Protein 7MN2 (pdb70)

Secondary structure (DSSP, 8-state):
--EEEEEEE-TT--GGGHHHHTHHHHHHHHHHT--STTTTTS--EEEE-TT-S-TTSEEEEEEE-S-HHHHHHHHHHHHHSTTEEEEEEEE--

Sequence (93 aa):
GIYTVKIVLNPKTNKGELTTEAVDAATALKNFGAKAQDVGVDGAWTYSDPTKTFPVGYRLIFKVEMPEDRVNDLARQLRQRDNVSRVEVTRYKGIYTVKIVLNPKTNKGELTTEAVDAATALKNFGAKAQDVGVDGAWTYSDPTKTFPVGYRLIFKVEMPEDRVNDLARQLRQRDNVSRVEVTRYKGIYTVKIVLNPKTNKGELTTEAVDAATALKNFGAKAQDVGVDGAWTYSDPTKTFPVGYRLIFKVEMPEDRVNDLARQLRQRDNVSRVEVTRYKGIYTVKIVLNPKTNKGELTTEAVDAATALKNFGAKAQDVGVDGAWTYSDPTKTFPVGYRLIFKVEMPEDRVNDLARQLRQRDNVSRVEVTRYKGIYTVKIVLNPKTNKGELTTEAVDAATALKNFGAKAQDVGVDGAWTYSDPTKTFPVGYRLIFKVEMPEDRVNDLARQLRQRDNVSRVEVTRYKGIYTVKIVLNPKTNKGELTTEAVDAATALKNFGAKAQDVGVDGAWTYSDPTKTFPVGYRLIFKVEMPEDRVNDLARQLRQRDNVSRVEVTRYKGIYTVKIVLNPKTNKGELTTEAVDAATALKNFGAKAQDVGVDGAWTYSDPTKTFPVGYRLIFKVEMPEDRVNDLARQLRQRDNVSRVEVTRYKGIYTVKIVLNPKTNKGELTTEAVDAATALKNFGAKAQDVGVDGAWTYSDPTKTFPVGYRLIFKVEMPEDRVNDLARQLRQRDNVSRVEVTRYKGIYTVKIVLNPKTNKGELTTEAVDAATALKNFGAKAQDVGVDGAWTYSDPTKTFPVGYRLIFKVEMPEDRVNDLARQLRQRDNVSRVEVTRYKGIYTVKIVLNPKTNKGELTTEAVDAATALKNFGAKAQDVGVDGAWTYSDPTKTFPVGYRLIFKVEMPEDRVNDLARQLRQRDNVSRVEVTRYK

Radius of gyration: 12.47 Å; Cα contacts (8 Å, |Δi|>4): 159; chains: 1; bounding box: 36×29×23 Å

Structure (mmCIF, N/CA/C/O backbone):
data_7MN2
#
_entry.id   7MN2
#
loop_
_atom_site.group_PDB
_atom_site.id
_atom_site.type_symbol
_atom_site.label_atom_id
_atom_site.label_alt_id
_atom_site.label_comp_id
_atom_site.label_asym_id
_atom_site.label_entity_id
_atom_site.label_seq_id
_atom_site.pdbx_PDB_ins_code
_atom_site.Cartn_x
_atom_site.Cartn_y
_atom_site.Cartn_z
_atom_site.occupancy
_atom_site.B_iso_or_equiv
_atom_site.auth_seq_id
_atom_site.auth_comp_id
_atom_site.auth_asym_id
_atom_site.auth_atom_id
_atom_site.pdbx_PDB_model_num
ATOM 1 N N . GLY A 1 1 ? 0.000 0.000 0.000 1.00 0.00 1 GLY A N 1
ATOM 2 C CA . GLY A 1 1 ? 1.458 0.000 0.000 1.00 0.00 1 GLY A CA 1
ATOM 3 C C . GLY A 1 1 ? 2.009 1.420 0.000 1.00 0.00 1 GLY A C 1
ATOM 4 O O . GLY A 1 1 ? 1.269 2.383 -0.200 1.00 0.00 1 GLY A O 1
ATOM 10 N N . ILE A 1 2 ? 3.312 1.544 0.225 1.00 0.00 2 ILE A N 1
ATOM 11 C CA . ILE A 1 2 ? 3.967 2.846 0.239 1.00 0.00 2 ILE A CA 1
ATOM 12 C C . ILE A 1 2 ? 5.101 2.904 -0.777 1.00 0.00 2 ILE A C 1
ATOM 13 O O . ILE A 1 2 ? 5.998 2.061 -0.768 1.00 0.00 2 ILE A O 1
ATOM 29 N N . TYR A 1 3 ? 5.054 3.902 -1.652 1.00 0.00 3 TYR A N 1
ATOM 30 C CA . TYR A 1 3 ? 6.096 4.092 -2.654 1.00 0.00 3 TYR A CA 1
ATOM 31 C C . TYR A 1 3 ? 6.776 5.445 -2.492 1.00 0.00 3 TYR A C 1
ATOM 32 O O . TYR A 1 3 ? 6.136 6.434 -2.134 1.00 0.00 3 TYR A O 1
ATOM 50 N N . THR A 1 4 ? 8.077 5.483 -2.758 1.00 0.00 4 THR A N 1
ATOM 51 C CA . THR A 1 4 ? 8.849 6.714 -2.632 1.00 0.00 4 THR A CA 1
ATOM 52 C C . THR A 1 4 ? 9.385 7.169 -3.983 1.00 0.00 4 THR A C 1
ATOM 53 O O . THR A 1 4 ? 9.859 6.359 -4.779 1.00 0.00 4 THR A O 1
ATOM 64 N N . VAL A 1 5 ? 9.306 8.471 -4.237 1.00 0.00 5 VAL A N 1
ATOM 65 C CA . VAL A 1 5 ? 9.762 9.034 -5.502 1.00 0.00 5 VAL A CA 1
ATOM 66 C C . VAL A 1 5 ? 10.922 9.999 -5.289 1.00 0.00 5 VAL A C 1
ATOM 67 O O . VAL A 1 5 ? 10.786 11.004 -4.592 1.00 0.00 5 VAL A O 1
ATOM 80 N N . LYS A 1 6 ? 12.063 9.686 -5.893 1.00 0.00 6 LYS A N 1
ATOM 81 C CA . LYS A 1 6 ? 13.264 10.497 -5.731 1.00 0.00 6 LYS A CA 1
ATOM 82 C C . LYS A 1 6 ? 13.547 11.318 -6.982 1.00 0.00 6 LYS A C 1
ATOM 83 O O . LYS A 1 6 ? 13.851 10.769 -8.041 1.00 0.00 6 LYS A O 1
ATOM 102 N N . ILE A 1 7 ? 13.445 12.637 -6.853 1.00 0.00 7 ILE A N 1
ATOM 103 C CA . ILE A 1 7 ? 13.699 13.537 -7.971 1.00 0.00 7 ILE A CA 1
ATOM 104 C C . ILE A 1 7 ? 15.128 14.063 -7.942 1.00 0.00 7 ILE A C 1
ATOM 105 O O . ILE A 1 7 ? 15.619 14.496 -6.900 1.00 0.00 7 ILE A O 1
ATOM 121 N N . VAL A 1 8 ? 15.792 14.022 -9.093 1.00 0.00 8 VAL A N 1
ATOM 122 C CA . VAL A 1 8 ? 17.056 14.726 -9.273 1.00 0.00 8 VAL A CA 1
ATOM 123 C C . VAL A 1 8 ? 16.905 15.888 -10.247 1.00 0.00 8 VAL A C 1
ATOM 124 O O . VAL A 1 8 ? 16.561 15.693 -11.413 1.00 0.00 8 VAL A O 1
ATOM 137 N N . LEU A 1 9 ? 17.166 17.097 -9.762 1.00 0.00 9 LEU A N 1
ATOM 138 C CA . LEU A 1 9 ? 16.926 18.304 -10.544 1.00 0.00 9 LEU A CA 1
ATOM 139 C C . LEU A 1 9 ? 18.225 18.853 -11.121 1.00 0.00 9 LEU A C 1
ATOM 140 O O . LEU A 1 9 ? 19.300 18.652 -10.556 1.00 0.00 9 LEU A O 1
ATOM 156 N N . ASN A 1 10 ? 18.118 19.547 -12.249 1.00 0.00 10 ASN A N 1
ATOM 157 C CA . ASN A 1 10 ? 19.241 20.302 -12.793 1.00 0.00 10 ASN A CA 1
ATOM 158 C C . ASN A 1 10 ? 19.746 21.334 -11.794 1.00 0.00 10 ASN A C 1
ATOM 159 O O . ASN A 1 10 ? 18.980 21.853 -10.982 1.00 0.00 10 ASN A O 1
ATOM 170 N N . PRO A 1 11 ? 21.040 21.630 -11.860 1.00 0.00 11 PRO A N 1
ATOM 171 C CA . PRO A 1 11 ? 21.651 22.597 -10.957 1.00 0.00 11 PRO A CA 1
ATOM 172 C C . PRO A 1 11 ? 21.184 24.013 -11.268 1.00 0.00 11 PRO A C 1
ATOM 173 O O . PRO A 1 11 ? 21.431 24.942 -10.499 1.00 0.00 11 PRO A O 1
ATOM 184 N N . LYS A 1 12 ? 20.507 24.172 -12.400 1.00 0.00 12 LYS A N 1
ATOM 185 C CA . LYS A 1 12 ? 20.015 25.478 -12.822 1.00 0.00 12 LYS A CA 1
ATOM 186 C C . LYS A 1 12 ? 18.699 25.819 -12.136 1.00 0.00 12 LYS A C 1
ATOM 187 O O . LYS A 1 12 ? 18.183 26.928 -12.276 1.00 0.00 12 LYS A O 1
ATOM 206 N N . THR A 1 13 ? 18.158 24.858 -11.393 1.00 0.00 13 THR A N 1
ATOM 207 C CA . THR A 1 13 ? 16.904 25.057 -10.677 1.00 0.00 13 THR A CA 1
ATOM 208 C C . THR A 1 13 ? 17.136 25.762 -9.346 1.00 0.00 13 THR A C 1
ATOM 209 O O . THR A 1 13 ? 18.277 25.999 -8.949 1.00 0.00 13 THR A O 1
ATOM 220 N N . ASN A 1 14 ? 16.047 26.095 -8.661 1.00 0.00 14 ASN A N 1
ATOM 221 C CA . ASN A 1 14 ? 16.130 26.774 -7.374 1.00 0.00 14 ASN A CA 1
ATOM 222 C C . ASN A 1 14 ? 15.283 26.068 -6.323 1.00 0.00 14 ASN A C 1
ATOM 223 O O . ASN A 1 14 ? 14.384 25.295 -6.653 1.00 0.00 14 ASN A O 1
ATOM 234 N N . LYS A 1 15 ? 15.576 26.339 -5.055 1.00 0.00 15 LYS A N 1
ATOM 235 C CA . LYS A 1 15 ? 14.840 25.732 -3.953 1.00 0.00 15 LYS A CA 1
ATOM 236 C C . LYS A 1 15 ? 13.395 26.212 -3.924 1.00 0.00 15 LYS A C 1
ATOM 237 O O . LYS A 1 15 ? 12.516 25.537 -3.387 1.00 0.00 15 LYS A O 1
ATOM 256 N N . GLY A 1 16 ? 13.154 27.383 -4.505 1.00 0.00 16 GLY A N 1
ATOM 257 C CA . GLY A 1 16 ? 11.804 27.925 -4.606 1.00 0.00 16 GLY A CA 1
ATOM 258 C C . GLY A 1 16 ? 11.039 27.284 -5.757 1.00 0.00 16 GLY A C 1
ATOM 259 O O . GLY A 1 16 ? 9.825 27.452 -5.877 1.00 0.00 16 GLY A O 1
ATOM 263 N N . GLU A 1 17 ? 11.755 26.550 -6.601 1.00 0.00 17 GLU A N 1
ATOM 264 C CA . GLU A 1 17 ? 11.143 25.878 -7.742 1.00 0.00 17 GLU A CA 1
ATOM 265 C C . GLU A 1 17 ? 10.845 24.418 -7.427 1.00 0.00 17 GLU A C 1
ATOM 266 O O . GLU A 1 17 ? 10.268 23.702 -8.245 1.00 0.00 17 GLU A O 1
ATOM 278 N N . LEU A 1 18 ? 11.243 23.982 -6.236 1.00 0.00 18 LEU A N 1
ATOM 279 C CA . LEU A 1 18 ? 10.960 22.625 -5.784 1.00 0.00 18 LEU A CA 1
ATOM 280 C C . LEU A 1 18 ? 9.461 22.362 -5.733 1.00 0.00 18 LEU A C 1
ATOM 281 O O . LEU A 1 18 ? 9.018 21.216 -5.816 1.00 0.00 18 LEU A O 1
ATOM 297 N N . THR A 1 19 ? 8.683 23.430 -5.595 1.00 0.00 19 THR A N 1
ATOM 298 C CA . THR A 1 19 ? 7.229 23.319 -5.556 1.00 0.00 19 THR A CA 1
ATOM 299 C C . THR A 1 19 ? 6.631 23.431 -6.953 1.00 0.00 19 THR A C 1
ATOM 300 O O . THR A 1 19 ? 5.494 23.023 -7.186 1.00 0.00 19 THR A O 1
ATOM 311 N N . THR A 1 20 ? 7.405 23.986 -7.880 1.00 0.00 20 THR A N 1
ATOM 312 C CA . THR A 1 20 ? 6.972 24.107 -9.267 1.00 0.00 20 THR A CA 1
ATOM 313 C C . THR A 1 20 ? 7.464 22.932 -10.102 1.00 0.00 20 THR A C 1
ATOM 314 O O . THR A 1 20 ? 7.019 22.732 -11.232 1.00 0.00 20 THR A O 1
ATOM 325 N N . GLU A 1 21 ? 8.386 22.158 -9.539 1.00 0.00 21 GLU A N 1
ATOM 326 C CA . GLU A 1 21 ? 8.871 20.947 -10.191 1.00 0.00 21 GLU A CA 1
ATOM 327 C C . GLU A 1 21 ? 8.061 19.730 -9.767 1.00 0.00 21 GLU A C 1
ATOM 328 O O . GLU A 1 21 ? 7.759 18.858 -10.582 1.00 0.00 21 GLU A O 1
ATOM 340 N N . ALA A 1 22 ? 7.710 19.676 -8.486 1.00 0.00 22 ALA A N 1
ATOM 341 C CA . ALA A 1 22 ? 6.944 18.558 -7.948 1.00 0.00 22 ALA A CA 1
ATOM 342 C C . ALA A 1 22 ? 5.480 18.645 -8.362 1.00 0.00 22 ALA A C 1
ATOM 343 O O . ALA A 1 22 ? 4.715 17.698 -8.174 1.00 0.00 22 ALA A O 1
ATOM 350 N N . VAL A 1 23 ? 5.096 19.785 -8.925 1.00 0.00 23 VAL A N 1
ATOM 351 C CA . VAL A 1 23 ? 3.704 20.034 -9.278 1.00 0.00 23 VAL A CA 1
ATOM 352 C C . VAL A 1 23 ? 3.260 19.144 -10.432 1.00 0.00 23 VAL A C 1
ATOM 353 O O . VAL A 1 23 ? 2.066 18.929 -10.639 1.00 0.00 23 VAL A O 1
ATOM 366 N N . ASP A 1 24 ? 4.229 18.627 -11.180 1.00 0.00 24 ASP A N 1
ATOM 367 C CA . ASP A 1 24 ? 3.959 17.609 -12.188 1.00 0.00 24 ASP A CA 1
ATOM 368 C C . ASP A 1 24 ? 3.481 16.313 -11.546 1.00 0.00 24 ASP A C 1
ATOM 369 O O . ASP A 1 24 ? 2.659 15.593 -12.115 1.00 0.00 24 ASP A O 1
ATOM 378 N N . ALA A 1 25 ? 3.999 16.020 -10.358 1.00 0.00 25 ALA A N 1
ATOM 379 C CA . ALA A 1 25 ? 3.506 14.903 -9.561 1.00 0.00 25 ALA A CA 1
ATOM 380 C C . ALA A 1 25 ? 2.176 15.243 -8.900 1.00 0.00 25 ALA A C 1
ATOM 381 O O . ALA A 1 25 ? 1.309 14.383 -8.748 1.00 0.00 25 ALA A O 1
ATOM 388 N N . ALA A 1 26 ? 2.021 16.503 -8.508 1.00 0.00 26 ALA A N 1
ATOM 389 C CA . ALA A 1 26 ? 0.749 16.994 -7.993 1.00 0.00 26 ALA A CA 1
ATOM 390 C C . ALA A 1 26 ? -0.349 16.888 -9.043 1.00 0.00 26 ALA A C 1
ATOM 391 O O . ALA A 1 26 ? -1.493 16.561 -8.728 1.00 0.00 26 ALA A O 1
ATOM 398 N N . THR A 1 27 ? 0.006 17.166 -10.293 1.00 0.00 27 THR A N 1
ATOM 399 C CA . THR A 1 27 ? -0.931 17.035 -11.403 1.00 0.00 27 THR A CA 1
ATOM 400 C C . THR A 1 27 ? -1.105 15.576 -11.806 1.00 0.00 27 THR A C 1
ATOM 401 O O . THR A 1 27 ? -2.212 15.137 -12.118 1.00 0.00 27 THR A O 1
ATOM 412 N N . ALA A 1 28 ? -0.006 14.830 -11.799 1.00 0.00 28 ALA A N 1
ATOM 413 C CA . ALA A 1 28 ? -0.058 13.387 -12.000 1.00 0.00 28 ALA A CA 1
ATOM 414 C C . ALA A 1 28 ? -0.984 12.723 -10.990 1.00 0.00 28 ALA A C 1
ATOM 415 O O . ALA A 1 28 ? -1.871 11.953 -11.359 1.00 0.00 28 ALA A O 1
ATOM 422 N N . LEU A 1 29 ? -0.774 13.026 -9.713 1.00 0.00 29 LEU A N 1
ATOM 423 C CA . LEU A 1 29 ? -1.652 12.539 -8.656 1.00 0.00 29 LEU A CA 1
ATOM 424 C C . LEU A 1 29 ? -3.077 13.039 -8.849 1.00 0.00 29 LEU A C 1
ATOM 425 O O . LEU A 1 29 ? -4.038 12.290 -8.669 1.00 0.00 29 LEU A O 1
ATOM 441 N N . LYS A 1 30 ? -3.209 14.309 -9.216 1.00 0.00 30 LYS A N 1
ATOM 442 C CA . LYS A 1 30 ? -4.513 14.889 -9.515 1.00 0.00 30 LYS A CA 1
ATOM 443 C C . LYS A 1 30 ? -5.225 14.108 -10.611 1.00 0.00 30 LYS A C 1
ATOM 444 O O . LYS A 1 30 ? -6.436 13.896 -10.549 1.00 0.00 30 LYS A O 1
ATOM 463 N N . ASN A 1 31 ? -4.467 13.682 -11.616 1.00 0.00 31 ASN A N 1
ATOM 464 C CA . ASN A 1 31 ? -5.016 12.887 -12.707 1.00 0.00 31 ASN A CA 1
ATOM 465 C C . ASN A 1 31 ? -5.278 11.453 -12.267 1.00 0.00 31 ASN A C 1
ATOM 466 O O . ASN A 1 31 ? -6.185 10.793 -12.773 1.00 0.00 31 ASN A O 1
ATOM 477 N N . PHE A 1 32 ? -4.477 10.974 -11.320 1.00 0.00 32 PHE A N 1
ATOM 478 C CA . PHE A 1 32 ? -4.628 9.620 -10.802 1.00 0.00 32 PHE A CA 1
ATOM 479 C C . PHE A 1 32 ? -5.828 9.518 -9.869 1.00 0.00 32 PHE A C 1
ATOM 480 O O . PHE A 1 32 ? -6.435 8.455 -9.737 1.00 0.00 32 PHE A O 1
ATOM 497 N N . GLY A 1 33 ? -6.165 10.629 -9.223 1.00 0.00 33 GLY A N 1
ATOM 498 C CA . GLY A 1 33 ? -7.377 10.707 -8.415 1.00 0.00 33 GLY A CA 1
ATOM 499 C C . GLY A 1 33 ? -7.048 10.998 -6.957 1.00 0.00 33 GLY A C 1
ATOM 500 O O . GLY A 1 33 ? -7.911 10.902 -6.085 1.00 0.00 33 GLY A O 1
ATOM 504 N N . ALA A 1 34 ? -5.794 11.355 -6.698 1.00 0.00 34 ALA A N 1
ATOM 505 C CA . ALA A 1 34 ? -5.350 11.666 -5.344 1.00 0.00 34 ALA A CA 1
ATOM 506 C C . ALA A 1 34 ? -5.429 13.162 -5.069 1.00 0.00 34 ALA A C 1
ATOM 507 O O . ALA A 1 34 ? -4.780 13.962 -5.743 1.00 0.00 34 ALA A O 1
ATOM 514 N N . LYS A 1 35 ? -6.229 13.535 -4.076 1.00 0.00 35 LYS A N 1
ATOM 515 C CA . LYS A 1 35 ? -6.416 14.938 -3.727 1.00 0.00 35 LYS A CA 1
ATOM 516 C C . LYS A 1 35 ? -6.150 15.178 -2.247 1.00 0.00 35 LYS A C 1
ATOM 517 O O . LYS A 1 35 ? -5.973 14.234 -1.477 1.00 0.00 35 LYS A O 1
ATOM 536 N N . ALA A 1 36 ? -6.123 16.447 -1.854 1.00 0.00 36 ALA A N 1
ATOM 537 C CA . ALA A 1 36 ? -5.987 16.811 -0.449 1.00 0.00 36 ALA A CA 1
ATOM 538 C C . ALA A 1 36 ? -7.200 16.363 0.356 1.00 0.00 36 ALA A C 1
ATOM 539 O O . ALA A 1 36 ? -7.105 16.128 1.561 1.00 0.00 36 ALA A O 1
ATOM 546 N N . GLN A 1 37 ? -8.340 16.247 -0.316 1.00 0.00 37 GLN A N 1
ATOM 547 C CA . GLN A 1 37 ? -9.580 15.850 0.340 1.00 0.00 37 GLN A CA 1
ATOM 548 C C . GLN A 1 37 ? -9.501 14.416 0.847 1.00 0.00 37 GLN A C 1
ATOM 549 O O . GLN A 1 37 ? -10.003 14.100 1.925 1.00 0.00 37 GLN A O 1
ATOM 563 N N . ASP A 1 38 ? -8.867 13.551 0.062 1.00 0.00 38 ASP A N 1
ATOM 564 C CA . ASP A 1 38 ? -8.689 12.156 0.447 1.00 0.00 38 ASP A CA 1
ATOM 565 C C . ASP A 1 38 ? -7.220 11.834 0.687 1.00 0.00 38 ASP A C 1
ATOM 566 O O . ASP A 1 38 ? -6.763 10.726 0.403 1.00 0.00 38 ASP A O 1
ATOM 575 N N . VAL A 1 39 ? -6.484 12.808 1.211 1.00 0.00 39 VAL A N 1
ATOM 576 C CA . VAL A 1 39 ? -5.078 12.611 1.545 1.00 0.00 39 VAL A CA 1
ATOM 577 C C . VAL A 1 39 ? -4.916 11.595 2.668 1.00 0.00 39 VAL A C 1
ATOM 578 O O . VAL A 1 39 ? -3.841 11.022 2.849 1.00 0.00 39 VAL A O 1
ATOM 591 N N . GLY A 1 40 ? -5.989 11.375 3.420 1.00 0.00 40 GLY A N 1
ATOM 592 C CA . GLY A 1 40 ? -6.007 10.338 4.445 1.00 0.00 40 GLY A CA 1
ATOM 593 C C . GLY A 1 40 ? -5.816 8.956 3.834 1.00 0.00 40 GLY A C 1
ATOM 594 O O . GLY A 1 40 ? -5.348 8.032 4.499 1.00 0.00 40 GLY A O 1
ATOM 598 N N . VAL A 1 41 ? -6.183 8.821 2.564 1.00 0.00 41 VAL A N 1
ATOM 599 C CA . VAL A 1 41 ? -5.983 7.572 1.838 1.00 0.00 41 VAL A CA 1
ATOM 600 C C . VAL A 1 41 ? -4.584 7.501 1.241 1.00 0.00 41 VAL A C 1
ATOM 601 O O . VAL A 1 41 ? -3.852 6.535 1.462 1.00 0.00 41 VAL A O 1
ATOM 614 N N . ASP A 1 42 ? -4.216 8.528 0.482 1.00 0.00 42 ASP A N 1
ATOM 615 C CA . ASP A 1 42 ? -2.892 8.597 -0.125 1.00 0.00 42 ASP A CA 1
ATOM 616 C C . ASP A 1 42 ? -1.906 9.316 0.786 1.00 0.00 42 ASP A C 1
ATOM 617 O O . ASP A 1 42 ? -1.940 10.540 0.911 1.00 0.00 42 ASP A O 1
ATOM 626 N N . GLY A 1 43 ? -1.026 8.548 1.420 1.00 0.00 43 GLY A N 1
ATOM 627 C CA . GLY A 1 43 ? -0.089 9.098 2.392 1.00 0.00 43 GLY A CA 1
ATOM 628 C C . GLY A 1 43 ? 1.036 9.859 1.703 1.00 0.00 43 GLY A C 1
ATOM 629 O O . GLY A 1 43 ? 2.159 9.365 1.597 1.00 0.00 43 GLY A O 1
ATOM 633 N N . ALA A 1 44 ? 0.729 11.064 1.235 1.00 0.00 44 ALA A N 1
ATOM 634 C CA . ALA A 1 44 ? 1.709 11.886 0.534 1.00 0.00 44 ALA A CA 1
ATOM 635 C C . ALA A 1 44 ? 2.587 12.652 1.515 1.00 0.00 44 ALA A C 1
ATOM 636 O O . ALA A 1 44 ? 2.109 13.150 2.534 1.00 0.00 44 ALA A O 1
ATOM 643 N N . TRP A 1 45 ? 3.875 12.744 1.201 1.00 0.00 45 TRP A N 1
ATOM 644 C CA . TRP A 1 45 ? 4.800 13.551 1.988 1.00 0.00 45 TRP A CA 1
ATOM 645 C C . TRP A 1 45 ? 5.963 14.044 1.136 1.00 0.00 45 TRP A C 1
ATOM 646 O O . TRP A 1 45 ? 6.657 13.252 0.498 1.00 0.00 45 TRP A O 1
ATOM 667 N N . THR A 1 46 ? 6.171 15.356 1.130 1.00 0.00 46 THR A N 1
ATOM 668 C CA . THR A 1 46 ? 7.195 15.965 0.290 1.00 0.00 46 THR A CA 1
ATOM 669 C C . THR A 1 46 ? 8.299 16.590 1.134 1.00 0.00 46 THR A C 1
ATOM 670 O O . THR A 1 46 ? 8.027 17.316 2.090 1.00 0.00 46 THR A O 1
ATOM 681 N N . TYR A 1 47 ? 9.546 16.302 0.775 1.00 0.00 47 TYR A N 1
ATOM 682 C CA . TYR A 1 47 ? 10.693 16.893 1.454 1.00 0.00 47 TYR A CA 1
ATOM 683 C C . TYR A 1 47 ? 11.916 16.919 0.546 1.00 0.00 47 TYR A C 1
ATOM 684 O O . TYR A 1 47 ? 12.001 16.159 -0.419 1.00 0.00 47 TYR A O 1
ATOM 702 N N . SER A 1 48 ? 12.862 17.797 0.861 1.00 0.00 48 SER A N 1
ATOM 703 C CA . SER A 1 48 ? 14.084 17.921 0.076 1.00 0.00 48 SER A CA 1
ATOM 704 C C . SER A 1 48 ? 15.086 16.834 0.443 1.00 0.00 48 SER A C 1
ATOM 705 O O . SER A 1 48 ? 14.999 16.231 1.513 1.00 0.00 48 SER A O 1
ATOM 713 N N . ASP A 1 49 ? 16.038 16.587 -0.451 1.00 0.00 49 ASP A N 1
ATOM 714 C CA . ASP A 1 49 ? 17.041 15.552 -0.237 1.00 0.00 49 ASP A CA 1
ATOM 715 C C . ASP A 1 49 ? 18.277 16.116 0.451 1.00 0.00 49 ASP A C 1
ATOM 716 O O . ASP A 1 49 ? 19.007 16.923 -0.126 1.00 0.00 49 ASP A O 1
ATOM 725 N N . PRO A 1 50 ? 18.508 15.688 1.688 1.00 0.00 50 PRO A N 1
ATOM 726 C CA . PRO A 1 50 ? 19.607 16.214 2.489 1.00 0.00 50 PRO A CA 1
ATOM 727 C C . PRO A 1 50 ? 20.927 15.551 2.116 1.00 0.00 50 PRO A C 1
ATOM 728 O O . PRO A 1 50 ? 21.997 16.012 2.513 1.00 0.00 50 PRO A O 1
ATOM 739 N N . THR A 1 51 ? 20.844 14.467 1.353 1.00 0.00 51 THR A N 1
ATOM 740 C CA . THR A 1 51 ? 22.010 13.640 1.067 1.00 0.00 51 THR A CA 1
ATOM 741 C C . THR A 1 51 ? 22.397 13.724 -0.404 1.00 0.00 51 THR A C 1
ATOM 742 O O . THR A 1 51 ? 22.794 12.728 -1.009 1.00 0.00 51 THR A O 1
ATOM 753 N N . LYS A 1 52 ? 22.280 14.918 -0.974 1.00 0.00 52 LYS A N 1
ATOM 754 C CA . LYS A 1 52 ? 22.738 15.164 -2.337 1.00 0.00 52 LYS A CA 1
ATOM 755 C C . LYS A 1 52 ? 24.229 14.887 -2.475 1.00 0.00 52 LYS A C 1
ATOM 756 O O . LYS A 1 52 ? 24.989 15.030 -1.517 1.00 0.00 52 LYS A O 1
ATOM 775 N N . THR A 1 53 ? 24.643 14.488 -3.673 1.00 0.00 53 THR A N 1
ATOM 776 C CA . THR A 1 53 ? 26.051 14.233 -3.952 1.00 0.00 53 THR A CA 1
ATOM 777 C C . THR A 1 53 ? 26.647 15.329 -4.825 1.00 0.00 53 THR A C 1
ATOM 778 O O . THR A 1 53 ? 27.866 15.433 -4.961 1.00 0.00 53 THR A O 1
ATOM 789 N N . PHE A 1 54 ? 25.781 16.145 -5.416 1.00 0.00 54 PHE A N 1
ATOM 790 C CA . PHE A 1 54 ? 26.217 17.339 -6.129 1.00 0.00 54 PHE A CA 1
ATOM 791 C C . PHE A 1 54 ? 25.762 18.605 -5.414 1.00 0.00 54 PHE A C 1
ATOM 792 O O . PHE A 1 54 ? 24.587 18.969 -5.465 1.00 0.00 54 PHE A O 1
ATOM 809 N N . PRO A 1 55 ? 26.698 19.272 -4.748 1.00 0.00 55 PRO A N 1
ATOM 810 C CA . PRO A 1 55 ? 26.386 20.474 -3.984 1.00 0.00 55 PRO A CA 1
ATOM 811 C C . PRO A 1 55 ? 25.678 21.508 -4.850 1.00 0.00 55 PRO A C 1
ATOM 812 O O . PRO A 1 55 ? 24.772 22.203 -4.388 1.00 0.00 55 PRO A O 1
ATOM 823 N N . VAL A 1 56 ? 26.096 21.607 -6.107 1.00 0.00 56 VAL A N 1
ATOM 824 C CA . VAL A 1 56 ? 25.537 22.591 -7.026 1.00 0.00 56 VAL A CA 1
ATOM 825 C C . VAL A 1 56 ? 24.182 22.142 -7.557 1.00 0.00 56 VAL A C 1
ATOM 826 O O . VAL A 1 56 ? 23.377 22.959 -8.003 1.00 0.00 56 VAL A O 1
ATOM 839 N N . GLY A 1 57 ? 23.935 20.837 -7.506 1.00 0.00 57 GLY A N 1
ATOM 840 C CA . GLY A 1 57 ? 22.684 20.274 -7.999 1.00 0.00 57 GLY A CA 1
ATOM 841 C C . GLY A 1 57 ? 21.601 20.319 -6.928 1.00 0.00 57 GLY A C 1
ATOM 842 O O . GLY A 1 57 ? 21.853 20.722 -5.793 1.00 0.00 57 GLY A O 1
ATOM 846 N N . TYR A 1 58 ? 20.394 19.904 -7.297 1.00 0.00 58 TYR A N 1
ATOM 847 C CA . TYR A 1 58 ? 19.281 19.850 -6.356 1.00 0.00 58 TYR A CA 1
ATOM 848 C C . TYR A 1 58 ? 18.572 18.503 -6.419 1.00 0.00 58 TYR A C 1
ATOM 849 O O . TYR A 1 58 ? 18.507 17.873 -7.475 1.00 0.00 58 TYR A O 1
ATOM 867 N N . ARG A 1 59 ? 18.040 18.067 -5.283 1.00 0.00 59 ARG A N 1
ATOM 868 C CA . ARG A 1 59 ? 17.322 16.800 -5.210 1.00 0.00 59 ARG A CA 1
ATOM 869 C C . ARG A 1 59 ? 16.087 16.917 -4.325 1.00 0.00 59 ARG A C 1
ATOM 870 O O . ARG A 1 59 ? 16.130 17.538 -3.263 1.00 0.00 59 ARG A O 1
ATOM 891 N N . LEU A 1 60 ? 14.989 16.316 -4.768 1.00 0.00 60 LEU A N 1
ATOM 892 C CA . LEU A 1 60 ? 13.712 16.446 -4.076 1.00 0.00 60 LEU A CA 1
ATOM 893 C C . LEU A 1 60 ? 13.001 15.103 -3.974 1.00 0.00 60 LEU A C 1
ATOM 894 O O . LEU A 1 60 ? 12.757 14.441 -4.983 1.00 0.00 60 LEU A O 1
ATOM 910 N N . ILE A 1 61 ? 12.671 14.705 -2.750 1.00 0.00 61 ILE A N 1
ATOM 911 C CA . ILE A 1 61 ? 12.128 13.376 -2.497 1.00 0.00 61 ILE A CA 1
ATOM 912 C C . ILE A 1 61 ? 10.777 13.456 -1.798 1.00 0.00 61 ILE A C 1
ATOM 913 O O . ILE A 1 61 ? 10.603 14.219 -0.848 1.00 0.00 61 ILE A O 1
ATOM 929 N N . PHE A 1 62 ? 9.823 12.664 -2.275 1.00 0.00 62 PHE A N 1
ATOM 930 C CA . PHE A 1 62 ? 8.487 12.638 -1.691 1.00 0.00 62 PHE A CA 1
ATOM 931 C C . PHE A 1 62 ? 7.873 11.247 -1.781 1.00 0.00 62 PHE A C 1
ATOM 932 O O . PHE A 1 62 ? 8.169 10.486 -2.702 1.00 0.00 62 PHE A O 1
ATOM 949 N N . LYS A 1 63 ? 7.018 10.920 -0.819 1.00 0.00 63 LYS A N 1
ATOM 950 C CA . LYS A 1 63 ? 6.395 9.603 -0.762 1.00 0.00 63 LYS A CA 1
ATOM 951 C C . LYS A 1 63 ? 4.921 9.673 -1.137 1.00 0.00 63 LYS A C 1
ATOM 952 O O . LYS A 1 63 ? 4.242 10.658 -0.844 1.00 0.00 63 LYS A O 1
ATOM 971 N N . VAL A 1 64 ? 4.430 8.623 -1.786 1.00 0.00 64 VAL A N 1
ATOM 972 C CA . VAL A 1 64 ? 2.999 8.468 -2.021 1.00 0.00 64 VAL A CA 1
ATOM 973 C C . VAL A 1 64 ? 2.537 7.054 -1.691 1.00 0.00 64 VAL A C 1
ATOM 974 O O . VAL A 1 64 ? 3.352 6.167 -1.438 1.00 0.00 64 VAL A O 1
ATOM 987 N N . GLU A 1 65 ? 1.224 6.851 -1.694 1.00 0.00 65 GLU A N 1
ATOM 988 C CA . GLU A 1 65 ? 0.655 5.514 -1.564 1.00 0.00 65 GLU A CA 1
ATOM 989 C C . GLU A 1 65 ? -0.265 5.191 -2.734 1.00 0.00 65 GLU A C 1
ATOM 990 O O . GLU A 1 65 ? -1.479 5.075 -2.568 1.00 0.00 65 GLU A O 1
ATOM 1002 N N . MET A 1 66 ? 0.320 5.046 -3.918 1.00 0.00 66 MET A N 1
ATOM 1003 C CA . MET A 1 66 ? -0.446 4.737 -5.119 1.00 0.00 66 MET A CA 1
ATOM 1004 C C . MET A 1 66 ? 0.099 3.498 -5.817 1.00 0.00 66 MET A C 1
ATOM 1005 O O . MET A 1 66 ? 1.247 3.107 -5.603 1.00 0.00 66 MET A O 1
ATOM 1019 N N . PRO A 1 67 ? -0.730 2.883 -6.654 1.00 0.00 67 PRO A N 1
ATOM 1020 C CA . PRO A 1 67 ? -0.326 1.698 -7.401 1.00 0.00 67 PRO A CA 1
ATOM 1021 C C . PRO A 1 67 ? 0.956 1.951 -8.183 1.00 0.00 67 PRO A C 1
ATOM 1022 O O . PRO A 1 67 ? 1.101 2.984 -8.838 1.00 0.00 67 PRO A O 1
ATOM 1033 N N . GLU A 1 68 ? 1.884 1.003 -8.113 1.00 0.00 68 GLU A N 1
ATOM 1034 C CA . GLU A 1 68 ? 3.169 1.136 -8.789 1.00 0.00 68 GLU A CA 1
ATOM 1035 C C . GLU A 1 68 ? 2.983 1.494 -10.258 1.00 0.00 68 GLU A C 1
ATOM 1036 O O . GLU A 1 68 ? 3.782 2.233 -10.832 1.00 0.00 68 GLU A O 1
ATOM 1048 N N . ASP A 1 69 ? 1.925 0.964 -10.862 1.00 0.00 69 ASP A N 1
ATOM 1049 C CA . ASP A 1 69 ? 1.690 1.139 -12.290 1.00 0.00 69 ASP A CA 1
ATOM 1050 C C . ASP A 1 69 ? 1.631 2.615 -12.662 1.00 0.00 69 ASP A C 1
ATOM 1051 O O . ASP A 1 69 ? 1.980 2.998 -13.779 1.00 0.00 69 ASP A O 1
ATOM 1060 N N . ARG A 1 70 ? 1.188 3.440 -11.720 1.00 0.00 70 ARG A N 1
ATOM 1061 C CA . ARG A 1 70 ? 0.979 4.859 -11.980 1.00 0.00 70 ARG A CA 1
ATOM 1062 C C . ARG A 1 70 ? 1.937 5.716 -11.163 1.00 0.00 70 ARG A C 1
ATOM 1063 O O . ARG A 1 70 ? 2.011 6.931 -11.348 1.00 0.00 70 ARG A O 1
ATOM 1084 N N . VAL A 1 71 ? 2.669 5.076 -10.257 1.00 0.00 71 VAL A N 1
ATOM 1085 C CA . VAL A 1 71 ? 3.787 5.723 -9.581 1.00 0.00 71 VAL A CA 1
ATOM 1086 C C . VAL A 1 71 ? 5.006 5.808 -10.491 1.00 0.00 71 VAL A C 1
ATOM 1087 O O . VAL A 1 71 ? 5.821 6.723 -10.368 1.00 0.00 71 VAL A O 1
ATOM 1100 N N . ASN A 1 72 ? 5.125 4.851 -11.404 1.00 0.00 72 ASN A N 1
ATOM 1101 C CA . ASN A 1 72 ? 6.110 4.933 -12.476 1.00 0.00 72 ASN A CA 1
ATOM 1102 C C . ASN A 1 72 ? 5.805 6.092 -13.417 1.00 0.00 72 ASN A C 1
ATOM 1103 O O . ASN A 1 72 ? 6.715 6.726 -13.951 1.00 0.00 72 ASN A O 1
ATOM 1114 N N . ASP A 1 73 ? 4.520 6.364 -13.615 1.00 0.00 73 ASP A N 1
ATOM 1115 C CA . ASP A 1 73 ? 4.093 7.511 -14.407 1.00 0.00 73 ASP A CA 1
ATOM 1116 C C . ASP A 1 73 ? 4.154 8.796 -13.592 1.00 0.00 73 ASP A C 1
ATOM 1117 O O . ASP A 1 73 ? 4.455 9.866 -14.123 1.00 0.00 73 ASP A O 1
ATOM 1126 N N . LEU A 1 74 ? 3.868 8.685 -12.299 1.00 0.00 74 LEU A N 1
ATOM 1127 C CA . LEU A 1 74 ? 4.154 9.760 -11.356 1.00 0.00 74 LEU A CA 1
ATOM 1128 C C . LEU A 1 74 ? 5.570 10.290 -11.538 1.00 0.00 74 LEU A C 1
ATOM 1129 O O . LEU A 1 74 ? 5.781 11.495 -11.669 1.00 0.00 74 LEU A O 1
ATOM 1145 N N . ALA A 1 75 ? 6.540 9.381 -11.545 1.00 0.00 75 ALA A N 1
ATOM 1146 C CA . ALA A 1 75 ? 7.935 9.751 -11.755 1.00 0.00 75 ALA A CA 1
ATOM 1147 C C . ALA A 1 75 ? 8.182 10.168 -13.198 1.00 0.00 75 ALA A C 1
ATOM 1148 O O . ALA A 1 75 ? 8.957 11.088 -13.464 1.00 0.00 75 ALA A O 1
ATOM 1155 N N . ARG A 1 76 ? 7.520 9.488 -14.128 1.00 0.00 76 ARG A N 1
ATOM 1156 C CA . ARG A 1 76 ? 7.696 9.762 -15.549 1.00 0.00 76 ARG A CA 1
ATOM 1157 C C . ARG A 1 76 ? 7.328 11.202 -15.882 1.00 0.00 76 ARG A C 1
ATOM 1158 O O . ARG A 1 76 ? 8.046 11.883 -16.614 1.00 0.00 76 ARG A O 1
ATOM 1179 N N . GLN A 1 77 ? 6.204 11.660 -15.341 1.00 0.00 77 GLN A N 1
ATOM 1180 C CA . GLN A 1 77 ? 5.740 13.022 -15.577 1.00 0.00 77 GLN A CA 1
ATOM 1181 C C . GLN A 1 77 ? 6.709 14.043 -14.995 1.00 0.00 77 GLN A C 1
ATOM 1182 O O . GLN A 1 77 ? 6.905 15.119 -15.560 1.00 0.00 77 GLN A O 1
ATOM 1196 N N . LEU A 1 78 ? 7.312 13.700 -13.862 1.00 0.00 78 LEU A N 1
ATOM 1197 C CA . LEU A 1 78 ? 8.334 14.543 -13.252 1.00 0.00 78 LEU A CA 1
ATOM 1198 C C . LEU A 1 78 ? 9.572 14.634 -14.135 1.00 0.00 78 LEU A C 1
ATOM 1199 O O . LEU A 1 78 ? 9.956 15.719 -14.572 1.00 0.00 78 LEU A O 1
ATOM 1215 N N . ARG A 1 79 ? 10.193 13.488 -14.394 1.00 0.00 79 ARG A N 1
ATOM 1216 C CA . ARG A 1 79 ? 11.438 13.446 -15.152 1.00 0.00 79 ARG A CA 1
ATOM 1217 C C . ARG A 1 79 ? 11.233 13.953 -16.574 1.00 0.00 79 ARG A C 1
ATOM 1218 O O . ARG A 1 79 ? 12.187 14.340 -17.249 1.00 0.00 79 ARG A O 1
ATOM 1239 N N . GLN A 1 80 ? 9.983 13.948 -17.025 1.00 0.00 80 GLN A N 1
ATOM 1240 C CA . GLN A 1 80 ? 9.649 14.419 -18.364 1.00 0.00 80 GLN A CA 1
ATOM 1241 C C . GLN A 1 80 ? 10.049 15.877 -18.550 1.00 0.00 80 GLN A C 1
ATOM 1242 O O . GLN A 1 80 ? 10.401 16.299 -19.651 1.00 0.00 80 GLN A O 1
ATOM 1256 N N . ARG A 1 81 ? 9.992 16.644 -17.466 1.00 0.00 81 ARG A N 1
ATOM 1257 C CA . ARG A 1 81 ? 10.303 18.067 -17.517 1.00 0.00 81 ARG A CA 1
ATOM 1258 C C . ARG A 1 81 ? 11.798 18.299 -17.694 1.00 0.00 81 ARG A C 1
ATOM 1259 O O . ARG A 1 81 ? 12.618 17.639 -17.055 1.00 0.00 81 ARG A O 1
ATOM 1280 N N . ASP A 1 82 ? 12.148 19.239 -18.565 1.00 0.00 82 ASP A N 1
ATOM 1281 C CA . ASP A 1 82 ? 13.542 19.474 -18.921 1.00 0.00 82 ASP A CA 1
ATOM 1282 C C . ASP A 1 82 ? 14.348 19.939 -17.715 1.00 0.00 82 ASP A C 1
ATOM 1283 O O . ASP A 1 82 ? 15.544 19.667 -17.613 1.00 0.00 82 ASP A O 1
ATOM 1292 N N . ASN A 1 83 ? 13.685 20.641 -16.802 1.00 0.00 83 ASN A N 1
ATOM 1293 C CA . ASN A 1 83 ? 14.332 21.121 -15.586 1.00 0.00 83 ASN A CA 1
ATOM 1294 C C . ASN A 1 83 ? 14.836 19.961 -14.736 1.00 0.00 83 ASN A C 1
ATOM 1295 O O . ASN A 1 83 ? 15.782 20.111 -13.964 1.00 0.00 83 ASN A O 1
ATOM 1306 N N . VAL A 1 84 ? 14.197 18.805 -14.883 1.00 0.00 84 VAL A N 1
ATOM 1307 C CA . VAL A 1 84 ? 14.529 17.638 -14.075 1.00 0.00 84 VAL A CA 1
ATOM 1308 C C . VAL A 1 84 ? 15.594 16.785 -14.750 1.00 0.00 84 VAL A C 1
ATOM 1309 O O . VAL A 1 84 ? 15.500 16.483 -15.940 1.00 0.00 84 VAL A O 1
ATOM 1322 N N . SER A 1 85 ? 16.609 16.399 -13.984 1.00 0.00 85 SER A N 1
ATOM 1323 C CA . SER A 1 85 ? 17.653 15.513 -14.485 1.00 0.00 85 SER A CA 1
ATOM 1324 C C . SER A 1 85 ? 17.137 14.089 -14.647 1.00 0.00 85 SER A C 1
ATOM 1325 O O . SER A 1 85 ? 17.254 13.494 -15.719 1.00 0.00 85 SER A O 1
ATOM 1333 N N . ARG A 1 86 ? 16.565 13.547 -13.577 1.00 0.00 86 ARG A N 1
ATOM 1334 C CA . ARG A 1 86 ? 15.986 12.209 -13.613 1.00 0.00 86 ARG A CA 1
ATOM 1335 C C . ARG A 1 86 ? 15.187 11.921 -12.349 1.00 0.00 86 ARG A C 1
ATOM 1336 O O . ARG A 1 86 ? 15.495 12.440 -11.276 1.00 0.00 86 ARG A O 1
ATOM 1357 N N . VAL A 1 87 ? 14.158 11.091 -12.482 1.00 0.00 87 VAL A N 1
ATOM 1358 C CA . VAL A 1 87 ? 13.336 10.701 -11.342 1.00 0.00 87 VAL A CA 1
ATOM 1359 C C . VAL A 1 87 ? 13.187 9.187 -11.264 1.00 0.00 87 VAL A C 1
ATOM 1360 O O . VAL A 1 87 ? 12.819 8.538 -12.244 1.00 0.00 87 VAL A O 1
ATOM 1373 N N . GLU A 1 88 ? 13.476 8.629 -10.093 1.00 0.00 88 GLU A N 1
ATOM 1374 C CA . GLU A 1 88 ? 13.446 7.183 -9.906 1.00 0.00 88 GLU A CA 1
ATOM 1375 C C . GLU A 1 88 ? 12.566 6.799 -8.724 1.00 0.00 88 GLU A C 1
ATOM 1376 O O . GLU A 1 88 ? 12.542 7.489 -7.705 1.00 0.00 88 GLU A O 1
ATOM 1388 N N . VAL A 1 89 ? 11.842 5.693 -8.866 1.00 0.00 89 VAL A N 1
ATOM 1389 C CA . VAL A 1 89 ? 10.923 5.241 -7.829 1.00 0.00 89 VAL A CA 1
ATOM 1390 C C . VAL A 1 89 ? 11.531 4.109 -7.010 1.00 0.00 89 VAL A C 1
ATOM 1391 O O . VAL A 1 89 ? 12.155 3.200 -7.557 1.00 0.00 89 VAL A O 1
ATOM 1404 N N . THR A 1 90 ? 11.344 4.170 -5.696 1.00 0.00 90 THR A N 1
ATOM 1405 C CA . THR A 1 90 ? 11.717 3.068 -4.817 1.00 0.00 90 THR A CA 1
ATOM 1406 C C . THR A 1 90 ? 10.572 2.696 -3.884 1.00 0.00 90 THR A C 1
ATOM 1407 O O . THR A 1 90 ? 10.027 3.550 -3.184 1.00 0.00 90 THR A O 1
ATOM 1418 N N . ARG A 1 91 ? 10.212 1.417 -3.878 1.00 0.00 91 ARG A N 1
ATOM 1419 C CA . ARG A 1 91 ? 9.131 0.930 -3.029 1.00 0.00 91 ARG A CA 1
ATOM 1420 C C . ARG A 1 91 ? 9.559 0.876 -1.568 1.00 0.00 91 ARG A C 1
ATOM 1421 O O . ARG A 1 91 ? 10.666 0.440 -1.251 1.00 0.00 91 ARG A O 1
ATOM 1442 N N . TYR A 1 92 ? 8.675 1.321 -0.681 1.00 0.00 92 TYR A N 1
ATOM 1443 C CA . TYR A 1 92 ? 8.981 1.376 0.743 1.00 0.00 92 TYR A CA 1
ATOM 1444 C C . TYR A 1 92 ? 8.268 0.265 1.503 1.00 0.00 92 TYR A C 1
ATOM 1445 O O . TYR A 1 92 ? 8.879 -0.447 2.300 1.00 0.00 92 TYR A O 1
ATOM 1463 N N . LYS A 1 93 ? 6.971 0.122 1.252 1.00 0.00 93 LYS A N 1
ATOM 1464 C CA . LYS A 1 93 ? 6.163 -0.878 1.940 1.00 0.00 93 LYS A CA 1
ATOM 1465 C C . LYS A 1 93 ? 5.300 -1.660 0.959 1.00 0.00 93 LYS A C 1
ATOM 1466 O O . LYS A 1 93 ? 5.779 -2.557 0.321 1.00 0.00 93 LYS A O 1
ATOM 1486 N N . GLY A 1 1 ? -0.585 1.179 -1.863 1.00 0.00 1 GLY A N 2
ATOM 1487 C CA . GLY A 1 1 ? 0.803 1.068 -1.432 1.00 0.00 1 GLY A CA 2
ATOM 1488 C C . GLY A 1 1 ? 1.483 2.430 -1.405 1.00 0.00 1 GLY A C 2
ATOM 1489 O O . GLY A 1 1 ? 1.015 3.380 -2.032 1.00 0.00 1 GLY A O 2
ATOM 1495 N N . ILE A 1 2 ? 2.588 2.521 -0.673 1.00 0.00 2 ILE A N 2
ATOM 1496 C CA . ILE A 1 2 ? 3.328 3.770 -0.554 1.00 0.00 2 ILE A CA 2
ATOM 1497 C C . ILE A 1 2 ? 4.663 3.693 -1.282 1.00 0.00 2 ILE A C 2
ATOM 1498 O O . ILE A 1 2 ? 5.451 2.773 -1.060 1.00 0.00 2 ILE A O 2
ATOM 1514 N N . TYR A 1 3 ? 4.914 4.665 -2.154 1.00 0.00 3 TYR A N 2
ATOM 1515 C CA . TYR A 1 3 ? 6.156 4.709 -2.915 1.00 0.00 3 TYR A CA 2
ATOM 1516 C C . TYR A 1 3 ? 6.932 5.988 -2.630 1.00 0.00 3 TYR A C 2
ATOM 1517 O O . TYR A 1 3 ? 6.344 7.048 -2.420 1.00 0.00 3 TYR A O 2
ATOM 1535 N N . THR A 1 4 ? 8.257 5.881 -2.623 1.00 0.00 4 THR A N 2
ATOM 1536 C CA . THR A 1 4 ? 9.116 7.024 -2.342 1.00 0.00 4 THR A CA 2
ATOM 1537 C C . THR A 1 4 ? 9.815 7.512 -3.605 1.00 0.00 4 THR A C 2
ATOM 1538 O O . THR A 1 4 ? 10.531 6.756 -4.261 1.00 0.00 4 THR A O 2
ATOM 1549 N N . VAL A 1 5 ? 9.603 8.781 -3.940 1.00 0.00 5 VAL A N 2
ATOM 1550 C CA . VAL A 1 5 ? 10.062 9.324 -5.213 1.00 0.00 5 VAL A CA 2
ATOM 1551 C C . VAL A 1 5 ? 11.370 10.087 -5.047 1.00 0.00 5 VAL A C 2
ATOM 1552 O O . VAL A 1 5 ? 11.416 11.120 -4.380 1.00 0.00 5 VAL A O 2
ATOM 1565 N N . LYS A 1 6 ? 12.432 9.571 -5.658 1.00 0.00 6 LYS A N 2
ATOM 1566 C CA . LYS A 1 6 ? 13.731 10.229 -5.618 1.00 0.00 6 LYS A CA 2
ATOM 1567 C C . LYS A 1 6 ? 13.976 11.041 -6.883 1.00 0.00 6 LYS A C 2
ATOM 1568 O O . LYS A 1 6 ? 14.275 10.486 -7.941 1.00 0.00 6 LYS A O 2
ATOM 1587 N N . ILE A 1 7 ? 13.849 12.359 -6.768 1.00 0.00 7 ILE A N 2
ATOM 1588 C CA . ILE A 1 7 ? 13.972 13.243 -7.920 1.00 0.00 7 ILE A CA 2
ATOM 1589 C C . ILE A 1 7 ? 15.354 13.883 -7.979 1.00 0.00 7 ILE A C 2
ATOM 1590 O O . ILE A 1 7 ? 15.730 14.652 -7.095 1.00 0.00 7 ILE A O 2
ATOM 1606 N N . VAL A 1 8 ? 16.106 13.559 -9.025 1.00 0.00 8 VAL A N 2
ATOM 1607 C CA . VAL A 1 8 ? 17.396 14.194 -9.267 1.00 0.00 8 VAL A CA 2
ATOM 1608 C C . VAL A 1 8 ? 17.284 15.280 -10.329 1.00 0.00 8 VAL A C 2
ATOM 1609 O O . VAL A 1 8 ? 16.988 14.998 -11.490 1.00 0.00 8 VAL A O 2
ATOM 1622 N N . LEU A 1 9 ? 17.523 16.523 -9.924 1.00 0.00 9 LEU A N 2
ATOM 1623 C CA . LEU A 1 9 ? 17.275 17.672 -10.787 1.00 0.00 9 LEU A CA 2
ATOM 1624 C C . LEU A 1 9 ? 18.425 18.668 -10.724 1.00 0.00 9 LEU A C 2
ATOM 1625 O O . LEU A 1 9 ? 19.310 18.555 -9.875 1.00 0.00 9 LEU A O 2
ATOM 1641 N N . ASN A 1 10 ? 18.408 19.641 -11.627 1.00 0.00 10 ASN A N 2
ATOM 1642 C CA . ASN A 1 10 ? 19.426 20.685 -11.648 1.00 0.00 10 ASN A CA 2
ATOM 1643 C C . ASN A 1 10 ? 19.409 21.498 -10.360 1.00 0.00 10 ASN A C 2
ATOM 1644 O O . ASN A 1 10 ? 18.379 22.056 -9.980 1.00 0.00 10 ASN A O 2
ATOM 1655 N N . PRO A 1 11 ? 20.556 21.560 -9.691 1.00 0.00 11 PRO A N 2
ATOM 1656 C CA . PRO A 1 11 ? 20.653 22.232 -8.400 1.00 0.00 11 PRO A CA 2
ATOM 1657 C C . PRO A 1 11 ? 20.425 23.731 -8.542 1.00 0.00 11 PRO A C 2
ATOM 1658 O O . PRO A 1 11 ? 20.099 24.414 -7.570 1.00 0.00 11 PRO A O 2
ATOM 1669 N N . LYS A 1 12 ? 20.598 24.240 -9.757 1.00 0.00 12 LYS A N 2
ATOM 1670 C CA . LYS A 1 12 ? 20.424 25.662 -10.024 1.00 0.00 12 LYS A CA 2
ATOM 1671 C C . LYS A 1 12 ? 18.949 26.034 -10.093 1.00 0.00 12 LYS A C 2
ATOM 1672 O O . LYS A 1 12 ? 18.594 27.213 -10.090 1.00 0.00 12 LYS A O 2
ATOM 1691 N N . THR A 1 13 ? 18.091 25.021 -10.155 1.00 0.00 13 THR A N 2
ATOM 1692 C CA . THR A 1 13 ? 16.649 25.238 -10.171 1.00 0.00 13 THR A CA 2
ATOM 1693 C C . THR A 1 13 ? 16.199 26.044 -8.960 1.00 0.00 13 THR A C 2
ATOM 1694 O O . THR A 1 13 ? 16.594 25.756 -7.830 1.00 0.00 13 THR A O 2
ATOM 1705 N N . ASN A 1 14 ? 15.373 27.055 -9.202 1.00 0.00 14 ASN A N 2
ATOM 1706 C CA . ASN A 1 14 ? 14.852 27.893 -8.129 1.00 0.00 14 ASN A CA 2
ATOM 1707 C C . ASN A 1 14 ? 14.178 27.053 -7.052 1.00 0.00 14 ASN A C 2
ATOM 1708 O O . ASN A 1 14 ? 13.367 26.177 -7.352 1.00 0.00 14 ASN A O 2
ATOM 1719 N N . LYS A 1 15 ? 14.520 27.325 -5.797 1.00 0.00 15 LYS A N 2
ATOM 1720 C CA . LYS A 1 15 ? 13.997 26.552 -4.677 1.00 0.00 15 LYS A CA 2
ATOM 1721 C C . LYS A 1 15 ? 12.491 26.733 -4.537 1.00 0.00 15 LYS A C 2
ATOM 1722 O O . LYS A 1 15 ? 11.811 25.912 -3.922 1.00 0.00 15 LYS A O 2
ATOM 1741 N N . GLY A 1 16 ? 11.974 27.813 -5.113 1.00 0.00 16 GLY A N 2
ATOM 1742 C CA . GLY A 1 16 ? 10.536 28.043 -5.158 1.00 0.00 16 GLY A CA 2
ATOM 1743 C C . GLY A 1 16 ? 9.885 27.244 -6.279 1.00 0.00 16 GLY A C 2
ATOM 1744 O O . GLY A 1 16 ? 8.666 27.071 -6.305 1.00 0.00 16 GLY A O 2
ATOM 1748 N N . GLU A 1 17 ? 10.703 26.758 -7.205 1.00 0.00 17 GLU A N 2
ATOM 1749 C CA . GLU A 1 17 ? 10.214 25.941 -8.309 1.00 0.00 17 GLU A CA 2
ATOM 1750 C C . GLU A 1 17 ? 10.538 24.469 -8.091 1.00 0.00 17 GLU A C 2
ATOM 1751 O O . GLU A 1 17 ? 10.157 23.614 -8.891 1.00 0.00 17 GLU A O 2
ATOM 1763 N N . LEU A 1 18 ? 11.243 24.178 -7.003 1.00 0.00 18 LEU A N 2
ATOM 1764 C CA . LEU A 1 18 ? 11.456 22.801 -6.575 1.00 0.00 18 LEU A CA 2
ATOM 1765 C C . LEU A 1 18 ? 10.162 22.171 -6.077 1.00 0.00 18 LEU A C 2
ATOM 1766 O O . LEU A 1 18 ? 10.051 20.948 -5.982 1.00 0.00 18 LEU A O 2
ATOM 1782 N N . THR A 1 19 ? 9.183 23.013 -5.761 1.00 0.00 19 THR A N 2
ATOM 1783 C CA . THR A 1 19 ? 7.866 22.539 -5.356 1.00 0.00 19 THR A CA 2
ATOM 1784 C C . THR A 1 19 ? 6.818 22.851 -6.417 1.00 0.00 19 THR A C 2
ATOM 1785 O O . THR A 1 19 ? 5.725 22.286 -6.408 1.00 0.00 19 THR A O 2
ATOM 1796 N N . THR A 1 20 ? 7.159 23.754 -7.329 1.00 0.00 20 THR A N 2
ATOM 1797 C CA . THR A 1 20 ? 6.294 24.062 -8.462 1.00 0.00 20 THR A CA 2
ATOM 1798 C C . THR A 1 20 ? 6.243 22.902 -9.449 1.00 0.00 20 THR A C 2
ATOM 1799 O O . THR A 1 20 ? 5.188 22.590 -9.999 1.00 0.00 20 THR A O 2
ATOM 1810 N N . GLU A 1 21 ? 7.390 22.268 -9.668 1.00 0.00 21 GLU A N 2
ATOM 1811 C CA . GLU A 1 21 ? 7.480 21.146 -10.594 1.00 0.00 21 GLU A CA 2
ATOM 1812 C C . GLU A 1 21 ? 7.124 19.835 -9.907 1.00 0.00 21 GLU A C 2
ATOM 1813 O O . GLU A 1 21 ? 6.965 18.804 -10.560 1.00 0.00 21 GLU A O 2
ATOM 1825 N N . ALA A 1 22 ? 6.998 19.881 -8.585 1.00 0.00 22 ALA A N 2
ATOM 1826 C CA . ALA A 1 22 ? 6.695 18.688 -7.802 1.00 0.00 22 ALA A CA 2
ATOM 1827 C C . ALA A 1 22 ? 5.231 18.293 -7.945 1.00 0.00 22 ALA A C 2
ATOM 1828 O O . ALA A 1 22 ? 4.823 17.217 -7.508 1.00 0.00 22 ALA A O 2
ATOM 1835 N N . VAL A 1 23 ? 4.444 19.169 -8.559 1.00 0.00 23 VAL A N 2
ATOM 1836 C CA . VAL A 1 23 ? 3.007 18.954 -8.682 1.00 0.00 23 VAL A CA 2
ATOM 1837 C C . VAL A 1 23 ? 2.690 17.984 -9.812 1.00 0.00 23 VAL A C 2
ATOM 1838 O O . VAL A 1 23 ? 1.536 17.605 -10.013 1.00 0.00 23 VAL A O 2
ATOM 1851 N N . ASP A 1 24 ? 3.721 17.585 -10.549 1.00 0.00 24 ASP A N 2
ATOM 1852 C CA . ASP A 1 24 ? 3.607 16.476 -11.489 1.00 0.00 24 ASP A CA 2
ATOM 1853 C C . ASP A 1 24 ? 3.365 15.160 -10.762 1.00 0.00 24 ASP A C 2
ATOM 1854 O O . ASP A 1 24 ? 2.743 14.246 -11.302 1.00 0.00 24 ASP A O 2
ATOM 1863 N N . ALA A 1 25 ? 3.861 15.069 -9.532 1.00 0.00 25 ALA A N 2
ATOM 1864 C CA . ALA A 1 25 ? 3.544 13.946 -8.659 1.00 0.00 25 ALA A CA 2
ATOM 1865 C C . ALA A 1 25 ? 2.181 14.123 -8.004 1.00 0.00 25 ALA A C 2
ATOM 1866 O O . ALA A 1 25 ? 1.488 13.148 -7.716 1.00 0.00 25 ALA A O 2
ATOM 1873 N N . ALA A 1 26 ? 1.801 15.375 -7.771 1.00 0.00 26 ALA A N 2
ATOM 1874 C CA . ALA A 1 26 ? 0.428 15.704 -7.403 1.00 0.00 26 ALA A CA 2
ATOM 1875 C C . ALA A 1 26 ? -0.537 15.391 -8.539 1.00 0.00 26 ALA A C 2
ATOM 1876 O O . ALA A 1 26 ? -1.693 15.040 -8.305 1.00 0.00 26 ALA A O 2
ATOM 1883 N N . THR A 1 27 ? -0.055 15.521 -9.771 1.00 0.00 27 THR A N 2
ATOM 1884 C CA . THR A 1 27 ? -0.826 15.121 -10.941 1.00 0.00 27 THR A CA 2
ATOM 1885 C C . THR A 1 27 ? -0.814 13.608 -11.118 1.00 0.00 27 THR A C 2
ATOM 1886 O O . THR A 1 27 ? -1.786 13.020 -11.592 1.00 0.00 27 THR A O 2
ATOM 1897 N N . ALA A 1 28 ? 0.293 12.981 -10.733 1.00 0.00 28 ALA A N 2
ATOM 1898 C CA . ALA A 1 28 ? 0.343 11.531 -10.591 1.00 0.00 28 ALA A CA 2
ATOM 1899 C C . ALA A 1 28 ? -0.661 11.046 -9.553 1.00 0.00 28 ALA A C 2
ATOM 1900 O O . ALA A 1 28 ? -1.330 10.031 -9.749 1.00 0.00 28 ALA A O 2
ATOM 1907 N N . LEU A 1 29 ? -0.761 11.776 -8.447 1.00 0.00 29 LEU A N 2
ATOM 1908 C CA . LEU A 1 29 ? -1.779 11.504 -7.439 1.00 0.00 29 LEU A CA 2
ATOM 1909 C C . LEU A 1 29 ? -3.168 11.865 -7.947 1.00 0.00 29 LEU A C 2
ATOM 1910 O O . LEU A 1 29 ? -4.162 11.254 -7.553 1.00 0.00 29 LEU A O 2
ATOM 1926 N N . LYS A 1 30 ? -3.232 12.862 -8.823 1.00 0.00 30 LYS A N 2
ATOM 1927 C CA . LYS A 1 30 ? -4.465 13.182 -9.532 1.00 0.00 30 LYS A CA 2
ATOM 1928 C C . LYS A 1 30 ? -4.877 12.046 -10.460 1.00 0.00 30 LYS A C 2
ATOM 1929 O O . LYS A 1 30 ? -6.066 11.789 -10.652 1.00 0.00 30 LYS A O 2
ATOM 1948 N N . ASN A 1 31 ? -3.888 11.368 -11.032 1.00 0.00 31 ASN A N 2
ATOM 1949 C CA . ASN A 1 31 ? -4.134 10.144 -11.785 1.00 0.00 31 ASN A CA 2
ATOM 1950 C C . ASN A 1 31 ? -4.564 9.008 -10.866 1.00 0.00 31 ASN A C 2
ATOM 1951 O O . ASN A 1 31 ? -5.359 8.151 -11.251 1.00 0.00 31 ASN A O 2
ATOM 1962 N N . PHE A 1 32 ? -4.032 9.007 -9.648 1.00 0.00 32 PHE A N 2
ATOM 1963 C CA . PHE A 1 32 ? -4.502 8.099 -8.607 1.00 0.00 32 PHE A CA 2
ATOM 1964 C C . PHE A 1 32 ? -5.950 8.390 -8.237 1.00 0.00 32 PHE A C 2
ATOM 1965 O O . PHE A 1 32 ? -6.746 7.472 -8.038 1.00 0.00 32 PHE A O 2
ATOM 1982 N N . GLY A 1 33 ? -6.287 9.672 -8.146 1.00 0.00 33 GLY A N 2
ATOM 1983 C CA . GLY A 1 33 ? -7.663 10.087 -7.898 1.00 0.00 33 GLY A CA 2
ATOM 1984 C C . GLY A 1 33 ? -7.719 11.259 -6.927 1.00 0.00 33 GLY A C 2
ATOM 1985 O O . GLY A 1 33 ? -8.787 11.812 -6.666 1.00 0.00 33 GLY A O 2
ATOM 1989 N N . ALA A 1 34 ? -6.560 11.635 -6.395 1.00 0.00 34 ALA A N 2
ATOM 1990 C CA . ALA A 1 34 ? -6.459 12.802 -5.527 1.00 0.00 34 ALA A CA 2
ATOM 1991 C C . ALA A 1 34 ? -6.172 14.064 -6.331 1.00 0.00 34 ALA A C 2
ATOM 1992 O O . ALA A 1 34 ? -5.031 14.324 -6.708 1.00 0.00 34 ALA A O 2
ATOM 1999 N N . LYS A 1 35 ? -7.216 14.844 -6.589 1.00 0.00 35 LYS A N 2
ATOM 2000 C CA . LYS A 1 35 ? -7.089 16.049 -7.401 1.00 0.00 35 LYS A CA 2
ATOM 2001 C C . LYS A 1 35 ? -5.870 16.864 -6.989 1.00 0.00 35 LYS A C 2
ATOM 2002 O O . LYS A 1 35 ? -5.730 17.245 -5.827 1.00 0.00 35 LYS A O 2
ATOM 2021 N N . ALA A 1 36 ? -4.991 17.130 -7.949 1.00 0.00 36 ALA A N 2
ATOM 2022 C CA . ALA A 1 36 ? -3.714 17.772 -7.661 1.00 0.00 36 ALA A CA 2
ATOM 2023 C C . ALA A 1 36 ? -3.912 19.087 -6.918 1.00 0.00 36 ALA A C 2
ATOM 2024 O O . ALA A 1 36 ? -3.104 19.459 -6.069 1.00 0.00 36 ALA A O 2
ATOM 2031 N N . GLN A 1 37 ? -4.995 19.786 -7.243 1.00 0.00 37 GLN A N 2
ATOM 2032 C CA . GLN A 1 37 ? -5.293 21.070 -6.619 1.00 0.00 37 GLN A CA 2
ATOM 2033 C C . GLN A 1 37 ? -5.569 20.908 -5.130 1.00 0.00 37 GLN A C 2
ATOM 2034 O O . GLN A 1 37 ? -5.411 21.850 -4.354 1.00 0.00 37 GLN A O 2
ATOM 2048 N N . ASP A 1 38 ? -5.983 19.708 -4.737 1.00 0.00 38 ASP A N 2
ATOM 2049 C CA . ASP A 1 38 ? -6.256 19.412 -3.336 1.00 0.00 38 ASP A CA 2
ATOM 2050 C C . ASP A 1 38 ? -5.155 18.550 -2.729 1.00 0.00 38 ASP A C 2
ATOM 2051 O O . ASP A 1 38 ? -5.384 17.827 -1.761 1.00 0.00 38 ASP A O 2
ATOM 2060 N N . VAL A 1 39 ? -3.961 18.632 -3.307 1.00 0.00 39 VAL A N 2
ATOM 2061 C CA . VAL A 1 39 ? -2.799 17.937 -2.765 1.00 0.00 39 VAL A CA 2
ATOM 2062 C C . VAL A 1 39 ? -1.721 18.922 -2.333 1.00 0.00 39 VAL A C 2
ATOM 2063 O O . VAL A 1 39 ? -0.807 19.231 -3.098 1.00 0.00 39 VAL A O 2
ATOM 2076 N N . GLY A 1 40 ? -1.832 19.412 -1.103 1.00 0.00 40 GLY A N 2
ATOM 2077 C CA . GLY A 1 40 ? -0.753 20.171 -0.480 1.00 0.00 40 GLY A CA 2
ATOM 2078 C C . GLY A 1 40 ? -0.715 19.940 1.025 1.00 0.00 40 GLY A C 2
ATOM 2079 O O . GLY A 1 40 ? -1.119 20.802 1.805 1.00 0.00 40 GLY A O 2
ATOM 2083 N N . VAL A 1 41 ? -0.227 18.772 1.427 1.00 0.00 41 VAL A N 2
ATOM 2084 C CA . VAL A 1 41 ? 0.138 17.726 0.478 1.00 0.00 41 VAL A CA 2
ATOM 2085 C C . VAL A 1 41 ? -0.592 16.425 0.783 1.00 0.00 41 VAL A C 2
ATOM 2086 O O . VAL A 1 41 ? -0.050 15.538 1.443 1.00 0.00 41 VAL A O 2
ATOM 2099 N N . ASP A 1 42 ? -1.825 16.316 0.300 1.00 0.00 42 ASP A N 2
ATOM 2100 C CA . ASP A 1 42 ? -2.677 15.177 0.620 1.00 0.00 42 ASP A CA 2
ATOM 2101 C C . ASP A 1 42 ? -2.406 14.007 -0.315 1.00 0.00 42 ASP A C 2
ATOM 2102 O O . ASP A 1 42 ? -2.801 14.027 -1.480 1.00 0.00 42 ASP A O 2
ATOM 2111 N N . GLY A 1 43 ? -1.727 12.987 0.201 1.00 0.00 43 GLY A N 2
ATOM 2112 C CA . GLY A 1 43 ? -1.440 11.786 -0.575 1.00 0.00 43 GLY A CA 2
ATOM 2113 C C . GLY A 1 43 ? 0.060 11.579 -0.735 1.00 0.00 43 GLY A C 2
ATOM 2114 O O . GLY A 1 43 ? 0.498 10.672 -1.443 1.00 0.00 43 GLY A O 2
ATOM 2118 N N . ALA A 1 44 ? 0.843 12.425 -0.075 1.00 0.00 44 ALA A N 2
ATOM 2119 C CA . ALA A 1 44 ? 2.297 12.335 -0.141 1.00 0.00 44 ALA A CA 2
ATOM 2120 C C . ALA A 1 44 ? 2.949 13.093 1.007 1.00 0.00 44 ALA A C 2
ATOM 2121 O O . ALA A 1 44 ? 2.308 13.910 1.668 1.00 0.00 44 ALA A O 2
ATOM 2128 N N . TRP A 1 45 ? 4.227 12.817 1.241 1.00 0.00 45 TRP A N 2
ATOM 2129 C CA . TRP A 1 45 ? 5.013 13.581 2.203 1.00 0.00 45 TRP A CA 2
ATOM 2130 C C . TRP A 1 45 ? 6.234 14.209 1.542 1.00 0.00 45 TRP A C 2
ATOM 2131 O O . TRP A 1 45 ? 6.959 13.547 0.800 1.00 0.00 45 TRP A O 2
ATOM 2152 N N . THR A 1 46 ? 6.455 15.490 1.817 1.00 0.00 46 THR A N 2
ATOM 2153 C CA . THR A 1 46 ? 7.504 16.247 1.143 1.00 0.00 46 THR A CA 2
ATOM 2154 C C . THR A 1 46 ? 8.820 16.163 1.907 1.00 0.00 46 THR A C 2
ATOM 2155 O O . THR A 1 46 ? 8.896 16.544 3.075 1.00 0.00 46 THR A O 2
ATOM 2166 N N . TYR A 1 47 ? 9.854 15.664 1.240 1.00 0.00 47 TYR A N 2
ATOM 2167 C CA . TYR A 1 47 ? 11.201 15.666 1.801 1.00 0.00 47 TYR A CA 2
ATOM 2168 C C . TYR A 1 47 ? 12.229 16.100 0.764 1.00 0.00 47 TYR A C 2
ATOM 2169 O O . TYR A 1 47 ? 11.898 16.307 -0.403 1.00 0.00 47 TYR A O 2
ATOM 2187 N N . SER A 1 48 ? 13.477 16.238 1.198 1.00 0.00 48 SER A N 2
ATOM 2188 C CA . SER A 1 48 ? 14.572 16.561 0.291 1.00 0.00 48 SER A CA 2
ATOM 2189 C C . SER A 1 48 ? 15.886 15.969 0.781 1.00 0.00 48 SER A C 2
ATOM 2190 O O . SER A 1 48 ? 15.994 15.536 1.929 1.00 0.00 48 SER A O 2
ATOM 2198 N N . ASP A 1 49 ? 16.886 15.952 -0.095 1.00 0.00 49 ASP A N 2
ATOM 2199 C CA . ASP A 1 49 ? 18.208 15.450 0.261 1.00 0.00 49 ASP A CA 2
ATOM 2200 C C . ASP A 1 49 ? 19.172 16.595 0.548 1.00 0.00 49 ASP A C 2
ATOM 2201 O O . ASP A 1 49 ? 19.590 17.310 -0.362 1.00 0.00 49 ASP A O 2
ATOM 2210 N N . PRO A 1 50 ? 19.522 16.762 1.818 1.00 0.00 50 PRO A N 2
ATOM 2211 C CA . PRO A 1 50 ? 20.320 17.903 2.249 1.00 0.00 50 PRO A CA 2
ATOM 2212 C C . PRO A 1 50 ? 21.795 17.694 1.933 1.00 0.00 50 PRO A C 2
ATOM 2213 O O . PRO A 1 50 ? 22.586 18.637 1.964 1.00 0.00 50 PRO A O 2
ATOM 2224 N N . THR A 1 51 ? 22.161 16.453 1.628 1.00 0.00 51 THR A N 2
ATOM 2225 C CA . THR A 1 51 ? 23.562 16.084 1.471 1.00 0.00 51 THR A CA 2
ATOM 2226 C C . THR A 1 51 ? 24.090 16.495 0.103 1.00 0.00 51 THR A C 2
ATOM 2227 O O . THR A 1 51 ? 25.295 16.662 -0.084 1.00 0.00 51 THR A O 2
ATOM 2238 N N . LYS A 1 52 ? 23.181 16.657 -0.853 1.00 0.00 52 LYS A N 2
ATOM 2239 C CA . LYS A 1 52 ? 23.539 17.158 -2.175 1.00 0.00 52 LYS A CA 2
ATOM 2240 C C . LYS A 1 52 ? 23.923 18.630 -2.120 1.00 0.00 52 LYS A C 2
ATOM 2241 O O . LYS A 1 52 ? 23.075 19.496 -1.902 1.00 0.00 52 LYS A O 2
ATOM 2260 N N . THR A 1 53 ? 25.206 18.909 -2.319 1.00 0.00 53 THR A N 2
ATOM 2261 C CA . THR A 1 53 ? 25.704 20.280 -2.302 1.00 0.00 53 THR A CA 2
ATOM 2262 C C . THR A 1 53 ? 26.545 20.575 -3.538 1.00 0.00 53 THR A C 2
ATOM 2263 O O . THR A 1 53 ? 27.226 21.599 -3.606 1.00 0.00 53 THR A O 2
ATOM 2274 N N . PHE A 1 54 ? 26.494 19.674 -4.512 1.00 0.00 54 PHE A N 2
ATOM 2275 C CA . PHE A 1 54 ? 27.338 19.777 -5.696 1.00 0.00 54 PHE A CA 2
ATOM 2276 C C . PHE A 1 54 ? 26.528 20.204 -6.914 1.00 0.00 54 PHE A C 2
ATOM 2277 O O . PHE A 1 54 ? 25.317 19.995 -6.971 1.00 0.00 54 PHE A O 2
ATOM 2294 N N . PRO A 1 55 ? 27.205 20.805 -7.887 1.00 0.00 55 PRO A N 2
ATOM 2295 C CA . PRO A 1 55 ? 26.560 21.218 -9.127 1.00 0.00 55 PRO A CA 2
ATOM 2296 C C . PRO A 1 55 ? 26.174 20.013 -9.976 1.00 0.00 55 PRO A C 2
ATOM 2297 O O . PRO A 1 55 ? 25.451 20.144 -10.965 1.00 0.00 55 PRO A O 2
ATOM 2308 N N . VAL A 1 56 ? 26.660 18.841 -9.586 1.00 0.00 56 VAL A N 2
ATOM 2309 C CA . VAL A 1 56 ? 26.359 17.608 -10.303 1.00 0.00 56 VAL A CA 2
ATOM 2310 C C . VAL A 1 56 ? 24.858 17.351 -10.350 1.00 0.00 56 VAL A C 2
ATOM 2311 O O . VAL A 1 56 ? 24.317 16.958 -11.383 1.00 0.00 56 VAL A O 2
ATOM 2324 N N . GLY A 1 57 ? 24.188 17.577 -9.224 1.00 0.00 57 GLY A N 2
ATOM 2325 C CA . GLY A 1 57 ? 22.752 17.349 -9.128 1.00 0.00 57 GLY A CA 2
ATOM 2326 C C . GLY A 1 57 ? 22.240 17.647 -7.724 1.00 0.00 57 GLY A C 2
ATOM 2327 O O . GLY A 1 57 ? 23.015 17.705 -6.769 1.00 0.00 57 GLY A O 2
ATOM 2331 N N . TYR A 1 58 ? 20.930 17.836 -7.605 1.00 0.00 58 TYR A N 2
ATOM 2332 C CA . TYR A 1 58 ? 20.293 17.987 -6.303 1.00 0.00 58 TYR A CA 2
ATOM 2333 C C . TYR A 1 58 ? 19.026 17.146 -6.209 1.00 0.00 58 TYR A C 2
ATOM 2334 O O . TYR A 1 58 ? 18.231 17.097 -7.147 1.00 0.00 58 TYR A O 2
ATOM 2352 N N . ARG A 1 59 ? 18.844 16.486 -5.070 1.00 0.00 59 ARG A N 2
ATOM 2353 C CA . ARG A 1 59 ? 17.834 15.443 -4.944 1.00 0.00 59 ARG A CA 2
ATOM 2354 C C . ARG A 1 59 ? 16.683 15.895 -4.056 1.00 0.00 59 ARG A C 2
ATOM 2355 O O . ARG A 1 59 ? 16.896 16.373 -2.942 1.00 0.00 59 ARG A O 2
ATOM 2376 N N . LEU A 1 60 ? 15.460 15.741 -4.555 1.00 0.00 60 LEU A N 2
ATOM 2377 C CA . LEU A 1 60 ? 14.272 15.843 -3.717 1.00 0.00 60 LEU A CA 2
ATOM 2378 C C . LEU A 1 60 ? 13.676 14.469 -3.438 1.00 0.00 60 LEU A C 2
ATOM 2379 O O . LEU A 1 60 ? 13.876 13.528 -4.205 1.00 0.00 60 LEU A O 2
ATOM 2395 N N . ILE A 1 61 ? 12.942 14.362 -2.335 1.00 0.00 61 ILE A N 2
ATOM 2396 C CA . ILE A 1 61 ? 12.329 13.099 -1.943 1.00 0.00 61 ILE A CA 2
ATOM 2397 C C . ILE A 1 61 ? 10.855 13.283 -1.605 1.00 0.00 61 ILE A C 2
ATOM 2398 O O . ILE A 1 61 ? 10.511 13.924 -0.613 1.00 0.00 61 ILE A O 2
ATOM 2414 N N . PHE A 1 62 ? 9.987 12.716 -2.437 1.00 0.00 62 PHE A N 2
ATOM 2415 C CA . PHE A 1 62 ? 8.549 12.813 -2.226 1.00 0.00 62 PHE A CA 2
ATOM 2416 C C . PHE A 1 62 ? 7.929 11.439 -2.009 1.00 0.00 62 PHE A C 2
ATOM 2417 O O . PHE A 1 62 ? 7.896 10.611 -2.920 1.00 0.00 62 PHE A O 2
ATOM 2434 N N . LYS A 1 63 ? 7.438 11.201 -0.798 1.00 0.00 63 LYS A N 2
ATOM 2435 C CA . LYS A 1 63 ? 6.867 9.908 -0.443 1.00 0.00 63 LYS A CA 2
ATOM 2436 C C . LYS A 1 63 ? 5.373 9.865 -0.740 1.00 0.00 63 LYS A C 2
ATOM 2437 O O . LYS A 1 63 ? 4.559 10.339 0.053 1.00 0.00 63 LYS A O 2
ATOM 2456 N N . VAL A 1 64 ? 5.019 9.296 -1.888 1.00 0.00 64 VAL A N 2
ATOM 2457 C CA . VAL A 1 64 ? 3.637 9.299 -2.350 1.00 0.00 64 VAL A CA 2
ATOM 2458 C C . VAL A 1 64 ? 2.935 7.994 -2.000 1.00 0.00 64 VAL A C 2
ATOM 2459 O O . VAL A 1 64 ? 3.580 6.961 -1.818 1.00 0.00 64 VAL A O 2
ATOM 2472 N N . GLU A 1 65 ? 1.610 8.046 -1.908 1.00 0.00 65 GLU A N 2
ATOM 2473 C CA . GLU A 1 65 ? 0.807 6.841 -1.739 1.00 0.00 65 GLU A CA 2
ATOM 2474 C C . GLU A 1 65 ? -0.129 6.633 -2.923 1.00 0.00 65 GLU A C 2
ATOM 2475 O O . GLU A 1 65 ? -1.075 7.394 -3.120 1.00 0.00 65 GLU A O 2
ATOM 2487 N N . MET A 1 66 ? 0.141 5.595 -3.709 1.00 0.00 66 MET A N 2
ATOM 2488 C CA . MET A 1 66 ? -0.527 5.412 -4.991 1.00 0.00 66 MET A CA 2
ATOM 2489 C C . MET A 1 66 ? -0.077 4.123 -5.667 1.00 0.00 66 MET A C 2
ATOM 2490 O O . MET A 1 66 ? 0.963 3.560 -5.323 1.00 0.00 66 MET A O 2
ATOM 2504 N N . PRO A 1 67 ? -0.867 3.658 -6.630 1.00 0.00 67 PRO A N 2
ATOM 2505 C CA . PRO A 1 67 ? -0.567 2.417 -7.334 1.00 0.00 67 PRO A CA 2
ATOM 2506 C C . PRO A 1 67 ? 0.615 2.592 -8.278 1.00 0.00 67 PRO A C 2
ATOM 2507 O O . PRO A 1 67 ? 0.851 3.681 -8.800 1.00 0.00 67 PRO A O 2
ATOM 2518 N N . GLU A 1 68 ? 1.357 1.511 -8.494 1.00 0.00 68 GLU A N 2
ATOM 2519 C CA . GLU A 1 68 ? 2.578 1.566 -9.289 1.00 0.00 68 GLU A CA 2
ATOM 2520 C C . GLU A 1 68 ? 2.279 1.948 -10.733 1.00 0.00 68 GLU A C 2
ATOM 2521 O O . GLU A 1 68 ? 3.103 2.568 -11.404 1.00 0.00 68 GLU A O 2
ATOM 2533 N N . ASP A 1 69 ? 1.095 1.573 -11.206 1.00 0.00 69 ASP A N 2
ATOM 2534 C CA . ASP A 1 69 ? 0.716 1.806 -12.594 1.00 0.00 69 ASP A CA 2
ATOM 2535 C C . ASP A 1 69 ? 0.929 3.262 -12.986 1.00 0.00 69 ASP A C 2
ATOM 2536 O O . ASP A 1 69 ? 1.298 3.562 -14.122 1.00 0.00 69 ASP A O 2
ATOM 2545 N N . ARG A 1 70 ? 0.694 4.165 -12.040 1.00 0.00 70 ARG A N 2
ATOM 2546 C CA . ARG A 1 70 ? 0.789 5.596 -12.306 1.00 0.00 70 ARG A CA 2
ATOM 2547 C C . ARG A 1 70 ? 2.027 6.196 -11.654 1.00 0.00 70 ARG A C 2
ATOM 2548 O O . ARG A 1 70 ? 2.279 7.397 -11.764 1.00 0.00 70 ARG A O 2
ATOM 2569 N N . VAL A 1 71 ? 2.800 5.354 -10.976 1.00 0.00 71 VAL A N 2
ATOM 2570 C CA . VAL A 1 71 ? 4.106 5.755 -10.465 1.00 0.00 71 VAL A CA 2
ATOM 2571 C C . VAL A 1 71 ? 5.135 5.836 -11.586 1.00 0.00 71 VAL A C 2
ATOM 2572 O O . VAL A 1 71 ? 6.054 6.654 -11.539 1.00 0.00 71 VAL A O 2
ATOM 2585 N N . ASN A 1 72 ? 4.975 4.983 -12.591 1.00 0.00 72 ASN A N 2
ATOM 2586 C CA . ASN A 1 72 ? 5.745 5.099 -13.824 1.00 0.00 72 ASN A CA 2
ATOM 2587 C C . ASN A 1 72 ? 5.403 6.384 -14.569 1.00 0.00 72 ASN A C 2
ATOM 2588 O O . ASN A 1 72 ? 6.269 7.005 -15.184 1.00 0.00 72 ASN A O 2
ATOM 2599 N N . ASP A 1 73 ? 4.135 6.776 -14.508 1.00 0.00 73 ASP A N 2
ATOM 2600 C CA . ASP A 1 73 ? 3.703 8.057 -15.056 1.00 0.00 73 ASP A CA 2
ATOM 2601 C C . ASP A 1 73 ? 4.129 9.212 -14.161 1.00 0.00 73 ASP A C 2
ATOM 2602 O O . ASP A 1 73 ? 4.458 10.296 -14.642 1.00 0.00 73 ASP A O 2
ATOM 2611 N N . LEU A 1 74 ? 4.121 8.974 -12.853 1.00 0.00 74 LEU A N 2
ATOM 2612 C CA . LEU A 1 74 ? 4.684 9.923 -11.899 1.00 0.00 74 LEU A CA 2
ATOM 2613 C C . LEU A 1 74 ? 6.113 10.296 -12.270 1.00 0.00 74 LEU A C 2
ATOM 2614 O O . LEU A 1 74 ? 6.436 11.473 -12.429 1.00 0.00 74 LEU A O 2
ATOM 2630 N N . ALA A 1 75 ? 6.966 9.287 -12.406 1.00 0.00 75 ALA A N 2
ATOM 2631 C CA . ALA A 1 75 ? 8.356 9.504 -12.789 1.00 0.00 75 ALA A CA 2
ATOM 2632 C C . ALA A 1 75 ? 8.458 10.046 -14.209 1.00 0.00 75 ALA A C 2
ATOM 2633 O O . ALA A 1 75 ? 9.336 10.854 -14.514 1.00 0.00 75 ALA A O 2
ATOM 2640 N N . ARG A 1 76 ? 7.555 9.598 -15.074 1.00 0.00 76 ARG A N 2
ATOM 2641 C CA . ARG A 1 76 ? 7.487 10.099 -16.441 1.00 0.00 76 ARG A CA 2
ATOM 2642 C C . ARG A 1 76 ? 7.281 11.608 -16.465 1.00 0.00 76 ARG A C 2
ATOM 2643 O O . ARG A 1 76 ? 7.999 12.332 -17.154 1.00 0.00 76 ARG A O 2
ATOM 2664 N N . GLN A 1 77 ? 6.293 12.076 -15.709 1.00 0.00 77 GLN A N 2
ATOM 2665 C CA . GLN A 1 77 ? 5.902 13.480 -15.744 1.00 0.00 77 GLN A CA 2
ATOM 2666 C C . GLN A 1 77 ? 6.955 14.362 -15.086 1.00 0.00 77 GLN A C 2
ATOM 2667 O O . GLN A 1 77 ? 7.238 15.464 -15.558 1.00 0.00 77 GLN A O 2
ATOM 2681 N N . LEU A 1 78 ? 7.534 13.872 -13.996 1.00 0.00 78 LEU A N 2
ATOM 2682 C CA . LEU A 1 78 ? 8.595 14.593 -13.302 1.00 0.00 78 LEU A CA 2
ATOM 2683 C C . LEU A 1 78 ? 9.869 14.636 -14.136 1.00 0.00 78 LEU A C 2
ATOM 2684 O O . LEU A 1 78 ? 10.459 15.698 -14.330 1.00 0.00 78 LEU A O 2
ATOM 2700 N N . ARG A 1 79 ? 10.287 13.474 -14.627 1.00 0.00 79 ARG A N 2
ATOM 2701 C CA . ARG A 1 79 ? 11.490 13.377 -15.445 1.00 0.00 79 ARG A CA 2
ATOM 2702 C C . ARG A 1 79 ? 11.330 14.141 -16.754 1.00 0.00 79 ARG A C 2
ATOM 2703 O O . ARG A 1 79 ? 12.309 14.605 -17.337 1.00 0.00 79 ARG A O 2
ATOM 2724 N N . GLN A 1 80 ? 10.089 14.267 -17.210 1.00 0.00 80 GLN A N 2
ATOM 2725 C CA . GLN A 1 80 ? 9.798 14.971 -18.453 1.00 0.00 80 GLN A CA 2
ATOM 2726 C C . GLN A 1 80 ? 10.279 16.416 -18.393 1.00 0.00 80 GLN A C 2
ATOM 2727 O O . GLN A 1 80 ? 10.681 16.988 -19.406 1.00 0.00 80 GLN A O 2
ATOM 2741 N N . ARG A 1 81 ? 10.236 17.000 -17.200 1.00 0.00 81 ARG A N 2
ATOM 2742 C CA . ARG A 1 81 ? 10.700 18.367 -17.000 1.00 0.00 81 ARG A CA 2
ATOM 2743 C C . ARG A 1 81 ? 12.175 18.506 -17.359 1.00 0.00 81 ARG A C 2
ATOM 2744 O O . ARG A 1 81 ? 13.006 17.705 -16.932 1.00 0.00 81 ARG A O 2
ATOM 2765 N N . ASP A 1 82 ? 12.492 19.527 -18.146 1.00 0.00 82 ASP A N 2
ATOM 2766 C CA . ASP A 1 82 ? 13.856 19.735 -18.619 1.00 0.00 82 ASP A CA 2
ATOM 2767 C C . ASP A 1 82 ? 14.801 20.032 -17.461 1.00 0.00 82 ASP A C 2
ATOM 2768 O O . ASP A 1 82 ? 15.987 19.707 -17.518 1.00 0.00 82 ASP A O 2
ATOM 2777 N N . ASN A 1 83 ? 14.268 20.649 -16.412 1.00 0.00 83 ASN A N 2
ATOM 2778 C CA . ASN A 1 83 ? 15.059 20.978 -15.234 1.00 0.00 83 ASN A CA 2
ATOM 2779 C C . ASN A 1 83 ? 15.444 19.724 -14.459 1.00 0.00 83 ASN A C 2
ATOM 2780 O O . ASN A 1 83 ? 16.487 19.680 -13.807 1.00 0.00 83 ASN A O 2
ATOM 2791 N N . VAL A 1 84 ? 14.596 18.705 -14.535 1.00 0.00 84 VAL A N 2
ATOM 2792 C CA . VAL A 1 84 ? 14.844 17.447 -13.840 1.00 0.00 84 VAL A CA 2
ATOM 2793 C C . VAL A 1 84 ? 15.715 16.518 -14.675 1.00 0.00 84 VAL A C 2
ATOM 2794 O O . VAL A 1 84 ? 15.493 16.354 -15.874 1.00 0.00 84 VAL A O 2
ATOM 2807 N N . SER A 1 85 ? 16.708 15.912 -14.034 1.00 0.00 85 SER A N 2
ATOM 2808 C CA . SER A 1 85 ? 17.669 15.066 -14.733 1.00 0.00 85 SER A CA 2
ATOM 2809 C C . SER A 1 85 ? 17.182 13.625 -14.806 1.00 0.00 85 SER A C 2
ATOM 2810 O O . SER A 1 85 ? 17.174 13.015 -15.876 1.00 0.00 85 SER A O 2
ATOM 2818 N N . ARG A 1 86 ? 16.776 13.084 -13.662 1.00 0.00 86 ARG A N 2
ATOM 2819 C CA . ARG A 1 86 ? 16.376 11.684 -13.576 1.00 0.00 86 ARG A CA 2
ATOM 2820 C C . ARG A 1 86 ? 15.514 11.432 -12.346 1.00 0.00 86 ARG A C 2
ATOM 2821 O O . ARG A 1 86 ? 15.873 11.821 -11.235 1.00 0.00 86 ARG A O 2
ATOM 2842 N N . VAL A 1 87 ? 14.374 10.780 -12.551 1.00 0.00 87 VAL A N 2
ATOM 2843 C CA . VAL A 1 87 ? 13.488 10.421 -11.451 1.00 0.00 87 VAL A CA 2
ATOM 2844 C C . VAL A 1 87 ? 13.435 8.911 -11.255 1.00 0.00 87 VAL A C 2
ATOM 2845 O O . VAL A 1 87 ? 13.130 8.166 -12.187 1.00 0.00 87 VAL A O 2
ATOM 2858 N N . GLU A 1 88 ? 13.735 8.466 -10.040 1.00 0.00 88 GLU A N 2
ATOM 2859 C CA . GLU A 1 88 ? 13.623 7.055 -9.692 1.00 0.00 88 GLU A CA 2
ATOM 2860 C C . GLU A 1 88 ? 12.776 6.862 -8.440 1.00 0.00 88 GLU A C 2
ATOM 2861 O O . GLU A 1 88 ? 12.978 7.538 -7.432 1.00 0.00 88 GLU A O 2
ATOM 2873 N N . VAL A 1 89 ? 11.827 5.934 -8.512 1.00 0.00 89 VAL A N 2
ATOM 2874 C CA . VAL A 1 89 ? 10.904 5.696 -7.408 1.00 0.00 89 VAL A CA 2
ATOM 2875 C C . VAL A 1 89 ? 11.132 4.326 -6.786 1.00 0.00 89 VAL A C 2
ATOM 2876 O O . VAL A 1 89 ? 11.286 3.330 -7.493 1.00 0.00 89 VAL A O 2
ATOM 2889 N N . THR A 1 90 ? 11.153 4.281 -5.457 1.00 0.00 90 THR A N 2
ATOM 2890 C CA . THR A 1 90 ? 11.376 3.033 -4.736 1.00 0.00 90 THR A CA 2
ATOM 2891 C C . THR A 1 90 ? 10.241 2.750 -3.762 1.00 0.00 90 THR A C 2
ATOM 2892 O O . THR A 1 90 ? 9.840 3.621 -2.989 1.00 0.00 90 THR A O 2
ATOM 2903 N N . ARG A 1 91 ? 9.725 1.526 -3.801 1.00 0.00 91 ARG A N 2
ATOM 2904 C CA . ARG A 1 91 ? 8.592 1.144 -2.967 1.00 0.00 91 ARG A CA 2
ATOM 2905 C C . ARG A 1 91 ? 8.929 1.275 -1.486 1.00 0.00 91 ARG A C 2
ATOM 2906 O O . ARG A 1 91 ? 9.996 0.848 -1.044 1.00 0.00 91 ARG A O 2
ATOM 2927 N N . TYR A 1 92 ? 8.015 1.868 -0.726 1.00 0.00 92 TYR A N 2
ATOM 2928 C CA . TYR A 1 92 ? 8.216 2.057 0.705 1.00 0.00 92 TYR A CA 2
ATOM 2929 C C . TYR A 1 92 ? 7.390 1.065 1.514 1.00 0.00 92 TYR A C 2
ATOM 2930 O O . TYR A 1 92 ? 7.899 0.419 2.429 1.00 0.00 92 TYR A O 2
ATOM 2948 N N . LYS A 1 93 ? 6.111 0.949 1.170 1.00 0.00 93 LYS A N 2
ATOM 2949 C CA . LYS A 1 93 ? 5.202 0.063 1.887 1.00 0.00 93 LYS A CA 2
ATOM 2950 C C . LYS A 1 93 ? 4.275 -0.669 0.926 1.00 0.00 93 LYS A C 2
ATOM 2951 O O . LYS A 1 93 ? 4.668 -1.635 0.331 1.00 0.00 93 LYS A O 2
ATOM 2971 N N . GLY A 1 1 ? -0.505 0.425 -2.022 1.00 0.00 1 GLY A N 3
ATOM 2972 C CA . GLY A 1 1 ? 0.886 0.541 -1.600 1.00 0.00 1 GLY A CA 3
ATOM 2973 C C . GLY A 1 1 ? 1.356 1.989 -1.642 1.00 0.00 1 GLY A C 3
ATOM 2974 O O . GLY A 1 1 ? 0.744 2.831 -2.301 1.00 0.00 1 GLY A O 3
ATOM 2980 N N . ILE A 1 2 ? 2.443 2.274 -0.936 1.00 0.00 2 ILE A N 3
ATOM 2981 C CA . ILE A 1 2 ? 2.994 3.623 -0.886 1.00 0.00 2 ILE A CA 3
ATOM 2982 C C . ILE A 1 2 ? 4.373 3.681 -1.530 1.00 0.00 2 ILE A C 3
ATOM 2983 O O . ILE A 1 2 ? 5.221 2.824 -1.280 1.00 0.00 2 ILE A O 3
ATOM 2999 N N . TYR A 1 3 ? 4.591 4.695 -2.359 1.00 0.00 3 TYR A N 3
ATOM 3000 C CA . TYR A 1 3 ? 5.864 4.858 -3.052 1.00 0.00 3 TYR A CA 3
ATOM 3001 C C . TYR A 1 3 ? 6.491 6.212 -2.745 1.00 0.00 3 TYR A C 3
ATOM 3002 O O . TYR A 1 3 ? 5.786 7.190 -2.496 1.00 0.00 3 TYR A O 3
ATOM 3020 N N . THR A 1 4 ? 7.818 6.261 -2.762 1.00 0.00 4 THR A N 3
ATOM 3021 C CA . THR A 1 4 ? 8.542 7.495 -2.479 1.00 0.00 4 THR A CA 3
ATOM 3022 C C . THR A 1 4 ? 9.558 7.801 -3.573 1.00 0.00 4 THR A C 3
ATOM 3023 O O . THR A 1 4 ? 10.355 6.942 -3.951 1.00 0.00 4 THR A O 3
ATOM 3034 N N . VAL A 1 5 ? 9.524 9.030 -4.077 1.00 0.00 5 VAL A N 3
ATOM 3035 C CA . VAL A 1 5 ? 10.325 9.403 -5.237 1.00 0.00 5 VAL A CA 3
ATOM 3036 C C . VAL A 1 5 ? 11.543 10.220 -4.825 1.00 0.00 5 VAL A C 3
ATOM 3037 O O . VAL A 1 5 ? 11.428 11.193 -4.081 1.00 0.00 5 VAL A O 3
ATOM 3050 N N . LYS A 1 6 ? 12.711 9.818 -5.315 1.00 0.00 6 LYS A N 3
ATOM 3051 C CA . LYS A 1 6 ? 13.910 10.641 -5.210 1.00 0.00 6 LYS A CA 3
ATOM 3052 C C . LYS A 1 6 ? 14.137 11.448 -6.482 1.00 0.00 6 LYS A C 3
ATOM 3053 O O . LYS A 1 6 ? 14.639 10.927 -7.478 1.00 0.00 6 LYS A O 3
ATOM 3072 N N . ILE A 1 7 ? 13.764 12.722 -6.443 1.00 0.00 7 ILE A N 3
ATOM 3073 C CA . ILE A 1 7 ? 13.803 13.569 -7.629 1.00 0.00 7 ILE A CA 3
ATOM 3074 C C . ILE A 1 7 ? 15.082 14.394 -7.674 1.00 0.00 7 ILE A C 3
ATOM 3075 O O . ILE A 1 7 ? 15.361 15.175 -6.764 1.00 0.00 7 ILE A O 3
ATOM 3091 N N . VAL A 1 8 ? 15.858 14.216 -8.739 1.00 0.00 8 VAL A N 3
ATOM 3092 C CA . VAL A 1 8 ? 17.078 14.989 -8.934 1.00 0.00 8 VAL A CA 3
ATOM 3093 C C . VAL A 1 8 ? 16.851 16.142 -9.904 1.00 0.00 8 VAL A C 3
ATOM 3094 O O . VAL A 1 8 ? 16.533 15.927 -11.074 1.00 0.00 8 VAL A O 3
ATOM 3107 N N . LEU A 1 9 ? 17.016 17.365 -9.412 1.00 0.00 9 LEU A N 3
ATOM 3108 C CA . LEU A 1 9 ? 16.639 18.552 -10.169 1.00 0.00 9 LEU A CA 3
ATOM 3109 C C . LEU A 1 9 ? 17.868 19.315 -10.646 1.00 0.00 9 LEU A C 3
ATOM 3110 O O . LEU A 1 9 ? 18.840 19.470 -9.906 1.00 0.00 9 LEU A O 3
ATOM 3126 N N . ASN A 1 10 ? 17.819 19.791 -11.885 1.00 0.00 10 ASN A N 3
ATOM 3127 C CA . ASN A 1 10 ? 18.941 20.512 -12.474 1.00 0.00 10 ASN A CA 3
ATOM 3128 C C . ASN A 1 10 ? 19.431 21.617 -11.549 1.00 0.00 10 ASN A C 3
ATOM 3129 O O . ASN A 1 10 ? 18.644 22.239 -10.836 1.00 0.00 10 ASN A O 3
ATOM 3140 N N . PRO A 1 11 ? 20.739 21.858 -11.564 1.00 0.00 11 PRO A N 3
ATOM 3141 C CA . PRO A 1 11 ? 21.340 22.875 -10.710 1.00 0.00 11 PRO A CA 3
ATOM 3142 C C . PRO A 1 11 ? 20.933 24.275 -11.150 1.00 0.00 11 PRO A C 3
ATOM 3143 O O . PRO A 1 11 ? 21.058 25.236 -10.390 1.00 0.00 11 PRO A O 3
ATOM 3154 N N . LYS A 1 12 ? 20.443 24.384 -12.380 1.00 0.00 12 LYS A N 3
ATOM 3155 C CA . LYS A 1 12 ? 20.108 25.680 -12.959 1.00 0.00 12 LYS A CA 3
ATOM 3156 C C . LYS A 1 12 ? 18.775 26.192 -12.429 1.00 0.00 12 LYS A C 3
ATOM 3157 O O . LYS A 1 12 ? 18.385 27.329 -12.694 1.00 0.00 12 LYS A O 3
ATOM 3176 N N . THR A 1 13 ? 18.079 25.346 -11.676 1.00 0.00 13 THR A N 3
ATOM 3177 C CA . THR A 1 13 ? 16.793 25.715 -11.098 1.00 0.00 13 THR A CA 3
ATOM 3178 C C . THR A 1 13 ? 16.974 26.456 -9.779 1.00 0.00 13 THR A C 3
ATOM 3179 O O . THR A 1 13 ? 18.092 26.598 -9.284 1.00 0.00 13 THR A O 3
ATOM 3190 N N . ASN A 1 14 ? 15.867 26.926 -9.214 1.00 0.00 14 ASN A N 3
ATOM 3191 C CA . ASN A 1 14 ? 15.901 27.650 -7.948 1.00 0.00 14 ASN A CA 3
ATOM 3192 C C . ASN A 1 14 ? 15.543 26.737 -6.783 1.00 0.00 14 ASN A C 3
ATOM 3193 O O . ASN A 1 14 ? 14.793 25.775 -6.942 1.00 0.00 14 ASN A O 3
ATOM 3204 N N . LYS A 1 15 ? 16.085 27.046 -5.609 1.00 0.00 15 LYS A N 3
ATOM 3205 C CA . LYS A 1 15 ? 15.822 26.254 -4.413 1.00 0.00 15 LYS A CA 3
ATOM 3206 C C . LYS A 1 15 ? 14.358 26.347 -4.002 1.00 0.00 15 LYS A C 3
ATOM 3207 O O . LYS A 1 15 ? 13.780 25.381 -3.503 1.00 0.00 15 LYS A O 3
ATOM 3226 N N . GLY A 1 16 ? 13.762 27.515 -4.214 1.00 0.00 16 GLY A N 3
ATOM 3227 C CA . GLY A 1 16 ? 12.349 27.720 -3.915 1.00 0.00 16 GLY A CA 3
ATOM 3228 C C . GLY A 1 16 ? 11.463 27.054 -4.960 1.00 0.00 16 GLY A C 3
ATOM 3229 O O . GLY A 1 16 ? 10.302 26.744 -4.697 1.00 0.00 16 GLY A O 3
ATOM 3233 N N . GLU A 1 17 ? 12.019 26.836 -6.147 1.00 0.00 17 GLU A N 3
ATOM 3234 C CA . GLU A 1 17 ? 11.295 26.165 -7.221 1.00 0.00 17 GLU A CA 3
ATOM 3235 C C . GLU A 1 17 ? 11.548 24.663 -7.201 1.00 0.00 17 GLU A C 3
ATOM 3236 O O . GLU A 1 17 ? 10.942 23.911 -7.964 1.00 0.00 17 GLU A O 3
ATOM 3248 N N . LEU A 1 18 ? 12.446 24.231 -6.322 1.00 0.00 18 LEU A N 3
ATOM 3249 C CA . LEU A 1 18 ? 12.662 22.809 -6.083 1.00 0.00 18 LEU A CA 3
ATOM 3250 C C . LEU A 1 18 ? 11.363 22.111 -5.701 1.00 0.00 18 LEU A C 3
ATOM 3251 O O . LEU A 1 18 ? 11.103 20.985 -6.126 1.00 0.00 18 LEU A O 3
ATOM 3267 N N . THR A 1 19 ? 10.550 22.785 -4.896 1.00 0.00 19 THR A N 3
ATOM 3268 C CA . THR A 1 19 ? 9.325 22.192 -4.371 1.00 0.00 19 THR A CA 3
ATOM 3269 C C . THR A 1 19 ? 8.160 22.394 -5.331 1.00 0.00 19 THR A C 3
ATOM 3270 O O . THR A 1 19 ? 7.119 21.751 -5.201 1.00 0.00 19 THR A O 3
ATOM 3281 N N . THR A 1 20 ? 8.341 23.292 -6.294 1.00 0.00 20 THR A N 3
ATOM 3282 C CA . THR A 1 20 ? 7.317 23.557 -7.297 1.00 0.00 20 THR A CA 3
ATOM 3283 C C . THR A 1 20 ? 7.393 22.553 -8.439 1.00 0.00 20 THR A C 3
ATOM 3284 O O . THR A 1 20 ? 6.579 22.586 -9.362 1.00 0.00 20 THR A O 3
ATOM 3295 N N . GLU A 1 21 ? 8.374 21.660 -8.371 1.00 0.00 21 GLU A N 3
ATOM 3296 C CA . GLU A 1 21 ? 8.491 20.575 -9.338 1.00 0.00 21 GLU A CA 3
ATOM 3297 C C . GLU A 1 21 ? 7.942 19.271 -8.774 1.00 0.00 21 GLU A C 3
ATOM 3298 O O . GLU A 1 21 ? 7.867 18.262 -9.475 1.00 0.00 21 GLU A O 3
ATOM 3310 N N . ALA A 1 22 ? 7.558 19.298 -7.502 1.00 0.00 22 ALA A N 3
ATOM 3311 C CA . ALA A 1 22 ? 6.968 18.132 -6.854 1.00 0.00 22 ALA A CA 3
ATOM 3312 C C . ALA A 1 22 ? 5.470 18.057 -7.112 1.00 0.00 22 ALA A C 3
ATOM 3313 O O . ALA A 1 22 ? 4.784 17.177 -6.592 1.00 0.00 22 ALA A O 3
ATOM 3320 N N . VAL A 1 23 ? 4.966 18.984 -7.920 1.00 0.00 23 VAL A N 3
ATOM 3321 C CA . VAL A 1 23 ? 3.540 19.046 -8.220 1.00 0.00 23 VAL A CA 3
ATOM 3322 C C . VAL A 1 23 ? 3.222 18.330 -9.526 1.00 0.00 23 VAL A C 3
ATOM 3323 O O . VAL A 1 23 ? 2.056 18.141 -9.874 1.00 0.00 23 VAL A O 3
ATOM 3336 N N . ASP A 1 24 ? 4.264 17.931 -10.246 1.00 0.00 24 ASP A N 3
ATOM 3337 C CA . ASP A 1 24 ? 4.124 16.965 -11.330 1.00 0.00 24 ASP A CA 3
ATOM 3338 C C . ASP A 1 24 ? 3.914 15.557 -10.787 1.00 0.00 24 ASP A C 3
ATOM 3339 O O . ASP A 1 24 ? 3.397 14.685 -11.484 1.00 0.00 24 ASP A O 3
ATOM 3348 N N . ALA A 1 25 ? 4.320 15.342 -9.541 1.00 0.00 25 ALA A N 3
ATOM 3349 C CA . ALA A 1 25 ? 3.973 14.121 -8.823 1.00 0.00 25 ALA A CA 3
ATOM 3350 C C . ALA A 1 25 ? 2.605 14.240 -8.163 1.00 0.00 25 ALA A C 3
ATOM 3351 O O . ALA A 1 25 ? 1.923 13.238 -7.942 1.00 0.00 25 ALA A O 3
ATOM 3358 N N . ALA A 1 26 ? 2.209 15.468 -7.851 1.00 0.00 26 ALA A N 3
ATOM 3359 C CA . ALA A 1 26 ? 0.814 15.771 -7.553 1.00 0.00 26 ALA A CA 3
ATOM 3360 C C . ALA A 1 26 ? -0.062 15.604 -8.788 1.00 0.00 26 ALA A C 3
ATOM 3361 O O . ALA A 1 26 ? -1.242 15.269 -8.684 1.00 0.00 26 ALA A O 3
ATOM 3368 N N . THR A 1 27 ? 0.522 15.840 -9.958 1.00 0.00 27 THR A N 3
ATOM 3369 C CA . THR A 1 27 ? -0.138 15.532 -11.221 1.00 0.00 27 THR A CA 3
ATOM 3370 C C . THR A 1 27 ? -0.075 14.041 -11.525 1.00 0.00 27 THR A C 3
ATOM 3371 O O . THR A 1 27 ? -0.942 13.500 -12.212 1.00 0.00 27 THR A O 3
ATOM 3382 N N . ALA A 1 28 ? 0.958 13.381 -11.010 1.00 0.00 28 ALA A N 3
ATOM 3383 C CA . ALA A 1 28 ? 1.003 11.923 -10.992 1.00 0.00 28 ALA A CA 3
ATOM 3384 C C . ALA A 1 28 ? -0.090 11.350 -10.099 1.00 0.00 28 ALA A C 3
ATOM 3385 O O . ALA A 1 28 ? -0.683 10.318 -10.412 1.00 0.00 28 ALA A O 3
ATOM 3392 N N . LEU A 1 29 ? -0.353 12.026 -8.986 1.00 0.00 29 LEU A N 3
ATOM 3393 C CA . LEU A 1 29 ? -1.499 11.702 -8.145 1.00 0.00 29 LEU A CA 3
ATOM 3394 C C . LEU A 1 29 ? -2.810 12.034 -8.849 1.00 0.00 29 LEU A C 3
ATOM 3395 O O . LEU A 1 29 ? -3.816 11.351 -8.661 1.00 0.00 29 LEU A O 3
ATOM 3411 N N . LYS A 1 30 ? -2.790 13.088 -9.657 1.00 0.00 30 LYS A N 3
ATOM 3412 C CA . LYS A 1 30 ? -3.892 13.375 -10.568 1.00 0.00 30 LYS A CA 3
ATOM 3413 C C . LYS A 1 30 ? -4.015 12.301 -11.642 1.00 0.00 30 LYS A C 3
ATOM 3414 O O . LYS A 1 30 ? -5.115 11.988 -12.098 1.00 0.00 30 LYS A O 3
ATOM 3433 N N . ASN A 1 31 ? -2.879 11.740 -12.041 1.00 0.00 31 ASN A N 3
ATOM 3434 C CA . ASN A 1 31 ? -2.867 10.592 -12.939 1.00 0.00 31 ASN A CA 3
ATOM 3435 C C . ASN A 1 31 ? -3.341 9.330 -12.229 1.00 0.00 31 ASN A C 3
ATOM 3436 O O . ASN A 1 31 ? -3.920 8.438 -12.847 1.00 0.00 31 ASN A O 3
ATOM 3447 N N . PHE A 1 32 ? -3.092 9.263 -10.925 1.00 0.00 32 PHE A N 3
ATOM 3448 C CA . PHE A 1 32 ? -3.715 8.254 -10.077 1.00 0.00 32 PHE A CA 3
ATOM 3449 C C . PHE A 1 32 ? -5.225 8.447 -10.010 1.00 0.00 32 PHE A C 3
ATOM 3450 O O . PHE A 1 32 ? -5.990 7.496 -10.167 1.00 0.00 32 PHE A O 3
ATOM 3467 N N . GLY A 1 33 ? -5.649 9.685 -9.777 1.00 0.00 33 GLY A N 3
ATOM 3468 C CA . GLY A 1 33 ? -7.067 10.002 -9.677 1.00 0.00 33 GLY A CA 3
ATOM 3469 C C . GLY A 1 33 ? -7.349 10.898 -8.477 1.00 0.00 33 GLY A C 3
ATOM 3470 O O . GLY A 1 33 ? -8.478 11.341 -8.273 1.00 0.00 33 GLY A O 3
ATOM 3474 N N . ALA A 1 34 ? -6.314 11.159 -7.686 1.00 0.00 34 ALA A N 3
ATOM 3475 C CA . ALA A 1 34 ? -6.439 12.033 -6.524 1.00 0.00 34 ALA A CA 3
ATOM 3476 C C . ALA A 1 34 ? -6.396 13.500 -6.932 1.00 0.00 34 ALA A C 3
ATOM 3477 O O . ALA A 1 34 ? -5.585 13.898 -7.769 1.00 0.00 34 ALA A O 3
ATOM 3484 N N . LYS A 1 35 ? -7.273 14.300 -6.335 1.00 0.00 35 LYS A N 3
ATOM 3485 C CA . LYS A 1 35 ? -7.286 15.738 -6.579 1.00 0.00 35 LYS A CA 3
ATOM 3486 C C . LYS A 1 35 ? -6.289 16.459 -5.681 1.00 0.00 35 LYS A C 3
ATOM 3487 O O . LYS A 1 35 ? -5.636 15.841 -4.840 1.00 0.00 35 LYS A O 3
ATOM 3506 N N . ALA A 1 36 ? -6.175 17.770 -5.864 1.00 0.00 36 ALA A N 3
ATOM 3507 C CA . ALA A 1 36 ? -5.258 18.578 -5.070 1.00 0.00 36 ALA A CA 3
ATOM 3508 C C . ALA A 1 36 ? -5.552 18.443 -3.582 1.00 0.00 36 ALA A C 3
ATOM 3509 O O . ALA A 1 36 ? -4.642 18.464 -2.754 1.00 0.00 36 ALA A O 3
ATOM 3516 N N . GLN A 1 37 ? -6.830 18.303 -3.246 1.00 0.00 37 GLN A N 3
ATOM 3517 C CA . GLN A 1 37 ? -7.249 18.168 -1.857 1.00 0.00 37 GLN A CA 3
ATOM 3518 C C . GLN A 1 37 ? -7.021 16.750 -1.348 1.00 0.00 37 GLN A C 3
ATOM 3519 O O . GLN A 1 37 ? -6.998 16.509 -0.142 1.00 0.00 37 GLN A O 3
ATOM 3533 N N . ASP A 1 38 ? -6.855 15.814 -2.276 1.00 0.00 38 ASP A N 3
ATOM 3534 C CA . ASP A 1 38 ? -6.676 14.411 -1.925 1.00 0.00 38 ASP A CA 3
ATOM 3535 C C . ASP A 1 38 ? -5.201 14.067 -1.769 1.00 0.00 38 ASP A C 3
ATOM 3536 O O . ASP A 1 38 ? -4.852 12.951 -1.381 1.00 0.00 38 ASP A O 3
ATOM 3545 N N . VAL A 1 39 ? -4.337 15.030 -2.070 1.00 0.00 39 VAL A N 3
ATOM 3546 C CA . VAL A 1 39 ? -2.901 14.854 -1.898 1.00 0.00 39 VAL A CA 3
ATOM 3547 C C . VAL A 1 39 ? -2.536 14.703 -0.427 1.00 0.00 39 VAL A C 3
ATOM 3548 O O . VAL A 1 39 ? -1.684 13.889 -0.069 1.00 0.00 39 VAL A O 3
ATOM 3561 N N . GLY A 1 40 ? -3.187 15.491 0.423 1.00 0.00 40 GLY A N 3
ATOM 3562 C CA . GLY A 1 40 ? -2.989 15.391 1.863 1.00 0.00 40 GLY A CA 3
ATOM 3563 C C . GLY A 1 40 ? -3.682 14.159 2.431 1.00 0.00 40 GLY A C 3
ATOM 3564 O O . GLY A 1 40 ? -3.280 13.632 3.468 1.00 0.00 40 GLY A O 3
ATOM 3568 N N . VAL A 1 41 ? -4.725 13.705 1.746 1.00 0.00 41 VAL A N 3
ATOM 3569 C CA . VAL A 1 41 ? -5.440 12.500 2.149 1.00 0.00 41 VAL A CA 3
ATOM 3570 C C . VAL A 1 41 ? -4.599 11.253 1.904 1.00 0.00 41 VAL A C 3
ATOM 3571 O O . VAL A 1 41 ? -4.520 10.369 2.757 1.00 0.00 41 VAL A O 3
ATOM 3584 N N . ASP A 1 42 ? -3.973 11.189 0.734 1.00 0.00 42 ASP A N 3
ATOM 3585 C CA . ASP A 1 42 ? -3.073 10.088 0.406 1.00 0.00 42 ASP A CA 3
ATOM 3586 C C . ASP A 1 42 ? -1.790 10.166 1.222 1.00 0.00 42 ASP A C 3
ATOM 3587 O O . ASP A 1 42 ? -1.441 11.222 1.751 1.00 0.00 42 ASP A O 3
ATOM 3596 N N . GLY A 1 43 ? -1.088 9.041 1.319 1.00 0.00 43 GLY A N 3
ATOM 3597 C CA . GLY A 1 43 ? 0.181 8.990 2.036 1.00 0.00 43 GLY A CA 3
ATOM 3598 C C . GLY A 1 43 ? 1.280 9.709 1.264 1.00 0.00 43 GLY A C 3
ATOM 3599 O O . GLY A 1 43 ? 2.109 9.076 0.612 1.00 0.00 43 GLY A O 3
ATOM 3603 N N . ALA A 1 44 ? 1.279 11.035 1.340 1.00 0.00 44 ALA A N 3
ATOM 3604 C CA . ALA A 1 44 ? 2.276 11.844 0.649 1.00 0.00 44 ALA A CA 3
ATOM 3605 C C . ALA A 1 44 ? 3.098 12.665 1.633 1.00 0.00 44 ALA A C 3
ATOM 3606 O O . ALA A 1 44 ? 2.655 12.942 2.747 1.00 0.00 44 ALA A O 3
ATOM 3613 N N . TRP A 1 45 ? 4.298 13.053 1.215 1.00 0.00 45 TRP A N 3
ATOM 3614 C CA . TRP A 1 45 ? 5.204 13.802 2.077 1.00 0.00 45 TRP A CA 3
ATOM 3615 C C . TRP A 1 45 ? 6.328 14.442 1.271 1.00 0.00 45 TRP A C 3
ATOM 3616 O O . TRP A 1 45 ? 6.918 13.807 0.398 1.00 0.00 45 TRP A O 3
ATOM 3637 N N . THR A 1 46 ? 6.619 15.704 1.570 1.00 0.00 46 THR A N 3
ATOM 3638 C CA . THR A 1 46 ? 7.683 16.428 0.883 1.00 0.00 46 THR A CA 3
ATOM 3639 C C . THR A 1 46 ? 8.872 16.664 1.805 1.00 0.00 46 THR A C 3
ATOM 3640 O O . THR A 1 46 ? 8.713 17.147 2.927 1.00 0.00 46 THR A O 3
ATOM 3651 N N . TYR A 1 47 ? 10.063 16.321 1.327 1.00 0.00 47 TYR A N 3
ATOM 3652 C CA . TYR A 1 47 ? 11.296 16.658 2.027 1.00 0.00 47 TYR A CA 3
ATOM 3653 C C . TYR A 1 47 ? 12.509 16.489 1.121 1.00 0.00 47 TYR A C 3
ATOM 3654 O O . TYR A 1 47 ? 12.523 15.627 0.242 1.00 0.00 47 TYR A O 3
ATOM 3672 N N . SER A 1 48 ? 13.524 17.317 1.339 1.00 0.00 48 SER A N 3
ATOM 3673 C CA . SER A 1 48 ? 14.684 17.358 0.455 1.00 0.00 48 SER A CA 3
ATOM 3674 C C . SER A 1 48 ? 15.733 16.337 0.878 1.00 0.00 48 SER A C 3
ATOM 3675 O O . SER A 1 48 ? 15.626 15.725 1.941 1.00 0.00 48 SER A O 3
ATOM 3683 N N . ASP A 1 49 ? 16.748 16.157 0.038 1.00 0.00 49 ASP A N 3
ATOM 3684 C CA . ASP A 1 49 ? 17.818 15.210 0.322 1.00 0.00 49 ASP A CA 3
ATOM 3685 C C . ASP A 1 49 ? 19.159 15.920 0.467 1.00 0.00 49 ASP A C 3
ATOM 3686 O O . ASP A 1 49 ? 19.750 16.358 -0.519 1.00 0.00 49 ASP A O 3
ATOM 3695 N N . PRO A 1 50 ? 19.633 16.031 1.704 1.00 0.00 50 PRO A N 3
ATOM 3696 C CA . PRO A 1 50 ? 20.890 16.714 1.983 1.00 0.00 50 PRO A CA 3
ATOM 3697 C C . PRO A 1 50 ? 22.065 15.992 1.336 1.00 0.00 50 PRO A C 3
ATOM 3698 O O . PRO A 1 50 ? 23.141 16.566 1.166 1.00 0.00 50 PRO A O 3
ATOM 3709 N N . THR A 1 51 ? 21.853 14.731 0.976 1.00 0.00 51 THR A N 3
ATOM 3710 C CA . THR A 1 51 ? 22.917 13.903 0.421 1.00 0.00 51 THR A CA 3
ATOM 3711 C C . THR A 1 51 ? 23.481 14.513 -0.855 1.00 0.00 51 THR A C 3
ATOM 3712 O O . THR A 1 51 ? 24.627 14.256 -1.224 1.00 0.00 51 THR A O 3
ATOM 3723 N N . LYS A 1 52 ? 22.670 15.324 -1.526 1.00 0.00 52 LYS A N 3
ATOM 3724 C CA . LYS A 1 52 ? 23.045 15.885 -2.820 1.00 0.00 52 LYS A CA 3
ATOM 3725 C C . LYS A 1 52 ? 24.349 16.666 -2.724 1.00 0.00 52 LYS A C 3
ATOM 3726 O O . LYS A 1 52 ? 24.781 17.041 -1.634 1.00 0.00 52 LYS A O 3
ATOM 3745 N N . THR A 1 53 ? 24.971 16.912 -3.872 1.00 0.00 53 THR A N 3
ATOM 3746 C CA . THR A 1 53 ? 26.195 17.701 -3.926 1.00 0.00 53 THR A CA 3
ATOM 3747 C C . THR A 1 53 ? 26.064 18.854 -4.914 1.00 0.00 53 THR A C 3
ATOM 3748 O O . THR A 1 53 ? 24.999 19.070 -5.492 1.00 0.00 53 THR A O 3
ATOM 3759 N N . PHE A 1 54 ? 27.154 19.591 -5.103 1.00 0.00 54 PHE A N 3
ATOM 3760 C CA . PHE A 1 54 ? 27.146 20.758 -5.976 1.00 0.00 54 PHE A CA 3
ATOM 3761 C C . PHE A 1 54 ? 26.769 20.378 -7.401 1.00 0.00 54 PHE A C 3
ATOM 3762 O O . PHE A 1 54 ? 25.842 20.943 -7.981 1.00 0.00 54 PHE A O 3
ATOM 3779 N N . PRO A 1 55 ? 27.493 19.416 -7.963 1.00 0.00 55 PRO A N 3
ATOM 3780 C CA . PRO A 1 55 ? 27.285 19.009 -9.348 1.00 0.00 55 PRO A CA 3
ATOM 3781 C C . PRO A 1 55 ? 25.913 18.375 -9.535 1.00 0.00 55 PRO A C 3
ATOM 3782 O O . PRO A 1 55 ? 25.362 18.379 -10.635 1.00 0.00 55 PRO A O 3
ATOM 3793 N N . VAL A 1 56 ? 25.367 17.829 -8.454 1.00 0.00 56 VAL A N 3
ATOM 3794 C CA . VAL A 1 56 ? 24.016 17.282 -8.471 1.00 0.00 56 VAL A CA 3
ATOM 3795 C C . VAL A 1 56 ? 22.974 18.386 -8.596 1.00 0.00 56 VAL A C 3
ATOM 3796 O O . VAL A 1 56 ? 21.906 18.182 -9.173 1.00 0.00 56 VAL A O 3
ATOM 3809 N N . GLY A 1 57 ? 23.292 19.555 -8.053 1.00 0.00 57 GLY A N 3
ATOM 3810 C CA . GLY A 1 57 ? 22.373 20.688 -8.080 1.00 0.00 57 GLY A CA 3
ATOM 3811 C C . GLY A 1 57 ? 21.388 20.625 -6.919 1.00 0.00 57 GLY A C 3
ATOM 3812 O O . GLY A 1 57 ? 21.745 20.905 -5.775 1.00 0.00 57 GLY A O 3
ATOM 3816 N N . TYR A 1 58 ? 20.148 20.257 -7.221 1.00 0.00 58 TYR A N 3
ATOM 3817 C CA . TYR A 1 58 ? 19.118 20.123 -6.199 1.00 0.00 58 TYR A CA 3
ATOM 3818 C C . TYR A 1 58 ? 18.520 18.722 -6.199 1.00 0.00 58 TYR A C 3
ATOM 3819 O O . TYR A 1 58 ? 18.507 18.042 -7.225 1.00 0.00 58 TYR A O 3
ATOM 3837 N N . ARG A 1 59 ? 18.024 18.296 -5.041 1.00 0.00 59 ARG A N 3
ATOM 3838 C CA . ARG A 1 59 ? 17.463 16.958 -4.896 1.00 0.00 59 ARG A CA 3
ATOM 3839 C C . ARG A 1 59 ? 16.317 16.950 -3.892 1.00 0.00 59 ARG A C 3
ATOM 3840 O O . ARG A 1 59 ? 16.511 17.234 -2.710 1.00 0.00 59 ARG A O 3
ATOM 3861 N N . LEU A 1 60 ? 15.121 16.622 -4.370 1.00 0.00 60 LEU A N 3
ATOM 3862 C CA . LEU A 1 60 ? 13.928 16.640 -3.531 1.00 0.00 60 LEU A CA 3
ATOM 3863 C C . LEU A 1 60 ? 13.244 15.280 -3.515 1.00 0.00 60 LEU A C 3
ATOM 3864 O O . LEU A 1 60 ? 13.046 14.661 -4.561 1.00 0.00 60 LEU A O 3
ATOM 3880 N N . ILE A 1 61 ? 12.886 14.818 -2.322 1.00 0.00 61 ILE A N 3
ATOM 3881 C CA . ILE A 1 61 ? 12.206 13.536 -2.169 1.00 0.00 61 ILE A CA 3
ATOM 3882 C C . ILE A 1 61 ? 10.721 13.732 -1.890 1.00 0.00 61 ILE A C 3
ATOM 3883 O O . ILE A 1 61 ? 10.342 14.476 -0.986 1.00 0.00 61 ILE A O 3
ATOM 3899 N N . PHE A 1 62 ? 9.885 13.058 -2.671 1.00 0.00 62 PHE A N 3
ATOM 3900 C CA . PHE A 1 62 ? 8.442 13.263 -2.607 1.00 0.00 62 PHE A CA 3
ATOM 3901 C C . PHE A 1 62 ? 7.701 11.936 -2.502 1.00 0.00 62 PHE A C 3
ATOM 3902 O O . PHE A 1 62 ? 7.709 11.135 -3.436 1.00 0.00 62 PHE A O 3
ATOM 3919 N N . LYS A 1 63 ? 7.060 11.711 -1.360 1.00 0.00 63 LYS A N 3
ATOM 3920 C CA . LYS A 1 63 ? 6.289 10.493 -1.141 1.00 0.00 63 LYS A CA 3
ATOM 3921 C C . LYS A 1 63 ? 4.885 10.620 -1.719 1.00 0.00 63 LYS A C 3
ATOM 3922 O O . LYS A 1 63 ? 4.218 11.638 -1.537 1.00 0.00 63 LYS A O 3
ATOM 3941 N N . VAL A 1 64 ? 4.443 9.581 -2.418 1.00 0.00 64 VAL A N 3
ATOM 3942 C CA . VAL A 1 64 ? 3.055 9.486 -2.855 1.00 0.00 64 VAL A CA 3
ATOM 3943 C C . VAL A 1 64 ? 2.492 8.093 -2.606 1.00 0.00 64 VAL A C 3
ATOM 3944 O O . VAL A 1 64 ? 3.224 7.103 -2.629 1.00 0.00 64 VAL A O 3
ATOM 3957 N N . GLU A 1 65 ? 1.187 8.021 -2.365 1.00 0.00 65 GLU A N 3
ATOM 3958 C CA . GLU A 1 65 ? 0.492 6.743 -2.285 1.00 0.00 65 GLU A CA 3
ATOM 3959 C C . GLU A 1 65 ? -0.371 6.506 -3.519 1.00 0.00 65 GLU A C 3
ATOM 3960 O O . GLU A 1 65 ? -1.397 7.159 -3.705 1.00 0.00 65 GLU A O 3
ATOM 3972 N N . MET A 1 66 ? 0.054 5.568 -4.360 1.00 0.00 66 MET A N 3
ATOM 3973 C CA . MET A 1 66 ? -0.610 5.327 -5.635 1.00 0.00 66 MET A CA 3
ATOM 3974 C C . MET A 1 66 ? -0.244 3.959 -6.197 1.00 0.00 66 MET A C 3
ATOM 3975 O O . MET A 1 66 ? 0.751 3.357 -5.791 1.00 0.00 66 MET A O 3
ATOM 3989 N N . 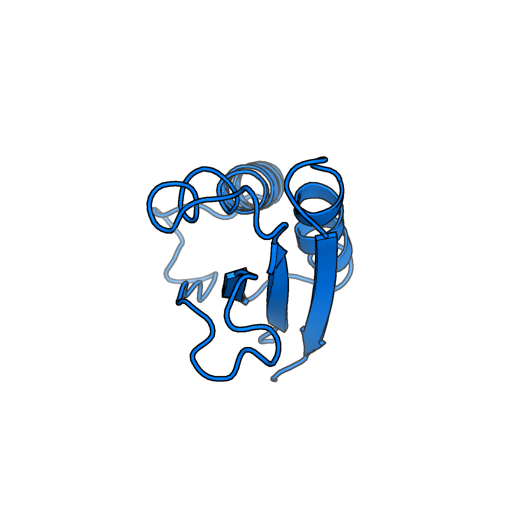PRO A 1 67 ? -1.052 3.474 -7.133 1.00 0.00 67 PRO A N 3
ATOM 3990 C CA . PRO A 1 67 ? -0.888 2.125 -7.662 1.00 0.00 67 PRO A CA 3
ATOM 3991 C C . PRO A 1 67 ? 0.400 2.001 -8.465 1.00 0.00 67 PRO A C 3
ATOM 3992 O O . PRO A 1 67 ? 0.834 2.953 -9.114 1.00 0.00 67 PRO A O 3
ATOM 4003 N N . GLU A 1 68 ? 1.011 0.821 -8.417 1.00 0.00 68 GLU A N 3
ATOM 4004 C CA . GLU A 1 68 ? 2.191 0.536 -9.225 1.00 0.00 68 GLU A CA 3
ATOM 4005 C C . GLU A 1 68 ? 1.919 0.781 -10.703 1.00 0.00 68 GLU A C 3
ATOM 4006 O O . GLU A 1 68 ? 2.800 1.224 -11.440 1.00 0.00 68 GLU A O 3
ATOM 4018 N N . ASP A 1 69 ? 0.696 0.490 -11.131 1.00 0.00 69 ASP A N 3
ATOM 4019 C CA . ASP A 1 69 ? 0.305 0.682 -12.522 1.00 0.00 69 ASP A CA 3
ATOM 4020 C C . ASP A 1 69 ? 0.343 2.156 -12.906 1.00 0.00 69 ASP A C 3
ATOM 4021 O O . ASP A 1 69 ? 0.358 2.499 -14.088 1.00 0.00 69 ASP A O 3
ATOM 4030 N N . ARG A 1 70 ? 0.359 3.024 -11.900 1.00 0.00 70 ARG A N 3
ATOM 4031 C CA . ARG A 1 70 ? 0.409 4.463 -12.131 1.00 0.00 70 ARG A CA 3
ATOM 4032 C C . ARG A 1 70 ? 1.774 5.032 -11.768 1.00 0.00 70 ARG A C 3
ATOM 4033 O O . ARG A 1 70 ? 2.124 6.139 -12.179 1.00 0.00 70 ARG A O 3
ATOM 4054 N N . VAL A 1 71 ? 2.541 4.270 -10.997 1.00 0.00 71 VAL A N 3
ATOM 4055 C CA . VAL A 1 71 ? 3.897 4.665 -10.634 1.00 0.00 71 VAL A CA 3
ATOM 4056 C C . VAL A 1 71 ? 4.774 4.825 -11.871 1.00 0.00 71 VAL A C 3
ATOM 4057 O O . VAL A 1 71 ? 5.720 5.611 -11.876 1.00 0.00 71 VAL A O 3
ATOM 4070 N N . ASN A 1 72 ? 4.452 4.072 -12.918 1.00 0.00 72 ASN A N 3
ATOM 4071 C CA . ASN A 1 72 ? 5.086 4.257 -14.218 1.00 0.00 72 ASN A CA 3
ATOM 4072 C C . ASN A 1 72 ? 4.804 5.645 -14.777 1.00 0.00 72 ASN A C 3
ATOM 4073 O O . ASN A 1 72 ? 5.628 6.217 -15.489 1.00 0.00 72 ASN A O 3
ATOM 4084 N N . ASP A 1 73 ? 3.633 6.181 -14.450 1.00 0.00 73 ASP A N 3
ATOM 4085 C CA . ASP A 1 73 ? 3.279 7.542 -14.837 1.00 0.00 73 ASP A CA 3
ATOM 4086 C C . ASP A 1 73 ? 3.781 8.554 -13.815 1.00 0.00 73 ASP A C 3
ATOM 4087 O O . ASP A 1 73 ? 4.040 9.710 -14.148 1.00 0.00 73 ASP A O 3
ATOM 4096 N N . LEU A 1 74 ? 3.914 8.112 -12.569 1.00 0.00 74 LEU A N 3
ATOM 4097 C CA . LEU A 1 74 ? 4.607 8.891 -11.550 1.00 0.00 74 LEU A CA 3
ATOM 4098 C C . LEU A 1 74 ? 6.003 9.284 -12.011 1.00 0.00 74 LEU A C 3
ATOM 4099 O O . LEU A 1 74 ? 6.362 10.461 -12.009 1.00 0.00 74 LEU A O 3
ATOM 4115 N N . ALA A 1 75 ? 6.792 8.290 -12.407 1.00 0.00 75 ALA A N 3
ATOM 4116 C CA . ALA A 1 75 ? 8.130 8.534 -12.930 1.00 0.00 75 ALA A CA 3
ATOM 4117 C C . ALA A 1 75 ? 8.074 9.256 -14.271 1.00 0.00 75 ALA A C 3
ATOM 4118 O O . ALA A 1 75 ? 8.883 10.142 -14.544 1.00 0.00 75 ALA A O 3
ATOM 4125 N N . ARG A 1 76 ? 7.114 8.870 -15.104 1.00 0.00 76 ARG A N 3
ATOM 4126 C CA . ARG A 1 76 ? 6.973 9.454 -16.433 1.00 0.00 76 ARG A CA 3
ATOM 4127 C C . ARG A 1 76 ? 6.647 10.940 -16.349 1.00 0.00 76 ARG A C 3
ATOM 4128 O O . ARG A 1 76 ? 7.259 11.759 -17.035 1.00 0.00 76 ARG A O 3
ATOM 4149 N N . GLN A 1 77 ? 5.680 11.282 -15.505 1.00 0.00 77 GLN A N 3
ATOM 4150 C CA . GLN A 1 77 ? 5.226 12.661 -15.378 1.00 0.00 77 GLN A CA 3
ATOM 4151 C C . GLN A 1 77 ? 6.330 13.556 -14.830 1.00 0.00 77 GLN A C 3
ATOM 4152 O O . GLN A 1 77 ? 6.492 14.696 -15.266 1.00 0.00 77 GLN A O 3
ATOM 4166 N N . LEU A 1 78 ? 7.087 13.034 -13.872 1.00 0.00 78 LEU A N 3
ATOM 4167 C CA . LEU A 1 78 ? 8.209 13.767 -13.297 1.00 0.00 78 LEU A CA 3
ATOM 4168 C C . LEU A 1 78 ? 9.375 13.843 -14.273 1.00 0.00 78 LEU A C 3
ATOM 4169 O O . LEU A 1 78 ? 9.955 14.909 -14.480 1.00 0.00 78 LEU A O 3
ATOM 4185 N N . ARG A 1 79 ? 9.716 12.707 -14.871 1.00 0.00 79 ARG A N 3
ATOM 4186 C CA . ARG A 1 79 ? 10.779 12.653 -15.867 1.00 0.00 79 ARG A CA 3
ATOM 4187 C C . ARG A 1 79 ? 10.452 13.531 -17.069 1.00 0.00 79 ARG A C 3
ATOM 4188 O O . ARG A 1 79 ? 11.350 14.053 -17.730 1.00 0.00 79 ARG A O 3
ATOM 4209 N N . GLN A 1 80 ? 9.163 13.689 -17.346 1.00 0.00 80 GLN A N 3
ATOM 4210 C CA . GLN A 1 80 ? 8.714 14.540 -18.442 1.00 0.00 80 GLN A CA 3
ATOM 4211 C C . GLN A 1 80 ? 9.165 15.981 -18.241 1.00 0.00 80 GLN A C 3
ATOM 4212 O O . GLN A 1 80 ? 9.384 16.713 -19.205 1.00 0.00 80 GLN A O 3
ATOM 4226 N N . ARG A 1 81 ? 9.303 16.382 -16.981 1.00 0.00 81 ARG A N 3
ATOM 4227 C CA . ARG A 1 81 ? 9.729 17.736 -16.651 1.00 0.00 81 ARG A CA 3
ATOM 4228 C C . ARG A 1 81 ? 11.194 17.956 -17.010 1.00 0.00 81 ARG A C 3
ATOM 4229 O O . ARG A 1 81 ? 12.086 17.351 -16.415 1.00 0.00 81 ARG A O 3
ATOM 4250 N N . ASP A 1 82 ? 11.434 18.824 -17.986 1.00 0.00 82 ASP A N 3
ATOM 4251 C CA . ASP A 1 82 ? 12.784 19.057 -18.488 1.00 0.00 82 ASP A CA 3
ATOM 4252 C C . ASP A 1 82 ? 13.700 19.575 -17.387 1.00 0.00 82 ASP A C 3
ATOM 4253 O O . ASP A 1 82 ? 14.905 19.326 -17.401 1.00 0.00 82 ASP A O 3
ATOM 4262 N N . ASN A 1 83 ? 13.121 20.297 -16.433 1.00 0.00 83 ASN A N 3
ATOM 4263 C CA . ASN A 1 83 ? 13.882 20.840 -15.314 1.00 0.00 83 ASN A CA 3
ATOM 4264 C C . ASN A 1 83 ? 14.474 19.728 -14.460 1.00 0.00 83 ASN A C 3
ATOM 4265 O O . ASN A 1 83 ? 15.578 19.859 -13.930 1.00 0.00 83 ASN A O 3
ATOM 4276 N N . VAL A 1 84 ? 13.734 18.631 -14.329 1.00 0.00 84 VAL A N 3
ATOM 4277 C CA . VAL A 1 84 ? 14.178 17.499 -13.524 1.00 0.00 84 VAL A CA 3
ATOM 4278 C C . VAL A 1 84 ? 15.255 16.700 -14.245 1.00 0.00 84 VAL A C 3
ATOM 4279 O O . VAL A 1 84 ? 15.062 16.259 -15.377 1.00 0.00 84 VAL A O 3
ATOM 4292 N N . SER A 1 85 ? 16.392 16.515 -13.581 1.00 0.00 85 SER A N 3
ATOM 4293 C CA . SER A 1 85 ? 17.514 15.795 -14.170 1.00 0.00 85 SER A CA 3
ATOM 4294 C C . SER A 1 85 ? 17.218 14.304 -14.275 1.00 0.00 85 SER A C 3
ATOM 4295 O O . SER A 1 85 ? 17.373 13.704 -15.339 1.00 0.00 85 SER A O 3
ATOM 4303 N N . ARG A 1 86 ? 16.791 13.711 -13.165 1.00 0.00 86 ARG A N 3
ATOM 4304 C CA . ARG A 1 86 ? 16.581 12.270 -13.098 1.00 0.00 86 ARG A CA 3
ATOM 4305 C C . ARG A 1 86 ? 15.613 11.905 -11.980 1.00 0.00 86 ARG A C 3
ATOM 4306 O O . ARG A 1 86 ? 15.754 12.368 -10.849 1.00 0.00 86 ARG A O 3
ATOM 4327 N N . VAL A 1 87 ? 14.629 11.073 -12.306 1.00 0.00 87 VAL A N 3
ATOM 4328 C CA . VAL A 1 87 ? 13.658 10.614 -11.320 1.00 0.00 87 VAL A CA 3
ATOM 4329 C C . VAL A 1 87 ? 13.893 9.154 -10.954 1.00 0.00 87 VAL A C 3
ATOM 4330 O O . VAL A 1 87 ? 13.841 8.272 -11.812 1.00 0.00 87 VAL A O 3
ATOM 4343 N N . GLU A 1 88 ? 14.152 8.904 -9.675 1.00 0.00 88 GLU A N 3
ATOM 4344 C CA . GLU A 1 88 ? 14.313 7.543 -9.177 1.00 0.00 88 GLU A CA 3
ATOM 4345 C C . GLU A 1 88 ? 13.255 7.209 -8.133 1.00 0.00 88 GLU A C 3
ATOM 4346 O O . GLU A 1 88 ? 13.309 7.697 -7.004 1.00 0.00 88 GLU A O 3
ATOM 4358 N N . VAL A 1 89 ? 12.295 6.377 -8.517 1.00 0.00 89 VAL A N 3
ATOM 4359 C CA . VAL A 1 89 ? 11.190 6.023 -7.634 1.00 0.00 89 VAL A CA 3
ATOM 4360 C C . VAL A 1 89 ? 11.495 4.753 -6.850 1.00 0.00 89 VAL A C 3
ATOM 4361 O O . VAL A 1 89 ? 11.983 3.770 -7.407 1.00 0.00 89 VAL A O 3
ATOM 4374 N N . THR A 1 90 ? 11.206 4.780 -5.553 1.00 0.00 90 THR A N 3
ATOM 4375 C CA . THR A 1 90 ? 11.452 3.631 -4.689 1.00 0.00 90 THR A CA 3
ATOM 4376 C C . THR A 1 90 ? 10.239 3.326 -3.820 1.00 0.00 90 THR A C 3
ATOM 4377 O O . THR A 1 90 ? 9.674 4.220 -3.189 1.00 0.00 90 THR A O 3
ATOM 4388 N N . ARG A 1 91 ? 9.843 2.058 -3.790 1.00 0.00 91 ARG A N 3
ATOM 4389 C CA . ARG A 1 91 ? 8.690 1.633 -3.005 1.00 0.00 91 ARG A CA 3
ATOM 4390 C C . ARG A 1 91 ? 8.917 1.874 -1.518 1.00 0.00 91 ARG A C 3
ATOM 4391 O O . ARG A 1 91 ? 9.996 1.597 -0.992 1.00 0.00 91 ARG A O 3
ATOM 4412 N N . TYR A 1 92 ? 7.896 2.389 -0.844 1.00 0.00 92 TYR A N 3
ATOM 4413 C CA . TYR A 1 92 ? 7.995 2.705 0.576 1.00 0.00 92 TYR A CA 3
ATOM 4414 C C . TYR A 1 92 ? 7.298 1.648 1.425 1.00 0.00 92 TYR A C 3
ATOM 4415 O O . TYR A 1 92 ? 7.862 1.149 2.397 1.00 0.00 92 TYR A O 3
ATOM 4433 N N . LYS A 1 93 ? 6.067 1.314 1.050 1.00 0.00 93 LYS A N 3
ATOM 4434 C CA . LYS A 1 93 ? 5.272 0.352 1.805 1.00 0.00 93 LYS A CA 3
ATOM 4435 C C . LYS A 1 93 ? 4.494 -0.570 0.874 1.00 0.00 93 LYS A C 3
ATOM 4436 O O . LYS A 1 93 ? 5.045 -1.504 0.359 1.00 0.00 93 LYS A O 3
ATOM 4456 N N . GLY A 1 1 ? -0.947 0.780 -0.602 1.00 0.00 1 GLY A N 4
ATOM 4457 C CA . GLY A 1 1 ? 0.496 0.733 -0.400 1.00 0.00 1 GLY A CA 4
ATOM 4458 C C . GLY A 1 1 ? 1.101 2.130 -0.422 1.00 0.00 1 GLY A C 4
ATOM 4459 O O . GLY A 1 1 ? 0.453 3.091 -0.838 1.00 0.00 1 GLY A O 4
ATOM 4465 N N . ILE A 1 2 ? 2.347 2.237 0.027 1.00 0.00 2 ILE A N 4
ATOM 4466 C CA . ILE A 1 2 ? 3.042 3.518 0.058 1.00 0.00 2 ILE A CA 4
ATOM 4467 C C . ILE A 1 2 ? 4.293 3.488 -0.813 1.00 0.00 2 ILE A C 4
ATOM 4468 O O . ILE A 1 2 ? 5.130 2.595 -0.682 1.00 0.00 2 ILE A O 4
ATOM 4484 N N . TYR A 1 3 ? 4.412 4.467 -1.702 1.00 0.00 3 TYR A N 4
ATOM 4485 C CA . TYR A 1 3 ? 5.545 4.538 -2.616 1.00 0.00 3 TYR A CA 4
ATOM 4486 C C . TYR A 1 3 ? 6.347 5.815 -2.401 1.00 0.00 3 TYR A C 4
ATOM 4487 O O . TYR A 1 3 ? 5.805 6.837 -1.982 1.00 0.00 3 TYR A O 4
ATOM 4505 N N . THR A 1 4 ? 7.642 5.750 -2.692 1.00 0.00 4 THR A N 4
ATOM 4506 C CA . THR A 1 4 ? 8.532 6.887 -2.486 1.00 0.00 4 THR A CA 4
ATOM 4507 C C . THR A 1 4 ? 9.182 7.320 -3.794 1.00 0.00 4 THR A C 4
ATOM 4508 O O . THR A 1 4 ? 9.787 6.510 -4.496 1.00 0.00 4 THR A O 4
ATOM 4519 N N . VAL A 1 5 ? 9.056 8.604 -4.116 1.00 0.00 5 VAL A N 4
ATOM 4520 C CA . VAL A 1 5 ? 9.568 9.131 -5.374 1.00 0.00 5 VAL A CA 4
ATOM 4521 C C . VAL A 1 5 ? 10.873 9.890 -5.163 1.00 0.00 5 VAL A C 4
ATOM 4522 O O . VAL A 1 5 ? 10.878 11.002 -4.636 1.00 0.00 5 VAL A O 4
ATOM 4535 N N . LYS A 1 6 ? 11.979 9.280 -5.578 1.00 0.00 6 LYS A N 4
ATOM 4536 C CA . LYS A 1 6 ? 13.297 9.873 -5.390 1.00 0.00 6 LYS A CA 4
ATOM 4537 C C . LYS A 1 6 ? 13.873 10.367 -6.711 1.00 0.00 6 LYS A C 4
ATOM 4538 O O . LYS A 1 6 ? 14.202 9.572 -7.591 1.00 0.00 6 LYS A O 4
ATOM 4557 N N . ILE A 1 7 ? 13.992 11.684 -6.843 1.00 0.00 7 ILE A N 4
ATOM 4558 C CA . ILE A 1 7 ? 14.380 12.295 -8.108 1.00 0.00 7 ILE A CA 4
ATOM 4559 C C . ILE A 1 7 ? 15.563 13.237 -7.926 1.00 0.00 7 ILE A C 4
ATOM 4560 O O . ILE A 1 7 ? 15.823 13.716 -6.822 1.00 0.00 7 ILE A O 4
ATOM 4576 N N . VAL A 1 8 ? 16.279 13.498 -9.015 1.00 0.00 8 VAL A N 4
ATOM 4577 C CA . VAL A 1 8 ? 17.342 14.496 -9.012 1.00 0.00 8 VAL A CA 4
ATOM 4578 C C . VAL A 1 8 ? 17.125 15.536 -10.102 1.00 0.00 8 VAL A C 4
ATOM 4579 O O . VAL A 1 8 ? 16.806 15.197 -11.242 1.00 0.00 8 VAL A O 4
ATOM 4592 N N . LEU A 1 9 ? 17.298 16.804 -9.747 1.00 0.00 9 LEU A N 4
ATOM 4593 C CA . LEU A 1 9 ? 17.093 17.899 -10.688 1.00 0.00 9 LEU A CA 4
ATOM 4594 C C . LEU A 1 9 ? 18.388 18.659 -10.939 1.00 0.00 9 LEU A C 4
ATOM 4595 O O . LEU A 1 9 ? 19.361 18.509 -10.201 1.00 0.00 9 LEU A O 4
ATOM 4611 N N . ASN A 1 10 ? 18.394 19.476 -11.988 1.00 0.00 10 ASN A N 4
ATOM 4612 C CA . ASN A 1 10 ? 19.528 20.347 -12.273 1.00 0.00 10 ASN A CA 4
ATOM 4613 C C . ASN A 1 10 ? 19.378 21.693 -11.576 1.00 0.00 10 ASN A C 4
ATOM 4614 O O . ASN A 1 10 ? 18.482 22.473 -11.898 1.00 0.00 10 ASN A O 4
ATOM 4625 N N . PRO A 1 11 ? 20.259 21.959 -10.618 1.00 0.00 11 PRO A N 4
ATOM 4626 C CA . PRO A 1 11 ? 20.142 23.144 -9.776 1.00 0.00 11 PRO A CA 4
ATOM 4627 C C . PRO A 1 11 ? 20.640 24.387 -10.503 1.00 0.00 11 PRO A C 4
ATOM 4628 O O . PRO A 1 11 ? 20.456 25.509 -10.031 1.00 0.00 11 PRO A O 4
ATOM 4639 N N . LYS A 1 12 ? 21.270 24.180 -11.654 1.00 0.00 12 LYS A N 4
ATOM 4640 C CA . LYS A 1 12 ? 21.845 25.280 -12.420 1.00 0.00 12 LYS A CA 4
ATOM 4641 C C . LYS A 1 12 ? 20.759 26.152 -13.036 1.00 0.00 12 LYS A C 4
ATOM 4642 O O . LYS A 1 12 ? 20.975 27.333 -13.303 1.00 0.00 12 LYS A O 4
ATOM 4661 N N . THR A 1 13 ? 19.590 25.562 -13.259 1.00 0.00 13 THR A N 4
ATOM 4662 C CA . THR A 1 13 ? 18.469 26.281 -13.850 1.00 0.00 13 THR A CA 4
ATOM 4663 C C . THR A 1 13 ? 17.670 27.027 -12.787 1.00 0.00 13 THR A C 4
ATOM 4664 O O . THR A 1 13 ? 17.695 26.664 -11.611 1.00 0.00 13 THR A O 4
ATOM 4675 N N . ASN A 1 14 ? 16.963 28.069 -13.209 1.00 0.00 14 ASN A N 4
ATOM 4676 C CA . ASN A 1 14 ? 16.196 28.898 -12.287 1.00 0.00 14 ASN A CA 4
ATOM 4677 C C . ASN A 1 14 ? 14.860 28.252 -11.944 1.00 0.00 14 ASN A C 4
ATOM 4678 O O . ASN A 1 14 ? 14.237 28.588 -10.938 1.00 0.00 14 ASN A O 4
ATOM 4689 N N . LYS A 1 15 ? 14.426 27.322 -12.788 1.00 0.00 15 LYS A N 4
ATOM 4690 C CA . LYS A 1 15 ? 13.165 26.622 -12.574 1.00 0.00 15 LYS A CA 4
ATOM 4691 C C . LYS A 1 15 ? 13.385 25.300 -11.848 1.00 0.00 15 LYS A C 4
ATOM 4692 O O . LYS A 1 15 ? 12.475 24.478 -11.747 1.00 0.00 15 LYS A O 4
ATOM 4711 N N . GLY A 1 16 ? 14.599 25.102 -11.348 1.00 0.00 16 GLY A N 4
ATOM 4712 C CA . GLY A 1 16 ? 14.883 23.992 -10.445 1.00 0.00 16 GLY A CA 4
ATOM 4713 C C . GLY A 1 16 ? 14.282 24.235 -9.067 1.00 0.00 16 GLY A C 4
ATOM 4714 O O . GLY A 1 16 ? 14.112 23.303 -8.281 1.00 0.00 16 GLY A O 4
ATOM 4718 N N . GLU A 1 17 ? 13.962 25.492 -8.780 1.00 0.00 17 GLU A N 4
ATOM 4719 C CA . GLU A 1 17 ? 13.243 25.840 -7.559 1.00 0.00 17 GLU A CA 4
ATOM 4720 C C . GLU A 1 17 ? 11.747 25.602 -7.714 1.00 0.00 17 GLU A C 4
ATOM 4721 O O . GLU A 1 17 ? 11.045 25.349 -6.734 1.00 0.00 17 GLU A O 4
ATOM 4733 N N . LEU A 1 18 ? 11.264 25.682 -8.948 1.00 0.00 18 LEU A N 4
ATOM 4734 C CA . LEU A 1 18 ? 9.900 25.278 -9.266 1.00 0.00 18 LEU A CA 4
ATOM 4735 C C . LEU A 1 18 ? 9.754 23.762 -9.236 1.00 0.00 18 LEU A C 4
ATOM 4736 O O . LEU A 1 18 ? 8.645 23.238 -9.118 1.00 0.00 18 LEU A O 4
ATOM 4752 N N . THR A 1 19 ? 10.878 23.062 -9.343 1.00 0.00 19 THR A N 4
ATOM 4753 C CA . THR A 1 19 ? 10.890 21.609 -9.226 1.00 0.00 19 THR A CA 4
ATOM 4754 C C . THR A 1 19 ? 11.136 21.175 -7.786 1.00 0.00 19 THR A C 4
ATOM 4755 O O . THR A 1 19 ? 10.653 20.130 -7.352 1.00 0.00 19 THR A O 4
ATOM 4766 N N . THR A 1 20 ? 11.890 21.985 -7.050 1.00 0.00 20 THR A N 4
ATOM 4767 C CA . THR A 1 20 ? 12.096 21.754 -5.625 1.00 0.00 20 THR A CA 4
ATOM 4768 C C . THR A 1 20 ? 10.777 21.477 -4.915 1.00 0.00 20 THR A C 4
ATOM 4769 O O . THR A 1 20 ? 10.700 20.612 -4.043 1.00 0.00 20 THR A O 4
ATOM 4780 N N . GLU A 1 21 ? 9.740 22.216 -5.295 1.00 0.00 21 GLU A N 4
ATOM 4781 C CA . GLU A 1 21 ? 8.399 21.979 -4.774 1.00 0.00 21 GLU A CA 4
ATOM 4782 C C . GLU A 1 21 ? 7.484 21.407 -5.850 1.00 0.00 21 GLU A C 4
ATOM 4783 O O . GLU A 1 21 ? 6.325 21.803 -5.966 1.00 0.00 21 GLU A O 4
ATOM 4795 N N . ALA A 1 22 ? 8.012 20.473 -6.633 1.00 0.00 22 ALA A N 4
ATOM 4796 C CA . ALA A 1 22 ? 7.287 19.932 -7.776 1.00 0.00 22 ALA A CA 4
ATOM 4797 C C . ALA A 1 22 ? 5.922 19.397 -7.359 1.00 0.00 22 ALA A C 4
ATOM 4798 O O . ALA A 1 22 ? 5.794 18.721 -6.338 1.00 0.00 22 ALA A O 4
ATOM 4805 N N . VAL A 1 23 ? 4.904 19.703 -8.157 1.00 0.00 23 VAL A N 4
ATOM 4806 C CA . VAL A 1 23 ? 3.555 19.219 -7.895 1.00 0.00 23 VAL A CA 4
ATOM 4807 C C . VAL A 1 23 ? 2.997 18.466 -9.097 1.00 0.00 23 VAL A C 4
ATOM 4808 O O . VAL A 1 23 ? 1.796 18.210 -9.179 1.00 0.00 23 VAL A O 4
ATOM 4821 N N . ASP A 1 24 ? 3.877 18.113 -10.028 1.00 0.00 24 ASP A N 4
ATOM 4822 C CA . ASP A 1 24 ? 3.516 17.225 -11.126 1.00 0.00 24 ASP A CA 4
ATOM 4823 C C . ASP A 1 24 ? 3.308 15.798 -10.637 1.00 0.00 24 ASP A C 4
ATOM 4824 O O . ASP A 1 24 ? 2.515 15.046 -11.204 1.00 0.00 24 ASP A O 4
ATOM 4833 N N . ALA A 1 25 ? 4.025 15.431 -9.579 1.00 0.00 25 ALA A N 4
ATOM 4834 C CA . ALA A 1 25 ? 3.762 14.183 -8.874 1.00 0.00 25 ALA A CA 4
ATOM 4835 C C . ALA A 1 25 ? 2.505 14.287 -8.020 1.00 0.00 25 ALA A C 4
ATOM 4836 O O . ALA A 1 25 ? 1.755 13.320 -7.882 1.00 0.00 25 ALA A O 4
ATOM 4843 N N . ALA A 1 26 ? 2.280 15.465 -7.448 1.00 0.00 26 ALA A N 4
ATOM 4844 C CA . ALA A 1 26 ? 1.012 15.770 -6.795 1.00 0.00 26 ALA A CA 4
ATOM 4845 C C . ALA A 1 26 ? -0.135 15.784 -7.796 1.00 0.00 26 ALA A C 4
ATOM 4846 O O . ALA A 1 26 ? -1.265 15.426 -7.467 1.00 0.00 26 ALA A O 4
ATOM 4853 N N . THR A 1 27 ? 0.163 16.200 -9.023 1.00 0.00 27 THR A N 4
ATOM 4854 C CA . THR A 1 27 ? -0.810 16.149 -10.108 1.00 0.00 27 THR A CA 4
ATOM 4855 C C . THR A 1 27 ? -0.982 14.727 -10.626 1.00 0.00 27 THR A 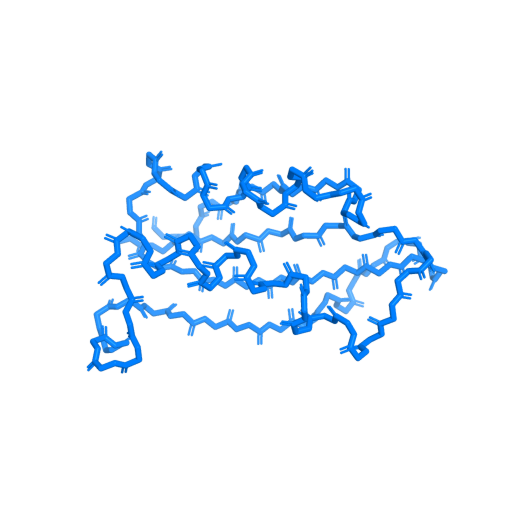C 4
ATOM 4856 O O . THR A 1 27 ? -2.067 14.341 -11.060 1.00 0.00 27 THR A O 4
ATOM 4867 N N . ALA A 1 28 ? 0.095 13.951 -10.578 1.00 0.00 28 ALA A N 4
ATOM 4868 C CA . ALA A 1 28 ? 0.023 12.522 -10.859 1.00 0.00 28 ALA A CA 4
ATOM 4869 C C . ALA A 1 28 ? -0.947 11.823 -9.915 1.00 0.00 28 ALA A C 4
ATOM 4870 O O . ALA A 1 28 ? -1.757 10.999 -10.341 1.00 0.00 28 ALA A O 4
ATOM 4877 N N . LEU A 1 29 ? -0.862 12.157 -8.633 1.00 0.00 29 LEU A N 4
ATOM 4878 C CA . LEU A 1 29 ? -1.790 11.631 -7.640 1.00 0.00 29 LEU A CA 4
ATOM 4879 C C . LEU A 1 29 ? -3.165 12.272 -7.776 1.00 0.00 29 LEU A C 4
ATOM 4880 O O . LEU A 1 29 ? -4.185 11.644 -7.491 1.00 0.00 29 LEU A O 4
ATOM 4896 N N . LYS A 1 30 ? -3.187 13.526 -8.214 1.00 0.00 30 LYS A N 4
ATOM 4897 C CA . LYS A 1 30 ? -4.438 14.222 -8.485 1.00 0.00 30 LYS A CA 4
ATOM 4898 C C . LYS A 1 30 ? -5.202 13.557 -9.624 1.00 0.00 30 LYS A C 4
ATOM 4899 O O . LYS A 1 30 ? -6.415 13.363 -9.542 1.00 0.00 30 LYS A O 4
ATOM 4918 N N . ASN A 1 31 ? -4.484 13.210 -10.687 1.00 0.00 31 ASN A N 4
ATOM 4919 C CA . ASN A 1 31 ? -5.077 12.498 -11.813 1.00 0.00 31 ASN A CA 4
ATOM 4920 C C . ASN A 1 31 ? -5.342 11.038 -11.464 1.00 0.00 31 ASN A C 4
ATOM 4921 O O . ASN A 1 31 ? -6.272 10.424 -11.987 1.00 0.00 31 ASN A O 4
ATOM 4932 N N . PHE A 1 32 ? -4.518 10.489 -10.577 1.00 0.00 32 PHE A N 4
ATOM 4933 C CA . PHE A 1 32 ? -4.733 9.140 -10.067 1.00 0.00 32 PHE A CA 4
ATOM 4934 C C . PHE A 1 32 ? -6.042 9.045 -9.293 1.00 0.00 32 PHE A C 4
ATOM 4935 O O . PHE A 1 32 ? -6.846 8.142 -9.524 1.00 0.00 32 PHE A O 4
ATOM 4952 N N . GLY A 1 33 ? -6.249 9.982 -8.374 1.00 0.00 33 GLY A N 4
ATOM 4953 C CA . GLY A 1 33 ? -7.454 9.996 -7.552 1.00 0.00 33 GLY A CA 4
ATOM 4954 C C . GLY A 1 33 ? -7.131 9.684 -6.096 1.00 0.00 33 GLY A C 4
ATOM 4955 O O . GLY A 1 33 ? -7.874 8.969 -5.425 1.00 0.00 33 GLY A O 4
ATOM 4959 N N . ALA A 1 34 ? -6.018 10.226 -5.613 1.00 0.00 34 ALA A N 4
ATOM 4960 C CA . ALA A 1 34 ? -5.618 10.043 -4.224 1.00 0.00 34 ALA A CA 4
ATOM 4961 C C . ALA A 1 34 ? -6.748 10.413 -3.271 1.00 0.00 34 ALA A C 4
ATOM 4962 O O . ALA A 1 34 ? -7.414 11.433 -3.449 1.00 0.00 34 ALA A O 4
ATOM 4969 N N . LYS A 1 35 ? -6.962 9.577 -2.261 1.00 0.00 35 LYS A N 4
ATOM 4970 C CA . LYS A 1 35 ? -8.074 9.760 -1.336 1.00 0.00 35 LYS A CA 4
ATOM 4971 C C . LYS A 1 35 ? -8.043 11.146 -0.706 1.00 0.00 35 LYS A C 4
ATOM 4972 O O . LYS A 1 35 ? -7.150 11.461 0.080 1.00 0.00 35 LYS A O 4
ATOM 4991 N N . ALA A 1 36 ? -9.023 11.972 -1.056 1.00 0.00 36 ALA A N 4
ATOM 4992 C CA . ALA A 1 36 ? -9.147 13.305 -0.477 1.00 0.00 36 ALA A CA 4
ATOM 4993 C C . ALA A 1 36 ? -9.707 13.241 0.939 1.00 0.00 36 ALA A C 4
ATOM 4994 O O . ALA A 1 36 ? -9.510 14.158 1.736 1.00 0.00 36 ALA A O 4
ATOM 5001 N N . GLN A 1 37 ? -10.405 12.153 1.243 1.00 0.00 37 GLN A N 4
ATOM 5002 C CA . GLN A 1 37 ? -11.010 11.974 2.559 1.00 0.00 37 GLN A CA 4
ATOM 5003 C C . GLN A 1 37 ? -9.948 11.735 3.625 1.00 0.00 37 GLN A C 4
ATOM 5004 O O . GLN A 1 37 ? -9.953 12.378 4.675 1.00 0.00 37 GLN A O 4
ATOM 5018 N N . ASP A 1 38 ? -9.038 10.807 3.349 1.00 0.00 38 ASP A N 4
ATOM 5019 C CA . ASP A 1 38 ? -7.915 10.544 4.242 1.00 0.00 38 ASP A CA 4
ATOM 5020 C C . ASP A 1 38 ? -6.892 11.671 4.185 1.00 0.00 38 ASP A C 4
ATOM 5021 O O . ASP A 1 38 ? -6.647 12.247 3.125 1.00 0.00 38 ASP A O 4
ATOM 5030 N N . VAL A 1 39 ? -6.297 11.981 5.331 1.00 0.00 39 VAL A N 4
ATOM 5031 C CA . VAL A 1 39 ? -5.366 13.099 5.434 1.00 0.00 39 VAL A CA 4
ATOM 5032 C C . VAL A 1 39 ? -3.921 12.621 5.371 1.00 0.00 39 VAL A C 4
ATOM 5033 O O . VAL A 1 39 ? -3.515 11.741 6.130 1.00 0.00 39 VAL A O 4
ATOM 5046 N N . GLY A 1 40 ? -3.149 13.206 4.462 1.00 0.00 40 GLY A N 4
ATOM 5047 C CA . GLY A 1 40 ? -1.729 12.897 4.350 1.00 0.00 40 GLY A CA 4
ATOM 5048 C C . GLY A 1 40 ? -1.449 12.017 3.139 1.00 0.00 40 GLY A C 4
ATOM 5049 O O . GLY A 1 40 ? -0.298 11.704 2.838 1.00 0.00 40 GLY A O 4
ATOM 5053 N N . VAL A 1 41 ? -2.512 11.618 2.447 1.00 0.00 41 VAL A N 4
ATOM 5054 C CA . VAL A 1 41 ? -2.383 10.772 1.266 1.00 0.00 41 VAL A CA 4
ATOM 5055 C C . VAL A 1 41 ? -2.795 11.520 0.005 1.00 0.00 41 VAL A C 4
ATOM 5056 O O . VAL A 1 41 ? -2.478 11.101 -1.108 1.00 0.00 41 VAL A O 4
ATOM 5069 N N . ASP A 1 42 ? -3.504 12.630 0.185 1.00 0.00 42 ASP A N 4
ATOM 5070 C CA . ASP A 1 42 ? -3.947 13.447 -0.938 1.00 0.00 42 ASP A CA 4
ATOM 5071 C C . ASP A 1 42 ? -2.827 14.348 -1.440 1.00 0.00 42 ASP A C 4
ATOM 5072 O O . ASP A 1 42 ? -2.546 15.391 -0.850 1.00 0.00 42 ASP A O 4
ATOM 5081 N N . GLY A 1 43 ? -2.191 13.940 -2.533 1.00 0.00 43 GLY A N 4
ATOM 5082 C CA . GLY A 1 43 ? -1.064 14.681 -3.085 1.00 0.00 43 GLY A CA 4
ATOM 5083 C C . GLY A 1 43 ? 0.261 14.135 -2.568 1.00 0.00 43 GLY A C 4
ATOM 5084 O O . GLY A 1 43 ? 0.289 13.306 -1.658 1.00 0.00 43 GLY A O 4
ATOM 5088 N N . ALA A 1 44 ? 1.358 14.60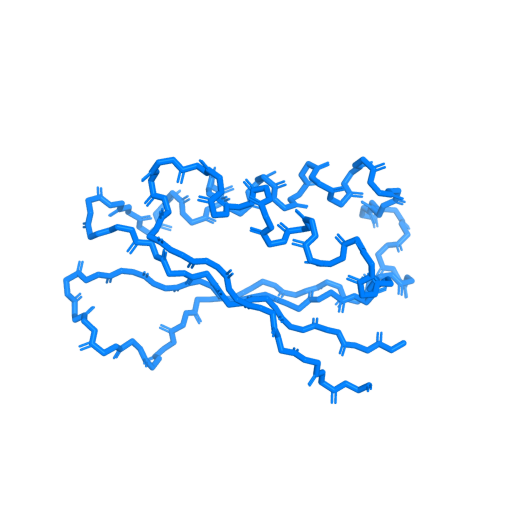2 -3.154 1.00 0.00 44 ALA A N 4
ATOM 5089 C CA . ALA A 1 44 ? 2.685 14.125 -2.788 1.00 0.00 44 ALA A CA 4
ATOM 5090 C C . ALA A 1 44 ? 3.294 14.983 -1.685 1.00 0.00 44 ALA A C 4
ATOM 5091 O O . ALA A 1 44 ? 3.086 16.195 -1.642 1.00 0.00 44 ALA A O 4
ATOM 5098 N N . TRP A 1 45 ? 4.046 14.346 -0.794 1.00 0.00 45 TRP A N 4
ATOM 5099 C CA . TRP A 1 45 ? 4.749 15.059 0.265 1.00 0.00 45 TRP A CA 4
ATOM 5100 C C . TRP A 1 45 ? 5.940 15.833 -0.287 1.00 0.00 45 TRP A C 4
ATOM 5101 O O . TRP A 1 45 ? 6.849 15.251 -0.879 1.00 0.00 45 TRP A O 4
ATOM 5122 N N . THR A 1 46 ? 5.928 17.146 -0.090 1.00 0.00 46 THR A N 4
ATOM 5123 C CA . THR A 1 46 ? 7.014 18.000 -0.555 1.00 0.00 46 THR A CA 4
ATOM 5124 C C . THR A 1 46 ? 8.226 17.900 0.363 1.00 0.00 46 THR A C 4
ATOM 5125 O O . THR A 1 46 ? 8.134 18.173 1.560 1.00 0.00 46 THR A O 4
ATOM 5136 N N . TYR A 1 47 ? 9.360 17.508 -0.205 1.00 0.00 47 TYR A N 4
ATOM 5137 C CA . TYR A 1 47 ? 10.586 17.341 0.569 1.00 0.00 47 TYR A CA 4
ATOM 5138 C C . TYR A 1 47 ? 11.799 17.211 -0.344 1.00 0.00 47 TYR A C 4
ATOM 5139 O O . TYR A 1 47 ? 11.719 16.616 -1.418 1.00 0.00 47 TYR A O 4
ATOM 5157 N N . SER A 1 48 ? 12.923 17.771 0.091 1.00 0.00 48 SER A N 4
ATOM 5158 C CA . SER A 1 48 ? 14.151 17.736 -0.696 1.00 0.00 48 SER A CA 4
ATOM 5159 C C . SER A 1 48 ? 15.343 17.336 0.164 1.00 0.00 48 SER A C 4
ATOM 5160 O O . SER A 1 48 ? 15.278 17.380 1.391 1.00 0.00 48 SER A O 4
ATOM 5168 N N . ASP A 1 49 ? 16.432 16.945 -0.491 1.00 0.00 49 ASP A N 4
ATOM 5169 C CA . ASP A 1 49 ? 17.606 16.441 0.210 1.00 0.00 49 ASP A CA 4
ATOM 5170 C C . ASP A 1 49 ? 18.558 17.573 0.575 1.00 0.00 49 ASP A C 4
ATOM 5171 O O . ASP A 1 49 ? 19.125 18.226 -0.300 1.00 0.00 49 ASP A O 4
ATOM 5180 N N . PRO A 1 50 ? 18.729 17.799 1.873 1.00 0.00 50 PRO A N 4
ATOM 5181 C CA . PRO A 1 50 ? 19.496 18.941 2.356 1.00 0.00 50 PRO A CA 4
ATOM 5182 C C . PRO A 1 50 ? 20.993 18.700 2.217 1.00 0.00 50 PRO A C 4
ATOM 5183 O O . PRO A 1 50 ? 21.792 19.631 2.306 1.00 0.00 50 PRO A O 4
ATOM 5194 N N . THR A 1 51 ? 21.366 17.444 1.998 1.00 0.00 51 THR A N 4
ATOM 5195 C CA . THR A 1 51 ? 22.770 17.052 1.987 1.00 0.00 51 THR A CA 4
ATOM 5196 C C . THR A 1 51 ? 23.426 17.386 0.653 1.00 0.00 51 THR A C 4
ATOM 5197 O O . THR A 1 51 ? 24.649 17.495 0.563 1.00 0.00 51 THR A O 4
ATOM 5208 N N . LYS A 1 52 ? 22.606 17.550 -0.379 1.00 0.00 52 LYS A N 4
ATOM 5209 C CA . LYS A 1 52 ? 23.102 17.911 -1.701 1.00 0.00 52 LYS A CA 4
ATOM 5210 C C . LYS A 1 52 ? 23.347 19.411 -1.807 1.00 0.00 52 LYS A C 4
ATOM 5211 O O . LYS A 1 52 ? 22.416 20.210 -1.708 1.00 0.00 52 LYS A O 4
ATOM 5230 N N . THR A 1 53 ? 24.605 19.787 -2.007 1.00 0.00 53 THR A N 4
ATOM 5231 C CA . THR A 1 53 ? 24.977 21.193 -2.120 1.00 0.00 53 THR A CA 4
ATOM 5232 C C . THR A 1 53 ? 25.831 21.440 -3.356 1.00 0.00 53 THR A C 4
ATOM 5233 O O . THR A 1 53 ? 26.606 22.394 -3.407 1.00 0.00 53 THR A O 4
ATOM 5244 N N . PHE A 1 54 ? 25.684 20.573 -4.354 1.00 0.00 54 PHE A N 4
ATOM 5245 C CA . PHE A 1 54 ? 26.538 20.611 -5.534 1.00 0.00 54 PHE A CA 4
ATOM 5246 C C . PHE A 1 54 ? 25.776 21.122 -6.750 1.00 0.00 54 PHE A C 4
ATOM 5247 O O . PHE A 1 54 ? 24.569 20.917 -6.869 1.00 0.00 54 PHE A O 4
ATOM 5264 N N . PRO A 1 55 ? 26.489 21.791 -7.650 1.00 0.00 55 PRO A N 4
ATOM 5265 C CA . PRO A 1 55 ? 25.878 22.343 -8.854 1.00 0.00 55 PRO A CA 4
ATOM 5266 C C . PRO A 1 55 ? 25.614 21.254 -9.885 1.00 0.00 55 PRO A C 4
ATOM 5267 O O . PRO A 1 55 ? 24.870 21.463 -10.844 1.00 0.00 55 PRO A O 4
ATOM 5278 N N . VAL A 1 56 ? 26.225 20.093 -9.683 1.00 0.00 56 VAL A N 4
ATOM 5279 C CA . VAL A 1 56 ? 26.169 19.015 -10.664 1.00 0.00 56 VAL A CA 4
ATOM 5280 C C . VAL A 1 56 ? 24.850 18.259 -10.575 1.00 0.00 56 VAL A C 4
ATOM 5281 O O . VAL A 1 56 ? 24.532 17.441 -11.438 1.00 0.00 56 VAL A O 4
ATOM 5294 N N . GLY A 1 57 ? 24.084 18.536 -9.525 1.00 0.00 57 GLY A N 4
ATOM 5295 C CA . GLY A 1 57 ? 22.780 17.910 -9.340 1.00 0.00 57 GLY A CA 4
ATOM 5296 C C . GLY A 1 57 ? 22.274 18.102 -7.916 1.00 0.00 57 GLY A C 4
ATOM 5297 O O . GLY A 1 57 ? 23.060 18.180 -6.973 1.00 0.00 57 GLY A O 4
ATOM 5301 N N . TYR A 1 58 ? 20.955 18.179 -7.768 1.00 0.00 58 TYR A N 4
ATOM 5302 C CA . TYR A 1 58 ? 20.339 18.320 -6.455 1.00 0.00 58 TYR A CA 4
ATOM 5303 C C . TYR A 1 58 ? 19.169 17.359 -6.289 1.00 0.00 58 TYR A C 4
ATOM 5304 O O . TYR A 1 58 ? 18.285 17.290 -7.143 1.00 0.00 58 TYR A O 4
ATOM 5322 N N . ARG A 1 59 ? 19.169 16.619 -5.185 1.00 0.00 59 ARG A N 4
ATOM 5323 C CA . ARG A 1 59 ? 18.221 15.529 -4.994 1.00 0.00 59 ARG A CA 4
ATOM 5324 C C . ARG A 1 59 ? 17.020 15.980 -4.172 1.00 0.00 59 ARG A C 4
ATOM 5325 O O . ARG A 1 59 ? 17.163 16.739 -3.213 1.00 0.00 59 ARG A O 4
ATOM 5346 N N . LEU A 1 60 ? 15.837 15.510 -4.552 1.00 0.00 60 LEU A N 4
ATOM 5347 C CA . LEU A 1 60 ? 14.632 15.738 -3.764 1.00 0.00 60 LEU A CA 4
ATOM 5348 C C . LEU A 1 60 ? 13.707 14.529 -3.808 1.00 0.00 60 LEU A C 4
ATOM 5349 O O . LEU A 1 60 ? 13.772 13.720 -4.732 1.00 0.00 60 LEU A O 4
ATOM 5365 N N . ILE A 1 61 ? 12.847 14.412 -2.802 1.00 0.00 61 ILE A N 4
ATOM 5366 C CA . ILE A 1 61 ? 12.118 13.174 -2.558 1.00 0.00 61 ILE A CA 4
ATOM 5367 C C . ILE A 1 61 ? 10.674 13.453 -2.161 1.00 0.00 61 ILE A C 4
ATOM 5368 O O . ILE A 1 61 ? 10.409 14.290 -1.299 1.00 0.00 61 ILE A O 4
ATOM 5384 N N . PHE A 1 62 ? 9.744 12.747 -2.795 1.00 0.00 62 PHE A N 4
ATOM 5385 C CA . PHE A 1 62 ? 8.326 12.904 -2.496 1.00 0.00 62 PHE A CA 4
ATOM 5386 C C . PHE A 1 62 ? 7.727 11.607 -1.968 1.00 0.00 62 PHE A C 4
ATOM 5387 O O . PHE A 1 62 ? 8.175 10.516 -2.324 1.00 0.00 62 PHE A O 4
ATOM 5404 N N . LYS A 1 63 ? 6.713 11.731 -1.119 1.00 0.00 63 LYS A N 4
ATOM 5405 C CA . LYS A 1 63 ? 5.980 10.570 -0.627 1.00 0.00 63 LYS A CA 4
ATOM 5406 C C . LYS A 1 63 ? 4.612 10.462 -1.288 1.00 0.00 63 LYS A C 4
ATOM 5407 O O . LYS A 1 63 ? 3.784 11.366 -1.177 1.00 0.00 63 LYS A O 4
ATOM 5426 N N . VAL A 1 64 ? 4.380 9.350 -1.978 1.00 0.00 64 VAL A N 4
ATOM 5427 C CA . VAL A 1 64 ? 3.161 9.173 -2.758 1.00 0.00 64 VAL A CA 4
ATOM 5428 C C . VAL A 1 64 ? 2.496 7.839 -2.441 1.00 0.00 64 VAL A C 4
ATOM 5429 O O . VAL A 1 64 ? 3.107 6.955 -1.843 1.00 0.00 64 VAL A O 4
ATOM 5442 N N . GLU A 1 65 ? 1.238 7.701 -2.849 1.00 0.00 65 GLU A N 4
ATOM 5443 C CA . GLU A 1 65 ? 0.566 6.407 -2.831 1.00 0.00 65 GLU A CA 4
ATOM 5444 C C . GLU A 1 65 ? -0.015 6.070 -4.199 1.00 0.00 65 GLU A C 4
ATOM 5445 O O . GLU A 1 65 ? -1.093 6.542 -4.560 1.00 0.00 65 GLU A O 4
ATOM 5457 N N . MET A 1 66 ? 0.706 5.251 -4.957 1.00 0.00 66 MET A N 4
ATOM 5458 C CA . MET A 1 66 ? 0.354 4.984 -6.346 1.00 0.00 66 MET A CA 4
ATOM 5459 C C . MET A 1 66 ? 0.995 3.694 -6.840 1.00 0.00 66 MET A C 4
ATOM 5460 O O . MET A 1 66 ? 2.154 3.409 -6.535 1.00 0.00 66 MET A O 4
ATOM 5474 N N . PRO A 1 67 ? 0.236 2.915 -7.602 1.00 0.00 67 PRO A N 4
ATOM 5475 C CA . PRO A 1 67 ? 0.688 1.601 -8.045 1.00 0.00 67 PRO A CA 4
ATOM 5476 C C . PRO A 1 67 ? 2.025 1.694 -8.769 1.00 0.00 67 PRO A C 4
ATOM 5477 O O . PRO A 1 67 ? 2.323 2.696 -9.418 1.00 0.00 67 PRO A O 4
ATOM 5488 N N . GLU A 1 68 ? 2.828 0.641 -8.654 1.00 0.00 68 GLU A N 4
ATOM 5489 C CA . GLU A 1 68 ? 4.129 0.595 -9.310 1.00 0.00 68 GLU A CA 4
ATOM 5490 C C . GLU A 1 68 ? 4.005 0.883 -10.800 1.00 0.00 68 GLU A C 4
ATOM 5491 O O . GLU A 1 68 ? 4.864 1.540 -11.390 1.00 0.00 68 GLU A O 4
ATOM 5503 N N . ASP A 1 69 ? 2.930 0.389 -11.407 1.00 0.00 69 ASP A N 4
ATOM 5504 C CA . ASP A 1 69 ? 2.693 0.593 -12.831 1.00 0.00 69 ASP A CA 4
ATOM 5505 C C . ASP A 1 69 ? 2.388 2.053 -13.136 1.00 0.00 69 ASP A C 4
ATOM 5506 O O . ASP A 1 69 ? 2.602 2.522 -14.254 1.00 0.00 69 ASP A O 4
ATOM 5515 N N . ARG A 1 70 ? 1.890 2.770 -12.134 1.00 0.00 70 ARG A N 4
ATOM 5516 C CA . ARG A 1 70 ? 1.341 4.104 -12.345 1.00 0.00 70 ARG A CA 4
ATOM 5517 C C . ARG A 1 70 ? 2.346 5.181 -11.955 1.00 0.00 70 ARG A C 4
ATOM 5518 O O . ARG A 1 70 ? 2.296 6.303 -12.462 1.00 0.00 70 ARG A O 4
ATOM 5539 N N . VAL A 1 71 ? 3.258 4.834 -11.053 1.00 0.00 71 VAL A N 4
ATOM 5540 C CA . VAL A 1 71 ? 4.339 5.735 -10.672 1.00 0.00 71 VAL A CA 4
ATOM 5541 C C . VAL A 1 71 ? 5.381 5.846 -11.778 1.00 0.00 71 VAL A C 4
ATOM 5542 O O . VAL A 1 71 ? 6.278 6.686 -11.717 1.00 0.00 71 VAL A O 4
ATOM 5555 N N . ASN A 1 72 ? 5.256 4.992 -12.789 1.00 0.00 72 ASN A N 4
ATOM 5556 C CA . ASN A 1 72 ? 5.963 5.188 -14.048 1.00 0.00 72 ASN A CA 4
ATOM 5557 C C . ASN A 1 72 ? 5.372 6.348 -14.838 1.00 0.00 72 ASN A C 4
ATOM 5558 O O . ASN A 1 72 ? 6.060 6.983 -15.637 1.00 0.00 72 ASN A O 4
ATOM 5569 N N . ASP A 1 73 ? 4.092 6.622 -14.608 1.00 0.00 73 ASP A N 4
ATOM 5570 C CA . ASP A 1 73 ? 3.427 7.758 -15.237 1.00 0.00 73 ASP A CA 4
ATOM 5571 C C . ASP A 1 73 ? 3.567 9.017 -14.391 1.00 0.00 73 ASP A C 4
ATOM 5572 O O . ASP A 1 73 ? 3.648 10.125 -14.920 1.00 0.00 73 ASP A O 4
ATOM 5581 N N . LEU A 1 74 ? 3.596 8.838 -13.074 1.00 0.00 74 LEU A N 4
ATOM 5582 C CA . LEU A 1 74 ? 4.104 9.866 -12.173 1.00 0.00 74 LEU A CA 4
ATOM 5583 C C . LEU A 1 74 ? 5.536 10.248 -12.526 1.00 0.00 74 LEU A C 4
ATOM 5584 O O . LEU A 1 74 ? 5.873 11.431 -12.598 1.00 0.00 74 LEU A O 4
ATOM 5600 N N . ALA A 1 75 ? 6.375 9.242 -12.746 1.00 0.00 75 ALA A N 4
ATOM 5601 C CA . ALA A 1 75 ? 7.730 9.466 -13.235 1.00 0.00 75 ALA A CA 4
ATOM 5602 C C . ALA A 1 75 ? 7.717 10.051 -14.642 1.00 0.00 75 ALA A C 4
ATOM 5603 O O . ALA A 1 75 ? 8.586 10.846 -15.001 1.00 0.00 75 ALA A O 4
ATOM 5610 N N . ARG A 1 76 ? 6.728 9.654 -15.434 1.00 0.00 76 ARG A N 4
ATOM 5611 C CA . ARG A 1 76 ? 6.519 10.240 -16.752 1.00 0.00 76 ARG A CA 4
ATOM 5612 C C . ARG A 1 76 ? 6.335 11.749 -16.660 1.00 0.00 76 ARG A C 4
ATOM 5613 O O . ARG A 1 76 ? 6.924 12.504 -17.434 1.00 0.00 76 ARG A O 4
ATOM 5634 N N . GLN A 1 77 ? 5.515 12.184 -15.709 1.00 0.00 77 GLN A N 4
ATOM 5635 C CA . GLN A 1 77 ? 5.235 13.603 -15.530 1.00 0.00 77 GLN A CA 4
ATOM 5636 C C . GLN A 1 77 ? 6.457 14.344 -15.001 1.00 0.00 77 GLN A C 4
ATOM 5637 O O . GLN A 1 77 ? 6.721 15.481 -15.391 1.00 0.00 77 GLN A O 4
ATOM 5651 N N . LEU A 1 78 ? 7.198 13.692 -14.112 1.00 0.00 78 LEU A N 4
ATOM 5652 C CA . LEU A 1 78 ? 8.406 14.280 -13.544 1.00 0.00 78 LEU A CA 4
ATOM 5653 C C . LEU A 1 78 ? 9.554 14.255 -14.544 1.00 0.00 78 LEU A C 4
ATOM 5654 O O . LEU A 1 78 ? 10.300 15.227 -14.672 1.00 0.00 78 LEU A O 4
ATOM 5670 N N . ARG A 1 79 ? 9.692 13.140 -15.252 1.00 0.00 79 ARG A N 4
ATOM 5671 C CA . ARG A 1 79 ? 10.668 13.031 -16.330 1.00 0.00 79 ARG A CA 4
ATOM 5672 C C . ARG A 1 79 ? 10.348 14.000 -17.463 1.00 0.00 79 ARG A C 4
ATOM 5673 O O . ARG A 1 79 ? 11.240 14.435 -18.191 1.00 0.00 79 ARG A O 4
ATOM 5694 N N . GLN A 1 80 ? 9.069 14.332 -17.606 1.00 0.00 80 GLN A N 4
ATOM 5695 C CA . GLN A 1 80 ? 8.637 15.297 -18.610 1.00 0.00 80 GLN A CA 4
ATOM 5696 C C . GLN A 1 80 ? 9.226 16.676 -18.338 1.00 0.00 80 GLN A C 4
ATOM 5697 O O . GLN A 1 80 ? 9.463 17.452 -19.262 1.00 0.00 80 GLN A O 4
ATOM 5711 N N . ARG A 1 81 ? 9.458 16.974 -17.064 1.00 0.00 81 ARG A N 4
ATOM 5712 C CA . ARG A 1 81 ? 10.053 18.245 -16.671 1.00 0.00 81 ARG A CA 4
ATOM 5713 C C . ARG A 1 81 ? 11.446 18.408 -17.264 1.00 0.00 81 ARG A C 4
ATOM 5714 O O . ARG A 1 81 ? 12.256 17.481 -17.233 1.00 0.00 81 ARG A O 4
ATOM 5735 N N . ASP A 1 82 ? 11.720 19.591 -17.803 1.00 0.00 82 ASP A N 4
ATOM 5736 C CA . ASP A 1 82 ? 12.993 19.857 -18.462 1.00 0.00 82 ASP A CA 4
ATOM 5737 C C . ASP A 1 82 ? 14.080 20.187 -17.446 1.00 0.00 82 ASP A C 4
ATOM 5738 O O . ASP A 1 82 ? 15.260 20.264 -17.789 1.00 0.00 82 ASP A O 4
ATOM 5747 N N . ASN A 1 83 ? 13.675 20.381 -16.196 1.00 0.00 83 ASN A N 4
ATOM 5748 C CA . ASN A 1 83 ? 14.606 20.760 -15.140 1.00 0.00 83 ASN A CA 4
ATOM 5749 C C . ASN A 1 83 ? 14.974 19.563 -14.274 1.00 0.00 83 ASN A C 4
ATOM 5750 O O . ASN A 1 83 ? 15.881 19.640 -13.445 1.00 0.00 83 ASN A O 4
ATOM 5761 N N . VAL A 1 84 ? 14.265 18.457 -14.470 1.00 0.00 84 VAL A N 4
ATOM 5762 C CA . VAL A 1 84 ? 14.566 17.217 -13.763 1.00 0.00 84 VAL A CA 4
ATOM 5763 C C . VAL A 1 84 ? 15.582 16.379 -14.529 1.00 0.00 84 VAL A C 4
ATOM 5764 O O . VAL A 1 84 ? 15.463 16.196 -15.740 1.00 0.00 84 VAL A O 4
ATOM 5777 N N . SER A 1 85 ? 16.582 15.872 -13.815 1.00 0.00 85 SER A N 4
ATOM 5778 C CA . SER A 1 85 ? 17.628 15.063 -14.429 1.00 0.00 85 SER A CA 4
ATOM 5779 C C . SER A 1 85 ? 17.213 13.602 -14.521 1.00 0.00 85 SER A C 4
ATOM 5780 O O . SER A 1 85 ? 17.268 12.997 -15.593 1.00 0.00 85 SER A O 4
ATOM 5788 N N . ARG A 1 86 ? 16.797 13.037 -13.393 1.00 0.00 86 ARG A N 4
ATOM 5789 C CA . ARG A 1 86 ? 16.490 11.613 -13.316 1.00 0.00 86 ARG A CA 4
ATOM 5790 C C . ARG A 1 86 ? 15.394 11.341 -12.293 1.00 0.00 86 ARG A C 4
ATOM 5791 O O . ARG A 1 86 ? 15.390 11.916 -11.205 1.00 0.00 86 ARG A O 4
ATOM 5812 N N . VAL A 1 87 ? 14.466 10.459 -12.649 1.00 0.00 87 VAL A N 4
ATOM 5813 C CA . VAL A 1 87 ? 13.422 10.032 -11.726 1.00 0.00 87 VAL A CA 4
ATOM 5814 C C . VAL A 1 87 ? 13.557 8.553 -11.387 1.00 0.00 87 VAL A C 4
ATOM 5815 O O . VAL A 1 87 ? 13.597 7.704 -12.277 1.00 0.00 87 VAL A O 4
ATOM 5828 N N . GLU A 1 88 ? 13.627 8.252 -10.095 1.00 0.00 88 GLU A N 4
ATOM 5829 C CA . GLU A 1 88 ? 13.575 6.872 -9.626 1.00 0.00 88 GLU A CA 4
ATOM 5830 C C . GLU A 1 88 ? 12.556 6.709 -8.507 1.00 0.00 88 GLU A C 4
ATOM 5831 O O . GLU A 1 88 ? 12.670 7.337 -7.454 1.00 0.00 88 GLU A O 4
ATOM 5843 N N . VAL A 1 89 ? 11.560 5.860 -8.739 1.00 0.00 89 VAL A N 4
ATOM 5844 C CA . VAL A 1 89 ? 10.548 5.573 -7.730 1.00 0.00 89 VAL A CA 4
ATOM 5845 C C . VAL A 1 89 ? 10.753 4.193 -7.119 1.00 0.00 89 VAL A C 4
ATOM 5846 O O . VAL A 1 89 ? 11.113 3.243 -7.815 1.00 0.00 89 VAL A O 4
ATOM 5859 N N . THR A 1 90 ? 10.522 4.088 -5.815 1.00 0.00 90 THR A N 4
ATOM 5860 C CA . THR A 1 90 ? 10.709 2.829 -5.103 1.00 0.00 90 THR A CA 4
ATOM 5861 C C . THR A 1 90 ? 9.654 2.648 -4.019 1.00 0.00 90 THR A C 4
ATOM 5862 O O . THR A 1 90 ? 9.190 3.620 -3.422 1.00 0.00 90 THR A O 4
ATOM 5873 N N . ARG A 1 91 ? 9.279 1.399 -3.769 1.00 0.00 91 ARG A N 4
ATOM 5874 C CA . ARG A 1 91 ? 8.173 1.097 -2.868 1.00 0.00 91 ARG A CA 4
ATOM 5875 C C . ARG A 1 91 ? 8.614 1.166 -1.411 1.00 0.00 91 ARG A C 4
ATOM 5876 O O . ARG A 1 91 ? 9.691 0.691 -1.056 1.00 0.00 91 ARG A O 4
ATOM 5897 N N . TYR A 1 92 ? 7.773 1.763 -0.573 1.00 0.00 92 TYR A N 4
ATOM 5898 C CA . TYR A 1 92 ? 8.074 1.893 0.848 1.00 0.00 92 TYR A CA 4
ATOM 5899 C C . TYR A 1 92 ? 7.353 0.828 1.664 1.00 0.00 92 TYR A C 4
ATOM 5900 O O . TYR A 1 92 ? 7.957 0.160 2.503 1.00 0.00 92 TYR A O 4
ATOM 5918 N N . LYS A 1 93 ? 6.058 0.673 1.412 1.00 0.00 93 LYS A N 4
ATOM 5919 C CA . LYS A 1 93 ? 5.242 -0.281 2.154 1.00 0.00 93 LYS A CA 4
ATOM 5920 C C . LYS A 1 93 ? 4.251 -0.988 1.238 1.00 0.00 93 LYS A C 4
ATOM 5921 O O . LYS A 1 93 ? 4.613 -1.904 0.556 1.00 0.00 93 LYS A O 4
ATOM 5941 N N . GLY A 1 1 ? 0.264 0.138 -0.768 1.00 0.00 1 GLY A N 5
ATOM 5942 C CA . GLY A 1 1 ? 1.702 0.125 -0.530 1.00 0.00 1 GLY A CA 5
ATOM 5943 C C . GLY A 1 1 ? 2.267 1.539 -0.491 1.00 0.00 1 GLY A C 5
ATOM 5944 O O . GLY A 1 1 ? 1.557 2.509 -0.757 1.00 0.00 1 GLY A O 5
ATOM 5950 N N . ILE A 1 2 ? 3.549 1.650 -0.158 1.00 0.00 2 ILE A N 5
ATOM 5951 C CA . ILE A 1 2 ? 4.211 2.947 -0.085 1.00 0.00 2 ILE A CA 5
ATOM 5952 C C . ILE A 1 2 ? 5.412 3.005 -1.019 1.00 0.00 2 ILE A C 5
ATOM 5953 O O . ILE A 1 2 ? 6.293 2.147 -0.969 1.00 0.00 2 ILE A O 5
ATOM 5969 N N . TYR A 1 3 ? 5.443 4.023 -1.874 1.00 0.00 3 TYR A N 5
ATOM 5970 C CA . TYR A 1 3 ? 6.548 4.208 -2.806 1.00 0.00 3 TYR A CA 5
ATOM 5971 C C . TYR A 1 3 ? 7.287 5.512 -2.533 1.00 0.00 3 TYR A C 5
ATOM 5972 O O . TYR A 1 3 ? 6.682 6.506 -2.128 1.00 0.00 3 TYR A O 5
ATOM 5990 N N . THR A 1 4 ? 8.596 5.502 -2.755 1.00 0.00 4 THR A N 5
ATOM 5991 C CA . THR A 1 4 ? 9.418 6.688 -2.541 1.00 0.00 4 THR A CA 5
ATOM 5992 C C . THR A 1 4 ? 10.090 7.133 -3.834 1.00 0.00 4 THR A C 5
ATOM 5993 O O . THR A 1 4 ? 10.771 6.348 -4.494 1.00 0.00 4 THR A O 5
ATOM 6004 N N . VAL A 1 5 ? 9.893 8.398 -4.191 1.00 0.00 5 VAL A N 5
ATOM 6005 C CA . VAL A 1 5 ? 10.403 8.926 -5.451 1.00 0.00 5 VAL A CA 5
ATOM 6006 C C . VAL A 1 5 ? 11.636 9.793 -5.226 1.00 0.00 5 VAL A C 5
ATOM 6007 O O . VAL A 1 5 ? 11.559 10.846 -4.596 1.00 0.00 5 VAL A O 5
ATOM 6020 N N . LYS A 1 6 ? 12.773 9.341 -5.746 1.00 0.00 6 LYS A N 5
ATOM 6021 C CA . LYS A 1 6 ? 14.017 10.093 -5.636 1.00 0.00 6 LYS A CA 5
ATOM 6022 C C . LYS A 1 6 ? 14.254 10.951 -6.872 1.00 0.00 6 LYS A C 5
ATOM 6023 O O . LYS A 1 6 ? 14.673 10.450 -7.916 1.00 0.00 6 LYS A O 5
ATOM 6042 N N . ILE A 1 7 ? 13.984 12.245 -6.748 1.00 0.00 7 ILE A N 5
ATOM 6043 C CA . ILE A 1 7 ? 14.065 13.157 -7.883 1.00 0.00 7 ILE A CA 5
ATOM 6044 C C . ILE A 1 7 ? 15.401 13.888 -7.909 1.00 0.00 7 ILE A C 5
ATOM 6045 O O . ILE A 1 7 ? 15.746 14.605 -6.970 1.00 0.00 7 ILE A O 5
ATOM 6061 N N . VAL A 1 8 ? 16.151 13.701 -8.991 1.00 0.00 8 VAL A N 5
ATOM 6062 C CA . VAL A 1 8 ? 17.363 14.477 -9.226 1.00 0.00 8 VAL A CA 5
ATOM 6063 C C . VAL A 1 8 ? 17.086 15.671 -10.131 1.00 0.00 8 VAL A C 5
ATOM 6064 O O . VAL A 1 8 ? 16.724 15.507 -11.296 1.00 0.00 8 VAL A O 5
ATOM 6077 N N . LEU A 1 9 ? 17.259 16.871 -9.588 1.00 0.00 9 LEU A N 5
ATOM 6078 C CA . LEU A 1 9 ? 16.935 18.093 -10.312 1.00 0.00 9 LEU A CA 5
ATOM 6079 C C . LEU A 1 9 ? 18.148 18.629 -11.060 1.00 0.00 9 LEU A C 5
ATOM 6080 O O . LEU A 1 9 ? 19.267 18.606 -10.545 1.00 0.00 9 LEU A O 5
ATOM 6096 N N . ASN A 1 10 ? 17.922 19.112 -12.277 1.00 0.00 10 ASN A N 5
ATOM 6097 C CA . ASN A 1 10 ? 19.011 19.542 -13.146 1.00 0.00 10 ASN A CA 5
ATOM 6098 C C . ASN A 1 10 ? 19.786 20.699 -12.528 1.00 0.00 10 ASN A C 5
ATOM 6099 O O . ASN A 1 10 ? 19.230 21.770 -12.284 1.00 0.00 10 ASN A O 5
ATOM 6110 N N . PRO A 1 11 ? 21.071 20.478 -12.277 1.00 0.00 11 PRO A N 5
ATOM 6111 C CA . PRO A 1 11 ? 21.914 21.486 -11.645 1.00 0.00 11 PRO A CA 5
ATOM 6112 C C . PRO A 1 11 ? 21.901 22.788 -12.436 1.00 0.00 11 PRO A C 5
ATOM 6113 O O . PRO A 1 11 ? 22.055 23.871 -11.869 1.00 0.00 11 PRO A O 5
ATOM 6124 N N . LYS A 1 12 ? 21.717 22.677 -13.747 1.00 0.00 12 LYS A N 5
ATOM 6125 C CA . LYS A 1 12 ? 21.901 23.811 -14.645 1.00 0.00 12 LYS A CA 5
ATOM 6126 C C . LYS A 1 12 ? 20.748 24.800 -14.527 1.00 0.00 12 LYS A C 5
ATOM 6127 O O . LYS A 1 12 ? 20.861 25.953 -14.942 1.00 0.00 12 LYS A O 5
ATOM 6146 N N . THR A 1 13 ? 19.638 24.341 -13.958 1.00 0.00 13 THR A N 5
ATOM 6147 C CA . THR A 1 13 ? 18.419 25.140 -13.903 1.00 0.00 13 THR A CA 5
ATOM 6148 C C . THR A 1 13 ? 18.429 26.079 -12.703 1.00 0.00 13 THR A C 5
ATOM 6149 O O . THR A 1 13 ? 19.236 25.922 -11.787 1.00 0.00 13 THR A O 5
ATOM 6160 N N . ASN A 1 14 ? 17.528 27.056 -12.715 1.00 0.00 14 ASN A N 5
ATOM 6161 C CA . ASN A 1 14 ? 17.516 28.100 -11.698 1.00 0.00 14 ASN A CA 5
ATOM 6162 C C . ASN A 1 14 ? 16.915 27.591 -10.394 1.00 0.00 14 ASN A C 5
ATOM 6163 O O . ASN A 1 14 ? 15.887 26.913 -10.397 1.00 0.00 14 ASN A O 5
ATOM 6174 N N . LYS A 1 15 ? 17.560 27.923 -9.281 1.00 0.00 15 LYS A N 5
ATOM 6175 C CA . LYS A 1 15 ? 17.072 27.526 -7.965 1.00 0.00 15 LYS A CA 5
ATOM 6176 C C . LYS A 1 15 ? 15.775 28.245 -7.619 1.00 0.00 15 LYS A C 5
ATOM 6177 O O . LYS A 1 15 ? 15.070 27.859 -6.687 1.00 0.00 15 LYS A O 5
ATOM 6196 N N . GLY A 1 16 ? 15.465 29.294 -8.375 1.00 0.00 16 GLY A N 5
ATOM 6197 C CA . GLY A 1 16 ? 14.195 29.994 -8.229 1.00 0.00 16 GLY A CA 5
ATOM 6198 C C . GLY A 1 16 ? 13.026 29.105 -8.634 1.00 0.00 16 GLY A C 5
ATOM 6199 O O . GLY A 1 16 ? 11.888 29.334 -8.225 1.00 0.00 16 GLY A O 5
ATOM 6203 N N . GLU A 1 17 ? 13.314 28.089 -9.441 1.00 0.00 17 GLU A N 5
ATOM 6204 C CA . GLU A 1 17 ? 12.310 27.101 -9.817 1.00 0.00 17 GLU A CA 5
ATOM 6205 C C . GLU A 1 17 ? 12.551 25.773 -9.109 1.00 0.00 17 GLU A C 5
ATOM 6206 O O . GLU A 1 17 ? 12.107 24.723 -9.572 1.00 0.00 17 GLU A O 5
ATOM 6218 N N . LEU A 1 18 ? 13.256 25.828 -7.984 1.00 0.00 18 LEU A N 5
ATOM 6219 C CA . LEU A 1 18 ? 13.407 24.665 -7.118 1.00 0.00 18 LEU A CA 5
ATOM 6220 C C . LEU A 1 18 ? 12.065 24.220 -6.553 1.00 0.00 18 LEU A C 5
ATOM 6221 O O . LEU A 1 18 ? 11.792 23.024 -6.443 1.00 0.00 18 LEU A O 5
ATOM 6237 N N . THR A 1 19 ? 11.228 25.188 -6.196 1.00 0.00 19 THR A N 5
ATOM 6238 C CA . THR A 1 19 ? 9.987 24.906 -5.486 1.00 0.00 19 THR A CA 5
ATOM 6239 C C . THR A 1 19 ? 8.837 24.669 -6.456 1.00 0.00 19 THR A C 5
ATOM 6240 O O . THR A 1 19 ? 7.756 24.237 -6.058 1.00 0.00 19 THR A O 5
ATOM 6251 N N . THR A 1 20 ? 9.078 24.957 -7.731 1.00 0.00 20 THR A N 5
ATOM 6252 C CA . THR A 1 20 ? 8.071 24.751 -8.765 1.00 0.00 20 THR A CA 5
ATOM 6253 C C . THR A 1 20 ? 7.935 23.275 -9.115 1.00 0.00 20 THR A C 5
ATOM 6254 O O . THR A 1 20 ? 7.013 22.878 -9.827 1.00 0.00 20 THR A O 5
ATOM 6265 N N . GLU A 1 21 ? 8.860 22.465 -8.612 1.00 0.00 21 GLU A N 5
ATOM 6266 C CA . GLU A 1 21 ? 8.853 21.032 -8.882 1.00 0.00 21 GLU A CA 5
ATOM 6267 C C . GLU A 1 21 ? 8.234 20.257 -7.726 1.00 0.00 21 GLU A C 5
ATOM 6268 O O . GLU A 1 21 ? 8.171 19.028 -7.753 1.00 0.00 21 GLU A O 5
ATOM 6280 N N . ALA A 1 22 ? 7.776 20.982 -6.711 1.00 0.00 22 ALA A N 5
ATOM 6281 C CA . ALA A 1 22 ? 7.040 20.377 -5.607 1.00 0.00 22 ALA A CA 5
ATOM 6282 C C . ALA A 1 22 ? 5.623 20.009 -6.027 1.00 0.00 22 ALA A C 5
ATOM 6283 O O . ALA A 1 22 ? 4.852 19.467 -5.234 1.00 0.00 22 ALA A O 5
ATOM 6290 N N . VAL A 1 23 ? 5.285 20.306 -7.277 1.00 0.00 23 VAL A N 5
ATOM 6291 C CA . VAL A 1 23 ? 4.008 19.890 -7.845 1.00 0.00 23 VAL A CA 5
ATOM 6292 C C . VAL A 1 23 ? 4.021 18.410 -8.206 1.00 0.00 23 VAL A C 5
ATOM 6293 O O . VAL A 1 23 ? 3.030 17.874 -8.702 1.00 0.00 23 VAL A O 5
ATOM 6306 N N . ASP A 1 24 ? 5.149 17.755 -7.954 1.00 0.00 24 ASP A N 5
ATOM 6307 C CA . ASP A 1 24 ? 5.214 16.299 -7.992 1.00 0.00 24 ASP A CA 5
ATOM 6308 C C . ASP A 1 24 ? 3.970 15.675 -7.373 1.00 0.00 24 ASP A C 5
ATOM 6309 O O . ASP A 1 24 ? 3.394 14.737 -7.924 1.00 0.00 24 ASP A O 5
ATOM 6318 N N . ALA A 1 25 ? 3.560 16.202 -6.224 1.00 0.00 25 ALA A N 5
ATOM 6319 C CA . ALA A 1 25 ? 2.373 15.710 -5.535 1.00 0.00 25 ALA A CA 5
ATOM 6320 C C . ALA A 1 25 ? 1.101 16.146 -6.250 1.00 0.00 25 ALA A C 5
ATOM 6321 O O . ALA A 1 25 ? 0.129 15.393 -6.324 1.00 0.00 25 ALA A O 5
ATOM 6328 N N . ALA A 1 26 ? 1.112 17.367 -6.774 1.00 0.00 26 ALA A N 5
ATOM 6329 C CA . ALA A 1 26 ? -0.031 17.894 -7.511 1.00 0.00 26 ALA A CA 5
ATOM 6330 C C . ALA A 1 26 ? -0.334 17.047 -8.739 1.00 0.00 26 ALA A C 5
ATOM 6331 O O . ALA A 1 26 ? -1.476 16.983 -9.194 1.00 0.00 26 ALA A O 5
ATOM 6338 N N . THR A 1 27 ? 0.695 16.396 -9.271 1.00 0.00 27 THR A N 5
ATOM 6339 C CA . THR A 1 27 ? 0.538 15.540 -10.441 1.00 0.00 27 THR A CA 5
ATOM 6340 C C . THR A 1 27 ? 0.537 14.067 -10.050 1.00 0.00 27 THR A C 5
ATOM 6341 O O . THR A 1 27 ? 0.004 13.224 -10.771 1.00 0.00 27 THR A O 5
ATOM 6352 N N . ALA A 1 28 ? 1.135 13.765 -8.903 1.00 0.00 28 ALA A N 5
ATOM 6353 C CA . ALA A 1 28 ? 1.119 12.411 -8.363 1.00 0.00 28 ALA A CA 5
ATOM 6354 C C . ALA A 1 28 ? -0.303 11.964 -8.043 1.00 0.00 28 ALA A C 5
ATOM 6355 O O . ALA A 1 28 ? -0.791 10.975 -8.592 1.00 0.00 28 ALA A O 5
ATOM 6362 N N . LEU A 1 29 ? -0.962 12.697 -7.153 1.00 0.00 29 LEU A N 5
ATOM 6363 C CA . LEU A 1 29 ? -2.321 12.365 -6.743 1.00 0.00 29 LEU A CA 5
ATOM 6364 C C . LEU A 1 29 ? -3.320 12.661 -7.853 1.00 0.00 29 LEU A C 5
ATOM 6365 O O . LEU A 1 29 ? -4.423 12.114 -7.872 1.00 0.00 29 LEU A O 5
ATOM 6381 N N . LYS A 1 30 ? -2.927 13.528 -8.780 1.00 0.00 30 LYS A N 5
ATOM 6382 C CA . LYS A 1 30 ? -3.700 13.755 -9.995 1.00 0.00 30 LYS A CA 5
ATOM 6383 C C . LYS A 1 30 ? -3.717 12.511 -10.875 1.00 0.00 30 LYS A C 5
ATOM 6384 O O . LYS A 1 30 ? -4.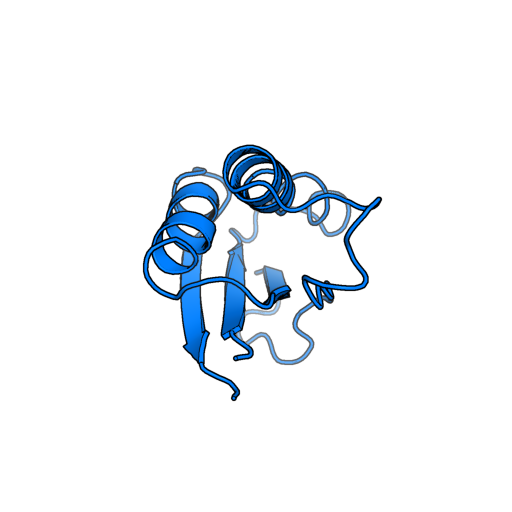770 12.103 -11.367 1.00 0.00 30 LYS A O 5
ATOM 6403 N N . ASN A 1 31 ? -2.547 11.914 -11.070 1.00 0.00 31 ASN A N 5
ATOM 6404 C CA . ASN A 1 31 ? -2.437 10.675 -11.832 1.00 0.00 31 ASN A CA 5
ATOM 6405 C C . ASN A 1 31 ? -3.051 9.505 -11.075 1.00 0.00 31 ASN A C 5
ATOM 6406 O O . ASN A 1 31 ? -3.641 8.607 -11.674 1.00 0.00 31 ASN A O 5
ATOM 6417 N N . PHE A 1 32 ? -2.908 9.521 -9.754 1.00 0.00 32 PHE A N 5
ATOM 6418 C CA . PHE A 1 32 ? -3.486 8.484 -8.908 1.00 0.00 32 PHE A CA 5
ATOM 6419 C C . PHE A 1 32 ? -5.006 8.546 -8.921 1.00 0.00 32 PHE A C 5
ATOM 6420 O O . PHE A 1 32 ? -5.676 7.555 -9.215 1.00 0.00 32 PHE A O 5
ATOM 6437 N N . GLY A 1 33 ? -5.549 9.716 -8.599 1.00 0.00 33 GLY A N 5
ATOM 6438 C CA . GLY A 1 33 ? -6.993 9.916 -8.596 1.00 0.00 33 GLY A CA 5
ATOM 6439 C C . GLY A 1 33 ? -7.484 10.364 -7.226 1.00 0.00 33 GLY A C 5
ATOM 6440 O O . GLY A 1 33 ? -8.601 10.041 -6.819 1.00 0.00 33 GLY A O 5
ATOM 6444 N N . ALA A 1 34 ? -6.644 11.111 -6.518 1.00 0.00 34 ALA A N 5
ATOM 6445 C CA . ALA A 1 34 ? -7.020 11.670 -5.223 1.00 0.00 34 ALA A CA 5
ATOM 6446 C C . ALA A 1 34 ? -6.992 13.192 -5.251 1.00 0.00 34 ALA A C 5
ATOM 6447 O O . ALA A 1 34 ? -6.181 13.795 -5.953 1.00 0.00 34 ALA A O 5
ATOM 6454 N N . LYS A 1 35 ? -7.884 13.809 -4.483 1.00 0.00 35 LYS A N 5
ATOM 6455 C CA . LYS A 1 35 ? -7.961 15.263 -4.415 1.00 0.00 35 LYS A CA 5
ATOM 6456 C C . LYS A 1 35 ? -7.133 15.804 -3.256 1.00 0.00 35 LYS A C 5
ATOM 6457 O O . LYS A 1 35 ? -6.653 15.044 -2.415 1.00 0.00 35 LYS A O 5
ATOM 6476 N N . ALA A 1 36 ? -6.971 17.122 -3.216 1.00 0.00 36 ALA A N 5
ATOM 6477 C CA . ALA A 1 36 ? -6.228 17.771 -2.142 1.00 0.00 36 ALA A CA 5
ATOM 6478 C C . ALA A 1 36 ? -6.908 17.557 -0.796 1.00 0.00 36 ALA A C 5
ATOM 6479 O O . ALA A 1 36 ? -6.247 17.508 0.243 1.00 0.00 36 ALA A O 5
ATOM 6486 N N . GLN A 1 37 ? -8.230 17.430 -0.819 1.00 0.00 37 GLN A N 5
ATOM 6487 C CA . GLN A 1 37 ? -8.995 17.167 0.393 1.00 0.00 37 GLN A CA 5
ATOM 6488 C C . GLN A 1 37 ? -9.351 15.689 0.510 1.00 0.00 37 GLN A C 5
ATOM 6489 O O . GLN A 1 37 ? -9.290 15.111 1.594 1.00 0.00 37 GLN A O 5
ATOM 6503 N N . ASP A 1 38 ? -9.721 15.085 -0.615 1.00 0.00 38 ASP A N 5
ATOM 6504 C CA . ASP A 1 38 ? -10.026 13.660 -0.653 1.00 0.00 38 ASP A CA 5
ATOM 6505 C C . ASP A 1 38 ? -8.780 12.839 -0.959 1.00 0.00 38 ASP A C 5
ATOM 6506 O O . ASP A 1 38 ? -8.603 12.354 -2.077 1.00 0.00 38 ASP A O 5
ATOM 6515 N N . VAL A 1 39 ? -7.918 12.686 0.041 1.00 0.00 39 VAL A N 5
ATOM 6516 C CA . VAL A 1 39 ? -6.684 11.925 -0.121 1.00 0.00 39 VAL A CA 5
ATOM 6517 C C . VAL A 1 39 ? -6.879 10.469 0.278 1.00 0.00 39 VAL A C 5
ATOM 6518 O O . VAL A 1 39 ? -6.365 9.561 -0.376 1.00 0.00 39 VAL A O 5
ATOM 6531 N N . GLY A 1 40 ? -7.625 10.250 1.356 1.00 0.00 40 GLY A N 5
ATOM 6532 C CA . GLY A 1 40 ? -7.885 8.902 1.847 1.00 0.00 40 GLY A CA 5
ATOM 6533 C C . GLY A 1 40 ? -6.708 8.375 2.658 1.00 0.00 40 GLY A C 5
ATOM 6534 O O . GLY A 1 40 ? -6.225 9.040 3.576 1.00 0.00 40 GLY A O 5
ATOM 6538 N N . VAL A 1 41 ? -6.249 7.177 2.315 1.00 0.00 41 VAL A N 5
ATOM 6539 C CA . VAL A 1 41 ? -5.140 6.548 3.024 1.00 0.00 41 VAL A CA 5
ATOM 6540 C C . VAL A 1 41 ? -3.874 6.551 2.178 1.00 0.00 41 VAL A C 5
ATOM 6541 O O . VAL A 1 41 ? -2.780 6.287 2.678 1.00 0.00 41 VAL A O 5
ATOM 6554 N N . ASP A 1 42 ? -4.027 6.852 0.892 1.00 0.00 42 ASP A N 5
ATOM 6555 C CA . ASP A 1 42 ? -2.888 6.953 -0.013 1.00 0.00 42 ASP A CA 5
ATOM 6556 C C . ASP A 1 42 ? -2.328 8.370 -0.036 1.00 0.00 42 ASP A C 5
ATOM 6557 O O . ASP A 1 42 ? -2.749 9.200 -0.841 1.00 0.00 42 ASP A O 5
ATOM 6566 N N . GLY A 1 43 ? -1.377 8.640 0.850 1.00 0.00 43 GLY A N 5
ATOM 6567 C CA . GLY A 1 43 ? -0.978 10.009 1.153 1.00 0.00 43 GLY A CA 5
ATOM 6568 C C . GLY A 1 43 ? 0.237 10.423 0.332 1.00 0.00 43 GLY A C 5
ATOM 6569 O O . GLY A 1 43 ? 0.648 9.715 -0.587 1.00 0.00 43 GLY A O 5
ATOM 6573 N N . ALA A 1 44 ? 0.808 11.574 0.670 1.00 0.00 44 ALA A N 5
ATOM 6574 C CA . ALA A 1 44 ? 1.918 12.132 -0.094 1.00 0.00 44 ALA A CA 5
ATOM 6575 C C . ALA A 1 44 ? 2.743 13.091 0.754 1.00 0.00 44 ALA A C 5
ATOM 6576 O O . ALA A 1 44 ? 2.198 13.930 1.469 1.00 0.00 44 ALA A O 5
ATOM 6583 N N . TRP A 1 45 ? 4.063 12.960 0.669 1.00 0.00 45 TRP A N 5
ATOM 6584 C CA . TRP A 1 45 ? 4.968 13.797 1.448 1.00 0.00 45 TRP A CA 5
ATOM 6585 C C . TRP A 1 45 ? 6.107 14.327 0.586 1.00 0.00 45 TRP A C 5
ATOM 6586 O O . TRP A 1 45 ? 6.987 13.574 0.171 1.00 0.00 45 TRP A O 5
ATOM 6607 N N . THR A 1 46 ? 6.084 15.628 0.320 1.00 0.00 46 THR A N 5
ATOM 6608 C CA . THR A 1 46 ? 7.114 16.263 -0.495 1.00 0.00 46 THR A CA 5
ATOM 6609 C C . THR A 1 46 ? 8.164 16.942 0.373 1.00 0.00 46 THR A C 5
ATOM 6610 O O . THR A 1 46 ? 7.843 17.806 1.190 1.00 0.00 46 THR A O 5
ATOM 6621 N N . TYR A 1 47 ? 9.420 16.548 0.193 1.00 0.00 47 TYR A N 5
ATOM 6622 C CA . TYR A 1 47 ? 10.523 17.140 0.940 1.00 0.00 47 TYR A CA 5
ATOM 6623 C C . TYR A 1 47 ? 11.839 16.994 0.186 1.00 0.00 47 TYR A C 5
ATOM 6624 O O . TYR A 1 47 ? 11.941 16.210 -0.758 1.00 0.00 47 TYR A O 5
ATOM 6642 N N . SER A 1 48 ? 12.845 17.753 0.609 1.00 0.00 48 SER A N 5
ATOM 6643 C CA . SER A 1 48 ? 14.166 17.684 -0.004 1.00 0.00 48 SER A CA 5
ATOM 6644 C C . SER A 1 48 ? 15.128 16.869 0.850 1.00 0.00 48 SER A C 5
ATOM 6645 O O . SER A 1 48 ? 14.867 16.615 2.026 1.00 0.00 48 SER A O 5
ATOM 6653 N N . ASP A 1 49 ? 16.242 16.461 0.251 1.00 0.00 49 ASP A N 5
ATOM 6654 C CA . ASP A 1 49 ? 17.266 15.711 0.969 1.00 0.00 49 ASP A CA 5
ATOM 6655 C C . ASP A 1 49 ? 18.523 16.548 1.169 1.00 0.00 49 ASP A C 5
ATOM 6656 O O . ASP A 1 49 ? 19.335 16.695 0.255 1.00 0.00 49 ASP A O 5
ATOM 6665 N N . PRO A 1 50 ? 18.678 17.095 2.370 1.00 0.00 50 PRO A N 5
ATOM 6666 C CA . PRO A 1 50 ? 19.820 17.947 2.681 1.00 0.00 50 PRO A CA 5
ATOM 6667 C C . PRO A 1 50 ? 21.084 17.122 2.886 1.00 0.00 50 PRO A C 5
ATOM 6668 O O . PRO A 1 50 ? 22.194 17.653 2.864 1.00 0.00 50 PRO A O 5
ATOM 6679 N N . THR A 1 51 ? 20.908 15.820 3.087 1.00 0.00 51 THR A N 5
ATOM 6680 C CA . THR A 1 51 ? 22.031 14.925 3.336 1.00 0.00 51 THR A CA 5
ATOM 6681 C C . THR A 1 51 ? 22.803 14.639 2.055 1.00 0.00 51 THR A C 5
ATOM 6682 O O . THR A 1 51 ? 24.032 14.580 2.059 1.00 0.00 51 THR A O 5
ATOM 6693 N N . LYS A 1 52 ? 22.074 14.461 0.958 1.00 0.00 52 LYS A N 5
ATOM 6694 C CA . LYS A 1 52 ? 22.682 14.094 -0.316 1.00 0.00 52 LYS A CA 5
ATOM 6695 C C . LYS A 1 52 ? 22.367 15.125 -1.393 1.00 0.00 52 LYS A C 5
ATOM 6696 O O . LYS A 1 52 ? 22.162 14.777 -2.557 1.00 0.00 52 LYS A O 5
ATOM 6715 N N . THR A 1 53 ? 22.331 16.394 -0.999 1.00 0.00 53 THR A N 5
ATOM 6716 C CA . THR A 1 53 ? 22.175 17.486 -1.951 1.00 0.00 53 THR A CA 5
ATOM 6717 C C . THR A 1 53 ? 23.384 17.593 -2.872 1.00 0.00 53 THR A C 5
ATOM 6718 O O . THR A 1 53 ? 24.527 17.509 -2.422 1.00 0.00 53 THR A O 5
ATOM 6729 N N . PHE A 1 54 ? 23.124 17.778 -4.162 1.00 0.00 54 PHE A N 5
ATOM 6730 C CA . PHE A 1 54 ? 24.190 17.844 -5.155 1.00 0.00 54 PHE A CA 5
ATOM 6731 C C . PHE A 1 54 ? 25.000 19.126 -5.011 1.00 0.00 54 PHE A C 5
ATOM 6732 O O . PHE A 1 54 ? 24.496 20.139 -4.527 1.00 0.00 54 PHE A O 5
ATOM 6749 N N . PRO A 1 55 ? 26.258 19.075 -5.435 1.00 0.00 55 PRO A N 5
ATOM 6750 C CA . PRO A 1 55 ? 27.152 20.221 -5.318 1.00 0.00 55 PRO A CA 5
ATOM 6751 C C . PRO A 1 55 ? 26.544 21.462 -5.960 1.00 0.00 55 PRO A C 5
ATOM 6752 O O . PRO A 1 55 ? 26.695 22.573 -5.452 1.00 0.00 55 PRO A O 5
ATOM 6763 N N . VAL A 1 56 ? 25.856 21.265 -7.080 1.00 0.00 56 VAL A N 5
ATOM 6764 C CA . VAL A 1 56 ? 25.245 22.372 -7.808 1.00 0.00 56 VAL A CA 5
ATOM 6765 C C . VAL A 1 56 ? 23.728 22.243 -7.833 1.00 0.00 56 VAL A C 5
ATOM 6766 O O . VAL A 1 56 ? 23.010 23.215 -7.596 1.00 0.00 56 VAL A O 5
ATOM 6779 N N . GLY A 1 57 ? 23.246 21.039 -8.122 1.00 0.00 57 GLY A N 5
ATOM 6780 C CA . GLY A 1 57 ? 21.813 20.802 -8.263 1.00 0.00 57 GLY A CA 5
ATOM 6781 C C . GLY A 1 57 ? 21.173 20.485 -6.919 1.00 0.00 57 GLY A C 5
ATOM 6782 O O . GLY A 1 57 ? 21.768 20.717 -5.866 1.00 0.00 57 GLY A O 5
ATOM 6786 N N . TYR A 1 58 ? 19.956 19.954 -6.959 1.00 0.00 58 TYR A N 5
ATOM 6787 C CA . TYR A 1 58 ? 19.208 19.657 -5.743 1.00 0.00 58 TYR A CA 5
ATOM 6788 C C . TYR A 1 58 ? 18.633 18.247 -5.780 1.00 0.00 58 TYR A C 5
ATOM 6789 O O . TYR A 1 58 ? 18.391 17.693 -6.853 1.00 0.00 58 TYR A O 5
ATOM 6807 N N . ARG A 1 59 ? 18.414 17.672 -4.603 1.00 0.00 59 ARG A N 5
ATOM 6808 C CA . ARG A 1 59 ? 17.806 16.351 -4.496 1.00 0.00 59 ARG A CA 5
ATOM 6809 C C . ARG A 1 59 ? 16.427 16.429 -3.853 1.00 0.00 59 ARG A C 5
ATOM 6810 O O . ARG A 1 59 ? 16.303 16.717 -2.663 1.00 0.00 59 ARG A O 5
ATOM 6831 N N . LEU A 1 60 ? 15.394 16.172 -4.647 1.00 0.00 60 LEU A N 5
ATOM 6832 C CA . LEU A 1 60 ? 14.018 16.290 -4.178 1.00 0.00 60 LEU A CA 5
ATOM 6833 C C . LEU A 1 60 ? 13.395 14.919 -3.951 1.00 0.00 60 LEU A C 5
ATOM 6834 O O . LEU A 1 60 ? 13.291 14.112 -4.875 1.00 0.00 60 LEU A O 5
ATOM 6850 N N . ILE A 1 61 ? 12.980 14.661 -2.715 1.00 0.00 61 ILE A N 5
ATOM 6851 C CA . ILE A 1 61 ? 12.470 13.348 -2.336 1.00 0.00 61 ILE A CA 5
ATOM 6852 C C . ILE A 1 61 ? 10.973 13.400 -2.053 1.00 0.00 61 ILE A C 5
ATOM 6853 O O . ILE A 1 61 ? 10.511 14.220 -1.260 1.00 0.00 61 ILE A O 5
ATOM 6869 N N . PHE A 1 62 ? 10.222 12.521 -2.706 1.00 0.00 62 PHE A N 5
ATOM 6870 C CA . PHE A 1 62 ? 8.766 12.546 -2.623 1.00 0.00 62 PHE A CA 5
ATOM 6871 C C . PHE A 1 62 ? 8.215 11.183 -2.226 1.00 0.00 62 PHE A C 5
ATOM 6872 O O . PHE A 1 62 ? 8.268 10.230 -3.003 1.00 0.00 62 PHE A O 5
ATOM 6889 N N . LYS A 1 63 ? 7.684 11.096 -1.011 1.00 0.00 63 LYS A N 5
ATOM 6890 C CA . LYS A 1 63 ? 7.151 9.841 -0.495 1.00 0.00 63 LYS A CA 5
ATOM 6891 C C . LYS A 1 63 ? 5.637 9.776 -0.658 1.00 0.00 63 LYS A C 5
ATOM 6892 O O . LYS A 1 63 ? 4.905 10.555 -0.049 1.00 0.00 63 LYS A O 5
ATOM 6911 N N . VAL A 1 64 ? 5.176 8.843 -1.483 1.00 0.00 64 VAL A N 5
ATOM 6912 C CA . VAL A 1 64 ? 3.782 8.818 -1.910 1.00 0.00 64 VAL A CA 5
ATOM 6913 C C . VAL A 1 64 ? 3.262 7.391 -2.014 1.00 0.00 64 VAL A C 5
ATOM 6914 O O . VAL A 1 64 ? 4.021 6.462 -2.292 1.00 0.00 64 VAL A O 5
ATOM 6927 N N . GLU A 1 65 ? 1.964 7.221 -1.789 1.00 0.00 65 GLU A N 5
ATOM 6928 C CA . GLU A 1 65 ? 1.346 5.901 -1.822 1.00 0.00 65 GLU A CA 5
ATOM 6929 C C . GLU A 1 65 ? 0.452 5.742 -3.046 1.00 0.00 65 GLU A C 5
ATOM 6930 O O . GLU A 1 65 ? -0.509 6.489 -3.226 1.00 0.00 65 GLU A O 5
ATOM 6942 N N . MET A 1 66 ? 0.775 4.764 -3.884 1.00 0.00 66 MET A N 5
ATOM 6943 C CA . MET A 1 66 ? -0.019 4.480 -5.074 1.00 0.00 66 MET A CA 5
ATOM 6944 C C . MET A 1 66 ? 0.495 3.243 -5.798 1.00 0.00 66 MET A C 5
ATOM 6945 O O . MET A 1 66 ? 1.617 2.793 -5.561 1.00 0.00 66 MET A O 5
ATOM 6959 N N . PRO A 1 67 ? -0.331 2.695 -6.684 1.00 0.00 67 PRO A N 5
ATOM 6960 C CA . PRO A 1 67 ? 0.064 1.546 -7.491 1.00 0.00 67 PRO A CA 5
ATOM 6961 C C . PRO A 1 67 ? 1.349 1.827 -8.257 1.00 0.00 67 PRO A C 5
ATOM 6962 O O . PRO A 1 67 ? 1.609 2.961 -8.659 1.00 0.00 67 PRO A O 5
ATOM 6973 N N . GLU A 1 68 ? 2.151 0.787 -8.457 1.00 0.00 68 GLU A N 5
ATOM 6974 C CA . GLU A 1 68 ? 3.415 0.920 -9.172 1.00 0.00 68 GLU A CA 5
ATOM 6975 C C . GLU A 1 68 ? 3.213 1.581 -10.530 1.00 0.00 68 GLU A C 5
ATOM 6976 O O . GLU A 1 68 ? 4.019 2.410 -10.954 1.00 0.00 68 GLU A O 5
ATOM 6988 N N . ASP A 1 69 ? 2.132 1.210 -11.207 1.00 0.00 69 ASP A N 5
ATOM 6989 C CA . ASP A 1 69 ? 1.810 1.784 -12.509 1.00 0.00 69 ASP A CA 5
ATOM 6990 C C . ASP A 1 69 ? 1.619 3.292 -12.415 1.00 0.00 69 ASP A C 5
ATOM 6991 O O . ASP A 1 69 ? 1.992 4.033 -13.324 1.00 0.00 69 ASP A O 5
ATOM 7000 N N . ARG A 1 70 ? 1.036 3.741 -11.308 1.00 0.00 70 ARG A N 5
ATOM 7001 C CA . ARG A 1 70 ? 0.691 5.148 -11.141 1.00 0.00 70 ARG A CA 5
ATOM 7002 C C . ARG A 1 70 ? 1.908 5.968 -10.735 1.00 0.00 70 ARG A C 5
ATOM 7003 O O . ARG A 1 70 ? 2.040 7.131 -11.115 1.00 0.00 70 ARG A O 5
ATOM 7024 N N . VAL A 1 71 ? 2.797 5.356 -9.960 1.00 0.00 71 VAL A N 5
ATOM 7025 C CA . VAL A 1 71 ? 4.036 6.006 -9.552 1.00 0.00 71 VAL A CA 5
ATOM 7026 C C . VAL A 1 71 ? 5.069 5.978 -10.672 1.00 0.00 71 VAL A C 5
ATOM 7027 O O . VAL A 1 71 ? 6.010 6.772 -10.683 1.00 0.00 71 VAL A O 5
ATOM 7040 N N . ASN A 1 72 ? 4.887 5.056 -11.612 1.00 0.00 72 ASN A N 5
ATOM 7041 C CA . ASN A 1 72 ? 5.628 5.088 -12.868 1.00 0.00 72 ASN A CA 5
ATOM 7042 C C . ASN A 1 72 ? 5.097 6.174 -13.794 1.00 0.00 72 ASN A C 5
ATOM 7043 O O . ASN A 1 72 ? 5.849 6.770 -14.564 1.00 0.00 72 ASN A O 5
ATOM 7054 N N . ASP A 1 73 ? 3.794 6.425 -13.715 1.00 0.00 73 ASP A N 5
ATOM 7055 C CA . ASP A 1 73 ? 3.190 7.559 -14.404 1.00 0.00 73 ASP A CA 5
ATOM 7056 C C . ASP A 1 73 ? 3.628 8.879 -13.783 1.00 0.00 73 ASP A C 5
ATOM 7057 O O . ASP A 1 73 ? 3.886 9.854 -14.489 1.00 0.00 73 ASP A O 5
ATOM 7066 N N . LEU A 1 74 ? 3.709 8.904 -12.457 1.00 0.00 74 LEU A N 5
ATOM 7067 C CA . LEU A 1 74 ? 4.317 10.024 -11.748 1.00 0.00 74 LEU A CA 5
ATOM 7068 C C . LEU A 1 74 ? 5.761 10.234 -12.185 1.00 0.00 74 LEU A C 5
ATOM 7069 O O . LEU A 1 74 ? 6.167 11.352 -12.503 1.00 0.00 74 LEU A O 5
ATOM 7085 N N . ALA A 1 75 ? 6.533 9.153 -12.199 1.00 0.00 75 ALA A N 5
ATOM 7086 C CA . ALA A 1 75 ? 7.916 9.206 -12.659 1.00 0.00 75 ALA A CA 5
ATOM 7087 C C . ALA A 1 75 ? 7.994 9.633 -14.120 1.00 0.00 75 ALA A C 5
ATOM 7088 O O . ALA A 1 75 ? 8.928 10.323 -14.525 1.00 0.00 75 ALA A O 5
ATOM 7095 N N . ARG A 1 76 ? 7.007 9.216 -14.906 1.00 0.00 76 ARG A N 5
ATOM 7096 C CA . ARG A 1 76 ? 6.906 9.639 -16.297 1.00 0.00 76 ARG A CA 5
ATOM 7097 C C . ARG A 1 76 ? 6.691 11.144 -16.402 1.00 0.00 76 ARG A C 5
ATOM 7098 O O . ARG A 1 76 ? 7.318 11.815 -17.221 1.00 0.00 76 ARG A O 5
ATOM 7119 N N . GLN A 1 77 ? 5.799 11.667 -15.568 1.00 0.00 77 GLN A N 5
ATOM 7120 C CA . GLN A 1 77 ? 5.512 13.097 -15.552 1.00 0.00 77 GLN A CA 5
ATOM 7121 C C . GLN A 1 77 ? 6.695 13.890 -15.010 1.00 0.00 77 GLN A C 5
ATOM 7122 O O . GLN A 1 77 ? 7.007 14.973 -15.506 1.00 0.00 77 GLN A O 5
ATOM 7136 N N . LEU A 1 78 ? 7.350 13.344 -13.992 1.00 0.00 78 LEU A N 5
ATOM 7137 C CA . LEU A 1 78 ? 8.492 14.005 -13.373 1.00 0.00 78 LEU A CA 5
ATOM 7138 C C . LEU A 1 78 ? 9.717 13.951 -14.279 1.00 0.00 78 LEU A C 5
ATOM 7139 O O . LEU A 1 78 ? 10.471 14.920 -14.377 1.00 0.00 78 LEU A O 5
ATOM 7155 N N . ARG A 1 79 ? 9.909 12.814 -14.938 1.00 0.00 79 ARG A N 5
ATOM 7156 C CA . ARG A 1 79 ? 10.940 12.687 -15.962 1.00 0.00 79 ARG A CA 5
ATOM 7157 C C . ARG A 1 79 ? 10.647 13.592 -17.153 1.00 0.00 79 ARG A C 5
ATOM 7158 O O . ARG A 1 79 ? 11.563 14.062 -17.827 1.00 0.00 79 ARG A O 5
ATOM 7179 N N . GLN A 1 80 ? 9.364 13.831 -17.406 1.00 0.00 80 GLN A N 5
ATOM 7180 C CA . GLN A 1 80 ? 8.950 14.722 -18.482 1.00 0.00 80 GLN A CA 5
ATOM 7181 C C . GLN A 1 80 ? 9.291 16.171 -18.161 1.00 0.00 80 GLN A C 5
ATOM 7182 O O . GLN A 1 80 ? 9.585 16.963 -19.056 1.00 0.00 80 GLN A O 5
ATOM 7196 N N . ARG A 1 81 ? 9.250 16.512 -16.877 1.00 0.00 81 ARG A N 5
ATOM 7197 C CA . ARG A 1 81 ? 9.628 17.846 -16.427 1.00 0.00 81 ARG A CA 5
ATOM 7198 C C . ARG A 1 81 ? 11.028 18.213 -16.902 1.00 0.00 81 ARG A C 5
ATOM 7199 O O . ARG A 1 81 ? 11.972 17.440 -16.736 1.00 0.00 81 ARG A O 5
ATOM 7220 N N . ASP A 1 82 ? 11.156 19.395 -17.495 1.00 0.00 82 ASP A N 5
ATOM 7221 C CA . ASP A 1 82 ? 12.433 19.850 -18.029 1.00 0.00 82 ASP A CA 5
ATOM 7222 C C . ASP A 1 82 ? 13.416 20.169 -16.909 1.00 0.00 82 ASP A C 5
ATOM 7223 O O . ASP A 1 82 ? 14.620 19.950 -17.046 1.00 0.00 82 ASP A O 5
ATOM 7232 N N . ASN A 1 83 ? 12.896 20.687 -15.802 1.00 0.00 83 ASN A N 5
ATOM 7233 C CA . ASN A 1 83 ? 13.731 21.069 -14.670 1.00 0.00 83 ASN A CA 5
ATOM 7234 C C . ASN A 1 83 ? 14.315 19.843 -13.978 1.00 0.00 83 ASN A C 5
ATOM 7235 O O . ASN A 1 83 ? 15.391 19.908 -13.385 1.00 0.00 83 ASN A O 5
ATOM 7246 N N . VAL A 1 84 ? 13.599 18.727 -14.058 1.00 0.00 84 VAL A N 5
ATOM 7247 C CA . VAL A 1 84 ? 14.071 17.471 -13.489 1.00 0.00 84 VAL A CA 5
ATOM 7248 C C . VAL A 1 84 ? 15.110 16.815 -14.388 1.00 0.00 84 VAL A C 5
ATOM 7249 O O . VAL A 1 84 ? 14.925 16.719 -15.601 1.00 0.00 84 VAL A O 5
ATOM 7262 N N . SER A 1 85 ? 16.205 16.362 -13.786 1.00 0.00 85 SER A N 5
ATOM 7263 C CA . SER A 1 85 ? 17.260 15.680 -14.525 1.00 0.00 85 SER A CA 5
ATOM 7264 C C . SER A 1 85 ? 16.958 14.193 -14.669 1.00 0.00 85 SER A C 5
ATOM 7265 O O . SER A 1 85 ? 16.969 13.652 -15.775 1.00 0.00 85 SER A O 5
ATOM 7273 N N . ARG A 1 86 ? 16.687 13.537 -13.546 1.00 0.00 86 ARG A N 5
ATOM 7274 C CA . ARG A 1 86 ? 16.505 12.092 -13.527 1.00 0.00 86 ARG A CA 5
ATOM 7275 C C . ARG A 1 86 ? 15.672 11.657 -12.328 1.00 0.00 86 ARG A C 5
ATOM 7276 O O . ARG A 1 86 ? 15.953 12.042 -11.193 1.00 0.00 86 ARG A O 5
ATOM 7297 N N . VAL A 1 87 ? 14.648 10.851 -12.586 1.00 0.00 87 VAL A N 5
ATOM 7298 C CA . VAL A 1 87 ? 13.797 10.329 -11.524 1.00 0.00 87 VAL A CA 5
ATOM 7299 C C . VAL A 1 87 ? 14.048 8.845 -11.296 1.00 0.00 87 VAL A C 5
ATOM 7300 O O . VAL A 1 87 ? 14.051 8.054 -12.239 1.00 0.00 87 VAL A O 5
ATOM 7313 N N . GLU A 1 88 ? 14.259 8.471 -10.039 1.00 0.00 88 GLU A N 5
ATOM 7314 C CA . GLU A 1 88 ? 14.367 7.067 -9.664 1.00 0.00 88 GLU A CA 5
ATOM 7315 C C . GLU A 1 88 ? 13.405 6.722 -8.534 1.00 0.00 88 GLU A C 5
ATOM 7316 O O . GLU A 1 88 ? 13.518 7.248 -7.428 1.00 0.00 88 GLU A O 5
ATOM 7328 N N . VAL A 1 89 ? 12.460 5.834 -8.821 1.00 0.00 89 VAL A N 5
ATOM 7329 C CA . VAL A 1 89 ? 11.458 5.437 -7.838 1.00 0.00 89 VAL A CA 5
ATOM 7330 C C . VAL A 1 89 ? 11.808 4.098 -7.203 1.00 0.00 89 VAL A C 5
ATOM 7331 O O . VAL A 1 89 ? 12.284 3.186 -7.879 1.00 0.00 89 VAL A O 5
ATOM 7344 N N . THR A 1 90 ? 11.569 3.985 -5.902 1.00 0.00 90 THR A N 5
ATOM 7345 C CA . THR A 1 90 ? 11.842 2.751 -5.176 1.00 0.00 90 THR A CA 5
ATOM 7346 C C . THR A 1 90 ? 10.772 2.480 -4.127 1.00 0.00 90 THR A C 5
ATOM 7347 O O . THR A 1 90 ? 10.263 3.404 -3.494 1.00 0.00 90 THR A O 5
ATOM 7358 N N . ARG A 1 91 ? 10.434 1.207 -3.948 1.00 0.00 91 ARG A N 5
ATOM 7359 C CA . ARG A 1 91 ? 9.329 0.822 -3.079 1.00 0.00 91 ARG A CA 5
ATOM 7360 C C . ARG A 1 91 ? 9.751 0.830 -1.615 1.00 0.00 91 ARG A C 5
ATOM 7361 O O . ARG A 1 91 ? 10.812 0.315 -1.262 1.00 0.00 91 ARG A O 5
ATOM 7382 N N . TYR A 1 92 ? 8.914 1.417 -0.767 1.00 0.00 92 TYR A N 5
ATOM 7383 C CA . TYR A 1 92 ? 9.191 1.480 0.663 1.00 0.00 92 TYR A CA 5
ATOM 7384 C C . TYR A 1 92 ? 8.452 0.382 1.417 1.00 0.00 92 TYR A C 5
ATOM 7385 O O . TYR A 1 92 ? 9.024 -0.287 2.277 1.00 0.00 92 TYR A O 5
ATOM 7403 N N . LYS A 1 93 ? 7.177 0.202 1.088 1.00 0.00 93 LYS A N 5
ATOM 7404 C CA . LYS A 1 93 ? 6.348 -0.795 1.755 1.00 0.00 93 LYS A CA 5
ATOM 7405 C C . LYS A 1 93 ? 5.501 -1.567 0.752 1.00 0.00 93 LYS A C 5
ATOM 7406 O O . LYS A 1 93 ? 5.987 -2.466 0.121 1.00 0.00 93 LYS A O 5
ATOM 7426 N N . GLY A 1 1 ? 1.420 0.182 -3.912 1.00 0.00 1 GLY A N 6
ATOM 7427 C CA . GLY A 1 1 ? 2.110 0.234 -2.629 1.00 0.00 1 GLY A CA 6
ATOM 7428 C C . GLY A 1 1 ? 2.532 1.657 -2.287 1.00 0.00 1 GLY A C 6
ATOM 7429 O O . GLY A 1 1 ? 2.278 2.590 -3.050 1.00 0.00 1 GLY A O 6
ATOM 7435 N N . ILE A 1 2 ? 3.176 1.818 -1.137 1.00 0.00 2 ILE A N 6
ATOM 7436 C CA . ILE A 1 2 ? 3.587 3.135 -0.666 1.00 0.00 2 ILE A CA 6
ATOM 7437 C C . ILE A 1 2 ? 4.903 3.562 -1.305 1.00 0.00 2 ILE A C 6
ATOM 7438 O O . ILE A 1 2 ? 5.977 3.128 -0.887 1.00 0.00 2 ILE A O 6
ATOM 7454 N N . TYR A 1 3 ? 4.813 4.415 -2.320 1.00 0.00 3 TYR A N 6
ATOM 7455 C CA . TYR A 1 3 ? 5.967 4.741 -3.150 1.00 0.00 3 TYR A CA 6
ATOM 7456 C C . TYR A 1 3 ? 6.658 6.007 -2.661 1.00 0.00 3 TYR A C 6
ATOM 7457 O O . TYR A 1 3 ? 6.028 7.054 -2.519 1.00 0.00 3 TYR A O 6
ATOM 7475 N N . THR A 1 4 ? 7.958 5.903 -2.404 1.00 0.00 4 THR A N 6
ATOM 7476 C CA . THR A 1 4 ? 8.764 7.066 -2.055 1.00 0.00 4 THR A CA 6
ATOM 7477 C C . THR A 1 4 ? 9.628 7.509 -3.230 1.00 0.00 4 THR A C 6
ATOM 7478 O O . THR A 1 4 ? 10.469 6.754 -3.715 1.00 0.00 4 THR A O 6
ATOM 7489 N N . VAL A 1 5 ? 9.414 8.740 -3.682 1.00 0.00 5 VAL A N 6
ATOM 7490 C CA . VAL A 1 5 ? 10.034 9.223 -4.910 1.00 0.00 5 VAL A CA 6
ATOM 7491 C C . VAL A 1 5 ? 11.306 10.007 -4.614 1.00 0.00 5 VAL A C 6
ATOM 7492 O O . VAL A 1 5 ? 11.268 11.044 -3.953 1.00 0.00 5 VAL A O 6
ATOM 7505 N N . LYS A 1 6 ? 12.433 9.505 -5.107 1.00 0.00 6 LYS A N 6
ATOM 7506 C CA . LYS A 1 6 ? 13.694 10.233 -5.033 1.00 0.00 6 LYS A CA 6
ATOM 7507 C C . LYS A 1 6 ? 13.968 10.994 -6.323 1.00 0.00 6 LYS A C 6
ATOM 7508 O O . LYS A 1 6 ? 14.427 10.418 -7.309 1.00 0.00 6 LYS A O 6
ATOM 7527 N N . ILE A 1 7 ? 13.683 12.292 -6.311 1.00 0.00 7 ILE A N 6
ATOM 7528 C CA . ILE A 1 7 ? 13.819 13.118 -7.504 1.00 0.00 7 ILE A CA 6
ATOM 7529 C C . ILE A 1 7 ? 15.210 13.732 -7.593 1.00 0.00 7 ILE A C 6
ATOM 7530 O O . ILE A 1 7 ? 15.703 14.317 -6.629 1.00 0.00 7 ILE A O 6
ATOM 7546 N N . VAL A 1 8 ? 15.838 13.598 -8.756 1.00 0.00 8 VAL A N 6
ATOM 7547 C CA . VAL A 1 8 ? 17.098 14.277 -9.029 1.00 0.00 8 VAL A CA 6
ATOM 7548 C C . VAL A 1 8 ? 16.889 15.482 -9.937 1.00 0.00 8 VAL A C 6
ATOM 7549 O O . VAL A 1 8 ? 16.462 15.342 -11.083 1.00 0.00 8 VAL A O 6
ATOM 7562 N N . LEU A 1 9 ? 17.191 16.668 -9.418 1.00 0.00 9 LEU A N 6
ATOM 7563 C CA . LEU A 1 9 ? 16.860 17.911 -10.104 1.00 0.00 9 LEU A CA 6
ATOM 7564 C C . LEU A 1 9 ? 18.058 18.452 -10.872 1.00 0.00 9 LEU A C 6
ATOM 7565 O O . LEU A 1 9 ? 19.206 18.142 -10.552 1.00 0.00 9 LEU A O 6
ATOM 7581 N N . ASN A 1 10 ? 17.786 19.262 -11.889 1.00 0.00 10 ASN A N 6
ATOM 7582 C CA . ASN A 1 10 ? 18.841 19.928 -12.644 1.00 0.00 10 ASN A CA 6
ATOM 7583 C C . ASN A 1 10 ? 19.585 20.936 -11.777 1.00 0.00 10 ASN A C 6
ATOM 7584 O O . ASN A 1 10 ? 19.025 21.488 -10.830 1.00 0.00 10 ASN A O 6
ATOM 7595 N N . PRO A 1 11 ? 20.849 21.173 -12.109 1.00 0.00 11 PRO A N 6
ATOM 7596 C CA . PRO A 1 11 ? 21.679 22.103 -11.349 1.00 0.00 11 PRO A CA 6
ATOM 7597 C C . PRO A 1 11 ? 21.330 23.549 -11.680 1.00 0.00 11 PRO A C 6
ATOM 7598 O O . PRO A 1 11 ? 21.784 24.475 -11.010 1.00 0.00 11 PRO A O 6
ATOM 7609 N N . LYS A 1 12 ? 20.521 23.734 -12.719 1.00 0.00 12 LYS A N 6
ATOM 7610 C CA . LYS A 1 12 ? 20.180 25.069 -13.195 1.00 0.00 12 LYS A CA 6
ATOM 7611 C C . LYS A 1 12 ? 18.697 25.359 -13.004 1.00 0.00 12 LYS A C 6
ATOM 7612 O O . LYS A 1 12 ? 18.065 25.992 -13.850 1.00 0.00 12 LYS A O 6
ATOM 7631 N N . THR A 1 13 ? 18.146 24.892 -11.889 1.00 0.00 13 THR A N 6
ATOM 7632 C CA . THR A 1 13 ? 16.743 25.129 -11.570 1.00 0.00 13 THR A CA 6
ATOM 7633 C C . THR A 1 13 ? 16.561 26.447 -10.830 1.00 0.00 13 THR A C 6
ATOM 7634 O O . THR A 1 13 ? 17.524 27.030 -10.333 1.00 0.00 13 THR A O 6
ATOM 7645 N N . ASN A 1 14 ? 15.318 26.914 -10.761 1.00 0.00 14 ASN A N 6
ATOM 7646 C CA . ASN A 1 14 ? 15.004 28.156 -10.064 1.00 0.00 14 ASN A CA 6
ATOM 7647 C C . ASN A 1 14 ? 14.940 27.940 -8.557 1.00 0.00 14 ASN A C 6
ATOM 7648 O O . ASN A 1 14 ? 14.159 27.122 -8.070 1.00 0.00 14 ASN A O 6
ATOM 7659 N N . LYS A 1 15 ? 15.764 28.679 -7.823 1.00 0.00 15 LYS A N 6
ATOM 7660 C CA . LYS A 1 15 ? 15.852 28.521 -6.377 1.00 0.00 15 LYS A CA 6
ATOM 7661 C C . LYS A 1 15 ? 14.545 28.913 -5.699 1.00 0.00 15 LYS A C 6
ATOM 7662 O O . LYS A 1 15 ? 14.281 28.520 -4.563 1.00 0.00 15 LYS A O 6
ATOM 7681 N N . GLY A 1 16 ? 13.730 29.690 -6.405 1.00 0.00 16 GLY A N 6
ATOM 7682 C CA . GLY A 1 16 ? 12.397 30.037 -5.924 1.00 0.00 16 GLY A CA 6
ATOM 7683 C C . GLY A 1 16 ? 11.453 28.846 -6.011 1.00 0.00 16 GLY A C 6
ATOM 7684 O O . GLY A 1 16 ? 10.470 28.765 -5.273 1.00 0.00 16 GLY A O 6
ATOM 7688 N N . GLU A 1 17 ? 11.755 27.922 -6.916 1.00 0.00 17 GLU A N 6
ATOM 7689 C CA . GLU A 1 17 ? 10.957 26.712 -7.072 1.00 0.00 17 GLU A CA 6
ATOM 7690 C C . GLU A 1 17 ? 11.583 25.539 -6.329 1.00 0.00 17 GLU A C 6
ATOM 7691 O O . GLU A 1 17 ? 10.981 24.471 -6.215 1.00 0.00 17 GLU A O 6
ATOM 7703 N N . LEU A 1 18 ? 12.795 25.743 -5.824 1.00 0.00 18 LEU A N 6
ATOM 7704 C CA . LEU A 1 18 ? 13.418 24.790 -4.914 1.00 0.00 18 LEU A CA 6
ATOM 7705 C C . LEU A 1 18 ? 12.862 24.932 -3.503 1.00 0.00 18 LEU A C 6
ATOM 7706 O O . LEU A 1 18 ? 13.203 24.156 -2.611 1.00 0.00 18 LEU A O 6
ATOM 7722 N N . THR A 1 19 ? 12.006 25.929 -3.307 1.00 0.00 19 THR A N 6
ATOM 7723 C CA . THR A 1 19 ? 11.296 26.092 -2.044 1.00 0.00 19 THR A CA 6
ATOM 7724 C C . THR A 1 19 ? 9.859 25.598 -2.152 1.00 0.00 19 THR A C 6
ATOM 7725 O O . THR A 1 19 ? 9.194 25.368 -1.143 1.00 0.00 19 THR A O 6
ATOM 7736 N N . THR A 1 20 ? 9.385 25.437 -3.384 1.00 0.00 20 THR A N 6
ATOM 7737 C CA . THR A 1 20 ? 8.054 24.897 -3.627 1.00 0.00 20 THR A CA 6
ATOM 7738 C C . THR A 1 20 ? 8.069 23.374 -3.637 1.00 0.00 20 THR A C 6
ATOM 7739 O O . THR A 1 20 ? 9.131 22.755 -3.716 1.00 0.00 20 THR A O 6
ATOM 7750 N N . GLU A 1 21 ? 6.887 22.775 -3.555 1.00 0.00 21 GLU A N 6
ATOM 7751 C CA . GLU A 1 21 ? 6.762 21.322 -3.558 1.00 0.00 21 GLU A CA 6
ATOM 7752 C C . GLU A 1 21 ? 6.612 20.786 -4.976 1.00 0.00 21 GLU A C 6
ATOM 7753 O O . GLU A 1 21 ? 6.241 21.520 -5.893 1.00 0.00 21 GLU A O 6
ATOM 7765 N N . ALA A 1 22 ? 6.904 19.502 -5.152 1.00 0.00 22 ALA A N 6
ATOM 7766 C CA . ALA A 1 22 ? 6.743 18.849 -6.445 1.00 0.00 22 ALA A CA 6
ATOM 7767 C C . ALA A 1 22 ? 5.345 19.073 -7.007 1.00 0.00 22 ALA A C 6
ATOM 7768 O O . ALA A 1 22 ? 4.348 18.730 -6.369 1.00 0.00 22 ALA A O 6
ATOM 7775 N N . VAL A 1 23 ? 5.277 19.649 -8.201 1.00 0.00 23 VAL A N 6
ATOM 7776 C CA . VAL A 1 23 ? 4.001 20.019 -8.802 1.00 0.00 23 VAL A CA 6
ATOM 7777 C C . VAL A 1 23 ? 3.561 18.989 -9.836 1.00 0.00 23 VAL A C 6
ATOM 7778 O O . VAL A 1 23 ? 2.379 18.661 -9.935 1.00 0.00 23 VAL A O 6
ATOM 7791 N N . ASP A 1 24 ? 4.520 18.484 -10.605 1.00 0.00 24 ASP A N 6
ATOM 7792 C CA . ASP A 1 24 ? 4.255 17.401 -11.547 1.00 0.00 24 ASP A CA 6
ATOM 7793 C C . ASP A 1 24 ? 3.861 16.122 -10.819 1.00 0.00 24 ASP A C 6
ATOM 7794 O O . ASP A 1 24 ? 3.143 15.284 -11.364 1.00 0.00 24 ASP A O 6
ATOM 7803 N N . ALA A 1 25 ? 4.333 15.980 -9.586 1.00 0.00 25 ALA A N 6
ATOM 7804 C CA . ALA A 1 25 ? 3.848 14.931 -8.696 1.00 0.00 25 ALA A CA 6
ATOM 7805 C C . ALA A 1 25 ? 2.459 15.259 -8.163 1.00 0.00 25 ALA A C 6
ATOM 7806 O O . ALA A 1 25 ? 1.624 14.372 -7.992 1.00 0.00 25 ALA A O 6
ATOM 7813 N N . ALA A 1 26 ? 2.219 16.539 -7.902 1.00 0.00 26 ALA A N 6
ATOM 7814 C CA . ALA A 1 26 ? 0.894 17.005 -7.509 1.00 0.00 26 ALA A CA 6
ATOM 7815 C C . ALA A 1 26 ? -0.125 16.768 -8.616 1.00 0.00 26 ALA A C 6
ATOM 7816 O O . ALA A 1 26 ? -1.295 16.496 -8.349 1.00 0.00 26 ALA A O 6
ATOM 7823 N N . THR A 1 27 ? 0.327 16.873 -9.861 1.00 0.00 27 THR A N 6
ATOM 7824 C CA . THR A 1 27 ? -0.528 16.606 -11.012 1.00 0.00 27 THR A CA 6
ATOM 7825 C C . THR A 1 27 ? -0.459 15.140 -11.421 1.00 0.00 27 THR A C 6
ATOM 7826 O O . THR A 1 27 ? -1.331 14.643 -12.134 1.00 0.00 27 THR A O 6
ATOM 7837 N N . ALA A 1 28 ? 0.583 14.453 -10.967 1.00 0.00 28 ALA A N 6
ATOM 7838 C CA . ALA A 1 28 ? 0.611 12.996 -10.996 1.00 0.00 28 ALA A CA 6
ATOM 7839 C C . ALA A 1 28 ? -0.460 12.406 -10.088 1.00 0.00 28 ALA A C 6
ATOM 7840 O O . ALA A 1 28 ? -1.140 11.448 -10.455 1.00 0.00 28 ALA A O 6
ATOM 7847 N N . LEU A 1 29 ? -0.606 12.985 -8.901 1.00 0.00 29 LEU A N 6
ATOM 7848 C CA . LEU A 1 29 ? -1.634 12.556 -7.960 1.00 0.00 29 LEU A CA 6
ATOM 7849 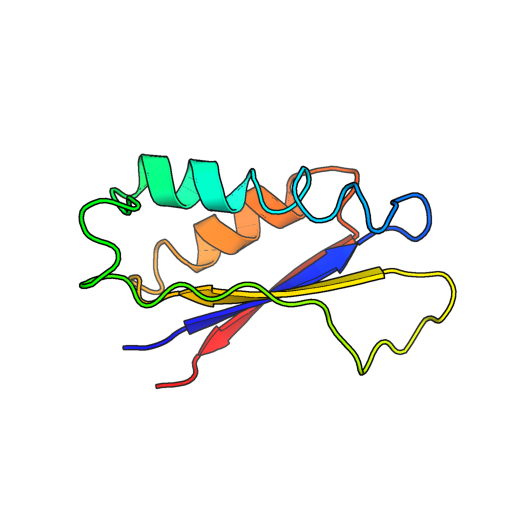C C . LEU A 1 29 ? -3.002 13.099 -8.354 1.00 0.00 29 LEU A C 6
ATOM 7850 O O . LEU A 1 29 ? -4.033 12.541 -7.979 1.00 0.00 29 LEU A O 6
ATOM 7866 N N . LYS A 1 30 ? -3.004 14.189 -9.113 1.00 0.00 30 LYS A N 6
ATOM 7867 C CA . LYS A 1 30 ? -4.231 14.706 -9.709 1.00 0.00 30 LYS A CA 6
ATOM 7868 C C . LYS A 1 30 ? -4.706 13.814 -10.849 1.00 0.00 30 LYS A C 6
ATOM 7869 O O . LYS A 1 30 ? -5.897 13.531 -10.974 1.00 0.00 30 LYS A O 6
ATOM 7888 N N . ASN A 1 31 ? -3.766 13.374 -11.681 1.00 0.00 31 ASN A N 6
ATOM 7889 C CA . ASN A 1 31 ? -4.073 12.440 -12.757 1.00 0.00 31 ASN A CA 6
ATOM 7890 C C . ASN A 1 31 ? -4.417 11.061 -12.209 1.00 0.00 31 ASN A C 6
ATOM 7891 O O . ASN A 1 31 ? -5.268 10.359 -12.754 1.00 0.00 31 ASN A O 6
ATOM 7902 N N . PHE A 1 32 ? -3.748 10.677 -11.126 1.00 0.00 32 PHE A N 6
ATOM 7903 C CA . PHE A 1 32 ? -4.069 9.438 -10.427 1.00 0.00 32 PHE A CA 6
ATOM 7904 C C . PHE A 1 32 ? -5.419 9.533 -9.728 1.00 0.00 32 PHE A C 6
ATOM 7905 O O . PHE A 1 32 ? -6.318 8.732 -9.982 1.00 0.00 32 PHE A O 6
ATOM 7922 N N . GLY A 1 33 ? -5.555 10.519 -8.847 1.00 0.00 33 GLY A N 6
ATOM 7923 C CA . GLY A 1 33 ? -6.810 10.745 -8.139 1.00 0.00 33 GLY A CA 6
ATOM 7924 C C . GLY A 1 33 ? -6.679 10.398 -6.662 1.00 0.00 33 GLY A C 6
ATOM 7925 O O . GLY A 1 33 ? -7.595 9.836 -6.063 1.00 0.00 33 GLY A O 6
ATOM 7929 N N . ALA A 1 34 ? -5.534 10.737 -6.079 1.00 0.00 34 ALA A N 6
ATOM 7930 C CA . ALA A 1 34 ? -5.265 10.425 -4.680 1.00 0.00 34 ALA A CA 6
ATOM 7931 C C . ALA A 1 34 ? -6.215 11.175 -3.756 1.00 0.00 34 ALA A C 6
ATOM 7932 O O . ALA A 1 34 ? -6.210 12.405 -3.710 1.00 0.00 34 ALA A O 6
ATOM 7939 N N . LYS A 1 35 ? -7.030 10.426 -3.021 1.00 0.00 35 LYS A N 6
ATOM 7940 C CA . LYS A 1 35 ? -7.931 11.014 -2.036 1.00 0.00 35 LYS A CA 6
ATOM 7941 C C . LYS A 1 35 ? -7.817 10.305 -0.693 1.00 0.00 35 LYS A C 6
ATOM 7942 O O . LYS A 1 35 ? -7.281 9.201 -0.606 1.00 0.00 35 LYS A O 6
ATOM 7961 N N . ALA A 1 36 ? -8.327 10.945 0.353 1.00 0.00 36 ALA A N 6
ATOM 7962 C CA . ALA A 1 36 ? -8.320 10.360 1.689 1.00 0.00 36 ALA A CA 6
ATOM 7963 C C . ALA A 1 36 ? -9.234 9.145 1.762 1.00 0.00 36 ALA A C 6
ATOM 7964 O O . ALA A 1 36 ? -9.072 8.286 2.630 1.00 0.00 36 ALA A O 6
ATOM 7971 N N . GLN A 1 37 ? -10.195 9.077 0.849 1.00 0.00 37 GLN A N 6
ATOM 7972 C CA . GLN A 1 37 ? -11.144 7.971 0.814 1.00 0.00 37 GLN A CA 6
ATOM 7973 C C . GLN A 1 37 ? -10.736 6.927 -0.218 1.00 0.00 37 GLN A C 6
ATOM 7974 O O . GLN A 1 37 ? -11.018 5.740 -0.060 1.00 0.00 37 GLN A O 6
ATOM 7988 N N . ASP A 1 38 ? -10.069 7.378 -1.276 1.00 0.00 38 ASP A N 6
ATOM 7989 C CA . ASP A 1 38 ? -9.610 6.482 -2.330 1.00 0.00 38 ASP A CA 6
ATOM 7990 C C . ASP A 1 38 ? -8.304 5.800 -1.944 1.00 0.00 38 ASP A C 6
ATOM 7991 O O . ASP A 1 38 ? -7.983 4.721 -2.443 1.00 0.00 38 ASP A O 6
ATOM 8000 N N . VAL A 1 39 ? -7.552 6.437 -1.052 1.00 0.00 39 VAL A N 6
ATOM 8001 C CA . VAL A 1 39 ? -6.284 5.887 -0.587 1.00 0.00 39 VAL A CA 6
ATOM 8002 C C . VAL A 1 39 ? -6.255 5.775 0.932 1.00 0.00 39 VAL A C 6
ATOM 8003 O O . VAL A 1 39 ? -6.327 6.781 1.639 1.00 0.00 39 VAL A O 6
ATOM 8016 N N . GLY A 1 40 ? -6.150 4.548 1.429 1.00 0.00 40 GLY A N 6
ATOM 8017 C CA . GLY A 1 40 ? -6.154 4.300 2.865 1.00 0.00 40 GLY A CA 6
ATOM 8018 C C . GLY A 1 40 ? -4.889 4.838 3.521 1.00 0.00 40 GLY A C 6
ATOM 8019 O O . GLY A 1 40 ? -4.899 5.221 4.691 1.00 0.00 40 GLY A O 6
ATOM 8023 N N . VAL A 1 41 ? -3.799 4.865 2.761 1.00 0.00 41 VAL A N 6
ATOM 8024 C CA . VAL A 1 41 ? -2.534 5.395 3.253 1.00 0.00 41 VAL A CA 6
ATOM 8025 C C . VAL A 1 41 ? -2.539 6.919 3.253 1.00 0.00 41 VAL A C 6
ATOM 8026 O O . VAL A 1 41 ? -3.115 7.547 2.365 1.00 0.00 41 VAL A O 6
ATOM 8039 N N . ASP A 1 42 ? -1.894 7.507 4.255 1.00 0.00 42 ASP A N 6
ATOM 8040 C CA . ASP A 1 42 ? -1.817 8.959 4.368 1.00 0.00 42 ASP A CA 6
ATOM 8041 C C . ASP A 1 42 ? -1.368 9.591 3.058 1.00 0.00 42 ASP A C 6
ATOM 8042 O O . ASP A 1 42 ? -0.778 8.926 2.207 1.00 0.00 42 ASP A O 6
ATOM 8051 N N . GLY A 1 43 ? -1.649 10.880 2.902 1.00 0.00 43 GLY A N 6
ATOM 8052 C CA . GLY A 1 43 ? -1.416 11.568 1.637 1.00 0.00 43 GLY A CA 6
ATOM 8053 C C . GLY A 1 43 ? 0.073 11.767 1.385 1.00 0.00 43 GLY A C 6
ATOM 8054 O O . GLY A 1 43 ? 0.908 11.078 1.969 1.00 0.00 43 GLY A O 6
ATOM 8058 N N . ALA A 1 44 ? 0.398 12.713 0.512 1.00 0.00 44 ALA A N 6
ATOM 8059 C CA . ALA A 1 44 ? 1.770 12.893 0.053 1.00 0.00 44 ALA A CA 6
ATOM 8060 C C . ALA A 1 44 ? 2.594 13.671 1.071 1.00 0.00 44 ALA A C 6
ATOM 8061 O O . ALA A 1 44 ? 2.047 14.376 1.919 1.00 0.00 44 ALA A O 6
ATOM 8068 N N . TRP A 1 45 ? 3.914 13.538 0.983 1.00 0.00 45 TRP A N 6
ATOM 8069 C CA . TRP A 1 45 ? 4.820 14.294 1.839 1.00 0.00 45 TRP A CA 6
ATOM 8070 C C . TRP A 1 45 ? 6.067 14.725 1.079 1.00 0.00 45 TRP A C 6
ATOM 8071 O O . TRP A 1 45 ? 6.767 13.895 0.496 1.00 0.00 45 TRP A O 6
ATOM 8092 N N . THR A 1 46 ? 6.341 16.025 1.089 1.00 0.00 46 THR A N 6
ATOM 8093 C CA . THR A 1 46 ? 7.425 16.584 0.291 1.00 0.00 46 THR A CA 6
ATOM 8094 C C . THR A 1 46 ? 8.553 17.097 1.176 1.00 0.00 46 THR A C 6
ATOM 8095 O O . THR A 1 46 ? 8.310 17.734 2.201 1.00 0.00 46 THR A O 6
ATOM 8106 N N . TYR A 1 47 ? 9.788 16.817 0.775 1.00 0.00 47 TYR A N 6
ATOM 8107 C CA . TYR A 1 47 ? 10.957 17.254 1.529 1.00 0.00 47 TYR A CA 6
ATOM 8108 C C . TYR A 1 47 ? 12.208 17.246 0.659 1.00 0.00 47 TYR A C 6
ATOM 8109 O O . TYR A 1 47 ? 12.496 16.262 -0.022 1.00 0.00 47 TYR A O 6
ATOM 8127 N N . SER A 1 48 ? 12.949 18.349 0.688 1.00 0.00 48 SER A N 6
ATOM 8128 C CA . SER A 1 48 ? 14.175 18.468 -0.092 1.00 0.00 48 SER A CA 6
ATOM 8129 C C . SER A 1 48 ? 15.234 17.486 0.391 1.00 0.00 48 SER A C 6
ATOM 8130 O O . SER A 1 48 ? 15.354 17.228 1.589 1.00 0.00 48 SER A O 6
ATOM 8138 N N . ASP A 1 49 ? 16.001 16.941 -0.546 1.00 0.00 49 ASP A N 6
ATOM 8139 C CA . ASP A 1 49 ? 16.928 15.857 -0.244 1.00 0.00 49 ASP A CA 6
ATOM 8140 C C . ASP A 1 49 ? 18.350 16.378 -0.078 1.00 0.00 49 ASP A C 6
ATOM 8141 O O . ASP A 1 49 ? 18.955 16.873 -1.030 1.00 0.00 49 ASP A O 6
ATOM 8150 N N . PRO A 1 50 ? 18.878 16.264 1.136 1.00 0.00 50 PRO A N 6
ATOM 8151 C CA . PRO A 1 50 ? 20.212 16.769 1.441 1.00 0.00 50 PRO A CA 6
ATOM 8152 C C . PRO A 1 50 ? 21.289 15.804 0.961 1.00 0.00 50 PRO A C 6
ATOM 8153 O O . PRO A 1 50 ? 22.479 16.118 0.999 1.00 0.00 50 PRO A O 6
ATOM 8164 N N . THR A 1 51 ? 20.865 14.629 0.511 1.00 0.00 51 THR A N 6
ATOM 8165 C CA . THR A 1 51 ? 21.796 13.575 0.125 1.00 0.00 51 THR A CA 6
ATOM 8166 C C . THR A 1 51 ? 22.744 14.050 -0.968 1.00 0.00 51 THR A C 6
ATOM 8167 O O . THR A 1 51 ? 23.925 13.700 -0.974 1.00 0.00 51 THR A O 6
ATOM 8178 N N . LYS A 1 52 ? 22.223 14.851 -1.891 1.00 0.00 52 LYS A N 6
ATOM 8179 C CA . LYS A 1 52 ? 23.004 15.321 -3.029 1.00 0.00 52 LYS A CA 6
ATOM 8180 C C . LYS A 1 52 ? 24.344 15.889 -2.578 1.00 0.00 52 LYS A C 6
ATOM 8181 O O . LYS A 1 52 ? 24.397 16.811 -1.765 1.00 0.00 52 LYS A O 6
ATOM 8200 N N . THR A 1 53 ? 25.426 15.332 -3.113 1.00 0.00 53 THR A N 6
ATOM 8201 C CA . THR A 1 53 ? 26.767 15.661 -2.644 1.00 0.00 53 THR A CA 6
ATOM 8202 C C . THR A 1 53 ? 27.339 16.851 -3.404 1.00 0.00 53 THR A C 6
ATOM 8203 O O . THR A 1 53 ? 28.332 17.447 -2.984 1.00 0.00 53 THR A O 6
ATOM 8214 N N . PHE A 1 54 ? 26.709 17.192 -4.521 1.00 0.00 54 PHE A N 6
ATOM 8215 C CA . PHE A 1 54 ? 27.138 18.329 -5.327 1.00 0.00 54 PHE A CA 6
ATOM 8216 C C . PHE A 1 54 ? 26.320 19.573 -5.005 1.00 0.00 54 PHE A C 6
ATOM 8217 O O . PHE A 1 54 ? 25.104 19.593 -5.193 1.00 0.00 54 PHE A O 6
ATOM 8234 N N . PRO A 1 55 ? 26.994 20.608 -4.518 1.00 0.00 55 PRO A N 6
ATOM 8235 C CA . PRO A 1 55 ? 26.329 21.853 -4.152 1.00 0.00 55 PRO A CA 6
ATOM 8236 C C . PRO A 1 55 ? 25.532 22.415 -5.322 1.00 0.00 55 PRO A C 6
ATOM 8237 O O . PRO A 1 55 ? 24.483 23.029 -5.133 1.00 0.00 55 PRO A O 6
ATOM 8248 N N . VAL A 1 56 ? 26.037 22.202 -6.533 1.00 0.00 56 VAL A N 6
ATOM 8249 C CA . VAL A 1 56 ? 25.419 22.759 -7.730 1.00 0.00 56 VAL A CA 6
ATOM 8250 C C . VAL A 1 56 ? 24.158 21.991 -8.107 1.00 0.00 56 VAL A C 6
ATOM 8251 O O . VAL A 1 56 ? 23.264 22.530 -8.758 1.00 0.00 56 VAL A O 6
ATOM 8264 N N . GLY A 1 57 ? 24.094 20.731 -7.692 1.00 0.00 57 GLY A N 6
ATOM 8265 C CA . GLY A 1 57 ? 22.945 19.884 -7.992 1.00 0.00 57 GLY A CA 6
ATOM 8266 C C . GLY A 1 57 ? 21.911 19.942 -6.875 1.00 0.00 57 GLY A C 6
ATOM 8267 O O . GLY A 1 57 ? 22.181 20.465 -5.794 1.00 0.00 57 GLY A O 6
ATOM 8271 N N . TYR A 1 58 ? 20.727 19.403 -7.143 1.00 0.00 58 TYR A N 6
ATOM 8272 C CA . TYR A 1 58 ? 19.653 19.383 -6.157 1.00 0.00 58 TYR A CA 6
ATOM 8273 C C . TYR A 1 58 ? 18.866 18.081 -6.225 1.00 0.00 58 TYR A C 6
ATOM 8274 O O . TYR A 1 58 ? 18.801 17.438 -7.272 1.00 0.00 58 TYR A O 6
ATOM 8292 N N . ARG A 1 59 ? 18.269 17.697 -5.102 1.00 0.00 59 ARG A N 6
ATOM 8293 C CA . ARG A 1 59 ? 17.393 16.532 -5.059 1.00 0.00 59 ARG A CA 6
ATOM 8294 C C . ARG A 1 59 ? 16.146 16.812 -4.230 1.00 0.00 59 ARG A C 6
ATOM 8295 O O . ARG A 1 59 ? 16.158 17.659 -3.337 1.00 0.00 59 ARG A O 6
ATOM 8316 N N . LEU A 1 60 ? 15.068 16.095 -4.532 1.00 0.00 60 LEU A N 6
ATOM 8317 C CA . LEU A 1 60 ? 13.785 16.331 -3.883 1.00 0.00 60 LEU A CA 6
ATOM 8318 C C . LEU A 1 60 ? 13.063 15.020 -3.595 1.00 0.00 60 LEU A C 6
ATOM 8319 O O . LEU A 1 60 ? 12.923 14.172 -4.476 1.00 0.00 60 LEU A O 6
ATOM 8335 N N . ILE A 1 61 ? 12.607 14.861 -2.357 1.00 0.00 61 ILE A N 6
ATOM 8336 C CA . ILE A 1 61 ? 11.882 13.661 -1.956 1.00 0.00 61 ILE A CA 6
ATOM 8337 C C . ILE A 1 61 ? 10.377 13.893 -1.985 1.00 0.00 61 ILE A C 6
ATOM 8338 O O . ILE A 1 61 ? 9.886 14.912 -1.499 1.00 0.00 61 ILE A O 6
ATOM 8354 N N . PHE A 1 62 ? 9.647 12.940 -2.557 1.00 0.00 62 PHE A N 6
ATOM 8355 C CA . PHE A 1 62 ? 8.191 13.009 -2.596 1.00 0.00 62 PHE A CA 6
ATOM 8356 C C . PHE A 1 62 ? 7.567 11.661 -2.261 1.00 0.00 62 PHE A C 6
ATOM 8357 O O . PHE A 1 62 ? 7.608 10.730 -3.065 1.00 0.00 62 PHE A O 6
ATOM 8374 N N . LYS A 1 63 ? 6.988 11.562 -1.070 1.00 0.00 63 LYS A N 6
ATOM 8375 C CA . LYS A 1 63 ? 6.484 10.290 -0.565 1.00 0.00 63 LYS A CA 6
ATOM 8376 C C . LYS A 1 63 ? 4.963 10.236 -0.631 1.00 0.00 63 LYS A C 6
ATOM 8377 O O . LYS A 1 63 ? 4.277 11.056 -0.021 1.00 0.00 63 LYS A O 6
ATOM 8396 N N . VAL A 1 64 ? 4.442 9.265 -1.374 1.00 0.00 64 VAL A N 6
ATOM 8397 C CA . VAL A 1 64 ? 3.000 9.092 -1.506 1.00 0.00 64 VAL A CA 6
ATOM 8398 C C . VAL A 1 64 ? 2.657 7.700 -2.020 1.00 0.00 64 VAL A C 6
ATOM 8399 O O . VAL A 1 64 ? 3.424 7.099 -2.773 1.00 0.00 64 VAL A O 6
ATOM 8412 N N . GLU A 1 65 ? 1.502 7.190 -1.608 1.00 0.00 65 GLU A N 6
ATOM 8413 C CA . GLU A 1 65 ? 1.063 5.860 -2.014 1.00 0.00 65 GLU A CA 6
ATOM 8414 C C . GLU A 1 65 ? 0.472 5.880 -3.418 1.00 0.00 65 GLU A C 6
ATOM 8415 O O . GLU A 1 65 ? -0.416 6.678 -3.717 1.00 0.00 65 GLU A O 6
ATOM 8427 N N . MET A 1 66 ? 0.970 4.997 -4.276 1.00 0.00 66 MET A N 6
ATOM 8428 C CA . MET A 1 66 ? 0.596 5.003 -5.685 1.00 0.00 66 MET A CA 6
ATOM 8429 C C . MET A 1 66 ? 0.511 3.587 -6.239 1.00 0.00 66 MET A C 6
ATOM 8430 O O . MET A 1 66 ? 1.078 2.653 -5.671 1.00 0.00 66 MET A O 6
ATOM 8444 N N . PRO A 1 67 ? -0.199 3.433 -7.351 1.00 0.00 67 PRO A N 6
ATOM 8445 C CA . PRO A 1 67 ? -0.305 2.143 -8.021 1.00 0.00 67 PRO A CA 6
ATOM 8446 C C . PRO A 1 67 ? 0.949 1.838 -8.831 1.00 0.00 67 PRO A C 6
ATOM 8447 O O . PRO A 1 67 ? 1.568 2.739 -9.399 1.00 0.00 67 PRO A O 6
ATOM 8458 N N . GLU A 1 68 ? 1.321 0.563 -8.880 1.00 0.00 68 GLU A N 6
ATOM 8459 C CA . GLU A 1 68 ? 2.523 0.142 -9.590 1.00 0.00 68 GLU A CA 6
ATOM 8460 C C . GLU A 1 68 ? 2.395 0.395 -11.087 1.00 0.00 68 GLU A C 6
ATOM 8461 O O . GLU A 1 68 ? 3.373 0.730 -11.755 1.00 0.00 68 GLU A O 6
ATOM 8473 N N . ASP A 1 69 ? 1.183 0.232 -11.608 1.00 0.00 69 ASP A N 6
ATOM 8474 C CA . ASP A 1 69 ? 0.950 0.315 -13.045 1.00 0.00 69 ASP A CA 6
ATOM 8475 C C . ASP A 1 69 ? 1.219 1.720 -13.566 1.00 0.00 69 ASP A C 6
ATOM 8476 O O . ASP A 1 69 ? 1.701 1.896 -14.685 1.00 0.00 69 ASP A O 6
ATOM 8485 N N . ARG A 1 70 ? 0.905 2.719 -12.749 1.00 0.00 70 ARG A N 6
ATOM 8486 C CA . ARG A 1 70 ? 0.877 4.104 -13.206 1.00 0.00 70 ARG A CA 6
ATOM 8487 C C . ARG A 1 70 ? 2.088 4.876 -12.700 1.00 0.00 70 ARG A C 6
ATOM 8488 O O . ARG A 1 70 ? 2.528 5.841 -13.325 1.00 0.00 70 ARG A O 6
ATOM 8509 N N . VAL A 1 71 ? 2.625 4.446 -11.562 1.00 0.00 71 VAL A N 6
ATOM 8510 C CA . VAL A 1 71 ? 3.700 5.175 -10.898 1.00 0.00 71 VAL A CA 6
ATOM 8511 C C . VAL A 1 71 ? 4.895 5.358 -11.825 1.00 0.00 71 VAL A C 6
ATOM 8512 O O . VAL A 1 71 ? 5.683 6.290 -11.660 1.00 0.00 71 VAL A O 6
ATOM 8525 N N . ASN A 1 72 ? 5.024 4.465 -12.800 1.00 0.00 72 ASN A N 6
ATOM 8526 C CA . ASN A 1 72 ? 6.063 4.585 -13.816 1.00 0.00 72 ASN A CA 6
ATOM 8527 C C . ASN A 1 72 ? 5.849 5.821 -14.679 1.00 0.00 72 ASN A C 6
ATOM 8528 O O . ASN A 1 72 ? 6.807 6.480 -15.086 1.00 0.00 72 ASN A O 6
ATOM 8539 N N . ASP A 1 73 ? 4.588 6.131 -14.957 1.00 0.00 73 ASP A N 6
ATOM 8540 C CA . ASP A 1 73 ? 4.246 7.300 -15.760 1.00 0.00 73 ASP A CA 6
ATOM 8541 C C . ASP A 1 73 ? 4.020 8.524 -14.883 1.00 0.00 73 ASP A C 6
ATOM 8542 O O . ASP A 1 73 ? 4.142 9.659 -15.343 1.00 0.00 73 ASP A O 6
ATOM 8551 N N . LEU A 1 74 ? 3.690 8.286 -13.618 1.00 0.00 74 LEU A N 6
ATOM 8552 C CA . LEU A 1 74 ? 3.559 9.366 -12.645 1.00 0.00 74 LEU A CA 6
ATOM 8553 C C . LEU A 1 74 ? 4.923 9.892 -12.219 1.00 0.00 74 LEU A C 6
ATOM 8554 O O . LEU A 1 74 ? 5.083 11.082 -11.951 1.00 0.00 74 LEU A O 6
ATOM 8570 N N . ALA A 1 75 ? 5.904 8.998 -12.158 1.00 0.00 75 ALA A N 6
ATOM 8571 C CA . ALA A 1 75 ? 7.291 9.395 -11.952 1.00 0.00 75 ALA A CA 6
ATOM 8572 C C . ALA A 1 75 ? 7.922 9.884 -13.250 1.00 0.00 75 ALA A C 6
ATOM 8573 O O . ALA A 1 75 ? 8.844 10.701 -13.234 1.00 0.00 75 ALA A O 6
ATOM 8580 N N . ARG A 1 76 ? 7.421 9.380 -14.372 1.00 0.00 76 ARG A N 6
ATOM 8581 C CA . ARG A 1 76 ? 7.793 9.904 -15.681 1.00 0.00 76 ARG A CA 6
ATOM 8582 C C . ARG A 1 76 ? 7.321 11.343 -15.853 1.00 0.00 76 ARG A C 6
ATOM 8583 O O . ARG A 1 76 ? 8.023 12.172 -16.430 1.00 0.00 76 ARG A O 6
ATOM 8604 N N . GLN A 1 77 ? 6.126 11.632 -15.347 1.00 0.00 77 GLN A N 6
ATOM 8605 C CA . GLN A 1 77 ? 5.611 12.996 -15.332 1.00 0.00 77 GLN A CA 6
ATOM 8606 C C . GLN A 1 77 ? 6.575 13.941 -14.628 1.00 0.00 77 GLN A C 6
ATOM 8607 O O . GLN A 1 77 ? 6.864 15.031 -15.122 1.00 0.00 77 GLN A O 6
ATOM 8621 N N . LEU A 1 78 ? 7.072 13.517 -13.470 1.00 0.00 78 LEU A N 6
ATOM 8622 C CA . LEU A 1 78 ? 8.142 14.234 -12.786 1.00 0.00 78 LEU A CA 6
ATOM 8623 C C . LEU A 1 78 ? 9.385 14.331 -13.660 1.00 0.00 78 LEU A C 6
ATOM 8624 O O . LEU A 1 78 ? 9.929 15.416 -13.865 1.00 0.00 78 LEU A O 6
ATOM 8640 N N . ARG A 1 79 ? 9.832 13.189 -14.174 1.00 0.00 79 ARG A N 6
ATOM 8641 C CA . ARG A 1 79 ? 11.008 13.145 -15.034 1.00 0.00 79 ARG A CA 6
ATOM 8642 C C . ARG A 1 79 ? 10.884 14.131 -16.188 1.00 0.00 79 ARG A C 6
ATOM 8643 O O . ARG A 1 79 ? 11.867 14.747 -16.600 1.00 0.00 79 ARG A O 6
ATOM 8664 N N . GLN A 1 80 ? 9.670 14.275 -16.708 1.00 0.00 80 GLN A N 6
ATOM 8665 C CA . GLN A 1 80 ? 9.427 15.139 -17.857 1.00 0.00 80 GLN A CA 6
ATOM 8666 C C . GLN A 1 80 ? 9.538 16.609 -17.475 1.00 0.00 80 GLN A C 6
ATOM 8667 O O . GLN A 1 80 ? 9.838 17.458 -18.315 1.00 0.00 80 GLN A O 6
ATOM 8681 N N . ARG A 1 81 ? 9.295 16.904 -16.203 1.00 0.00 81 ARG A N 6
ATOM 8682 C CA . ARG A 1 81 ? 9.426 18.265 -15.693 1.00 0.00 81 ARG A CA 6
ATOM 8683 C C . ARG A 1 81 ? 10.796 18.845 -16.018 1.00 0.00 81 ARG A C 6
ATOM 8684 O O . ARG A 1 81 ? 11.819 18.181 -15.850 1.00 0.00 81 ARG A O 6
ATOM 8705 N N . ASP A 1 82 ? 10.810 20.088 -16.486 1.00 0.00 82 ASP A N 6
ATOM 8706 C CA . ASP A 1 82 ? 12.043 20.723 -16.939 1.00 0.00 82 ASP A CA 6
ATOM 8707 C C . ASP A 1 82 ? 13.045 20.852 -15.799 1.00 0.00 82 ASP A C 6
ATOM 8708 O O . ASP A 1 82 ? 14.256 20.790 -16.015 1.00 0.00 82 ASP A O 6
ATOM 8717 N N . ASN A 1 83 ? 12.535 21.031 -14.586 1.00 0.00 83 ASN A N 6
ATOM 8718 C CA . ASN A 1 83 ? 13.386 21.209 -13.415 1.00 0.00 83 ASN A CA 6
ATOM 8719 C C . ASN A 1 83 ? 14.017 19.891 -12.987 1.00 0.00 83 ASN A C 6
ATOM 8720 O O . ASN A 1 83 ? 15.022 19.874 -12.277 1.00 0.00 83 ASN A O 6
ATOM 8731 N N . VAL A 1 84 ? 13.423 18.786 -13.425 1.00 0.00 84 VAL A N 6
ATOM 8732 C CA . VAL A 1 84 ? 13.872 17.461 -13.016 1.00 0.00 84 VAL A CA 6
ATOM 8733 C C . VAL A 1 84 ? 14.872 16.887 -14.013 1.00 0.00 84 VAL A C 6
ATOM 8734 O O . VAL A 1 84 ? 14.671 16.967 -15.225 1.00 0.00 84 VAL A O 6
ATOM 8747 N N . SER A 1 85 ? 15.951 16.311 -13.494 1.00 0.00 85 SER A N 6
ATOM 8748 C CA . SER A 1 85 ? 16.894 15.567 -14.321 1.00 0.00 85 SER A CA 6
ATOM 8749 C C . SER A 1 85 ? 16.443 14.126 -14.512 1.00 0.00 85 SER A C 6
ATOM 8750 O O . SER A 1 85 ? 16.383 13.627 -15.636 1.00 0.00 85 SER A O 6
ATOM 8758 N N . ARG A 1 86 ? 16.126 13.459 -13.407 1.00 0.00 86 ARG A N 6
ATOM 8759 C CA . ARG A 1 86 ? 15.692 12.068 -13.449 1.00 0.00 86 ARG A CA 6
ATOM 8760 C C . ARG A 1 86 ? 15.043 11.653 -12.135 1.00 0.00 86 ARG A C 6
ATOM 8761 O O . ARG A 1 86 ? 15.347 12.207 -11.079 1.00 0.00 86 ARG A O 6
ATOM 8782 N N . VAL A 1 87 ? 14.146 10.675 -12.207 1.00 0.00 87 VAL A N 6
ATOM 8783 C CA . VAL A 1 87 ? 13.379 10.252 -11.042 1.00 0.00 87 VAL A CA 6
ATOM 8784 C C . VAL A 1 87 ? 13.650 8.790 -10.707 1.00 0.00 87 VAL A C 6
ATOM 8785 O O . VAL A 1 87 ? 13.586 7.922 -11.576 1.00 0.00 87 VAL A O 6
ATOM 8798 N N . GLU A 1 88 ? 13.953 8.525 -9.441 1.00 0.00 88 GLU A N 6
ATOM 8799 C CA . GLU A 1 88 ? 14.087 7.157 -8.954 1.00 0.00 88 GLU A CA 6
ATOM 8800 C C . GLU A 1 88 ? 13.126 6.884 -7.805 1.00 0.00 88 GLU A C 6
ATOM 8801 O O . GLU A 1 88 ? 13.231 7.489 -6.737 1.00 0.00 88 GLU A O 6
ATOM 8813 N N . VAL A 1 89 ? 12.189 5.968 -8.027 1.00 0.00 89 VAL A N 6
ATOM 8814 C CA . VAL A 1 89 ? 11.146 5.686 -7.049 1.00 0.00 89 VAL A CA 6
ATOM 8815 C C . VAL A 1 89 ? 11.374 4.341 -6.372 1.00 0.00 89 VAL A C 6
ATOM 8816 O O . VAL A 1 89 ? 11.736 3.361 -7.024 1.00 0.00 89 VAL A O 6
ATOM 8829 N N . THR A 1 90 ? 11.161 4.300 -5.062 1.00 0.00 90 THR A N 6
ATOM 8830 C CA . THR A 1 90 ? 11.338 3.073 -4.295 1.00 0.00 90 THR A CA 6
ATOM 8831 C C . THR A 1 90 ? 10.083 2.735 -3.500 1.00 0.00 90 THR A C 6
ATOM 8832 O O . THR A 1 90 ? 9.544 3.581 -2.784 1.00 0.00 90 THR A O 6
ATOM 8843 N N . ARG A 1 91 ? 9.622 1.496 -3.628 1.00 0.00 91 ARG A N 6
ATOM 8844 C CA . ARG A 1 91 ? 8.402 1.059 -2.961 1.00 0.00 91 ARG A CA 6
ATOM 8845 C C . ARG A 1 91 ? 8.676 0.664 -1.516 1.00 0.00 91 ARG A C 6
ATOM 8846 O O . ARG A 1 91 ? 9.644 -0.040 -1.226 1.00 0.00 91 ARG A O 6
ATOM 8867 N N . TYR A 1 92 ? 7.817 1.119 -0.610 1.00 0.00 92 TYR A N 6
ATOM 8868 C CA . TYR A 1 92 ? 7.960 0.806 0.807 1.00 0.00 92 TYR A CA 6
ATOM 8869 C C . TYR A 1 92 ? 7.103 -0.392 1.196 1.00 0.00 92 TYR A C 6
ATOM 8870 O O . TYR A 1 92 ? 7.595 -1.354 1.785 1.00 0.00 92 TYR A O 6
ATOM 8888 N N . LYS A 1 93 ? 5.818 -0.326 0.864 1.00 0.00 93 LYS A N 6
ATOM 8889 C CA . LYS A 1 93 ? 4.872 -1.365 1.253 1.00 0.00 93 LYS A CA 6
ATOM 8890 C C . LYS A 1 93 ? 4.807 -2.471 0.208 1.00 0.00 93 LYS A C 6
ATOM 8891 O O . LYS A 1 93 ? 5.653 -3.321 0.181 1.00 0.00 93 LYS A O 6
ATOM 8911 N N . GLY A 1 1 ? 0.294 0.450 -0.234 1.00 0.00 1 GLY A N 7
ATOM 8912 C CA . GLY A 1 1 ? 1.738 0.549 -0.054 1.00 0.00 1 GLY A CA 7
ATOM 8913 C C . GLY A 1 1 ? 2.208 1.994 -0.153 1.00 0.00 1 GLY A C 7
ATOM 8914 O O . GLY A 1 1 ? 1.468 2.868 -0.608 1.00 0.00 1 GLY A O 7
ATOM 8920 N N . ILE A 1 2 ? 3.441 2.241 0.275 1.00 0.00 2 ILE A N 7
ATOM 8921 C CA . ILE A 1 2 ? 4.005 3.585 0.254 1.00 0.00 2 ILE A CA 7
ATOM 8922 C C . ILE A 1 2 ? 5.023 3.738 -0.869 1.00 0.00 2 ILE A C 7
ATOM 8923 O O . ILE A 1 2 ? 6.097 3.136 -0.832 1.00 0.00 2 ILE A O 7
ATOM 8939 N N . TYR A 1 3 ? 4.680 4.546 -1.866 1.00 0.00 3 TYR A N 7
ATOM 8940 C CA . TYR A 1 3 ? 5.564 4.779 -3.002 1.00 0.00 3 TYR A CA 7
ATOM 8941 C C . TYR A 1 3 ? 6.307 6.101 -2.862 1.00 0.00 3 TYR A C 7
ATOM 8942 O O . TYR A 1 3 ? 5.706 7.172 -2.933 1.00 0.00 3 TYR A O 7
ATOM 8960 N N . THR A 1 4 ? 7.618 6.017 -2.661 1.00 0.00 4 THR A N 7
ATOM 8961 C CA . THR A 1 4 ? 8.433 7.203 -2.426 1.00 0.00 4 THR A CA 7
ATOM 8962 C C . THR A 1 4 ? 9.287 7.535 -3.643 1.00 0.00 4 THR A C 7
ATOM 8963 O O . THR A 1 4 ? 9.643 6.652 -4.423 1.00 0.00 4 THR A O 7
ATOM 8974 N N . VAL A 1 5 ? 9.612 8.814 -3.801 1.00 0.00 5 VAL A N 7
ATOM 8975 C CA . VAL A 1 5 ? 10.260 9.295 -5.014 1.00 0.00 5 VAL A CA 7
ATOM 8976 C C . VAL A 1 5 ? 11.651 9.840 -4.717 1.00 0.00 5 VAL A C 7
ATOM 8977 O O . VAL A 1 5 ? 11.825 10.670 -3.824 1.00 0.00 5 VAL A O 7
ATOM 8990 N N . LYS A 1 6 ? 12.640 9.369 -5.470 1.00 0.00 6 LYS A N 7
ATOM 8991 C CA . LYS A 1 6 ? 13.972 9.960 -5.443 1.00 0.00 6 LYS A CA 7
ATOM 8992 C C . LYS A 1 6 ? 14.323 10.587 -6.785 1.00 0.00 6 LYS A C 7
ATOM 8993 O O . LYS A 1 6 ? 14.665 9.887 -7.738 1.00 0.00 6 LYS A O 7
ATOM 9012 N N . ILE A 1 7 ? 14.238 11.911 -6.855 1.00 0.00 7 ILE A N 7
ATOM 9013 C CA . ILE A 1 7 ? 14.563 12.637 -8.077 1.00 0.00 7 ILE A CA 7
ATOM 9014 C C . ILE A 1 7 ? 15.973 13.211 -8.019 1.00 0.00 7 ILE A C 7
ATOM 9015 O O . ILE A 1 7 ? 16.320 13.934 -7.085 1.00 0.00 7 ILE A O 7
ATOM 9031 N N . VAL A 1 8 ? 16.780 12.884 -9.021 1.00 0.00 8 VAL A N 7
ATOM 9032 C CA . VAL A 1 8 ? 18.057 13.559 -9.228 1.00 0.00 8 VAL A CA 7
ATOM 9033 C C . VAL A 1 8 ? 17.888 14.808 -10.082 1.00 0.00 8 VAL A C 7
ATOM 9034 O O . VAL A 1 8 ? 17.484 14.728 -11.243 1.00 0.00 8 VAL A O 7
ATOM 9047 N N . LEU A 1 9 ? 18.199 15.962 -9.502 1.00 0.00 9 LEU A N 7
ATOM 9048 C CA . LEU A 1 9 ? 18.024 17.237 -10.188 1.00 0.00 9 LEU A CA 7
ATOM 9049 C C . LEU A 1 9 ? 19.358 17.792 -10.667 1.00 0.00 9 LEU A C 7
ATOM 9050 O O . LEU A 1 9 ? 20.399 17.549 -10.057 1.00 0.00 9 LEU A O 7
ATOM 9066 N N . ASN A 1 10 ? 19.322 18.540 -11.765 1.00 0.00 10 ASN A N 7
ATOM 9067 C CA . ASN A 1 10 ? 20.450 19.372 -12.163 1.00 0.00 10 ASN A CA 7
ATOM 9068 C C . ASN A 1 10 ? 20.703 20.481 -11.149 1.00 0.00 10 ASN A C 7
ATOM 9069 O O . ASN A 1 10 ? 19.773 20.975 -10.512 1.00 0.00 10 ASN A O 7
ATOM 9080 N N . PRO A 1 11 ? 21.966 20.866 -11.004 1.00 0.00 11 PRO A N 7
ATOM 9081 C CA . PRO A 1 11 ? 22.347 21.893 -10.041 1.00 0.00 11 PRO A CA 7
ATOM 9082 C C . PRO A 1 11 ? 21.867 23.269 -10.484 1.00 0.00 11 PRO A C 7
ATOM 9083 O O . PRO A 1 11 ? 21.875 24.221 -9.704 1.00 0.00 11 PRO A O 7
ATOM 9094 N N . LYS A 1 12 ? 21.449 23.368 -11.742 1.00 0.00 12 LYS A N 7
ATOM 9095 C CA . LYS A 1 12 ? 21.029 24.642 -12.312 1.00 0.00 12 LYS A CA 7
ATOM 9096 C C . LYS A 1 12 ? 19.535 24.869 -12.113 1.00 0.00 12 LYS A C 7
ATOM 9097 O O . LYS A 1 12 ? 19.000 25.911 -12.491 1.00 0.00 12 LYS A O 7
ATOM 9116 N N . THR A 1 13 ? 18.867 23.887 -11.516 1.00 0.00 13 THR A N 7
ATOM 9117 C CA . THR A 1 13 ? 17.435 23.980 -11.260 1.00 0.00 13 THR A CA 7
ATOM 9118 C C . THR A 1 13 ? 17.111 25.175 -10.372 1.00 0.00 13 THR A C 7
ATOM 9119 O O . THR A 1 13 ? 17.923 25.581 -9.541 1.00 0.00 13 THR A O 7
ATOM 9130 N N . ASN A 1 14 ? 15.919 25.733 -10.552 1.00 0.00 14 ASN A N 7
ATOM 9131 C CA . ASN A 1 14 ? 15.479 26.873 -9.756 1.00 0.00 14 ASN A CA 7
ATOM 9132 C C . ASN A 1 14 ? 14.776 26.417 -8.484 1.00 0.00 14 ASN A C 7
ATOM 9133 O O . ASN A 1 14 ? 13.739 25.755 -8.539 1.00 0.00 14 ASN A O 7
ATOM 9144 N N . LYS A 1 15 ? 15.345 26.775 -7.338 1.00 0.00 15 LYS A N 7
ATOM 9145 C CA . LYS A 1 15 ? 14.848 26.298 -6.053 1.00 0.00 15 LYS A CA 7
ATOM 9146 C C . LYS A 1 15 ? 13.518 26.951 -5.701 1.00 0.00 15 LYS A C 7
ATOM 9147 O O . LYS A 1 15 ? 12.824 26.512 -4.784 1.00 0.00 15 LYS A O 7
ATOM 9166 N N . GLY A 1 16 ? 13.168 28.003 -6.435 1.00 0.00 16 GLY A N 7
ATOM 9167 C CA . GLY A 1 16 ? 11.868 28.644 -6.283 1.00 0.00 16 GLY A CA 7
ATOM 9168 C C . GLY A 1 16 ? 10.784 27.877 -7.030 1.00 0.00 16 GLY A C 7
ATOM 9169 O O . GLY A 1 16 ? 9.597 28.018 -6.737 1.00 0.00 16 GLY A O 7
ATOM 9173 N N . GLU A 1 17 ? 11.201 27.067 -7.997 1.00 0.00 17 GLU A N 7
ATOM 9174 C CA . GLU A 1 17 ? 10.267 26.268 -8.782 1.00 0.00 17 GLU A CA 7
ATOM 9175 C C . GLU A 1 17 ? 10.362 24.792 -8.415 1.00 0.00 17 GLU A C 7
ATOM 9176 O O . GLU A 1 17 ? 9.737 23.943 -9.052 1.00 0.00 17 GLU A O 7
ATOM 9188 N N . LEU A 1 18 ? 11.145 24.493 -7.385 1.00 0.00 18 LEU A N 7
ATOM 9189 C CA . LEU A 1 18 ? 11.114 23.178 -6.756 1.00 0.00 18 LEU A CA 7
ATOM 9190 C C . LEU A 1 18 ? 9.892 23.026 -5.860 1.00 0.00 18 LEU A C 7
ATOM 9191 O O . LEU A 1 18 ? 9.564 21.922 -5.423 1.00 0.00 18 LEU A O 7
ATOM 9207 N N . THR A 1 19 ? 9.220 24.139 -5.588 1.00 0.00 19 THR A N 7
ATOM 9208 C CA . THR A 1 19 ? 7.931 24.110 -4.908 1.00 0.00 19 THR A CA 7
ATOM 9209 C C . THR A 1 19 ? 6.786 24.323 -5.890 1.00 0.00 19 THR A C 7
ATOM 9210 O O . THR A 1 19 ? 5.639 23.977 -5.606 1.00 0.00 19 THR A O 7
ATOM 9221 N N . THR A 1 20 ? 7.103 24.895 -7.047 1.00 0.00 20 THR A N 7
ATOM 9222 C CA . THR A 1 20 ? 6.133 25.029 -8.127 1.00 0.00 20 THR A CA 7
ATOM 9223 C C . THR A 1 20 ? 5.887 23.693 -8.816 1.00 0.00 20 THR A C 7
ATOM 9224 O O . THR A 1 20 ? 4.747 23.340 -9.117 1.00 0.00 20 THR A O 7
ATOM 9235 N N . GLU A 1 21 ? 6.962 22.954 -9.065 1.00 0.00 21 GLU A N 7
ATOM 9236 C CA . GLU A 1 21 ? 6.867 21.662 -9.733 1.00 0.00 21 GLU A CA 7
ATOM 9237 C C . GLU A 1 21 ? 6.569 20.547 -8.738 1.00 0.00 21 GLU A C 7
ATOM 9238 O O . GLU A 1 21 ? 6.380 19.393 -9.123 1.00 0.00 21 GLU A O 7
ATOM 9250 N N . ALA A 1 22 ? 6.527 20.899 -7.458 1.00 0.00 22 ALA A N 7
ATOM 9251 C CA . ALA A 1 22 ? 6.248 19.930 -6.405 1.00 0.00 22 ALA A CA 7
ATOM 9252 C C . ALA A 1 22 ? 4.875 19.297 -6.591 1.00 0.00 22 ALA A C 7
ATOM 9253 O O . ALA A 1 22 ? 4.616 18.197 -6.102 1.00 0.00 22 ALA A O 7
ATOM 9260 N N . VAL A 1 23 ? 3.996 19.999 -7.300 1.00 0.00 23 VAL A N 7
ATOM 9261 C CA . VAL A 1 23 ? 2.616 19.558 -7.461 1.00 0.00 23 VAL A CA 7
ATOM 9262 C C . VAL A 1 23 ? 2.488 18.553 -8.598 1.00 0.00 23 VAL A C 7
ATOM 9263 O O . VAL A 1 23 ? 1.417 17.989 -8.824 1.00 0.00 23 VAL A O 7
ATOM 9276 N N . ASP A 1 24 ? 3.585 18.334 -9.314 1.00 0.00 24 ASP A N 7
ATOM 9277 C CA . ASP A 1 24 ? 3.645 17.285 -10.325 1.00 0.00 24 ASP A CA 7
ATOM 9278 C C . ASP A 1 24 ? 3.310 15.925 -9.727 1.00 0.00 24 ASP A C 7
ATOM 9279 O O . ASP A 1 24 ? 2.586 15.132 -10.330 1.00 0.00 24 ASP A O 7
ATOM 9288 N N . ALA A 1 25 ? 3.839 15.660 -8.538 1.00 0.00 25 ALA A N 7
ATOM 9289 C CA . ALA A 1 25 ? 3.528 14.432 -7.816 1.00 0.00 25 ALA A CA 7
ATOM 9290 C C . ALA A 1 25 ? 2.151 14.506 -7.171 1.00 0.00 25 ALA A C 7
ATOM 9291 O O . ALA A 1 25 ? 1.459 13.496 -7.043 1.00 0.00 25 ALA A O 7
ATOM 9298 N N . ALA A 1 26 ? 1.757 15.708 -6.765 1.00 0.00 26 ALA A N 7
ATOM 9299 C CA . ALA A 1 26 ? 0.419 15.938 -6.234 1.00 0.00 26 ALA A CA 7
ATOM 9300 C C . ALA A 1 26 ? -0.646 15.701 -7.298 1.00 0.00 26 ALA A C 7
ATOM 9301 O O . ALA A 1 26 ? -1.739 15.222 -6.999 1.00 0.00 26 ALA A O 7
ATOM 9308 N N . THR A 1 27 ? -0.318 16.039 -8.540 1.00 0.00 27 THR A N 7
ATOM 9309 C CA . THR A 1 27 ? -1.241 15.851 -9.653 1.00 0.00 27 THR A CA 7
ATOM 9310 C C . THR A 1 27 ? -1.001 14.516 -10.347 1.00 0.00 27 THR A C 7
ATOM 9311 O O . THR A 1 27 ? -1.838 14.049 -11.120 1.00 0.00 27 THR A O 7
ATOM 9322 N N . ALA A 1 28 ? 0.145 13.906 -10.065 1.00 0.00 28 ALA A N 7
ATOM 9323 C CA . ALA A 1 28 ? 0.345 12.488 -10.339 1.00 0.00 28 ALA A CA 7
ATOM 9324 C C . ALA A 1 28 ? -0.534 11.624 -9.444 1.00 0.00 28 ALA A C 7
ATOM 9325 O O . ALA A 1 28 ? -1.102 10.628 -9.892 1.00 0.00 28 ALA A O 7
ATOM 9332 N N . LEU A 1 29 ? -0.643 12.012 -8.179 1.00 0.00 29 LEU A N 7
ATOM 9333 C CA . LEU A 1 29 ? -1.548 11.347 -7.248 1.00 0.00 29 LEU A CA 7
ATOM 9334 C C . LEU A 1 29 ? -3.001 11.683 -7.556 1.00 0.00 29 LEU A C 7
ATOM 9335 O O . LEU A 1 29 ? -3.902 10.889 -7.287 1.00 0.00 29 LEU A O 7
ATOM 9351 N N . LYS A 1 30 ? -3.221 12.864 -8.123 1.00 0.00 30 LYS A N 7
ATOM 9352 C CA . LYS A 1 30 ? -4.528 13.222 -8.663 1.00 0.00 30 LYS A CA 7
ATOM 9353 C C . LYS A 1 30 ? -4.841 12.423 -9.921 1.00 0.00 30 LYS A C 7
ATOM 9354 O O . LYS A 1 30 ? -5.971 11.975 -10.119 1.00 0.00 30 LYS A O 7
ATOM 9373 N N . ASN A 1 31 ? -3.835 12.247 -10.770 1.00 0.00 31 ASN A N 7
ATOM 9374 C CA . ASN A 1 31 ? -3.972 11.416 -11.961 1.00 0.00 31 ASN A CA 7
ATOM 9375 C C . ASN A 1 31 ? -4.138 9.948 -11.592 1.00 0.00 31 ASN A C 7
ATOM 9376 O O . ASN A 1 31 ? -4.787 9.187 -12.309 1.00 0.00 31 ASN A O 7
ATOM 9387 N N . PHE A 1 32 ? -3.548 9.555 -10.468 1.00 0.00 32 PHE A N 7
ATOM 9388 C CA . PHE A 1 32 ? -3.881 8.287 -9.829 1.00 0.00 32 PHE A CA 7
ATOM 9389 C C . PHE A 1 32 ? -5.321 8.283 -9.332 1.00 0.00 32 PHE A C 7
ATOM 9390 O O . PHE A 1 32 ? -6.083 7.358 -9.616 1.00 0.00 32 PHE A O 7
ATOM 9407 N N . GLY A 1 33 ? -5.688 9.321 -8.589 1.00 0.00 33 GLY A N 7
ATOM 9408 C CA . GLY A 1 33 ? -7.064 9.494 -8.141 1.00 0.00 33 GLY A CA 7
ATOM 9409 C C . GLY A 1 33 ? -7.227 9.074 -6.686 1.00 0.00 33 GLY A C 7
ATOM 9410 O O . GLY A 1 33 ? -8.241 8.487 -6.308 1.00 0.00 33 GLY A O 7
ATOM 9414 N N . ALA A 1 34 ? -6.222 9.379 -5.872 1.00 0.00 34 ALA A N 7
ATOM 9415 C CA . ALA A 1 34 ? -6.267 9.065 -4.449 1.00 0.00 34 ALA A CA 7
ATOM 9416 C C . ALA A 1 34 ? -7.513 9.651 -3.794 1.00 0.00 34 ALA A C 7
ATOM 9417 O O . ALA A 1 34 ? -7.649 10.868 -3.675 1.00 0.00 34 ALA A O 7
ATOM 9424 N N . LYS A 1 35 ? -8.419 8.776 -3.372 1.00 0.00 35 LYS A N 7
ATOM 9425 C CA . LYS A 1 35 ? -9.678 9.205 -2.775 1.00 0.00 35 LYS A CA 7
ATOM 9426 C C . LYS A 1 35 ? -9.501 9.551 -1.303 1.00 0.00 35 LYS A C 7
ATOM 9427 O O . LYS A 1 35 ? -8.680 8.952 -0.609 1.00 0.00 35 LYS A O 7
ATOM 9446 N N . ALA A 1 36 ? -10.276 10.522 -0.831 1.00 0.00 36 ALA A N 7
ATOM 9447 C CA . ALA A 1 36 ? -10.268 10.891 0.580 1.00 0.00 36 ALA A CA 7
ATOM 9448 C C . ALA A 1 36 ? -11.123 9.937 1.403 1.00 0.00 36 ALA A C 7
ATOM 9449 O O . ALA A 1 36 ? -10.818 9.659 2.563 1.00 0.00 36 ALA A O 7
ATOM 9456 N N . GLN A 1 37 ? -12.195 9.439 0.798 1.00 0.00 37 GLN A N 7
ATOM 9457 C CA . GLN A 1 37 ? -13.059 8.462 1.451 1.00 0.00 37 GLN A CA 7
ATOM 9458 C C . GLN A 1 37 ? -12.408 7.086 1.482 1.00 0.00 37 GLN A C 7
ATOM 9459 O O . GLN A 1 37 ? -12.577 6.331 2.441 1.00 0.00 37 GLN A O 7
ATOM 9473 N N . ASP A 1 38 ? -11.666 6.763 0.430 1.00 0.00 38 ASP A N 7
ATOM 9474 C CA . ASP A 1 38 ? -10.906 5.521 0.379 1.00 0.00 38 ASP A CA 7
ATOM 9475 C C . ASP A 1 38 ? -9.408 5.786 0.469 1.00 0.00 38 ASP A C 7
ATOM 9476 O O . ASP A 1 38 ? -8.618 5.190 -0.262 1.00 0.00 38 ASP A O 7
ATOM 9485 N N . VAL A 1 39 ? -9.025 6.685 1.370 1.00 0.00 39 VAL A N 7
ATOM 9486 C CA . VAL A 1 39 ? -7.625 7.061 1.528 1.00 0.00 39 VAL A CA 7
ATOM 9487 C C . VAL A 1 39 ? -6.791 5.888 2.024 1.00 0.00 39 VAL A C 7
ATOM 9488 O O . VAL A 1 39 ? -7.242 5.101 2.858 1.00 0.00 39 VAL A O 7
ATOM 9501 N N . GLY A 1 40 ? -5.573 5.773 1.508 1.00 0.00 40 GLY A N 7
ATOM 9502 C CA . GLY A 1 40 ? -4.651 4.731 1.942 1.00 0.00 40 GLY A CA 7
ATOM 9503 C C . GLY A 1 40 ? -3.615 5.281 2.915 1.00 0.00 40 GLY A C 7
ATOM 9504 O O . GLY A 1 40 ? -3.932 5.590 4.064 1.00 0.00 40 GLY A O 7
ATOM 9508 N N . VAL A 1 41 ? -2.378 5.402 2.449 1.00 0.00 41 VAL A N 7
ATOM 9509 C CA . VAL A 1 41 ? -1.299 5.940 3.269 1.00 0.00 41 VAL A CA 7
ATOM 9510 C C . VAL A 1 41 ? -1.175 7.449 3.097 1.00 0.00 41 VAL A C 7
ATOM 9511 O O . VAL A 1 41 ? -1.909 8.056 2.319 1.00 0.00 41 VAL A O 7
ATOM 9524 N N . ASP A 1 42 ? -0.243 8.047 3.830 1.00 0.00 42 ASP A N 7
ATOM 9525 C CA . ASP A 1 42 ? 0.031 9.474 3.705 1.00 0.00 42 ASP A CA 7
ATOM 9526 C C . ASP A 1 42 ? -0.014 9.917 2.248 1.00 0.00 42 ASP A C 7
ATOM 9527 O O . ASP A 1 42 ? 0.608 9.303 1.383 1.00 0.00 42 ASP A O 7
ATOM 9536 N N . GLY A 1 43 ? -0.756 10.989 1.984 1.00 0.00 43 GLY A N 7
ATOM 9537 C CA . GLY A 1 43 ? -0.904 11.502 0.627 1.00 0.00 43 GLY A CA 7
ATOM 9538 C C . GLY A 1 43 ? 0.376 12.177 0.150 1.00 0.00 43 GLY A C 7
ATOM 9539 O O . GLY A 1 43 ? 1.412 12.100 0.810 1.00 0.00 43 GLY A O 7
ATOM 9543 N N . ALA A 1 44 ? 0.297 12.837 -1.000 1.00 0.00 44 ALA A N 7
ATOM 9544 C CA . ALA A 1 44 ? 1.480 13.392 -1.647 1.00 0.00 44 ALA A CA 7
ATOM 9545 C C . ALA A 1 44 ? 2.172 14.409 -0.748 1.00 0.00 44 ALA A C 7
ATOM 9546 O O . ALA A 1 44 ? 1.674 15.516 -0.549 1.00 0.00 44 ALA A O 7
ATOM 9553 N N . TRP A 1 45 ? 3.324 14.026 -0.208 1.00 0.00 45 TRP A N 7
ATOM 9554 C CA . TRP A 1 45 ? 4.122 14.927 0.614 1.00 0.00 45 TRP A CA 7
ATOM 9555 C C . TRP A 1 45 ? 5.427 15.295 -0.079 1.00 0.00 45 TRP A C 7
ATOM 9556 O O . TRP A 1 45 ? 6.014 14.481 -0.792 1.00 0.00 45 TRP A O 7
ATOM 9577 N N . THR A 1 46 ? 5.878 16.527 0.134 1.00 0.00 46 THR A N 7
ATOM 9578 C CA . THR A 1 46 ? 7.057 17.041 -0.552 1.00 0.00 46 THR A CA 7
ATOM 9579 C C . THR A 1 46 ? 8.236 17.174 0.404 1.00 0.00 46 THR A C 7
ATOM 9580 O O . THR A 1 46 ? 8.135 17.828 1.441 1.00 0.00 46 THR A O 7
ATOM 9591 N N . TYR A 1 47 ? 9.354 16.550 0.048 1.00 0.00 47 TYR A N 7
ATOM 9592 C CA . TYR A 1 47 ? 10.579 16.666 0.829 1.00 0.00 47 TYR A CA 7
ATOM 9593 C C . TYR A 1 47 ? 11.792 16.854 -0.073 1.00 0.00 47 TYR A C 7
ATOM 9594 O O . TYR A 1 47 ? 11.675 16.831 -1.299 1.00 0.00 47 TYR A O 7
ATOM 9612 N N . SER A 1 48 ? 12.955 17.040 0.540 1.00 0.00 48 SER A N 7
ATOM 9613 C CA . SER A 1 48 ? 14.211 17.094 -0.200 1.00 0.00 48 SER A CA 7
ATOM 9614 C C . SER A 1 48 ? 15.352 16.489 0.608 1.00 0.00 48 SER A C 7
ATOM 9615 O O . SER A 1 48 ? 15.255 16.344 1.827 1.00 0.00 48 SER A O 7
ATOM 9623 N N . ASP A 1 49 ? 16.434 16.136 -0.078 1.00 0.00 49 ASP A N 7
ATOM 9624 C CA . ASP A 1 49 ? 17.563 15.470 0.560 1.00 0.00 49 ASP A CA 7
ATOM 9625 C C . ASP A 1 49 ? 18.476 16.473 1.252 1.00 0.00 49 ASP A C 7
ATOM 9626 O O . ASP A 1 49 ? 19.076 17.331 0.605 1.00 0.00 49 ASP A O 7
ATOM 9635 N N . PRO A 1 50 ? 18.577 16.360 2.572 1.00 0.00 50 PRO A N 7
ATOM 9636 C CA . PRO A 1 50 ? 19.333 17.321 3.368 1.00 0.00 50 PRO A CA 7
ATOM 9637 C C . PRO A 1 50 ? 20.790 17.374 2.929 1.00 0.00 50 PRO A C 7
ATOM 9638 O O . PRO A 1 50 ? 21.439 18.415 3.026 1.00 0.00 50 PRO A O 7
ATOM 9649 N N . THR A 1 51 ? 21.299 16.245 2.447 1.00 0.00 51 THR A N 7
ATOM 9650 C CA . THR A 1 51 ? 22.729 16.093 2.203 1.00 0.00 51 THR A CA 7
ATOM 9651 C C . THR A 1 51 ? 23.101 16.557 0.801 1.00 0.00 51 THR A C 7
ATOM 9652 O O . THR A 1 51 ? 24.266 16.839 0.519 1.00 0.00 51 THR A O 7
ATOM 9663 N N . LYS A 1 52 ? 22.105 16.634 -0.076 1.00 0.00 52 LYS A N 7
ATOM 9664 C CA . LYS A 1 52 ? 22.324 17.076 -1.448 1.00 0.00 52 LYS A CA 7
ATOM 9665 C C . LYS A 1 52 ? 22.044 18.565 -1.599 1.00 0.00 52 LYS A C 7
ATOM 9666 O O . LYS A 1 52 ? 21.068 18.962 -2.236 1.00 0.00 52 LYS A O 7
ATOM 9685 N N . THR A 1 53 ? 22.904 19.387 -1.007 1.00 0.00 53 THR A N 7
ATOM 9686 C CA . THR A 1 53 ? 22.764 20.836 -1.097 1.00 0.00 53 THR A CA 7
ATOM 9687 C C . THR A 1 53 ? 23.936 21.457 -1.846 1.00 0.00 53 THR A C 7
ATOM 9688 O O . THR A 1 53 ? 24.075 22.679 -1.898 1.00 0.00 53 THR A O 7
ATOM 9699 N N . PHE A 1 54 ? 24.777 20.608 -2.428 1.00 0.00 54 PHE A N 7
ATOM 9700 C CA . PHE A 1 54 ? 26.023 21.059 -3.037 1.00 0.00 54 PHE A CA 7
ATOM 9701 C C . PHE A 1 54 ? 25.892 21.156 -4.551 1.00 0.00 54 PHE A C 7
ATOM 9702 O O . PHE A 1 54 ? 24.980 20.579 -5.143 1.00 0.00 54 PHE A O 7
ATOM 9719 N N . PRO A 1 55 ? 26.810 21.888 -5.172 1.00 0.00 55 PRO A N 7
ATOM 9720 C CA . PRO A 1 55 ? 26.841 22.006 -6.625 1.00 0.00 55 PRO A CA 7
ATOM 9721 C C . PRO A 1 55 ? 26.903 20.636 -7.288 1.00 0.00 55 PRO A C 7
ATOM 9722 O O . PRO A 1 55 ? 26.522 20.479 -8.448 1.00 0.00 55 PRO A O 7
ATOM 9733 N N . VAL A 1 56 ? 27.387 19.646 -6.544 1.00 0.00 56 VAL A N 7
ATOM 9734 C CA . VAL A 1 56 ? 27.424 18.272 -7.029 1.00 0.00 56 VAL A CA 7
ATOM 9735 C C . VAL A 1 56 ? 26.083 17.861 -7.624 1.00 0.00 56 VAL A C 7
ATOM 9736 O O . VAL A 1 56 ? 26.030 17.206 -8.665 1.00 0.00 56 VAL A O 7
ATOM 9749 N N . GLY A 1 57 ? 25.001 18.250 -6.957 1.00 0.00 57 GLY A N 7
ATOM 9750 C CA . GLY A 1 57 ? 23.657 17.956 -7.439 1.00 0.00 57 GLY A CA 7
ATOM 9751 C C . GLY A 1 57 ? 22.642 18.008 -6.305 1.00 0.00 57 GLY A C 7
ATOM 9752 O O . GLY A 1 57 ? 23.006 17.965 -5.130 1.00 0.00 57 GLY A O 7
ATOM 9756 N N . TYR A 1 58 ? 21.365 18.102 -6.665 1.00 0.00 58 TYR A N 7
ATOM 9757 C CA . TYR A 1 58 ? 20.296 18.181 -5.677 1.00 0.00 58 TYR A CA 7
ATOM 9758 C C . TYR A 1 58 ? 19.303 17.039 -5.848 1.00 0.00 58 TYR A C 7
ATOM 9759 O O . TYR A 1 58 ? 18.954 16.670 -6.969 1.00 0.00 58 TYR A O 7
ATOM 9777 N N . ARG A 1 59 ? 18.851 16.483 -4.729 1.00 0.00 59 ARG A N 7
ATOM 9778 C CA . ARG A 1 59 ? 17.898 15.379 -4.752 1.00 0.00 59 ARG A CA 7
ATOM 9779 C C . ARG A 1 59 ? 16.562 15.792 -4.149 1.00 0.00 59 ARG A C 7
ATOM 9780 O O . ARG A 1 59 ? 16.507 16.314 -3.035 1.00 0.00 59 ARG A O 7
ATOM 9801 N N . LEU A 1 60 ? 15.485 15.556 -4.891 1.00 0.00 60 LEU A N 7
ATOM 9802 C CA . LEU A 1 60 ? 14.154 15.965 -4.460 1.00 0.00 60 LEU A CA 7
ATOM 9803 C C . LEU A 1 60 ? 13.269 14.757 -4.182 1.00 0.00 60 LEU A C 7
ATOM 9804 O O . LEU A 1 60 ? 13.219 13.816 -4.974 1.00 0.00 60 LEU A O 7
ATOM 9820 N N . ILE A 1 61 ? 12.569 14.789 -3.052 1.00 0.00 61 ILE A N 7
ATOM 9821 C CA . ILE A 1 61 ? 11.893 13.606 -2.537 1.00 0.00 61 ILE A CA 7
ATOM 9822 C C . ILE A 1 61 ? 10.389 13.830 -2.438 1.00 0.00 61 ILE A C 7
ATOM 9823 O O . ILE A 1 61 ? 9.936 14.910 -2.061 1.00 0.00 61 ILE A O 7
ATOM 9839 N N . PHE A 1 62 ? 9.619 12.802 -2.781 1.00 0.00 62 PHE A N 7
ATOM 9840 C CA . PHE A 1 62 ? 8.174 12.833 -2.594 1.00 0.00 62 PHE A CA 7
ATOM 9841 C C . PHE A 1 62 ? 7.678 11.553 -1.931 1.00 0.00 62 PHE A C 7
ATOM 9842 O O . PHE A 1 62 ? 8.300 10.498 -2.053 1.00 0.00 62 PHE A O 7
ATOM 9859 N N . LYS A 1 63 ? 6.554 11.655 -1.228 1.00 0.00 63 LYS A N 7
ATOM 9860 C CA . LYS A 1 63 ? 5.900 10.485 -0.656 1.00 0.00 63 LYS A CA 7
ATOM 9861 C C . LYS A 1 63 ? 4.463 10.364 -1.147 1.00 0.00 63 LYS A C 7
ATOM 9862 O O . LYS A 1 63 ? 3.602 11.165 -0.784 1.00 0.00 63 LYS A O 7
ATOM 9881 N N . VAL A 1 64 ? 4.209 9.355 -1.974 1.00 0.00 64 VAL A N 7
ATOM 9882 C CA . VAL A 1 64 ? 2.889 9.163 -2.565 1.00 0.00 64 VAL A CA 7
ATOM 9883 C C . VAL A 1 64 ? 2.452 7.707 -2.476 1.00 0.00 64 VAL A C 7
ATOM 9884 O O . VAL A 1 64 ? 3.159 6.870 -1.915 1.00 0.00 64 VAL A O 7
ATOM 9897 N N . GLU A 1 65 ? 1.281 7.411 -3.031 1.00 0.00 65 GLU A N 7
ATOM 9898 C CA . GLU A 1 65 ? 0.822 6.033 -3.162 1.00 0.00 65 GLU A CA 7
ATOM 9899 C C . GLU A 1 65 ? 0.137 5.806 -4.504 1.00 0.00 65 GLU A C 7
ATOM 9900 O O . GLU A 1 65 ? -0.894 6.412 -4.795 1.00 0.00 65 GLU A O 7
ATOM 9912 N N . MET A 1 66 ? 0.717 4.931 -5.318 1.00 0.00 66 MET A N 7
ATOM 9913 C CA . MET A 1 66 ? 0.070 4.481 -6.545 1.00 0.00 66 MET A CA 7
ATOM 9914 C C . MET A 1 66 ? 0.794 3.281 -7.141 1.00 0.00 66 MET A C 7
ATOM 9915 O O . MET A 1 66 ? 2.013 3.155 -7.017 1.00 0.00 66 MET A O 7
ATOM 9929 N N . PRO A 1 67 ? 0.038 2.402 -7.789 1.00 0.00 67 PRO A N 7
ATOM 9930 C CA . PRO A 1 67 ? 0.610 1.222 -8.426 1.00 0.00 67 PRO A CA 7
ATOM 9931 C C . PRO A 1 67 ? 1.689 1.605 -9.429 1.00 0.00 67 PRO A C 7
ATOM 9932 O O . PRO A 1 67 ? 1.721 2.733 -9.921 1.00 0.00 67 PRO A O 7
ATOM 9943 N N . GLU A 1 68 ? 2.573 0.659 -9.730 1.00 0.00 68 GLU A N 7
ATOM 9944 C CA . GLU A 1 68 ? 3.691 0.915 -10.630 1.00 0.00 68 GLU A CA 7
ATOM 9945 C C . GLU A 1 68 ? 3.203 1.353 -12.005 1.00 0.00 68 GLU A C 7
ATOM 9946 O O . GLU A 1 68 ? 3.882 2.104 -12.705 1.00 0.00 68 GLU A O 7
ATOM 9958 N N . ASP A 1 69 ? 2.021 0.882 -12.386 1.00 0.00 69 ASP A N 7
ATOM 9959 C CA . ASP A 1 69 ? 1.413 1.268 -13.654 1.00 0.00 69 ASP A CA 7
ATOM 9960 C C . ASP A 1 69 ? 1.156 2.768 -13.706 1.00 0.00 69 ASP A C 7
ATOM 9961 O O . ASP A 1 69 ? 1.103 3.360 -14.785 1.00 0.00 69 ASP A O 7
ATOM 9970 N N . ARG A 1 70 ? 0.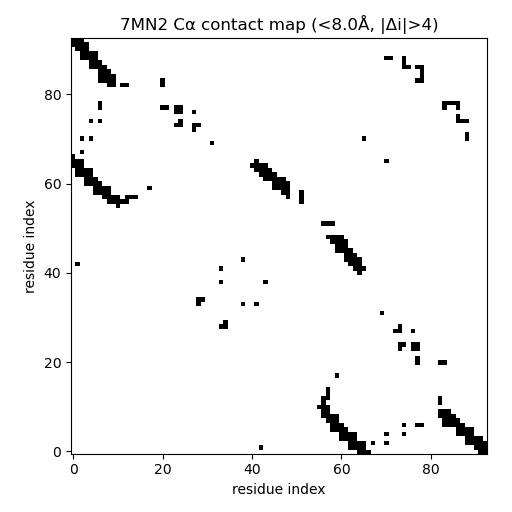996 3.377 -12.537 1.00 0.00 70 ARG A N 7
ATOM 9971 C CA . ARG A 1 70 ? 0.724 4.807 -12.449 1.00 0.00 70 ARG A CA 7
ATOM 9972 C C . ARG A 1 70 ? 1.950 5.573 -11.969 1.00 0.00 70 ARG A C 7
ATOM 9973 O O . ARG A 1 70 ? 2.051 6.785 -12.159 1.00 0.00 70 ARG A O 7
ATOM 9994 N N . VAL A 1 71 ? 2.881 4.859 -11.348 1.00 0.00 71 VAL A N 7
ATOM 9995 C CA . VAL A 1 71 ? 4.189 5.419 -11.025 1.00 0.00 71 VAL A CA 7
ATOM 9996 C C . VAL A 1 71 ? 4.919 5.874 -12.281 1.00 0.00 71 VAL A C 7
ATOM 9997 O O . VAL A 1 71 ? 5.737 6.792 -12.236 1.00 0.00 71 VAL A O 7
ATOM 10010 N N . ASN A 1 72 ? 4.616 5.228 -13.402 1.00 0.00 72 ASN A N 7
ATOM 10011 C CA . ASN A 1 72 ? 5.103 5.677 -14.701 1.00 0.00 72 ASN A CA 7
ATOM 10012 C C . ASN A 1 72 ? 4.599 7.079 -15.023 1.00 0.00 72 ASN A C 7
ATOM 10013 O O . ASN A 1 72 ? 5.339 7.909 -15.550 1.00 0.00 72 ASN A O 7
ATOM 10024 N N . ASP A 1 73 ? 3.336 7.336 -14.700 1.00 0.00 73 ASP A N 7
ATOM 10025 C CA . ASP A 1 73 ? 2.768 8.673 -14.834 1.00 0.00 73 ASP A CA 7
ATOM 10026 C C . ASP A 1 73 ? 3.355 9.626 -13.801 1.00 0.00 73 ASP A C 7
ATOM 10027 O O . ASP A 1 73 ? 3.626 10.790 -14.099 1.00 0.00 73 ASP A O 7
ATOM 10036 N N . LEU A 1 74 ? 3.552 9.126 -12.586 1.00 0.00 74 LEU A N 7
ATOM 10037 C CA . LEU A 1 74 ? 4.250 9.880 -11.551 1.00 0.00 74 LEU A CA 7
ATOM 10038 C C . LEU A 1 74 ? 5.617 10.345 -12.035 1.00 0.00 74 LEU A C 7
ATOM 10039 O O . LEU A 1 74 ? 5.940 11.531 -11.966 1.00 0.00 74 LEU A O 7
ATOM 10055 N N . ALA A 1 75 ? 6.417 9.404 -12.526 1.00 0.00 75 ALA A N 7
ATOM 10056 C CA . ALA A 1 75 ? 7.761 9.713 -13.000 1.00 0.00 75 ALA A CA 7
ATOM 10057 C C . ALA A 1 75 ? 7.719 10.485 -14.313 1.00 0.00 75 ALA A C 7
ATOM 10058 O O . ALA A 1 75 ? 8.632 11.247 -14.625 1.00 0.00 75 ALA A O 7
ATOM 10065 N N . ARG A 1 76 ? 6.652 10.282 -15.079 1.00 0.00 76 ARG A N 7
ATOM 10066 C CA . ARG A 1 76 ? 6.440 11.030 -16.312 1.00 0.00 76 ARG A CA 7
ATOM 10067 C C . ARG A 1 76 ? 6.233 12.512 -16.029 1.00 0.00 76 ARG A C 7
ATOM 10068 O O . ARG A 1 76 ? 6.905 13.365 -16.608 1.00 0.00 76 ARG A O 7
ATOM 10089 N N . GLN A 1 77 ? 5.299 12.812 -15.132 1.00 0.00 77 GLN A N 7
ATOM 10090 C CA . GLN A 1 77 ? 4.970 14.195 -14.804 1.00 0.00 77 GLN A CA 7
ATOM 10091 C C . GLN A 1 77 ? 6.113 14.871 -14.058 1.00 0.00 77 GLN A C 7
ATOM 10092 O O . GLN A 1 77 ? 6.369 16.061 -14.242 1.00 0.00 77 GLN A O 7
ATOM 10106 N N . LEU A 1 78 ? 6.798 14.106 -13.215 1.00 0.00 78 LEU A N 7
ATOM 10107 C CA . LEU A 1 78 ? 7.937 14.621 -12.466 1.00 0.00 78 LEU A CA 7
ATOM 10108 C C . LEU A 1 78 ? 9.144 14.830 -13.373 1.00 0.00 78 LEU A C 7
ATOM 10109 O O . LEU A 1 78 ? 9.755 15.899 -13.372 1.00 0.00 78 LEU A O 7
ATOM 10125 N N . ARG A 1 79 ? 9.481 13.803 -14.146 1.00 0.00 79 ARG A N 7
ATOM 10126 C CA . ARG A 1 79 ? 10.615 13.873 -15.060 1.00 0.00 79 ARG A CA 7
ATOM 10127 C C . ARG A 1 79 ? 10.359 14.872 -16.181 1.00 0.00 79 ARG A C 7
ATOM 10128 O O . ARG A 1 79 ? 11.293 15.359 -16.816 1.00 0.00 79 ARG A O 7
ATOM 10149 N N . GLN A 1 80 ? 9.087 15.173 -16.418 1.00 0.00 80 GLN A N 7
ATOM 10150 C CA . GLN A 1 80 ? 8.705 16.121 -17.459 1.00 0.00 80 GLN A CA 7
ATOM 10151 C C . GLN A 1 80 ? 9.523 17.402 -17.364 1.00 0.00 80 GLN A C 7
ATOM 10152 O O . GLN A 1 80 ? 9.835 18.028 -18.376 1.00 0.00 80 GLN A O 7
ATOM 10166 N N . ARG A 1 81 ? 9.868 17.788 -16.140 1.00 0.00 81 ARG A N 7
ATOM 10167 C CA . ARG A 1 81 ? 10.617 19.017 -15.907 1.00 0.00 81 ARG A CA 7
ATOM 10168 C C . ARG A 1 81 ? 12.045 18.899 -16.426 1.00 0.00 81 ARG A C 7
ATOM 10169 O O . ARG A 1 81 ? 12.763 17.960 -16.086 1.00 0.00 81 ARG A O 7
ATOM 10190 N N . ASP A 1 82 ? 12.450 19.858 -17.252 1.00 0.00 82 ASP A N 7
ATOM 10191 C CA . ASP A 1 82 ? 13.721 19.773 -17.959 1.00 0.00 82 ASP A CA 7
ATOM 10192 C C . ASP A 1 82 ? 14.895 19.794 -16.988 1.00 0.00 82 ASP A C 7
ATOM 10193 O O . ASP A 1 82 ? 15.950 19.222 -17.261 1.00 0.00 82 ASP A O 7
ATOM 10202 N N . ASN A 1 83 ? 14.705 20.460 -15.854 1.00 0.00 83 ASN A N 7
ATOM 10203 C CA . ASN A 1 83 ? 15.758 20.584 -14.853 1.00 0.00 83 ASN A CA 7
ATOM 10204 C C . ASN A 1 83 ? 16.027 19.249 -14.169 1.00 0.00 83 ASN A C 7
ATOM 10205 O O . ASN A 1 83 ? 17.096 19.038 -13.596 1.00 0.00 83 ASN A O 7
ATOM 10216 N N . VAL A 1 84 ? 15.050 18.351 -14.231 1.00 0.00 84 VAL A N 7
ATOM 10217 C CA . VAL A 1 84 ? 15.211 17.005 -13.694 1.00 0.00 84 VAL A CA 7
ATOM 10218 C C . VAL A 1 84 ? 16.240 16.213 -14.491 1.00 0.00 84 VAL A C 7
ATOM 10219 O O . VAL A 1 84 ? 16.240 16.239 -15.721 1.00 0.00 84 VAL A O 7
ATOM 10232 N N . SER A 1 85 ? 17.116 15.509 -13.782 1.00 0.00 85 SER A N 7
ATOM 10233 C CA . SER A 1 85 ? 18.079 14.621 -14.420 1.00 0.00 85 SER A CA 7
ATOM 10234 C C . SER A 1 85 ? 17.519 13.212 -14.563 1.00 0.00 85 SER A C 7
ATOM 10235 O O . SER A 1 85 ? 17.566 12.622 -15.642 1.00 0.00 85 SER A O 7
ATOM 10243 N N . ARG A 1 86 ? 16.988 12.678 -13.469 1.00 0.00 86 ARG A N 7
ATOM 10244 C CA . ARG A 1 86 ? 16.411 11.338 -13.472 1.00 0.00 86 ARG A CA 7
ATOM 10245 C C . ARG A 1 86 ? 15.464 11.144 -12.294 1.00 0.00 86 ARG A C 7
ATOM 10246 O O . ARG A 1 86 ? 15.813 11.432 -11.150 1.00 0.00 86 ARG A O 7
ATOM 10267 N N . VAL A 1 87 ? 14.263 10.654 -12.583 1.00 0.00 87 VAL A N 7
ATOM 10268 C CA . VAL A 1 87 ? 13.318 10.278 -11.538 1.00 0.00 87 VAL A CA 7
ATOM 10269 C C . VAL A 1 87 ? 13.344 8.775 -11.287 1.00 0.00 87 VAL A C 7
ATOM 10270 O O . VAL A 1 87 ? 13.095 7.980 -12.192 1.00 0.00 87 VAL A O 7
ATOM 10283 N N . GLU A 1 88 ? 13.648 8.393 -10.050 1.00 0.00 88 GLU A N 7
ATOM 10284 C CA . GLU A 1 88 ? 13.564 6.998 -9.638 1.00 0.00 88 GLU A CA 7
ATOM 10285 C C . GLU A 1 88 ? 12.608 6.826 -8.463 1.00 0.00 88 GLU A C 7
ATOM 10286 O O . GLU A 1 88 ? 12.824 7.387 -7.388 1.00 0.00 88 GLU A O 7
ATOM 10298 N N . VAL A 1 89 ? 11.550 6.051 -8.675 1.00 0.00 89 VAL A N 7
ATOM 10299 C CA . VAL A 1 89 ? 10.538 5.838 -7.648 1.00 0.00 89 VAL A CA 7
ATOM 10300 C C . VAL A 1 89 ? 10.652 4.443 -7.045 1.00 0.00 89 VAL A C 7
ATOM 10301 O O . VAL A 1 89 ? 10.788 3.454 -7.765 1.00 0.00 89 VAL A O 7
ATOM 10314 N N . THR A 1 90 ? 10.594 4.371 -5.719 1.00 0.00 90 THR A N 7
ATOM 10315 C CA . THR A 1 90 ? 10.761 3.106 -5.013 1.00 0.00 90 THR A CA 7
ATOM 10316 C C . THR A 1 90 ? 9.710 2.941 -3.923 1.00 0.00 90 THR A C 7
ATOM 10317 O O . THR A 1 90 ? 9.378 3.893 -3.217 1.00 0.00 90 THR A O 7
ATOM 10328 N N . ARG A 1 91 ? 9.187 1.725 -3.792 1.00 0.00 91 ARG A N 7
ATOM 10329 C CA . ARG A 1 91 ? 8.160 1.437 -2.799 1.00 0.00 91 ARG A CA 7
ATOM 10330 C C . ARG A 1 91 ? 8.777 1.004 -1.475 1.00 0.00 91 ARG A C 7
ATOM 10331 O O . ARG A 1 91 ? 9.642 0.130 -1.440 1.00 0.00 91 ARG A O 7
ATOM 10352 N N . TYR A 1 92 ? 8.326 1.620 -0.389 1.00 0.00 92 TYR A N 7
ATOM 10353 C CA . TYR A 1 92 ? 8.735 1.211 0.950 1.00 0.00 92 TYR A CA 7
ATOM 10354 C C . TYR A 1 92 ? 8.185 -0.167 1.296 1.00 0.00 92 TYR A C 7
ATOM 10355 O O . TYR A 1 92 ? 8.927 -1.055 1.718 1.00 0.00 92 TYR A O 7
ATOM 10373 N N . LYS A 1 93 ? 6.880 -0.339 1.116 1.00 0.00 93 LYS A N 7
ATOM 10374 C CA . LYS A 1 93 ? 6.234 -1.623 1.368 1.00 0.00 93 LYS A CA 7
ATOM 10375 C C . LYS A 1 93 ? 6.937 -2.748 0.619 1.00 0.00 93 LYS A C 7
ATOM 10376 O O . LYS A 1 93 ? 7.946 -3.224 1.060 1.00 0.00 93 LYS A O 7
ATOM 10396 N N . GLY A 1 1 ? 0.367 0.074 -2.652 1.00 0.00 1 GLY A N 8
ATOM 10397 C CA . GLY A 1 1 ? 1.743 0.102 -2.169 1.00 0.00 1 GLY A CA 8
ATOM 10398 C C . GLY A 1 1 ? 2.219 1.531 -1.947 1.00 0.00 1 GLY A C 8
ATOM 10399 O O . GLY A 1 1 ? 1.797 2.453 -2.645 1.00 0.00 1 GLY A O 8
ATOM 10405 N N . ILE A 1 2 ? 3.101 1.711 -0.969 1.00 0.00 2 ILE A N 8
ATOM 10406 C CA . ILE A 1 2 ? 3.613 3.033 -0.632 1.00 0.00 2 ILE A CA 8
ATOM 10407 C C . ILE A 1 2 ? 5.015 3.241 -1.190 1.00 0.00 2 ILE A C 8
ATOM 10408 O O . ILE A 1 2 ? 5.914 2.434 -0.951 1.00 0.00 2 ILE A O 8
ATOM 10424 N N . TYR A 1 3 ? 5.195 4.325 -1.937 1.00 0.00 3 TYR A N 8
ATOM 10425 C CA . TYR A 1 3 ? 6.463 4.593 -2.605 1.00 0.00 3 TYR A CA 8
ATOM 10426 C C . TYR A 1 3 ? 7.067 5.908 -2.133 1.00 0.00 3 TYR A C 8
ATOM 10427 O O . TYR A 1 3 ? 6.355 6.800 -1.669 1.00 0.00 3 TYR A O 8
ATOM 10445 N N . THR A 1 4 ? 8.386 6.025 -2.253 1.00 0.00 4 THR A N 8
ATOM 10446 C CA . THR A 1 4 ? 9.071 7.284 -1.987 1.00 0.00 4 THR A CA 8
ATOM 10447 C C . THR A 1 4 ? 9.803 7.786 -3.225 1.00 0.00 4 THR A C 8
ATOM 10448 O O . THR A 1 4 ? 10.637 7.080 -3.794 1.00 0.00 4 THR A O 8
ATOM 10459 N N . VAL A 1 5 ? 9.487 9.008 -3.639 1.00 0.00 5 VAL A N 8
ATOM 10460 C CA . VAL A 1 5 ? 9.949 9.527 -4.921 1.00 0.00 5 VAL A CA 8
ATOM 10461 C C . VAL A 1 5 ? 11.139 10.462 -4.739 1.00 0.00 5 VAL A C 8
ATOM 10462 O O . VAL A 1 5 ? 11.058 11.449 -4.008 1.00 0.00 5 VAL A O 8
ATOM 10475 N N . LYS A 1 6 ? 12.241 10.146 -5.410 1.00 0.00 6 LYS A N 8
ATOM 10476 C CA . LYS A 1 6 ? 13.433 10.984 -5.362 1.00 0.00 6 LYS A CA 8
ATOM 10477 C C . LYS A 1 6 ? 13.676 11.672 -6.698 1.00 0.00 6 LYS A C 8
ATOM 10478 O O . LYS A 1 6 ? 14.160 11.055 -7.647 1.00 0.00 6 LYS A O 8
ATOM 10497 N N . ILE A 1 7 ? 13.338 12.956 -6.766 1.00 0.00 7 ILE A N 8
ATOM 10498 C CA . ILE A 1 7 ? 13.510 13.729 -7.991 1.00 0.00 7 ILE A CA 8
ATOM 10499 C C . ILE A 1 7 ? 14.892 14.366 -8.050 1.00 0.00 7 ILE A C 8
ATOM 10500 O O . ILE A 1 7 ? 15.267 15.142 -7.170 1.00 0.00 7 ILE A O 8
ATOM 10516 N N . VAL A 1 8 ? 15.648 14.036 -9.091 1.00 0.00 8 VAL A N 8
ATOM 10517 C CA . VAL A 1 8 ? 16.972 14.609 -9.290 1.00 0.00 8 VAL A CA 8
ATOM 10518 C C . VAL A 1 8 ? 16.935 15.745 -10.304 1.00 0.00 8 VAL A C 8
ATOM 10519 O O . VAL A 1 8 ? 16.721 15.521 -11.495 1.00 0.00 8 VAL A O 8
ATOM 10532 N N . LEU A 1 9 ? 17.142 16.967 -9.824 1.00 0.00 9 LEU A N 8
ATOM 10533 C CA . LEU A 1 9 ? 17.125 18.143 -10.687 1.00 0.00 9 LEU A CA 8
ATOM 10534 C C . LEU A 1 9 ? 18.529 18.500 -11.158 1.00 0.00 9 LEU A C 8
ATOM 10535 O O . LEU A 1 9 ? 19.467 18.545 -10.363 1.00 0.00 9 LEU A O 8
ATOM 10551 N N . ASN A 1 10 ? 18.665 18.754 -12.454 1.00 0.00 10 ASN A N 8
ATOM 10552 C CA . ASN A 1 10 ? 19.939 19.182 -13.021 1.00 0.00 10 ASN A CA 8
ATOM 10553 C C . ASN A 1 10 ? 20.443 20.453 -12.347 1.00 0.00 10 ASN A C 8
ATOM 10554 O O . ASN A 1 10 ? 19.754 21.472 -12.330 1.00 0.00 10 ASN A O 8
ATOM 10565 N N . PRO A 1 11 ? 21.649 20.384 -11.793 1.00 0.00 11 PRO A N 8
ATOM 10566 C CA . PRO A 1 11 ? 22.201 21.490 -11.021 1.00 0.00 11 PRO A CA 8
ATOM 10567 C C . PRO A 1 11 ? 22.524 22.679 -11.916 1.00 0.00 11 PRO A C 8
ATOM 10568 O O . PRO A 1 11 ? 22.749 23.789 -11.434 1.00 0.00 11 PRO A O 8
ATOM 10579 N N . LYS A 1 12 ? 22.546 22.441 -13.223 1.00 0.00 12 LYS A N 8
ATOM 10580 C CA . LYS A 1 12 ? 22.816 23.497 -14.191 1.00 0.00 12 LYS A CA 8
ATOM 10581 C C . LYS A 1 12 ? 21.563 24.314 -14.480 1.00 0.00 12 LYS A C 8
ATOM 10582 O O . LYS A 1 12 ? 21.619 25.331 -15.172 1.00 0.00 12 LYS A O 8
ATOM 10601 N N . THR A 1 13 ? 20.433 23.862 -13.946 1.00 0.00 13 THR A N 8
ATOM 10602 C CA . THR A 1 13 ? 19.166 24.558 -14.133 1.00 0.00 13 THR A CA 8
ATOM 10603 C C . THR A 1 13 ? 18.754 25.302 -12.868 1.00 0.00 13 THR A C 8
ATOM 10604 O O . THR A 1 13 ? 19.411 25.194 -11.832 1.00 0.00 13 THR A O 8
ATOM 10615 N N . ASN A 1 14 ? 17.665 26.057 -12.959 1.00 0.00 14 ASN A N 8
ATOM 10616 C CA . ASN A 1 14 ? 17.228 26.907 -11.859 1.00 0.00 14 ASN A CA 8
ATOM 10617 C C . ASN A 1 14 ? 16.866 26.079 -10.633 1.00 0.00 14 ASN A C 8
ATOM 10618 O O . ASN A 1 14 ? 15.918 25.296 -10.660 1.00 0.00 14 ASN A O 8
ATOM 10629 N N . LYS A 1 15 ? 17.627 26.259 -9.558 1.00 0.00 15 LYS A N 8
ATOM 10630 C CA . LYS A 1 15 ? 17.358 25.564 -8.305 1.00 0.00 15 LYS A CA 8
ATOM 10631 C C . LYS A 1 15 ? 16.119 26.125 -7.619 1.00 0.00 15 LYS A C 8
ATOM 10632 O O . LYS A 1 15 ? 15.617 25.549 -6.654 1.00 0.00 15 LYS A O 8
ATOM 10651 N N . GLY A 1 16 ? 15.629 27.252 -8.124 1.00 0.00 16 GLY A N 8
ATOM 10652 C CA . GLY A 1 16 ? 14.371 27.819 -7.653 1.00 0.00 16 GLY A CA 8
ATOM 10653 C C . GLY A 1 16 ? 13.184 26.978 -8.102 1.00 0.00 16 GLY A C 8
ATOM 10654 O O . GLY A 1 16 ? 12.076 27.124 -7.585 1.00 0.00 16 GLY A O 8
ATOM 10658 N N . GLU A 1 17 ? 13.422 26.095 -9.066 1.00 0.00 17 GLU A N 8
ATOM 10659 C CA . GLU A 1 17 ? 12.397 25.163 -9.522 1.00 0.00 17 GLU A CA 8
ATOM 10660 C C . GLU A 1 17 ? 12.543 23.808 -8.840 1.00 0.00 17 GLU A C 8
ATOM 10661 O O . GLU A 1 17 ? 11.886 22.839 -9.219 1.00 0.00 17 GLU A O 8
ATOM 10673 N N . LEU A 1 18 ? 13.408 23.748 -7.833 1.00 0.00 18 LEU A N 8
ATOM 10674 C CA . LEU A 1 18 ? 13.666 22.504 -7.118 1.00 0.00 18 LEU A CA 8
ATOM 10675 C C . LEU A 1 18 ? 12.384 21.939 -6.517 1.00 0.00 18 LEU A C 8
ATOM 10676 O O . LEU A 1 18 ? 12.186 20.724 -6.485 1.00 0.00 18 LEU A O 8
ATOM 10692 N N . THR A 1 19 ? 11.517 22.826 -6.044 1.00 0.00 19 THR A N 8
ATOM 10693 C CA . THR A 1 19 ? 10.374 22.423 -5.234 1.00 0.00 19 THR A CA 8
ATOM 10694 C C . THR A 1 19 ? 9.065 22.641 -5.981 1.00 0.00 19 THR A C 8
ATOM 10695 O O . THR A 1 19 ? 7.982 22.498 -5.412 1.00 0.00 19 THR A O 8
ATOM 10706 N N . THR A 1 20 ? 9.170 22.989 -7.259 1.00 0.00 20 THR A N 8
ATOM 10707 C CA . THR A 1 20 ? 7.994 23.184 -8.100 1.00 0.00 20 THR A CA 8
ATOM 10708 C C . THR A 1 20 ? 7.433 21.852 -8.578 1.00 0.00 20 THR A C 8
ATOM 10709 O O . THR A 1 20 ? 6.274 21.766 -8.987 1.00 0.00 20 THR A O 8
ATOM 10720 N N . GLU A 1 21 ? 8.260 20.813 -8.527 1.00 0.00 21 GLU A N 8
ATOM 10721 C CA . GLU A 1 21 ? 7.826 19.469 -8.889 1.00 0.00 21 GLU A CA 8
ATOM 10722 C C . GLU A 1 21 ? 6.976 18.849 -7.786 1.00 0.00 21 GLU A C 8
ATOM 10723 O O . GLU A 1 21 ? 6.333 17.820 -7.990 1.00 0.00 21 GLU A O 8
ATOM 10735 N N . ALA A 1 22 ? 6.976 19.482 -6.619 1.00 0.00 22 ALA A N 8
ATOM 10736 C CA . ALA A 1 22 ? 6.162 19.026 -5.499 1.00 0.00 22 ALA A CA 8
ATOM 10737 C C . ALA A 1 22 ? 4.682 19.024 -5.859 1.00 0.00 22 ALA A C 8
ATOM 10738 O O . ALA A 1 22 ? 3.902 18.244 -5.314 1.00 0.00 22 ALA A O 8
ATOM 10745 N N . VAL A 1 23 ? 4.301 19.902 -6.781 1.00 0.00 23 VAL A N 8
ATOM 10746 C CA . VAL A 1 23 ? 2.912 20.007 -7.212 1.00 0.00 23 VAL A CA 8
ATOM 10747 C C . VAL A 1 23 ? 2.729 19.456 -8.620 1.00 0.00 23 VAL A C 8
ATOM 10748 O O . VAL A 1 23 ? 1.603 19.291 -9.091 1.00 0.00 23 VAL A O 8
ATOM 10761 N N . ASP A 1 24 ? 3.842 19.174 -9.289 1.00 0.00 24 ASP A N 8
ATOM 10762 C CA . ASP A 1 24 ? 3.843 18.260 -10.425 1.00 0.00 24 ASP A CA 8
ATOM 10763 C C . ASP A 1 24 ? 3.556 16.830 -9.981 1.00 0.00 24 ASP A C 8
ATOM 10764 O O . ASP A 1 24 ? 3.046 16.021 -10.755 1.00 0.00 24 ASP A O 8
ATOM 10773 N N . ALA A 1 25 ? 3.888 16.527 -8.730 1.00 0.00 25 ALA A N 8
ATOM 10774 C CA . ALA A 1 25 ? 3.500 15.260 -8.121 1.00 0.00 25 ALA A CA 8
ATOM 10775 C C . ALA A 1 25 ? 2.042 15.284 -7.681 1.00 0.00 25 ALA A C 8
ATOM 10776 O O . ALA A 1 25 ? 1.368 14.254 -7.679 1.00 0.00 25 ALA A O 8
ATOM 10783 N N . ALA A 1 26 ? 1.562 16.465 -7.308 1.00 0.00 26 ALA A N 8
ATOM 10784 C CA . ALA A 1 26 ? 0.130 16.696 -7.159 1.00 0.00 26 ALA A CA 8
ATOM 10785 C C . ALA A 1 26 ? -0.590 16.579 -8.497 1.00 0.00 26 ALA A C 8
ATOM 10786 O O . ALA A 1 26 ? -1.738 16.141 -8.559 1.00 0.00 26 ALA A O 8
ATOM 10793 N N . THR A 1 27 ? 0.094 16.971 -9.567 1.00 0.00 27 THR A N 8
ATOM 10794 C CA . THR A 1 27 ? -0.415 16.768 -10.918 1.00 0.00 27 THR A CA 8
ATOM 10795 C C . THR A 1 27 ? -0.282 15.312 -11.345 1.00 0.00 27 THR A C 8
ATOM 10796 O O . THR A 1 27 ? -1.103 14.799 -12.105 1.00 0.00 27 THR A O 8
ATOM 10807 N N . ALA A 1 28 ? 0.757 14.648 -10.847 1.00 0.00 28 ALA A N 8
ATOM 10808 C CA . ALA A 1 28 ? 0.885 13.203 -10.996 1.00 0.00 28 ALA A CA 8
ATOM 10809 C C . ALA A 1 28 ? -0.244 12.474 -10.279 1.00 0.00 28 ALA A C 8
ATOM 10810 O O . ALA A 1 28 ? -0.806 11.512 -10.802 1.00 0.00 28 ALA A O 8
ATOM 10817 N N . LEU A 1 29 ? -0.570 12.936 -9.076 1.00 0.00 29 LEU A N 8
ATOM 10818 C CA . LEU A 1 29 ? -1.696 12.392 -8.326 1.00 0.00 29 LEU A CA 8
ATOM 10819 C C . LEU A 1 29 ? -3.023 12.876 -8.894 1.00 0.00 29 LEU A C 8
ATOM 10820 O O . LEU A 1 29 ? -4.063 12.253 -8.685 1.00 0.00 29 LEU A O 8
ATOM 10836 N N . LYS A 1 30 ? -2.981 13.991 -9.616 1.00 0.00 30 LYS A N 8
ATOM 10837 C CA . LYS A 1 30 ? -4.121 14.433 -10.410 1.00 0.00 30 LYS A CA 8
ATOM 10838 C C . LYS A 1 30 ? -4.321 13.542 -11.629 1.00 0.00 30 LYS A C 8
ATOM 10839 O O . LYS A 1 30 ? -5.452 13.244 -12.012 1.00 0.00 30 LYS A O 8
ATOM 10858 N N . ASN A 1 31 ? -3.218 13.118 -12.235 1.00 0.00 31 ASN A N 8
ATOM 10859 C CA . ASN A 1 31 ? -3.262 12.123 -13.299 1.00 0.00 31 ASN A CA 8
ATOM 10860 C C . ASN A 1 31 ? -3.747 10.777 -12.775 1.00 0.00 31 ASN A C 8
ATOM 10861 O O . ASN A 1 31 ? -4.505 10.077 -13.446 1.00 0.00 31 ASN A O 8
ATOM 10872 N N . PHE A 1 32 ? -3.308 10.423 -11.573 1.00 0.00 32 PHE A N 8
ATOM 10873 C CA . PHE A 1 32 ? -3.798 9.225 -10.901 1.00 0.00 32 PHE A CA 8
ATOM 10874 C C . PHE A 1 32 ? -5.277 9.350 -10.560 1.00 0.00 32 PHE A C 8
ATOM 10875 O O . PHE A 1 32 ? -6.081 8.488 -10.914 1.00 0.00 32 PHE A O 8
ATOM 10892 N N . GLY A 1 33 ? -5.631 10.429 -9.869 1.00 0.00 33 GLY A N 8
ATOM 10893 C CA . GLY A 1 33 ? -7.018 10.686 -9.506 1.00 0.00 33 GLY A CA 8
ATOM 10894 C C . GLY A 1 33 ? -7.221 10.593 -8.000 1.00 0.00 33 GLY A C 8
ATOM 10895 O O . GLY A 1 33 ? -8.289 10.201 -7.530 1.00 0.00 33 GLY A O 8
ATOM 10899 N N . ALA A 1 34 ? -6.188 10.954 -7.246 1.00 0.00 34 ALA A N 8
ATOM 10900 C CA . ALA A 1 34 ? -6.253 10.919 -5.789 1.00 0.00 34 ALA A CA 8
ATOM 10901 C C . ALA A 1 34 ? -7.178 12.005 -5.253 1.00 0.00 34 ALA A C 8
ATOM 10902 O O . ALA A 1 34 ? -6.876 13.195 -5.351 1.00 0.00 34 ALA A O 8
ATOM 10909 N N . LYS A 1 35 ? -8.306 11.590 -4.688 1.00 0.00 35 LYS A N 8
ATOM 10910 C CA . LYS A 1 35 ? -9.211 12.512 -4.015 1.00 0.00 35 LYS A CA 8
ATOM 10911 C C . LYS A 1 35 ? -9.114 12.374 -2.501 1.00 0.00 35 LYS A C 8
ATOM 10912 O O . LYS A 1 35 ? -9.037 11.264 -1.974 1.00 0.00 35 LYS A O 8
ATOM 10931 N N . ALA A 1 36 ? -9.118 13.507 -1.807 1.00 0.00 36 ALA A N 8
ATOM 10932 C CA . ALA A 1 36 ? -8.841 13.529 -0.376 1.00 0.00 36 ALA A CA 8
ATOM 10933 C C . ALA A 1 36 ? -9.915 12.782 0.405 1.00 0.00 36 ALA A C 8
ATOM 10934 O O . ALA A 1 36 ? -9.627 12.137 1.414 1.00 0.00 36 ALA A O 8
ATOM 10941 N N . GLN A 1 37 ? -11.153 12.873 -0.067 1.00 0.00 37 GLN A N 8
ATOM 10942 C CA . GLN A 1 37 ? -12.295 12.347 0.671 1.00 0.00 37 GLN A CA 8
ATOM 10943 C C . GLN A 1 37 ? -12.775 11.029 0.077 1.00 0.00 37 GLN A C 8
ATOM 10944 O O . GLN A 1 37 ? -13.303 10.172 0.788 1.00 0.00 37 GLN A O 8
ATOM 10958 N N . ASP A 1 38 ? -12.589 10.872 -1.228 1.00 0.00 38 ASP A N 8
ATOM 10959 C CA . ASP A 1 38 ? -13.137 9.728 -1.948 1.00 0.00 38 ASP A CA 8
ATOM 10960 C C . ASP A 1 38 ? -12.111 8.609 -2.066 1.00 0.00 38 ASP A C 8
ATOM 10961 O O . ASP A 1 38 ? -12.466 7.445 -2.254 1.00 0.00 38 ASP A O 8
ATOM 10970 N N . VAL A 1 39 ? -10.836 8.967 -1.956 1.00 0.00 39 VAL A N 8
ATOM 10971 C CA . VAL A 1 39 ? -9.753 8.016 -2.167 1.00 0.00 39 VAL A CA 8
ATOM 10972 C C . VAL A 1 39 ? -8.834 7.950 -0.953 1.00 0.00 39 VAL A C 8
ATOM 10973 O O . VAL A 1 39 ? -8.297 8.965 -0.512 1.00 0.00 39 VAL A O 8
ATOM 10986 N N . GLY A 1 40 ? -8.656 6.747 -0.416 1.00 0.00 40 GLY A N 8
ATOM 10987 C CA . GLY A 1 40 ? -7.926 6.565 0.832 1.00 0.00 40 GLY A CA 8
ATOM 10988 C C . GLY A 1 40 ? -6.424 6.494 0.587 1.00 0.00 40 GLY A C 8
ATOM 10989 O O . GLY A 1 40 ? -5.630 6.522 1.527 1.00 0.00 40 GLY A O 8
ATOM 10993 N N . VAL A 1 41 ? -6.042 6.401 -0.682 1.00 0.00 41 VAL A N 8
ATOM 10994 C CA . VAL A 1 41 ? -4.633 6.406 -1.059 1.00 0.00 41 VAL A CA 8
ATOM 10995 C C . VAL A 1 41 ? -3.907 7.606 -0.466 1.00 0.00 41 VAL A C 8
ATOM 10996 O O . VAL A 1 41 ? -4.312 8.751 -0.668 1.00 0.00 41 VAL A O 8
ATOM 11009 N N . ASP A 1 42 ? -2.831 7.337 0.266 1.00 0.00 42 ASP A N 8
ATOM 11010 C CA . ASP A 1 42 ? -2.059 8.395 0.909 1.00 0.00 42 ASP A CA 8
ATOM 11011 C C . ASP A 1 42 ? -1.384 9.289 -0.123 1.00 0.00 42 ASP A C 8
ATOM 11012 O O . ASP A 1 42 ? -0.613 8.816 -0.958 1.00 0.00 42 ASP A O 8
ATOM 11021 N N . GLY A 1 43 ? -1.678 10.582 -0.060 1.00 0.00 43 GLY A N 8
ATOM 11022 C CA . GLY A 1 43 ? -1.103 11.545 -0.993 1.00 0.00 43 GLY A CA 8
ATOM 11023 C C . GLY A 1 43 ? 0.368 11.796 -0.687 1.00 0.00 43 GLY A C 8
ATOM 11024 O O . GLY A 1 43 ? 0.981 11.072 0.098 1.00 0.00 43 GLY A O 8
ATOM 11028 N N . ALA A 1 44 ? 0.930 12.825 -1.312 1.00 0.00 44 ALA A N 8
ATOM 11029 C CA . ALA A 1 44 ? 2.366 13.068 -1.250 1.00 0.00 44 ALA A CA 8
ATOM 11030 C C . ALA A 1 44 ? 2.732 13.902 -0.029 1.00 0.00 44 ALA A C 8
ATOM 11031 O O . ALA A 1 44 ? 2.072 14.894 0.277 1.00 0.00 44 ALA A O 8
ATOM 11038 N N . TRP A 1 45 ? 3.789 13.492 0.665 1.00 0.00 45 TRP A N 8
ATOM 11039 C CA . TRP A 1 45 ? 4.382 14.315 1.713 1.00 0.00 45 TRP A CA 8
ATOM 11040 C C . TRP A 1 45 ? 5.753 14.834 1.295 1.00 0.00 45 TRP A C 8
ATOM 11041 O O . TRP A 1 45 ? 6.686 14.058 1.092 1.00 0.00 45 TRP A O 8
ATOM 11062 N N . THR A 1 46 ? 5.867 16.152 1.168 1.00 0.00 46 THR A N 8
ATOM 11063 C CA . THR A 1 46 ? 7.024 16.762 0.524 1.00 0.00 46 THR A CA 8
ATOM 11064 C C . THR A 1 46 ? 8.130 17.045 1.532 1.00 0.00 46 THR A C 8
ATOM 11065 O O . THR A 1 46 ? 7.877 17.576 2.613 1.00 0.00 46 THR A O 8
ATOM 11076 N N . TYR A 1 47 ? 9.358 16.687 1.172 1.00 0.00 47 TYR A N 8
ATOM 11077 C CA . TYR A 1 47 ? 10.525 17.044 1.969 1.00 0.00 47 TYR A CA 8
ATOM 11078 C C . TYR A 1 47 ? 11.809 16.890 1.163 1.00 0.00 47 TYR A C 8
ATOM 11079 O O . TYR A 1 47 ? 12.276 15.774 0.931 1.00 0.00 47 TYR A O 8
ATOM 11097 N N . SER A 1 48 ? 12.376 18.015 0.742 1.00 0.00 48 SER A N 8
ATOM 11098 C CA . SER A 1 48 ? 13.524 18.003 -0.158 1.00 0.00 48 SER A CA 8
ATOM 11099 C C . SER A 1 48 ? 14.759 17.436 0.532 1.00 0.00 48 SER A C 8
ATOM 11100 O O . SER A 1 48 ? 14.797 17.314 1.755 1.00 0.00 48 SER A O 8
ATOM 11108 N N . ASP A 1 49 ? 15.767 17.093 -0.262 1.00 0.00 49 ASP A N 8
ATOM 11109 C CA . ASP A 1 49 ? 16.996 16.513 0.268 1.00 0.00 49 ASP A CA 8
ATOM 11110 C C . ASP A 1 49 ? 18.136 17.523 0.245 1.00 0.00 49 ASP A C 8
ATOM 11111 O O . ASP A 1 49 ? 18.668 17.848 -0.817 1.00 0.00 49 ASP A O 8
ATOM 11120 N N . PRO A 1 50 ? 18.507 18.016 1.421 1.00 0.00 50 PRO A N 8
ATOM 11121 C CA . PRO A 1 50 ? 19.521 19.059 1.529 1.00 0.00 50 PRO A CA 8
ATOM 11122 C C . PRO A 1 50 ? 20.923 18.482 1.390 1.00 0.00 50 PRO A C 8
ATOM 11123 O O . PRO A 1 50 ? 21.889 19.216 1.179 1.00 0.00 50 PRO A O 8
ATOM 11134 N N . THR A 1 51 ? 21.029 17.163 1.508 1.00 0.00 51 THR A N 8
ATOM 11135 C CA . THR A 1 51 ? 22.327 16.500 1.561 1.00 0.00 51 THR A CA 8
ATOM 11136 C C . THR A 1 51 ? 22.625 15.769 0.258 1.00 0.00 51 THR A C 8
ATOM 11137 O O . THR A 1 51 ? 23.472 14.877 0.216 1.00 0.00 51 THR A O 8
ATOM 11148 N N . LYS A 1 52 ? 21.923 16.151 -0.804 1.00 0.00 52 LYS A N 8
ATOM 11149 C CA . LYS A 1 52 ? 22.173 15.595 -2.128 1.00 0.00 52 LYS A CA 8
ATOM 11150 C C . LYS A 1 52 ? 23.600 15.871 -2.582 1.00 0.00 52 LYS A C 8
ATOM 11151 O O . LYS A 1 52 ? 24.198 16.880 -2.203 1.00 0.00 52 LYS A O 8
ATOM 11170 N N . THR A 1 53 ? 24.142 14.972 -3.395 1.00 0.00 53 THR A N 8
ATOM 11171 C CA . THR A 1 53 ? 25.542 15.045 -3.794 1.00 0.00 53 THR A CA 8
ATOM 11172 C C . THR A 1 53 ? 25.725 15.964 -4.996 1.00 0.00 53 THR A C 8
ATOM 11173 O O . THR A 1 53 ? 24.751 16.464 -5.561 1.00 0.00 53 THR A O 8
ATOM 11184 N N . PHE A 1 54 ? 26.976 16.183 -5.383 1.00 0.00 54 PHE A N 8
ATOM 11185 C CA . PHE A 1 54 ? 27.292 17.092 -6.477 1.00 0.00 54 PHE A CA 8
ATOM 11186 C C . PHE A 1 54 ? 26.651 16.629 -7.780 1.00 0.00 54 PHE A C 8
ATOM 11187 O O . PHE A 1 54 ? 25.944 17.390 -8.440 1.00 0.00 54 PHE A O 8
ATOM 11204 N N . PRO A 1 55 ? 26.902 15.376 -8.144 1.00 0.00 55 PRO A N 8
ATOM 11205 C CA . PRO A 1 55 ? 26.419 14.834 -9.409 1.00 0.00 55 PRO A CA 8
ATOM 11206 C C . PRO A 1 55 ? 24.899 14.734 -9.420 1.00 0.00 55 PRO A C 8
ATOM 11207 O O . PRO A 1 55 ? 24.274 14.749 -10.480 1.00 0.00 55 PRO A O 8
ATOM 11218 N N . VAL A 1 56 ? 24.309 14.631 -8.234 1.00 0.00 56 VAL A N 8
ATOM 11219 C CA . VAL A 1 56 ? 22.859 14.692 -8.092 1.00 0.00 56 VAL A CA 8
ATOM 11220 C C . VAL A 1 56 ? 22.344 16.108 -8.304 1.00 0.00 56 VAL A C 8
ATOM 11221 O O . VAL A 1 56 ? 21.282 16.311 -8.893 1.00 0.00 56 VAL A O 8
ATOM 11234 N N . GLY A 1 57 ? 23.100 17.087 -7.819 1.00 0.00 57 GLY A N 8
ATOM 11235 C CA . GLY A 1 57 ? 22.749 18.490 -8.004 1.00 0.00 57 GLY A CA 8
ATOM 11236 C C . GLY A 1 57 ? 21.782 18.964 -6.927 1.00 0.00 57 GLY A C 8
ATOM 11237 O O . GLY A 1 57 ? 22.193 19.301 -5.816 1.00 0.00 57 GLY A O 8
ATOM 11241 N N . TYR A 1 58 ? 20.497 18.986 -7.261 1.00 0.00 58 TYR A N 8
ATOM 11242 C CA . TYR A 1 58 ? 19.459 19.318 -6.292 1.00 0.00 58 TYR A CA 8
ATOM 11243 C C . TYR A 1 58 ? 18.342 18.283 -6.303 1.00 0.00 58 TYR A C 8
ATOM 11244 O O . TYR A 1 58 ? 17.745 18.012 -7.346 1.00 0.00 58 TYR A O 8
ATOM 11262 N N . ARG A 1 59 ? 18.066 17.704 -5.140 1.00 0.00 59 ARG A N 8
ATOM 11263 C CA . ARG A 1 59 ? 17.147 16.577 -5.044 1.00 0.00 59 ARG A CA 8
ATOM 11264 C C . ARG A 1 59 ? 15.888 16.955 -4.274 1.00 0.00 59 ARG A C 8
ATOM 11265 O O . ARG A 1 59 ? 15.962 17.482 -3.164 1.00 0.00 59 ARG A O 8
ATOM 11286 N N . LEU A 1 60 ? 14.732 16.684 -4.871 1.00 0.00 60 LEU A N 8
ATOM 11287 C CA . LEU A 1 60 ? 13.459 16.829 -4.175 1.00 0.00 60 LEU A CA 8
ATOM 11288 C C . LEU A 1 60 ? 12.838 15.471 -3.873 1.00 0.00 60 LEU A C 8
ATOM 11289 O O . LEU A 1 60 ? 12.563 14.688 -4.782 1.00 0.00 60 LEU A O 8
ATOM 11305 N N . ILE A 1 61 ? 12.617 15.200 -2.592 1.00 0.00 61 ILE A N 8
ATOM 11306 C CA . ILE A 1 61 ? 12.031 13.934 -2.167 1.00 0.00 61 ILE A CA 8
ATOM 11307 C C . ILE A 1 61 ? 10.638 14.140 -1.587 1.00 0.00 61 ILE A C 8
ATOM 11308 O O . ILE A 1 61 ? 10.381 15.128 -0.900 1.00 0.00 61 ILE A O 8
ATOM 11324 N N . PHE A 1 62 ? 9.741 13.199 -1.866 1.00 0.00 62 PHE A N 8
ATOM 11325 C CA . PHE A 1 62 ? 8.440 13.162 -1.210 1.00 0.00 62 PHE A CA 8
ATOM 11326 C C . PHE A 1 62 ? 7.908 11.738 -1.124 1.00 0.00 62 PHE A C 8
ATOM 11327 O O . PHE A 1 62 ? 8.256 10.884 -1.939 1.00 0.00 62 PHE A O 8
ATOM 11344 N N . LYS A 1 63 ? 7.061 11.488 -0.131 1.00 0.00 63 LYS A N 8
ATOM 11345 C CA . LYS A 1 63 ? 6.554 10.144 0.124 1.00 0.00 63 LYS A CA 8
ATOM 11346 C C . LYS A 1 63 ? 5.077 10.035 -0.234 1.00 0.00 63 LYS A C 8
ATOM 11347 O O . LYS A 1 63 ? 4.247 10.785 0.281 1.00 0.00 63 LYS A O 8
ATOM 11366 N N . VAL A 1 64 ? 4.755 9.099 -1.120 1.00 0.00 64 VAL A N 8
ATOM 11367 C CA . VAL A 1 64 ? 3.424 9.026 -1.708 1.00 0.00 64 VAL A CA 8
ATOM 11368 C C . VAL A 1 64 ? 3.015 7.581 -1.968 1.00 0.00 64 VAL A C 8
ATOM 11369 O O . VAL A 1 64 ? 3.849 6.741 -2.305 1.00 0.00 64 VAL A O 8
ATOM 11382 N N . GLU A 1 65 ? 1.726 7.299 -1.810 1.00 0.00 65 GLU A N 8
ATOM 11383 C CA . GLU A 1 65 ? 1.193 5.972 -2.091 1.00 0.00 65 GLU A CA 8
ATOM 11384 C C . GLU A 1 65 ? 0.583 5.907 -3.486 1.00 0.00 65 GLU A C 8
ATOM 11385 O O . GLU A 1 65 ? -0.119 6.826 -3.910 1.00 0.00 65 GLU A O 8
ATOM 11397 N N . MET A 1 66 ? 0.856 4.818 -4.195 1.00 0.00 66 MET A N 8
ATOM 11398 C CA . MET A 1 66 ? 0.385 4.658 -5.566 1.00 0.00 66 MET A CA 8
ATOM 11399 C C . MET A 1 66 ? 0.618 3.238 -6.068 1.00 0.00 66 MET A C 8
ATOM 11400 O O . MET A 1 66 ? 1.560 2.568 -5.645 1.00 0.00 66 MET A O 8
ATOM 11414 N N . PRO A 1 67 ? -0.245 2.786 -6.970 1.00 0.00 67 PRO A N 8
ATOM 11415 C CA . PRO A 1 67 ? -0.059 1.500 -7.631 1.00 0.00 67 PRO A CA 8
ATOM 11416 C C . PRO A 1 67 ? 1.266 1.454 -8.381 1.00 0.00 67 PRO A C 8
ATOM 11417 O O . PRO A 1 67 ? 1.737 2.470 -8.891 1.00 0.00 67 PRO A O 8
ATOM 11428 N N . GLU A 1 68 ? 1.863 0.269 -8.445 1.00 0.00 68 GLU A N 8
ATOM 11429 C CA . GLU A 1 68 ? 3.120 0.082 -9.159 1.00 0.00 68 GLU A CA 8
ATOM 11430 C C . GLU A 1 68 ? 3.006 0.541 -10.606 1.00 0.00 68 GLU A C 8
ATOM 11431 O O . GLU A 1 68 ? 3.909 1.189 -11.135 1.00 0.00 68 GLU A O 8
ATOM 11443 N N . ASP A 1 69 ? 1.891 0.202 -11.243 1.00 0.00 69 ASP A N 8
ATOM 11444 C CA . ASP A 1 69 ? 1.675 0.541 -12.645 1.00 0.00 69 ASP A CA 8
ATOM 11445 C C . ASP A 1 69 ? 1.590 2.049 -12.841 1.00 0.00 69 ASP A C 8
ATOM 11446 O O . ASP A 1 69 ? 1.805 2.554 -13.942 1.00 0.00 69 ASP A O 8
ATOM 11455 N N . ARG A 1 70 ? 1.276 2.763 -11.765 1.00 0.00 70 ARG A N 8
ATOM 11456 C CA . ARG A 1 70 ? 1.090 4.207 -11.833 1.00 0.00 70 ARG A CA 8
ATOM 11457 C C . ARG A 1 70 ? 2.387 4.945 -11.524 1.00 0.00 70 ARG A C 8
ATOM 11458 O O . ARG A 1 70 ? 2.546 6.114 -11.875 1.00 0.00 70 ARG A O 8
ATOM 11479 N N . VAL A 1 71 ? 3.312 4.254 -10.867 1.00 0.00 71 VAL A N 8
ATOM 11480 C CA . VAL A 1 71 ? 4.604 4.837 -10.524 1.00 0.00 71 VAL A CA 8
ATOM 11481 C C . VAL A 1 71 ? 5.293 5.410 -11.756 1.00 0.00 71 VAL A C 8
ATOM 11482 O O . VAL A 1 71 ? 5.822 6.521 -11.723 1.00 0.00 71 VAL A O 8
ATOM 11495 N N . ASN A 1 72 ? 5.284 4.645 -12.842 1.00 0.00 72 ASN A N 8
ATOM 11496 C CA . ASN A 1 72 ? 5.950 5.055 -14.074 1.00 0.00 72 ASN A CA 8
ATOM 11497 C C . ASN A 1 72 ? 5.281 6.283 -14.679 1.00 0.00 72 ASN A C 8
ATOM 11498 O O . ASN A 1 72 ? 5.953 7.175 -15.196 1.00 0.00 72 ASN A O 8
ATOM 11509 N N . ASP A 1 73 ? 3.955 6.322 -14.611 1.00 0.00 73 ASP A N 8
ATOM 11510 C CA . ASP A 1 73 ? 3.186 7.385 -15.247 1.00 0.00 73 ASP A CA 8
ATOM 11511 C C . ASP A 1 73 ? 3.093 8.611 -14.348 1.00 0.00 73 ASP A C 8
ATOM 11512 O O . ASP A 1 73 ? 2.904 9.731 -14.825 1.00 0.00 73 ASP A O 8
ATOM 11521 N N . LEU A 1 74 ? 3.226 8.394 -13.044 1.00 0.00 74 LEU A N 8
ATOM 11522 C CA . LEU A 1 74 ? 3.268 9.491 -12.085 1.00 0.00 74 LEU A CA 8
ATOM 11523 C C . LEU A 1 74 ? 4.669 10.081 -11.984 1.00 0.00 74 LEU A C 8
ATOM 11524 O O . LEU A 1 74 ? 4.835 11.255 -11.651 1.00 0.00 74 LEU A O 8
ATOM 11540 N N . ALA A 1 75 ? 5.673 9.261 -12.273 1.00 0.00 75 ALA A N 8
ATOM 11541 C CA . ALA A 1 75 ? 7.029 9.753 -12.481 1.00 0.00 75 ALA A CA 8
ATOM 11542 C C . ALA A 1 75 ? 7.240 10.188 -13.927 1.00 0.00 75 ALA A C 8
ATOM 11543 O O . ALA A 1 75 ? 8.208 10.879 -14.242 1.00 0.00 75 ALA A O 8
ATOM 11550 N N . ARG A 1 76 ? 6.328 9.778 -14.802 1.00 0.00 76 ARG A N 8
ATOM 11551 C CA . ARG A 1 76 ? 6.278 10.304 -16.161 1.00 0.00 76 ARG A CA 8
ATOM 11552 C C . ARG A 1 76 ? 5.984 11.798 -16.161 1.00 0.00 76 ARG A C 8
ATOM 11553 O O . ARG A 1 76 ? 6.648 12.571 -16.853 1.00 0.00 76 ARG A O 8
ATOM 11574 N N . GLN A 1 77 ? 4.985 12.200 -15.384 1.00 0.00 77 GLN A N 8
ATOM 11575 C CA . GLN A 1 77 ? 4.643 13.610 -15.243 1.00 0.00 77 GLN A CA 8
ATOM 11576 C C . GLN A 1 77 ? 5.791 14.397 -14.623 1.00 0.00 77 GLN A C 8
ATOM 11577 O O . GLN A 1 77 ? 6.013 15.560 -14.962 1.00 0.00 77 GLN A O 8
ATOM 11591 N N . LEU A 1 78 ? 6.518 13.756 -13.715 1.00 0.00 78 LEU A N 8
ATOM 11592 C CA . LEU A 1 78 ? 7.656 14.389 -13.059 1.00 0.00 78 LEU A CA 8
ATOM 11593 C C . LEU A 1 78 ? 8.879 14.399 -13.966 1.00 0.00 78 LEU A C 8
ATOM 11594 O O . LEU A 1 78 ? 9.630 15.375 -14.001 1.00 0.00 78 LEU A O 8
ATOM 11610 N N . ARG A 1 79 ? 9.075 13.308 -14.700 1.00 0.00 79 ARG A N 8
ATOM 11611 C CA . ARG A 1 79 ? 10.148 13.229 -15.683 1.00 0.00 79 ARG A CA 8
ATOM 11612 C C . ARG A 1 79 ? 9.857 14.113 -16.889 1.00 0.00 79 ARG A C 8
ATOM 11613 O O . ARG A 1 79 ? 10.758 14.445 -17.659 1.00 0.00 79 ARG A O 8
ATOM 11634 N N . GLN A 1 80 ? 8.593 14.490 -17.048 1.00 0.00 80 GLN A N 8
ATOM 11635 C CA . GLN A 1 80 ? 8.178 15.326 -18.168 1.00 0.00 80 GLN A CA 8
ATOM 11636 C C . GLN A 1 80 ? 8.964 16.631 -18.202 1.00 0.00 80 GLN A C 8
ATOM 11637 O O . GLN A 1 80 ? 9.193 17.201 -19.270 1.00 0.00 80 GLN A O 8
ATOM 11651 N N . ARG A 1 81 ? 9.377 17.099 -17.029 1.00 0.00 81 ARG A N 8
ATOM 11652 C CA . ARG A 1 81 ? 10.145 18.332 -16.924 1.00 0.00 81 ARG A CA 8
ATOM 11653 C C . ARG A 1 81 ? 11.538 18.166 -17.516 1.00 0.00 81 ARG A C 8
ATOM 11654 O O . ARG A 1 81 ? 12.250 17.214 -17.195 1.00 0.00 81 ARG A O 8
ATOM 11675 N N . ASP A 1 82 ? 11.922 19.096 -18.384 1.00 0.00 82 ASP A N 8
ATOM 11676 C CA . ASP A 1 82 ? 13.215 19.030 -19.057 1.00 0.00 82 ASP A CA 8
ATOM 11677 C C . ASP A 1 82 ? 14.354 19.330 -18.092 1.00 0.00 82 ASP A C 8
ATOM 11678 O O . ASP A 1 82 ? 15.438 18.756 -18.198 1.00 0.00 82 ASP A O 8
ATOM 11687 N N . ASN A 1 83 ? 14.103 20.231 -17.149 1.00 0.00 83 ASN A N 8
ATOM 11688 C CA . ASN A 1 83 ? 15.132 20.669 -16.214 1.00 0.00 83 ASN A CA 8
ATOM 11689 C C . ASN A 1 83 ? 15.479 19.567 -15.221 1.00 0.00 83 ASN A C 8
ATOM 11690 O O . ASN A 1 83 ? 16.615 19.472 -14.757 1.00 0.00 83 ASN A O 8
ATOM 11701 N N . VAL A 1 84 ? 14.494 18.735 -14.901 1.00 0.00 84 VAL A N 8
ATOM 11702 C CA . VAL A 1 84 ? 14.718 17.576 -14.045 1.00 0.00 84 VAL A CA 8
ATOM 11703 C C . VAL A 1 84 ? 15.606 16.547 -14.732 1.00 0.00 84 VAL A C 8
ATOM 11704 O O . VAL A 1 84 ? 15.323 16.119 -15.852 1.00 0.00 84 VAL A O 8
ATOM 11717 N N . SER A 1 85 ? 16.681 16.155 -14.057 1.00 0.00 85 SER A N 8
ATOM 11718 C CA . SER A 1 85 ? 17.633 15.204 -14.618 1.00 0.00 85 SER A CA 8
ATOM 11719 C C . SER A 1 85 ? 17.030 13.808 -14.706 1.00 0.00 85 SER A C 8
ATOM 11720 O O . SER A 1 85 ? 17.077 13.166 -15.755 1.00 0.00 85 SER A O 8
ATOM 11728 N N . ARG A 1 86 ? 16.464 13.342 -13.597 1.00 0.00 86 ARG A N 8
ATOM 11729 C CA . ARG A 1 86 ? 15.829 12.030 -13.553 1.00 0.00 86 ARG A CA 8
ATOM 11730 C C . ARG A 1 86 ? 14.999 11.863 -12.287 1.00 0.00 86 ARG A C 8
ATOM 11731 O O . ARG A 1 86 ? 15.406 12.287 -11.206 1.00 0.00 86 ARG A O 8
ATOM 11752 N N . VAL A 1 87 ? 13.834 11.241 -12.428 1.00 0.00 87 VAL A N 8
ATOM 11753 C CA . VAL A 1 87 ? 12.977 10.949 -11.284 1.00 0.00 87 VAL A CA 8
ATOM 11754 C C . VAL A 1 87 ? 13.025 9.469 -10.925 1.00 0.00 87 VAL A C 8
ATOM 11755 O O . VAL A 1 87 ? 12.541 8.622 -11.676 1.00 0.00 87 VAL A O 8
ATOM 11768 N N . GLU A 1 88 ? 13.611 9.163 -9.772 1.00 0.00 88 GLU A N 8
ATOM 11769 C CA . GLU A 1 88 ? 13.798 7.781 -9.351 1.00 0.00 88 GLU A CA 8
ATOM 11770 C C . GLU A 1 88 ? 12.918 7.445 -8.153 1.00 0.00 88 GLU A C 8
ATOM 11771 O O . GLU A 1 88 ? 13.032 8.062 -7.095 1.00 0.00 88 GLU A O 8
ATOM 11783 N N . VAL A 1 89 ? 12.040 6.464 -8.328 1.00 0.00 89 VAL A N 8
ATOM 11784 C CA . VAL A 1 89 ? 11.093 6.088 -7.285 1.00 0.00 89 VAL A CA 8
ATOM 11785 C C . VAL A 1 89 ? 11.514 4.794 -6.599 1.00 0.00 89 VAL A C 8
ATOM 11786 O O . VAL A 1 89 ? 11.862 3.815 -7.260 1.00 0.00 89 VAL A O 8
ATOM 11799 N N . THR A 1 90 ? 11.479 4.796 -5.271 1.00 0.00 90 THR A N 8
ATOM 11800 C CA . THR A 1 90 ? 11.863 3.624 -4.493 1.00 0.00 90 THR A CA 8
ATOM 11801 C C . THR A 1 90 ? 10.737 3.185 -3.566 1.00 0.00 90 THR A C 8
ATOM 11802 O O . THR A 1 90 ? 10.195 3.991 -2.808 1.00 0.00 90 THR A O 8
ATOM 11813 N N . ARG A 1 91 ? 10.387 1.906 -3.632 1.00 0.00 91 ARG A N 8
ATOM 11814 C CA . ARG A 1 91 ? 9.276 1.374 -2.852 1.00 0.00 91 ARG A CA 8
ATOM 11815 C C . ARG A 1 91 ? 9.568 1.443 -1.358 1.00 0.00 91 ARG A C 8
ATOM 11816 O O . ARG A 1 91 ? 10.670 1.120 -0.916 1.00 0.00 91 ARG A O 8
ATOM 11837 N N . TYR A 1 92 ? 8.574 1.865 -0.585 1.00 0.00 92 TYR A N 8
ATOM 11838 C CA . TYR A 1 92 ? 8.694 1.902 0.867 1.00 0.00 92 TYR A CA 8
ATOM 11839 C C . TYR A 1 92 ? 8.011 0.701 1.507 1.00 0.00 92 TYR A C 8
ATOM 11840 O O . TYR A 1 92 ? 8.587 0.030 2.364 1.00 0.00 92 TYR A O 8
ATOM 11858 N N . LYS A 1 93 ? 6.780 0.433 1.086 1.00 0.00 93 LYS A N 8
ATOM 11859 C CA . LYS A 1 93 ? 6.003 -0.670 1.639 1.00 0.00 93 LYS A CA 8
ATOM 11860 C C . LYS A 1 93 ? 5.146 -1.333 0.569 1.00 0.00 93 LYS A C 8
ATOM 11861 O O . LYS A 1 93 ? 5.638 -2.123 -0.189 1.00 0.00 93 LYS A O 8
ATOM 11881 N N . GLY A 1 1 ? -0.887 0.920 -1.612 1.00 0.00 1 GLY A N 9
ATOM 11882 C CA . GLY A 1 1 ? 0.567 0.898 -1.502 1.00 0.00 1 GLY A CA 9
ATOM 11883 C C . GLY A 1 1 ? 1.131 2.307 -1.378 1.00 0.00 1 GLY A C 9
ATOM 11884 O O . GLY A 1 1 ? 0.495 3.279 -1.784 1.00 0.00 1 GLY A O 9
ATOM 11890 N N . ILE A 1 2 ? 2.329 2.411 -0.813 1.00 0.00 2 ILE A N 9
ATOM 11891 C CA . ILE A 1 2 ? 2.981 3.703 -0.631 1.00 0.00 2 ILE A CA 9
ATOM 11892 C C . ILE A 1 2 ? 4.301 3.766 -1.385 1.00 0.00 2 ILE A C 9
ATOM 11893 O O . ILE A 1 2 ? 5.175 2.919 -1.199 1.00 0.00 2 ILE A O 9
ATOM 11909 N N . TYR A 1 3 ? 4.442 4.775 -2.238 1.00 0.00 3 TYR A N 9
ATOM 11910 C CA . TYR A 1 3 ? 5.641 4.926 -3.055 1.00 0.00 3 TYR A CA 9
ATOM 11911 C C . TYR A 1 3 ? 6.467 6.123 -2.605 1.00 0.00 3 TYR A C 9
ATOM 11912 O O . TYR A 1 3 ? 5.932 7.210 -2.381 1.00 0.00 3 TYR A O 9
ATOM 11930 N N . THR A 1 4 ? 7.773 5.919 -2.474 1.00 0.00 4 THR A N 9
ATOM 11931 C CA . THR A 1 4 ? 8.688 7.002 -2.134 1.00 0.00 4 THR A CA 9
ATOM 11932 C C . THR A 1 4 ? 9.435 7.500 -3.364 1.00 0.00 4 THR A C 9
ATOM 11933 O O . THR A 1 4 ? 10.150 6.741 -4.018 1.00 0.00 4 THR A O 9
ATOM 11944 N N . VAL A 1 5 ? 9.264 8.780 -3.676 1.00 0.00 5 VAL A N 9
ATOM 11945 C CA . VAL A 1 5 ? 9.770 9.340 -4.924 1.00 0.00 5 VAL A CA 9
ATOM 11946 C C . VAL A 1 5 ? 10.980 10.231 -4.678 1.00 0.00 5 VAL A C 9
ATOM 11947 O O . VAL A 1 5 ? 10.879 11.261 -4.010 1.00 0.00 5 VAL A O 9
ATOM 11960 N N . LYS A 1 6 ? 12.125 9.831 -5.220 1.00 0.00 6 LYS A N 9
ATOM 11961 C CA . LYS A 1 6 ? 13.346 10.617 -5.099 1.00 0.00 6 LYS A CA 9
ATOM 11962 C C . LYS A 1 6 ? 13.605 11.431 -6.360 1.00 0.00 6 LYS A C 9
ATOM 11963 O O . LYS A 1 6 ? 14.062 10.900 -7.372 1.00 0.00 6 LYS A O 9
ATOM 11982 N N . ILE A 1 7 ? 13.307 12.725 -6.294 1.00 0.00 7 ILE A N 9
ATOM 11983 C CA . ILE A 1 7 ? 13.443 13.602 -7.449 1.00 0.00 7 ILE A CA 9
ATOM 11984 C C . ILE A 1 7 ? 14.771 14.349 -7.422 1.00 0.00 7 ILE A C 9
ATOM 11985 O O . ILE A 1 7 ? 15.049 15.108 -6.493 1.00 0.00 7 ILE A O 9
ATOM 12001 N N . VAL A 1 8 ? 15.589 14.127 -8.445 1.00 0.00 8 VAL A N 9
ATOM 12002 C CA . VAL A 1 8 ? 16.820 14.890 -8.621 1.00 0.00 8 VAL A CA 9
ATOM 12003 C C . VAL A 1 8 ? 16.610 16.063 -9.569 1.00 0.00 8 VAL A C 9
ATOM 12004 O O . VAL A 1 8 ? 16.274 15.877 -10.738 1.00 0.00 8 VAL A O 9
ATOM 12017 N N . LEU A 1 9 ? 16.812 17.274 -9.058 1.00 0.00 9 LEU A N 9
ATOM 12018 C CA . LEU A 1 9 ? 16.515 18.483 -9.814 1.00 0.00 9 LEU A CA 9
ATOM 12019 C C . LEU A 1 9 ? 17.745 18.979 -10.563 1.00 0.00 9 LEU A C 9
ATOM 12020 O O . LEU A 1 9 ? 18.870 18.852 -10.082 1.00 0.00 9 LEU A O 9
ATOM 12036 N N . ASN A 1 10 ? 17.523 19.545 -11.745 1.00 0.00 10 ASN A N 9
ATOM 12037 C CA . ASN A 1 10 ? 18.597 20.164 -12.512 1.00 0.00 10 ASN A CA 9
ATOM 12038 C C . ASN A 1 10 ? 19.232 21.313 -11.742 1.00 0.00 10 ASN A C 9
ATOM 12039 O O . ASN A 1 10 ? 18.552 22.263 -11.350 1.00 0.00 10 ASN A O 9
ATOM 12050 N N . PRO A 1 11 ? 20.540 21.223 -11.525 1.00 0.00 11 PRO A N 9
ATOM 12051 C CA . PRO A 1 11 ? 21.267 22.246 -10.782 1.00 0.00 11 PRO A CA 9
ATOM 12052 C C . PRO A 1 11 ? 21.001 23.634 -11.351 1.00 0.00 11 PRO A C 9
ATOM 12053 O O . PRO A 1 11 ? 21.010 24.626 -10.623 1.00 0.00 11 PRO A O 9
ATOM 12064 N N . LYS A 1 12 ? 20.764 23.697 -12.657 1.00 0.00 12 LYS A N 9
ATOM 12065 C CA . LYS A 1 12 ? 20.542 24.968 -13.335 1.00 0.00 12 LYS A CA 9
ATOM 12066 C C . LYS A 1 12 ? 19.252 25.626 -12.864 1.00 0.00 12 LYS A C 9
ATOM 12067 O O . LYS A 1 12 ? 19.115 26.849 -12.910 1.00 0.00 12 LYS A O 9
ATOM 12086 N N . THR A 1 13 ? 18.309 24.809 -12.408 1.00 0.00 13 THR A N 9
ATOM 12087 C CA . THR A 1 13 ? 17.032 25.312 -11.914 1.00 0.00 13 THR A CA 9
ATOM 12088 C C . THR A 1 13 ? 17.232 26.270 -10.747 1.00 0.00 13 THR A C 9
ATOM 12089 O O . THR A 1 13 ? 18.018 26.001 -9.838 1.00 0.00 13 THR A O 9
ATOM 12100 N N . ASN A 1 14 ? 16.517 27.389 -10.777 1.00 0.00 14 ASN A N 9
ATOM 12101 C CA . ASN A 1 14 ? 16.654 28.413 -9.748 1.00 0.00 14 ASN A CA 9
ATOM 12102 C C . ASN A 1 14 ? 16.330 27.855 -8.368 1.00 0.00 14 ASN A C 9
ATOM 12103 O O . ASN A 1 14 ? 15.394 27.071 -8.209 1.00 0.00 14 ASN A O 9
ATOM 12114 N N . LYS A 1 15 ? 17.108 28.264 -7.372 1.00 0.00 15 LYS A N 9
ATOM 12115 C CA . LYS A 1 15 ? 16.949 27.755 -6.015 1.00 0.00 15 LYS A CA 9
ATOM 12116 C C . LYS A 1 15 ? 15.507 27.890 -5.543 1.00 0.00 15 LYS A C 9
ATOM 12117 O O . LYS A 1 15 ? 14.981 27.008 -4.864 1.00 0.00 15 LYS A O 9
ATOM 12136 N N . GLY A 1 16 ? 14.872 29.000 -5.905 1.00 0.00 16 GLY A N 9
ATOM 12137 C CA . GLY A 1 16 ? 13.503 29.272 -5.484 1.00 0.00 16 GLY A CA 9
ATOM 12138 C C . GLY A 1 16 ? 12.504 28.459 -6.298 1.00 0.00 16 GLY A C 9
ATOM 12139 O O . GLY A 1 16 ? 11.361 28.268 -5.884 1.00 0.00 16 GLY A O 9
ATOM 12143 N N . GLU A 1 17 ? 12.943 27.984 -7.458 1.00 0.00 17 GLU A N 9
ATOM 12144 C CA . GLU A 1 17 ? 12.082 27.205 -8.342 1.00 0.00 17 GLU A CA 9
ATOM 12145 C C . GLU A 1 17 ? 12.244 25.711 -8.092 1.00 0.00 17 GLU A C 9
ATOM 12146 O O . GLU A 1 17 ? 11.560 24.892 -8.705 1.00 0.00 17 GLU A O 9
ATOM 12158 N N . LEU A 1 18 ? 13.153 25.363 -7.188 1.00 0.00 18 LEU A N 9
ATOM 12159 C CA . LEU A 1 18 ? 13.384 23.967 -6.833 1.00 0.00 18 LEU A CA 9
ATOM 12160 C C . LEU A 1 18 ? 12.101 23.302 -6.353 1.00 0.00 18 LEU A C 9
ATOM 12161 O O . LEU A 1 18 ? 11.846 22.135 -6.654 1.00 0.00 18 LEU A O 9
ATOM 12177 N N . THR A 1 19 ? 11.296 24.048 -5.605 1.00 0.00 19 THR A N 9
ATOM 12178 C CA . THR A 1 19 ? 10.058 23.518 -5.047 1.00 0.00 19 THR A CA 9
ATOM 12179 C C . THR A 1 19 ? 8.852 23.949 -5.873 1.00 0.00 19 THR A C 9
ATOM 12180 O O . THR A 1 19 ? 7.784 23.344 -5.791 1.00 0.00 19 THR A O 9
ATOM 12191 N N . THR A 1 20 ? 9.032 24.997 -6.670 1.00 0.00 20 THR A N 9
ATOM 12192 C CA . THR A 1 20 ? 8.002 25.434 -7.604 1.00 0.00 20 THR A CA 9
ATOM 12193 C C . THR A 1 20 ? 7.793 24.410 -8.712 1.00 0.00 20 THR A C 9
ATOM 12194 O O . THR A 1 20 ? 6.666 24.177 -9.152 1.00 0.00 20 THR A O 9
ATOM 12205 N N . GLU A 1 21 ? 8.885 23.798 -9.159 1.00 0.00 21 GLU A N 9
ATOM 12206 C CA . GLU A 1 21 ? 8.827 22.823 -10.243 1.00 0.00 21 GLU A CA 9
ATOM 12207 C C . GLU A 1 21 ? 8.570 21.420 -9.707 1.00 0.00 21 GLU A C 9
ATOM 12208 O O . GLU A 1 21 ? 8.321 20.489 -10.473 1.00 0.00 21 GLU A O 9
ATOM 12220 N N . ALA A 1 22 ? 8.632 21.275 -8.388 1.00 0.00 22 ALA A N 9
ATOM 12221 C CA . ALA A 1 22 ? 8.381 19.990 -7.747 1.00 0.00 22 ALA A CA 9
ATOM 12222 C C . ALA A 1 22 ? 6.887 19.724 -7.611 1.00 0.00 22 ALA A C 9
ATOM 12223 O O . ALA A 1 22 ? 6.371 19.579 -6.503 1.00 0.00 22 ALA A O 9
ATOM 12230 N N . VAL A 1 23 ? 6.198 19.661 -8.745 1.00 0.00 23 VAL A N 9
ATOM 12231 C CA . VAL A 1 23 ? 4.774 19.349 -8.759 1.00 0.00 23 VAL A CA 9
ATOM 12232 C C . VAL A 1 23 ? 4.468 18.209 -9.722 1.00 0.00 23 VAL A C 9
ATOM 12233 O O . VAL A 1 23 ? 3.324 17.771 -9.838 1.00 0.00 23 VAL A O 9
ATOM 12246 N N . ASP A 1 24 ? 5.499 17.732 -10.412 1.00 0.00 24 ASP A N 9
ATOM 12247 C CA . ASP A 1 24 ? 5.397 16.504 -11.192 1.00 0.00 24 ASP A CA 9
ATOM 12248 C C . ASP A 1 24 ? 4.771 15.382 -10.374 1.00 0.00 24 ASP A C 9
ATOM 12249 O O . ASP A 1 24 ? 3.883 14.675 -10.850 1.00 0.00 24 ASP A O 9
ATOM 12258 N N . ALA A 1 25 ? 5.239 15.224 -9.140 1.00 0.00 25 ALA A N 9
ATOM 12259 C CA . ALA A 1 25 ? 4.671 14.240 -8.227 1.00 0.00 25 ALA A CA 9
ATOM 12260 C C . ALA A 1 25 ? 3.264 14.635 -7.797 1.00 0.00 25 ALA A C 9
ATOM 12261 O O . ALA A 1 25 ? 2.376 13.788 -7.691 1.00 0.00 25 ALA A O 9
ATOM 12268 N N . ALA A 1 26 ? 3.064 15.925 -7.552 1.00 0.00 26 ALA A N 9
ATOM 12269 C CA . ALA A 1 26 ? 1.742 16.449 -7.232 1.00 0.00 26 ALA A CA 9
ATOM 12270 C C . ALA A 1 26 ? 0.761 16.204 -8.371 1.00 0.00 26 ALA A C 9
ATOM 12271 O O . ALA A 1 26 ? -0.433 16.011 -8.144 1.00 0.00 26 ALA A O 9
ATOM 12278 N N . THR A 1 27 ? 1.272 16.212 -9.597 1.00 0.00 27 THR A N 9
ATOM 12279 C CA . THR A 1 27 ? 0.442 15.988 -10.774 1.00 0.00 27 THR A CA 9
ATOM 12280 C C . THR A 1 27 ? 0.502 14.534 -11.222 1.00 0.00 27 THR A C 9
ATOM 12281 O O . THR A 1 27 ? -0.278 14.104 -12.072 1.00 0.00 27 THR A O 9
ATOM 12292 N N . ALA A 1 28 ? 1.433 13.780 -10.647 1.00 0.00 28 ALA A N 9
ATOM 12293 C CA . ALA A 1 28 ? 1.388 12.325 -10.711 1.00 0.00 28 ALA A CA 9
ATOM 12294 C C . ALA A 1 28 ? 0.222 11.774 -9.899 1.00 0.00 28 ALA A C 9
ATOM 12295 O O . ALA A 1 28 ? -0.428 10.810 -10.304 1.00 0.00 28 ALA A O 9
ATOM 12302 N N . LEU A 1 29 ? -0.037 12.392 -8.752 1.00 0.00 29 LEU A N 9
ATOM 12303 C CA . LEU A 1 29 ? -1.224 12.078 -7.964 1.00 0.00 29 LEU A CA 9
ATOM 12304 C C . LEU A 1 29 ? -2.483 12.624 -8.623 1.00 0.00 29 LEU A C 9
ATOM 12305 O O . LEU A 1 29 ? -3.569 12.066 -8.466 1.00 0.00 29 LEU A O 9
ATOM 12321 N N . LYS A 1 30 ? -2.332 13.719 -9.361 1.00 0.00 30 LYS A N 9
ATOM 12322 C CA . LYS A 1 30 ? -3.405 14.226 -10.209 1.00 0.00 30 LYS A CA 9
ATOM 12323 C C . LYS A 1 30 ? -3.693 13.271 -11.361 1.00 0.00 30 LYS A C 9
ATOM 12324 O O . LYS A 1 30 ? -4.849 13.045 -11.717 1.00 0.00 30 LYS A O 9
ATOM 12343 N N . ASN A 1 31 ? -2.635 12.715 -11.941 1.00 0.00 31 ASN A N 9
ATOM 12344 C CA . ASN A 1 31 ? -2.775 11.680 -12.958 1.00 0.00 31 ASN A CA 9
ATOM 12345 C C . ASN A 1 31 ? -3.365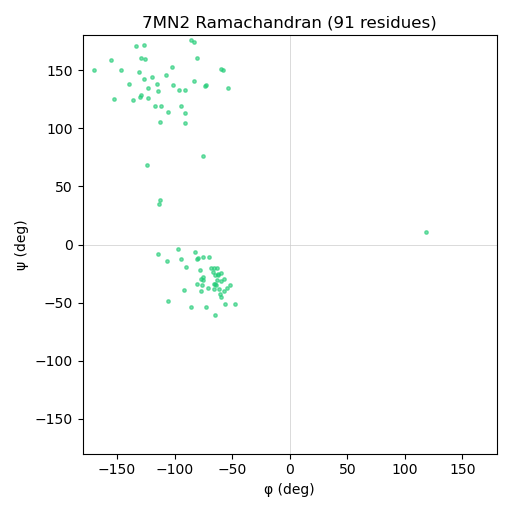 10.405 -12.369 1.00 0.00 31 ASN A C 9
ATOM 12346 O O . ASN A 1 31 ? -4.148 9.714 -13.019 1.00 0.00 31 ASN A O 9
ATOM 12357 N N . PHE A 1 32 ? -2.983 10.098 -11.134 1.00 0.00 32 PHE A N 9
ATOM 12358 C CA . PHE A 1 32 ? -3.630 9.035 -10.374 1.00 0.00 32 PHE A CA 9
ATOM 12359 C C . PHE A 1 32 ? -5.122 9.300 -10.214 1.00 0.00 32 PHE A C 9
ATOM 12360 O O . PHE A 1 32 ? -5.950 8.437 -10.505 1.00 0.00 32 PHE A O 9
ATOM 12377 N N . GLY A 1 33 ? -5.458 10.498 -9.750 1.00 0.00 33 GLY A N 9
ATOM 12378 C CA . GLY A 1 33 ? -6.843 10.847 -9.458 1.00 0.00 33 GLY A CA 9
ATOM 12379 C C . GLY A 1 33 ? -7.251 10.366 -8.071 1.00 0.00 33 GLY A C 9
ATOM 12380 O O . GLY A 1 33 ? -8.382 9.928 -7.864 1.00 0.00 33 GLY A O 9
ATOM 12384 N N . ALA A 1 34 ? -6.323 10.453 -7.124 1.00 0.00 34 ALA A N 9
ATOM 12385 C CA . ALA A 1 34 ? -6.538 9.908 -5.789 1.00 0.00 34 ALA A CA 9
ATOM 12386 C C . ALA A 1 34 ? -7.809 10.470 -5.164 1.00 0.00 34 ALA A C 9
ATOM 12387 O O . ALA A 1 34 ? -7.949 11.682 -5.000 1.00 0.00 34 ALA A O 9
ATOM 12394 N N . LYS A 1 35 ? -8.733 9.581 -4.814 1.00 0.00 35 LYS A N 9
ATOM 12395 C CA . LYS A 1 35 ? -9.949 9.974 -4.113 1.00 0.00 35 LYS A CA 9
ATOM 12396 C C . LYS A 1 35 ? -9.718 10.050 -2.609 1.00 0.00 35 LYS A C 9
ATOM 12397 O O . LYS A 1 35 ? -8.613 9.798 -2.128 1.00 0.00 35 LYS A O 9
ATOM 12416 N N . ALA A 1 36 ? -10.765 10.400 -1.871 1.00 0.00 36 ALA A N 9
ATOM 12417 C CA . ALA A 1 36 ? -10.682 10.497 -0.419 1.00 0.00 36 ALA A CA 9
ATOM 12418 C C . ALA A 1 36 ? -10.190 9.192 0.192 1.00 0.00 36 ALA A C 9
ATOM 12419 O O . ALA A 1 36 ? -9.527 9.193 1.231 1.00 0.00 36 ALA A O 9
ATOM 12426 N N . GLN A 1 37 ? -10.518 8.080 -0.455 1.00 0.00 37 GLN A N 9
ATOM 12427 C CA . GLN A 1 37 ? -10.145 6.763 0.046 1.00 0.00 37 GLN A CA 9
ATOM 12428 C C . GLN A 1 37 ? -8.745 6.376 -0.412 1.00 0.00 37 GLN A C 9
ATOM 12429 O O . GLN A 1 37 ? -8.147 5.436 0.114 1.00 0.00 37 GLN A O 9
ATOM 12443 N N . ASP A 1 38 ? -8.226 7.105 -1.393 1.00 0.00 38 ASP A N 9
ATOM 12444 C CA . ASP A 1 38 ? -6.898 6.832 -1.931 1.00 0.00 38 ASP A CA 9
ATOM 12445 C C . ASP A 1 38 ? -5.845 7.717 -1.277 1.00 0.00 38 ASP A C 9
ATOM 12446 O O . ASP A 1 38 ? -4.669 7.359 -1.219 1.00 0.00 38 ASP A O 9
ATOM 12455 N N . VAL A 1 39 ? -6.275 8.872 -0.784 1.00 0.00 39 VAL A N 9
ATOM 12456 C CA . VAL A 1 39 ? -5.367 9.819 -0.146 1.00 0.00 39 VAL A CA 9
ATOM 12457 C C . VAL A 1 39 ? -5.208 9.516 1.338 1.00 0.00 39 VAL A C 9
ATOM 12458 O O . VAL A 1 39 ? -6.187 9.254 2.036 1.00 0.00 39 VAL A O 9
ATOM 12471 N N . GLY A 1 40 ? -3.969 9.552 1.815 1.00 0.00 40 GLY A N 9
ATOM 12472 C CA . GLY A 1 40 ? -3.685 9.332 3.228 1.00 0.00 40 GLY A CA 9
ATOM 12473 C C . GLY A 1 40 ? -3.890 10.607 4.036 1.00 0.00 40 GLY A C 9
ATOM 12474 O O . GLY A 1 40 ? -4.798 11.391 3.758 1.00 0.00 40 GLY A O 9
ATOM 12478 N N . VAL A 1 41 ? -3.039 10.810 5.037 1.00 0.00 41 VAL A N 9
ATOM 12479 C CA . VAL A 1 41 ? -3.125 11.991 5.888 1.00 0.00 41 VAL A CA 9
ATOM 12480 C C . VAL A 1 41 ? -3.057 13.270 5.061 1.00 0.00 41 VAL A C 9
ATOM 12481 O O . VAL A 1 41 ? -3.872 14.176 5.234 1.00 0.00 41 VAL A O 9
ATOM 12494 N N . ASP A 1 42 ? -2.079 13.337 4.165 1.00 0.00 42 ASP A N 9
ATOM 12495 C CA . ASP A 1 42 ? -1.920 14.494 3.290 1.00 0.00 42 ASP A CA 9
ATOM 12496 C C . ASP A 1 42 ? -1.426 14.076 1.910 1.00 0.00 42 ASP A C 9
ATOM 12497 O O . ASP A 1 42 ? -0.856 14.882 1.175 1.00 0.00 42 ASP A O 9
ATOM 12506 N N . GLY A 1 43 ? -1.646 12.812 1.566 1.00 0.00 43 GLY A N 9
ATOM 12507 C CA . GLY A 1 43 ? -1.212 12.283 0.278 1.00 0.00 43 GLY A CA 9
ATOM 12508 C C . GLY A 1 43 ? 0.305 12.165 0.214 1.00 0.00 43 GLY A C 9
ATOM 12509 O O . GLY A 1 43 ? 0.895 11.278 0.830 1.00 0.00 43 GLY A O 9
ATOM 12513 N N . ALA A 1 44 ? 0.931 13.065 -0.538 1.00 0.00 44 ALA A N 9
ATOM 12514 C CA . ALA A 1 44 ? 2.384 13.091 -0.649 1.00 0.00 44 ALA A CA 9
ATOM 12515 C C . ALA A 1 44 ? 3.021 13.720 0.583 1.00 0.00 44 ALA A C 9
ATOM 12516 O O . ALA A 1 44 ? 2.571 14.762 1.062 1.00 0.00 44 ALA A O 9
ATOM 12523 N N . TRP A 1 45 ? 4.069 13.083 1.093 1.00 0.00 45 TRP A N 9
ATOM 12524 C CA . TRP A 1 45 ? 4.875 13.664 2.159 1.00 0.00 45 TRP A CA 9
ATOM 12525 C C . TRP A 1 45 ? 6.122 14.341 1.602 1.00 0.00 45 TRP A C 9
ATOM 12526 O O . TRP A 1 45 ? 6.852 13.755 0.803 1.00 0.00 45 TRP A O 9
ATOM 12547 N N . THR A 1 46 ? 6.359 15.576 2.029 1.00 0.00 46 THR A N 9
ATOM 12548 C CA . THR A 1 46 ? 7.391 16.411 1.425 1.00 0.00 46 THR A CA 9
ATOM 12549 C C . THR A 1 46 ? 8.705 16.299 2.187 1.00 0.00 46 THR A C 9
ATOM 12550 O O . THR A 1 46 ? 8.766 16.584 3.383 1.00 0.00 46 THR A O 9
ATOM 12561 N N . TYR A 1 47 ? 9.755 15.882 1.488 1.00 0.00 47 TYR A N 9
ATOM 12562 C CA . TYR A 1 47 ? 11.099 15.872 2.055 1.00 0.00 47 TYR A CA 9
ATOM 12563 C C . TYR A 1 47 ? 12.114 16.445 1.075 1.00 0.00 47 TYR A C 9
ATOM 12564 O O . TYR A 1 47 ? 11.789 16.722 -0.079 1.00 0.00 47 TYR A O 9
ATOM 12582 N N . SER A 1 48 ? 13.346 16.618 1.541 1.00 0.00 48 SER A N 9
ATOM 12583 C CA . SER A 1 48 ? 14.407 17.179 0.714 1.00 0.00 48 SER A CA 9
ATOM 12584 C C . SER A 1 48 ? 15.752 16.541 1.035 1.00 0.00 48 SER A C 9
ATOM 12585 O O . SER A 1 48 ? 15.953 16.007 2.125 1.00 0.00 48 SER A O 9
ATOM 12593 N N . ASP A 1 49 ? 16.672 16.599 0.078 1.00 0.00 49 ASP A N 9
ATOM 12594 C CA . ASP A 1 49 ? 17.994 16.008 0.248 1.00 0.00 49 ASP A CA 9
ATOM 12595 C C . ASP A 1 49 ? 18.958 16.496 -0.824 1.00 0.00 49 ASP A C 9
ATOM 12596 O O . ASP A 1 49 ? 19.008 15.946 -1.925 1.00 0.00 49 ASP A O 9
ATOM 12605 N N . PRO A 1 50 ? 19.724 17.532 -0.498 1.00 0.00 50 PRO A N 9
ATOM 12606 C CA . PRO A 1 50 ? 20.754 18.036 -1.398 1.00 0.00 50 PRO A CA 9
ATOM 12607 C C . PRO A 1 50 ? 21.719 16.931 -1.807 1.00 0.00 50 PRO A C 9
ATOM 12608 O O . PRO A 1 50 ? 21.893 15.948 -1.087 1.00 0.00 50 PRO A O 9
ATOM 12619 N N . THR A 1 51 ? 22.344 17.097 -2.968 1.00 0.00 51 THR A N 9
ATOM 12620 C CA . THR A 1 51 ? 23.241 16.082 -3.508 1.00 0.00 51 THR A CA 9
ATOM 12621 C C . THR A 1 51 ? 24.580 16.088 -2.783 1.00 0.00 51 THR A C 9
ATOM 12622 O O . THR A 1 51 ? 24.943 17.073 -2.138 1.00 0.00 51 THR A O 9
ATOM 12633 N N . LYS A 1 52 ? 25.312 14.984 -2.892 1.00 0.00 52 LYS A N 9
ATOM 12634 C CA . LYS A 1 52 ? 26.665 14.906 -2.358 1.00 0.00 52 LYS A CA 9
ATOM 12635 C C . LYS A 1 52 ? 27.703 15.140 -3.449 1.00 0.00 52 LYS A C 9
ATOM 12636 O O . LYS A 1 52 ? 28.905 15.013 -3.214 1.00 0.00 52 LYS A O 9
ATOM 12655 N N . THR A 1 53 ? 27.231 15.481 -4.644 1.00 0.00 53 THR A N 9
ATOM 12656 C CA . THR A 1 53 ? 28.110 15.647 -5.795 1.00 0.00 53 THR A CA 9
ATOM 12657 C C . THR A 1 53 ? 28.195 17.108 -6.216 1.00 0.00 53 THR A C 9
ATOM 12658 O O . THR A 1 53 ? 29.284 17.637 -6.440 1.00 0.00 53 THR A O 9
ATOM 12669 N N . PHE A 1 54 ? 27.040 17.757 -6.323 1.00 0.00 54 PHE A N 9
ATOM 12670 C CA . PHE A 1 54 ? 26.980 19.149 -6.752 1.00 0.00 54 PHE A CA 9
ATOM 12671 C C . PHE A 1 54 ? 26.331 20.025 -5.689 1.00 0.00 54 PHE A C 9
ATOM 12672 O O . PHE A 1 54 ? 25.149 19.871 -5.380 1.00 0.00 54 PHE A O 9
ATOM 12689 N N . PRO A 1 55 ? 27.110 20.945 -5.130 1.00 0.00 55 PRO A N 9
ATOM 12690 C CA . PRO A 1 55 ? 26.586 21.920 -4.182 1.00 0.00 55 PRO A CA 9
ATOM 12691 C C . PRO A 1 55 ? 25.387 22.662 -4.760 1.00 0.00 55 PRO A C 9
ATOM 12692 O O . PRO A 1 55 ? 24.465 23.033 -4.033 1.00 0.00 55 PRO A O 9
ATOM 12703 N N . VAL A 1 56 ? 25.405 22.875 -6.072 1.00 0.00 56 VAL A N 9
ATOM 12704 C CA . VAL A 1 56 ? 24.322 23.577 -6.749 1.00 0.00 56 VAL A CA 9
ATOM 12705 C C . VAL A 1 56 ? 23.128 22.660 -6.976 1.00 0.00 56 VAL A C 9
ATOM 12706 O O . VAL A 1 56 ? 21.984 23.114 -7.026 1.00 0.00 56 VAL A O 9
ATOM 12719 N N . GLY A 1 57 ? 23.400 21.366 -7.114 1.00 0.00 57 GLY A N 9
ATOM 12720 C CA . GLY A 1 57 ? 22.356 20.391 -7.406 1.00 0.00 57 GLY A CA 9
ATOM 12721 C C . GLY A 1 57 ? 21.598 20.000 -6.145 1.00 0.00 57 GLY A C 9
ATOM 12722 O O . GLY A 1 57 ? 22.198 19.771 -5.094 1.00 0.00 57 GLY A O 9
ATOM 12726 N N . TYR A 1 58 ? 20.276 19.925 -6.253 1.00 0.00 58 TYR A N 9
ATOM 12727 C CA . TYR A 1 58 ? 19.431 19.573 -5.117 1.00 0.00 58 TYR A CA 9
ATOM 12728 C C . TYR A 1 58 ? 18.465 18.453 -5.477 1.00 0.00 58 TYR A C 9
ATOM 12729 O O . TYR A 1 58 ? 18.148 18.244 -6.648 1.00 0.00 58 TYR A O 9
ATOM 12747 N N . ARG A 1 59 ? 17.997 17.734 -4.462 1.00 0.00 59 ARG A N 9
ATOM 12748 C CA . ARG A 1 59 ? 16.975 16.712 -4.653 1.00 0.00 59 ARG A CA 9
ATOM 12749 C C . ARG A 1 59 ? 15.791 16.935 -3.721 1.00 0.00 59 ARG A C 9
ATOM 12750 O O . ARG A 1 59 ? 15.959 17.371 -2.582 1.00 0.00 59 ARG A O 9
ATOM 12771 N N . LEU A 1 60 ? 14.593 16.633 -4.212 1.00 0.00 60 LEU A N 9
ATOM 12772 C CA . LEU A 1 60 ? 13.399 16.642 -3.376 1.00 0.00 60 LEU A CA 9
ATOM 12773 C C . LEU A 1 60 ? 12.727 15.275 -3.359 1.00 0.00 60 LEU A C 9
ATOM 12774 O O . LEU A 1 60 ? 12.633 14.607 -4.389 1.00 0.00 60 LEU A O 9
ATOM 12790 N N . ILE A 1 61 ? 12.262 14.864 -2.185 1.00 0.00 61 ILE A N 9
ATOM 12791 C CA . ILE A 1 61 ? 11.736 13.516 -1.998 1.00 0.00 61 ILE A CA 9
ATOM 12792 C C . ILE A 1 61 ? 10.280 13.551 -1.552 1.00 0.00 61 ILE A C 9
ATOM 12793 O O . ILE A 1 61 ? 9.950 14.138 -0.522 1.00 0.00 61 ILE A O 9
ATOM 12809 N N . PHE A 1 62 ? 9.412 12.918 -2.334 1.00 0.00 62 PHE A N 9
ATOM 12810 C CA . PHE A 1 62 ? 7.981 12.925 -2.053 1.00 0.00 62 PHE A CA 9
ATOM 12811 C C . PHE A 1 62 ? 7.452 11.510 -1.856 1.00 0.00 62 PHE A C 9
ATOM 12812 O O . PHE A 1 62 ? 7.538 10.673 -2.755 1.00 0.00 62 PHE A O 9
ATOM 12829 N N . LYS A 1 63 ? 6.905 11.249 -0.674 1.00 0.00 63 LYS A N 9
ATOM 12830 C CA . LYS A 1 63 ? 6.306 9.952 -0.377 1.00 0.00 63 LYS A CA 9
ATOM 12831 C C . LYS A 1 63 ? 4.839 9.917 -0.786 1.00 0.00 63 LYS A C 9
ATOM 12832 O O . LYS A 1 63 ? 3.962 10.329 -0.026 1.00 0.00 63 LYS A O 9
ATOM 12851 N N . VAL A 1 64 ? 4.578 9.422 -1.991 1.00 0.00 64 VAL A N 9
ATOM 12852 C CA . VAL A 1 64 ? 3.236 9.456 -2.559 1.00 0.00 64 VAL A CA 9
ATOM 12853 C C . VAL A 1 64 ? 2.516 8.131 -2.349 1.00 0.00 64 VAL A C 9
ATOM 12854 O O . VAL A 1 64 ? 3.117 7.148 -1.915 1.00 0.00 64 VAL A O 9
ATOM 12867 N N . GLU A 1 65 ? 1.223 8.109 -2.659 1.00 0.00 65 GLU A N 9
ATOM 12868 C CA . GLU A 1 65 ? 0.434 6.886 -2.571 1.00 0.00 65 GLU A CA 9
ATOM 12869 C C . GLU A 1 65 ? -0.224 6.560 -3.905 1.00 0.00 65 GLU A C 9
ATOM 12870 O O . GLU A 1 65 ? -1.332 7.015 -4.190 1.00 0.00 65 GLU A O 9
ATOM 12882 N N . MET A 1 66 ? 0.464 5.769 -4.722 1.00 0.00 66 MET A N 9
ATOM 12883 C CA . MET A 1 66 ? -0.065 5.359 -6.018 1.00 0.00 66 MET A CA 9
ATOM 12884 C C . MET A 1 66 ? 0.041 3.851 -6.203 1.00 0.00 66 MET A C 9
ATOM 12885 O O . MET A 1 66 ? 0.889 3.198 -5.594 1.00 0.00 66 MET A O 9
ATOM 12899 N N . PRO A 1 67 ? -0.825 3.302 -7.048 1.00 0.00 67 PRO A N 9
ATOM 12900 C CA . PRO A 1 67 ? -0.829 1.869 -7.319 1.00 0.00 67 PRO A CA 9
ATOM 12901 C C . PRO A 1 67 ? 0.264 1.493 -8.312 1.00 0.00 67 PRO A C 9
ATOM 12902 O O . PRO A 1 67 ? 0.802 2.352 -9.012 1.00 0.00 67 PRO A O 9
ATOM 12913 N N . GLU A 1 68 ? 0.586 0.206 -8.370 1.00 0.00 68 GLU A N 9
ATOM 12914 C CA . GLU A 1 68 ? 1.583 -0.293 -9.310 1.00 0.00 68 GLU A CA 9
ATOM 12915 C C . GLU A 1 68 ? 1.126 -0.102 -10.750 1.00 0.00 68 GLU A C 9
ATOM 12916 O O . GLU A 1 68 ? 1.945 0.057 -11.656 1.00 0.00 68 GLU A O 9
ATOM 12928 N N . ASP A 1 69 ? -0.187 -0.116 -10.956 1.00 0.00 69 ASP A N 9
ATOM 12929 C CA . ASP A 1 69 ? -0.756 0.051 -12.289 1.00 0.00 69 ASP A CA 9
ATOM 12930 C C . ASP A 1 69 ? -0.453 1.434 -12.848 1.00 0.00 69 ASP A C 9
ATOM 12931 O O . ASP A 1 69 ? -0.411 1.628 -14.063 1.00 0.00 69 ASP A O 9
ATOM 12940 N N . ARG A 1 70 ? -0.242 2.395 -11.954 1.00 0.00 70 ARG A N 9
ATOM 12941 C CA . ARG A 1 70 ? -0.084 3.790 -12.350 1.00 0.00 70 ARG A CA 9
ATOM 12942 C C . ARG A 1 70 ? 1.350 4.260 -12.150 1.00 0.00 70 ARG A C 9
ATOM 12943 O O . ARG A 1 70 ? 1.722 5.349 -12.588 1.00 0.00 70 ARG A O 9
ATOM 12964 N N . VAL A 1 71 ? 2.151 3.435 -11.485 1.00 0.00 71 VAL A N 9
ATOM 12965 C CA . VAL A 1 71 ? 3.524 3.799 -11.157 1.00 0.00 71 VAL A CA 9
ATOM 12966 C C . VAL A 1 71 ? 4.304 4.189 -12.406 1.00 0.00 71 VAL A C 9
ATOM 12967 O O . VAL A 1 71 ? 5.293 4.918 -12.329 1.00 0.00 71 VAL A O 9
ATOM 12980 N N . ASN A 1 72 ? 3.853 3.701 -13.555 1.00 0.00 72 ASN A N 9
ATOM 12981 C CA . ASN A 1 72 ? 4.423 4.102 -14.836 1.00 0.00 72 ASN A CA 9
ATOM 12982 C C . ASN A 1 72 ? 4.068 5.545 -15.169 1.00 0.00 72 ASN A C 9
ATOM 12983 O O . ASN A 1 72 ? 4.893 6.293 -15.692 1.00 0.00 72 ASN A O 9
ATOM 12994 N N . ASP A 1 73 ? 2.833 5.931 -14.863 1.00 0.00 73 ASP A N 9
ATOM 12995 C CA . ASP A 1 73 ? 2.403 7.315 -15.017 1.00 0.00 73 ASP A CA 9
ATOM 12996 C C . ASP A 1 73 ? 3.017 8.205 -13.943 1.00 0.00 73 ASP A C 9
ATOM 12997 O O . ASP A 1 73 ? 3.263 9.389 -14.172 1.00 0.00 73 ASP A O 9
ATOM 13006 N N . LEU A 1 74 ? 3.260 7.628 -12.771 1.00 0.00 74 LEU A N 9
ATOM 13007 C CA . LEU A 1 74 ? 4.055 8.288 -11.743 1.00 0.00 74 LEU A CA 9
ATOM 13008 C C . LEU A 1 74 ? 5.432 8.668 -12.271 1.00 0.00 74 LEU A C 9
ATOM 13009 O O . LEU A 1 74 ? 5.798 9.844 -12.289 1.00 0.00 74 LEU A O 9
ATOM 13025 N N . ALA A 1 75 ? 6.193 7.667 -12.700 1.00 0.00 75 ALA A N 9
ATOM 13026 C CA . ALA A 1 75 ? 7.535 7.895 -13.223 1.00 0.00 75 ALA A CA 9
ATOM 13027 C C . ALA A 1 75 ? 7.494 8.715 -14.507 1.00 0.00 75 ALA A C 9
ATOM 13028 O O . ALA A 1 75 ? 8.398 9.504 -14.779 1.00 0.00 75 ALA A O 9
ATOM 13035 N N . ARG A 1 76 ? 6.439 8.524 -15.292 1.00 0.00 76 ARG A N 9
ATOM 13036 C CA . ARG A 1 76 ? 6.262 9.269 -16.532 1.00 0.00 76 ARG A CA 9
ATOM 13037 C C . ARG A 1 76 ? 6.074 10.756 -16.260 1.00 0.00 76 ARG A C 9
ATOM 13038 O O . ARG A 1 76 ? 6.770 11.595 -16.832 1.00 0.00 76 ARG A O 9
ATOM 13059 N N . GLN A 1 77 ? 5.130 11.076 -15.381 1.00 0.00 77 GLN A N 9
ATOM 13060 C CA . GLN A 1 77 ? 4.883 12.459 -14.993 1.00 0.00 77 GLN A CA 9
ATOM 13061 C C . GLN A 1 77 ? 6.077 13.045 -14.251 1.00 0.00 77 GLN A C 9
ATOM 13062 O O . GLN A 1 77 ? 6.378 14.232 -14.377 1.00 0.00 77 GLN A O 9
ATOM 13076 N N . LEU A 1 78 ? 6.756 12.206 -13.476 1.00 0.00 78 LEU A N 9
ATOM 13077 C CA . LEU A 1 78 ? 7.897 12.647 -12.683 1.00 0.00 78 LEU A CA 9
ATOM 13078 C C . LEU A 1 78 ? 9.045 13.103 -13.576 1.00 0.00 78 LEU A C 9
ATOM 13079 O O . LEU A 1 78 ? 9.620 14.171 -13.365 1.00 0.00 78 LEU A O 9
ATOM 13095 N N . ARG A 1 79 ? 9.373 12.288 -14.572 1.00 0.00 79 ARG A N 9
ATOM 13096 C CA . ARG A 1 79 ? 10.461 12.600 -15.490 1.00 0.00 79 ARG A CA 9
ATOM 13097 C C . ARG A 1 79 ? 9.970 13.446 -16.658 1.00 0.00 79 ARG A C 9
ATOM 13098 O O . ARG A 1 79 ? 10.742 13.798 -17.551 1.00 0.00 79 ARG A O 9
ATOM 13119 N N . GLN A 1 80 ? 8.681 13.770 -16.647 1.00 0.00 80 GLN A N 9
ATOM 13120 C CA . GLN A 1 80 ? 8.108 14.667 -17.643 1.00 0.00 80 GLN A CA 9
ATOM 13121 C C . GLN A 1 80 ? 8.607 16.094 -17.453 1.00 0.00 80 GLN A C 9
ATOM 13122 O O . GLN A 1 80 ? 8.788 16.833 -18.420 1.00 0.00 80 GLN A O 9
ATOM 13136 N N . ARG A 1 81 ? 8.826 16.475 -16.199 1.00 0.00 81 ARG A N 9
ATOM 13137 C CA . ARG A 1 81 ? 9.190 17.847 -15.868 1.00 0.00 81 ARG A CA 9
ATOM 13138 C C . ARG A 1 81 ? 10.579 18.191 -16.393 1.00 0.00 81 ARG A C 9
ATOM 13139 O O . ARG A 1 81 ? 11.538 17.454 -16.167 1.00 0.00 81 ARG A O 9
ATOM 13160 N N . ASP A 1 82 ? 10.679 19.315 -17.095 1.00 0.00 82 ASP A N 9
ATOM 13161 C CA . ASP A 1 82 ? 11.914 19.686 -17.774 1.00 0.00 82 ASP A CA 9
ATOM 13162 C C . ASP A 1 82 ? 12.996 20.077 -16.776 1.00 0.00 82 ASP A C 9
ATOM 13163 O O . ASP A 1 82 ? 14.169 19.752 -16.957 1.00 0.00 82 ASP A O 9
ATOM 13172 N N . ASN A 1 83 ? 12.594 20.778 -15.721 1.00 0.00 83 ASN A N 9
ATOM 13173 C CA . ASN A 1 83 ? 13.536 21.262 -14.718 1.00 0.00 83 ASN A CA 9
ATOM 13174 C C . ASN A 1 83 ? 14.010 20.130 -13.817 1.00 0.00 83 ASN A C 9
ATOM 13175 O O . ASN A 1 83 ? 15.083 20.208 -13.218 1.00 0.00 83 ASN A O 9
ATOM 13186 N N . VAL A 1 84 ? 13.206 19.077 -13.725 1.00 0.00 84 VAL A N 9
ATOM 13187 C CA . VAL A 1 84 ? 13.630 17.842 -13.075 1.00 0.00 84 VAL A CA 9
ATOM 13188 C C . VAL A 1 84 ? 14.640 17.089 -13.933 1.00 0.00 84 VAL A C 9
ATOM 13189 O O . VAL A 1 84 ? 14.427 16.890 -15.129 1.00 0.00 84 VAL A O 9
ATOM 13202 N N . SER A 1 85 ? 15.739 16.672 -13.314 1.00 0.00 85 SER A N 9
ATOM 13203 C CA . SER A 1 85 ? 16.809 15.988 -14.030 1.00 0.00 85 SER A CA 9
ATOM 13204 C C . SER A 1 85 ? 16.529 14.495 -14.145 1.00 0.00 85 SER A C 9
ATOM 13205 O O . SER A 1 85 ? 16.520 13.937 -15.242 1.00 0.00 85 SER A O 9
ATOM 13213 N N . ARG A 1 86 ? 16.300 13.853 -13.004 1.00 0.00 86 ARG A N 9
ATOM 13214 C CA . ARG A 1 86 ? 16.091 12.410 -12.966 1.00 0.00 86 ARG A CA 9
ATOM 13215 C C . ARG A 1 86 ? 15.383 11.989 -11.685 1.00 0.00 86 ARG A C 9
ATOM 13216 O O . ARG A 1 86 ? 15.739 12.434 -10.593 1.00 0.00 86 ARG A O 9
ATOM 13237 N N . VAL A 1 87 ? 14.381 11.128 -11.824 1.00 0.00 87 VAL A N 9
ATOM 13238 C CA . VAL A 1 87 ? 13.589 10.685 -10.684 1.00 0.00 87 VAL A CA 9
ATOM 13239 C C . VAL A 1 87 ? 13.648 9.170 -10.527 1.00 0.00 87 VAL A C 9
ATOM 13240 O O . VAL A 1 87 ? 13.521 8.430 -11.503 1.00 0.00 87 VAL A O 9
ATOM 13253 N N . GLU A 1 88 ? 13.842 8.714 -9.294 1.00 0.00 88 GLU A N 9
ATOM 13254 C CA . GLU A 1 88 ? 13.809 7.288 -8.990 1.00 0.00 88 GLU A CA 9
ATOM 13255 C C . GLU A 1 88 ? 12.779 6.980 -7.910 1.00 0.00 88 GLU A C 9
ATOM 13256 O O . GLU A 1 88 ? 12.767 7.609 -6.852 1.00 0.00 88 GLU A O 9
ATOM 13268 N N . VAL A 1 89 ? 11.916 6.008 -8.184 1.00 0.00 89 VAL A N 9
ATOM 13269 C CA . VAL A 1 89 ? 10.827 5.672 -7.274 1.00 0.00 89 VAL A CA 9
ATOM 13270 C C . VAL A 1 89 ? 11.077 4.337 -6.585 1.00 0.00 89 VAL A C 9
ATOM 13271 O O . VAL A 1 89 ? 11.469 3.361 -7.225 1.00 0.00 89 VAL A O 9
ATOM 13284 N N . THR A 1 90 ? 10.847 4.300 -5.276 1.00 0.00 90 THR A N 9
ATOM 13285 C CA . THR A 1 90 ? 11.046 3.084 -4.497 1.00 0.00 90 THR A CA 9
ATOM 13286 C C . THR A 1 90 ? 9.833 2.781 -3.629 1.00 0.00 90 THR A C 9
ATOM 13287 O O . THR A 1 90 ? 9.310 3.662 -2.946 1.00 0.00 90 THR A O 9
ATOM 13298 N N . ARG A 1 91 ? 9.389 1.529 -3.658 1.00 0.00 91 ARG A N 9
ATOM 13299 C CA . ARG A 1 91 ? 8.164 1.134 -2.972 1.00 0.00 91 ARG A CA 9
ATOM 13300 C C . ARG A 1 91 ? 8.346 1.164 -1.459 1.00 0.00 91 ARG A C 9
ATOM 13301 O O . ARG A 1 91 ? 9.085 0.356 -0.898 1.00 0.00 91 ARG A O 9
ATOM 13322 N N . TYR A 1 92 ? 7.668 2.101 -0.805 1.00 0.00 92 TYR A N 9
ATOM 13323 C CA . TYR A 1 92 ? 7.748 2.233 0.644 1.00 0.00 92 TYR A CA 9
ATOM 13324 C C . TYR A 1 92 ? 6.971 1.124 1.343 1.00 0.00 92 TYR A C 9
ATOM 13325 O O . TYR A 1 92 ? 7.486 0.465 2.245 1.00 0.00 92 TYR A O 9
ATOM 13343 N N . LYS A 1 93 ? 5.727 0.924 0.920 1.00 0.00 93 LYS A N 9
ATOM 13344 C CA . LYS A 1 93 ? 4.864 -0.083 1.525 1.00 0.00 93 LYS A CA 9
ATOM 13345 C C . LYS A 1 93 ? 4.071 -0.838 0.466 1.00 0.00 93 LYS A C 9
ATOM 13346 O O . LYS A 1 93 ? 4.590 -1.725 -0.153 1.00 0.00 93 LYS A O 9
ATOM 13366 N N . GLY A 1 1 ? 0.098 0.189 -2.123 1.00 0.00 1 GLY A N 10
ATOM 13367 C CA . GLY A 1 1 ? 1.447 0.240 -1.572 1.00 0.00 1 GLY A CA 10
ATOM 13368 C C . GLY A 1 1 ? 1.970 1.670 -1.527 1.00 0.00 1 GLY A C 10
ATOM 13369 O O . GLY A 1 1 ? 1.477 2.544 -2.241 1.00 0.00 1 GLY A O 10
ATOM 13375 N N . ILE A 1 2 ? 2.970 1.904 -0.684 1.00 0.00 2 ILE A N 10
ATOM 13376 C CA . ILE A 1 2 ? 3.537 3.237 -0.518 1.00 0.00 2 ILE A CA 10
ATOM 13377 C C . ILE A 1 2 ? 4.904 3.339 -1.183 1.00 0.00 2 ILE A C 10
ATOM 13378 O O . ILE A 1 2 ? 5.769 2.487 -0.983 1.00 0.00 2 ILE A O 10
ATOM 13394 N N . TYR A 1 3 ? 5.094 4.390 -1.975 1.00 0.00 3 TYR A N 10
ATOM 13395 C CA . TYR A 1 3 ? 6.342 4.586 -2.702 1.00 0.00 3 TYR A CA 10
ATOM 13396 C C . TYR A 1 3 ? 7.013 5.893 -2.300 1.00 0.00 3 TYR A C 10
ATOM 13397 O O . TYR A 1 3 ? 6.344 6.858 -1.931 1.00 0.00 3 TYR A O 10
ATOM 13415 N N . THR A 1 4 ? 8.340 5.918 -2.374 1.00 0.00 4 THR A N 10
ATOM 13416 C CA . THR A 1 4 ? 9.102 7.120 -2.059 1.00 0.00 4 THR A CA 10
ATOM 13417 C C . THR A 1 4 ? 9.948 7.563 -3.245 1.00 0.00 4 THR A C 10
ATOM 13418 O O . THR A 1 4 ? 10.787 6.808 -3.738 1.00 0.00 4 THR A O 10
ATOM 13429 N N . VAL A 1 5 ? 9.725 8.791 -3.700 1.00 0.00 5 VAL A N 10
ATOM 13430 C CA . VAL A 1 5 ? 10.332 9.274 -4.934 1.00 0.00 5 VAL A CA 10
ATOM 13431 C C . VAL A 1 5 ? 11.670 9.951 -4.663 1.00 0.00 5 VAL A C 10
ATOM 13432 O O . VAL A 1 5 ? 11.753 10.880 -3.859 1.00 0.00 5 VAL A O 10
ATOM 13445 N N . LYS A 1 6 ? 12.713 9.481 -5.337 1.00 0.00 6 LYS A N 10
ATOM 13446 C CA . LYS A 1 6 ? 14.009 10.150 -5.308 1.00 0.00 6 LYS A CA 10
ATOM 13447 C C . LYS A 1 6 ? 14.201 11.030 -6.536 1.00 0.00 6 LYS A C 10
ATOM 13448 O O . LYS A 1 6 ? 14.489 10.537 -7.626 1.00 0.00 6 LYS A O 10
ATOM 13467 N N . ILE A 1 7 ? 14.039 12.336 -6.352 1.00 0.00 7 ILE A N 10
ATOM 13468 C CA . ILE A 1 7 ? 14.106 13.280 -7.462 1.00 0.00 7 ILE A CA 10
ATOM 13469 C C . ILE A 1 7 ? 15.488 13.913 -7.564 1.00 0.00 7 ILE A C 10
ATOM 13470 O O . ILE A 1 7 ? 15.935 14.602 -6.648 1.00 0.00 7 ILE A O 10
ATOM 13486 N N . VAL A 1 8 ? 16.161 13.674 -8.685 1.00 0.00 8 VAL A N 10
ATOM 13487 C CA . VAL A 1 8 ? 17.458 14.286 -8.943 1.00 0.00 8 VAL A CA 10
ATOM 13488 C C . VAL A 1 8 ? 17.322 15.507 -9.845 1.00 0.00 8 VAL A C 10
ATOM 13489 O O . VAL A 1 8 ? 16.785 15.419 -10.949 1.00 0.00 8 VAL A O 10
ATOM 13502 N N . LEU A 1 9 ? 17.812 16.646 -9.366 1.00 0.00 9 LEU A N 10
ATOM 13503 C CA . LEU A 1 9 ? 17.633 17.911 -10.068 1.00 0.00 9 LEU A CA 10
ATOM 13504 C C . LEU A 1 9 ? 18.860 18.257 -10.901 1.00 0.00 9 LEU A C 10
ATOM 13505 O O . LEU A 1 9 ? 19.995 18.079 -10.457 1.00 0.00 9 LEU A O 10
ATOM 13521 N N . ASN A 1 10 ? 18.627 18.751 -12.111 1.00 0.00 10 ASN A N 10
ATOM 13522 C CA . ASN A 1 10 ? 19.713 19.171 -12.990 1.00 0.00 10 ASN A CA 10
ATOM 13523 C C . ASN A 1 10 ? 20.454 20.371 -12.415 1.00 0.00 10 ASN A C 10
ATOM 13524 O O . ASN A 1 10 ? 19.839 21.312 -11.915 1.00 0.00 10 ASN A O 10
ATOM 13535 N N . PRO A 1 11 ? 21.781 20.331 -12.488 1.00 0.00 11 PRO A N 10
ATOM 13536 C CA . PRO A 1 11 ? 22.613 21.363 -11.882 1.00 0.00 11 PRO A CA 10
ATOM 13537 C C . PRO A 1 11 ? 22.224 22.748 -12.382 1.00 0.00 11 PRO A C 10
ATOM 13538 O O . PRO A 1 11 ? 22.282 23.727 -11.637 1.00 0.00 11 PRO A O 10
ATOM 13549 N N . LYS A 1 12 ? 21.829 22.825 -13.648 1.00 0.00 12 LYS A N 10
ATOM 13550 C CA . LYS A 1 12 ? 21.618 24.107 -14.310 1.00 0.00 12 LYS A CA 10
ATOM 13551 C C . LYS A 1 12 ? 20.149 24.509 -14.277 1.00 0.00 12 LYS A C 10
ATOM 13552 O O . LYS A 1 12 ? 19.651 25.153 -15.200 1.00 0.00 12 LYS A O 10
ATOM 13571 N N . THR A 1 13 ? 19.459 24.124 -13.209 1.00 0.00 13 THR A N 10
ATOM 13572 C CA . THR A 1 13 ? 18.054 24.473 -13.037 1.00 0.00 13 THR A CA 10
ATOM 13573 C C . THR A 1 13 ? 17.805 25.106 -11.674 1.00 0.00 13 THR A C 10
ATOM 13574 O O . THR A 1 13 ? 18.721 25.230 -10.860 1.00 0.00 13 THR A O 10
ATOM 13585 N N . ASN A 1 14 ? 16.562 25.507 -11.432 1.00 0.00 14 ASN A N 10
ATOM 13586 C CA . ASN A 1 14 ? 16.227 26.290 -10.248 1.00 0.00 14 ASN A CA 10
ATOM 13587 C C . ASN A 1 14 ? 15.190 25.576 -9.391 1.00 0.00 14 ASN A C 10
ATOM 13588 O O . ASN A 1 14 ? 14.009 25.531 -9.738 1.00 0.00 14 ASN A O 10
ATOM 13599 N N . LYS A 1 15 ? 15.636 25.019 -8.270 1.00 0.00 15 LYS A N 10
ATOM 13600 C CA . LYS A 1 15 ? 14.742 24.329 -7.349 1.00 0.00 15 LYS A CA 10
ATOM 13601 C C . LYS A 1 15 ? 13.825 25.311 -6.632 1.00 0.00 15 LYS A C 10
ATOM 13602 O O . LYS A 1 15 ? 12.879 24.910 -5.953 1.00 0.00 15 LYS A O 10
ATOM 13621 N N . GLY A 1 16 ? 14.110 26.600 -6.786 1.00 0.00 16 GLY A N 10
ATOM 13622 C CA . GLY A 1 16 ? 13.261 27.645 -6.225 1.00 0.00 16 GLY A CA 10
ATOM 13623 C C . GLY A 1 16 ? 11.894 27.665 -6.898 1.00 0.00 16 GLY A C 10
ATOM 13624 O O . GLY A 1 16 ? 10.915 28.135 -6.319 1.00 0.00 16 GLY A O 10
ATOM 13628 N N . GLU A 1 17 ? 11.836 27.154 -8.122 1.00 0.00 17 GLU A N 10
ATOM 13629 C CA . GLU A 1 17 ? 10.569 26.997 -8.827 1.00 0.00 17 GLU A CA 10
ATOM 13630 C C . GLU A 1 17 ? 9.869 25.707 -8.421 1.00 0.00 17 GLU A C 10
ATOM 13631 O O . GLU A 1 17 ? 8.648 25.590 -8.536 1.00 0.00 17 GLU A O 10
ATOM 13643 N N . LEU A 1 18 ? 10.647 24.741 -7.947 1.00 0.00 18 LEU A N 10
ATOM 13644 C CA . LEU A 1 18 ? 10.104 23.453 -7.532 1.00 0.00 18 LEU A CA 10
ATOM 13645 C C . LEU A 1 18 ? 9.495 23.536 -6.137 1.00 0.00 18 LEU A C 10
ATOM 13646 O O . LEU A 1 18 ? 9.144 22.516 -5.542 1.00 0.00 18 LEU A O 10
ATOM 13662 N N . THR A 1 19 ? 9.375 24.753 -5.621 1.00 0.00 19 THR A N 10
ATOM 13663 C CA . THR A 1 19 ? 8.528 25.014 -4.463 1.00 0.00 19 THR A CA 10
ATOM 13664 C C . THR A 1 19 ? 7.096 25.316 -4.886 1.00 0.00 19 THR A C 10
ATOM 13665 O O . THR A 1 19 ? 6.166 25.204 -4.087 1.00 0.00 19 THR A O 10
ATOM 13676 N N . THR A 1 20 ? 6.924 25.699 -6.146 1.00 0.00 20 THR A N 10
ATOM 13677 C CA . THR A 1 20 ? 5.595 25.857 -6.725 1.00 0.00 20 THR A CA 10
ATOM 13678 C C . THR A 1 20 ? 5.392 24.912 -7.903 1.00 0.00 20 THR A C 10
ATOM 13679 O O . THR A 1 20 ? 4.318 24.877 -8.505 1.00 0.00 20 THR A O 10
ATOM 13690 N N . GLU A 1 21 ? 6.429 24.147 -8.227 1.00 0.00 21 GLU A N 10
ATOM 13691 C CA . GLU A 1 21 ? 6.361 23.190 -9.325 1.00 0.00 21 GLU A CA 10
ATOM 13692 C C . GLU A 1 21 ? 6.612 21.769 -8.833 1.00 0.00 21 GLU A C 10
ATOM 13693 O O . GLU A 1 21 ? 7.006 20.896 -9.605 1.00 0.00 21 GLU A O 10
ATOM 13705 N N . ALA A 1 22 ? 6.381 21.545 -7.544 1.00 0.00 22 ALA A N 10
ATOM 13706 C CA . ALA A 1 22 ? 6.330 20.195 -6.999 1.00 0.00 22 ALA A CA 10
ATOM 13707 C C . ALA A 1 22 ? 4.912 19.640 -7.034 1.00 0.00 22 ALA A C 10
ATOM 13708 O O . ALA A 1 22 ? 4.473 18.970 -6.099 1.00 0.00 22 ALA A O 10
ATOM 13715 N N . VAL A 1 23 ? 4.198 19.923 -8.118 1.00 0.00 23 VAL A N 10
ATOM 13716 C CA . VAL A 1 23 ? 2.786 19.572 -8.219 1.00 0.00 23 VAL A CA 10
ATOM 13717 C C . VAL A 1 23 ? 2.509 18.764 -9.480 1.00 0.00 23 VAL A C 10
ATOM 13718 O O . VAL A 1 23 ? 1.358 18.448 -9.786 1.00 0.00 23 VAL A O 10
ATOM 13731 N N . ASP A 1 24 ? 3.569 18.430 -10.208 1.00 0.00 24 ASP A N 10
ATOM 13732 C CA . ASP A 1 24 ? 3.488 17.430 -11.265 1.00 0.00 24 ASP A CA 10
ATOM 13733 C C . ASP A 1 24 ? 3.217 16.044 -10.693 1.00 0.00 24 ASP A C 10
ATOM 13734 O O . ASP A 1 24 ? 2.619 15.195 -11.352 1.00 0.00 24 ASP A O 10
ATOM 13743 N N . ALA A 1 25 ? 3.663 15.822 -9.460 1.00 0.00 25 ALA A N 10
ATOM 13744 C CA . ALA A 1 25 ? 3.274 14.634 -8.708 1.00 0.00 25 ALA A CA 10
ATOM 13745 C C . ALA A 1 25 ? 1.844 14.749 -8.197 1.00 0.00 25 ALA A C 10
ATOM 13746 O O . ALA A 1 25 ? 1.125 13.753 -8.106 1.00 0.00 25 ALA A O 10
ATOM 13753 N N . ALA A 1 26 ? 1.435 15.969 -7.864 1.00 0.00 26 ALA A N 10
ATOM 13754 C CA . ALA A 1 26 ? 0.033 16.259 -7.592 1.00 0.00 26 ALA A CA 10
ATOM 13755 C C . ALA A 1 26 ? -0.819 16.086 -8.843 1.00 0.00 26 ALA A C 10
ATOM 13756 O O . ALA A 1 26 ? -2.005 15.769 -8.758 1.00 0.00 26 ALA A O 10
ATOM 13763 N N . THR A 1 27 ? -0.205 16.293 -10.003 1.00 0.00 27 THR A N 10
ATOM 13764 C CA . THR A 1 27 ? -0.861 16.016 -11.276 1.00 0.00 27 THR A CA 10
ATOM 13765 C C . THR A 1 27 ? -0.798 14.534 -11.617 1.00 0.00 27 THR A C 10
ATOM 13766 O O . THR A 1 27 ? -1.684 14.004 -12.290 1.00 0.00 27 THR A O 10
ATOM 13777 N N . ALA A 1 28 ? 0.252 13.867 -11.149 1.00 0.00 28 ALA A N 10
ATOM 13778 C CA . ALA A 1 28 ? 0.309 12.411 -11.177 1.00 0.00 28 ALA A CA 10
ATOM 13779 C C . ALA A 1 28 ? -0.769 11.801 -10.292 1.00 0.00 28 ALA A C 10
ATOM 13780 O O . ALA A 1 28 ? -1.375 10.788 -10.643 1.00 0.00 28 ALA A O 10
ATOM 13787 N N . LEU A 1 29 ? -1.007 12.423 -9.142 1.00 0.00 29 LEU A N 10
ATOM 13788 C CA . LEU A 1 29 ? -2.120 12.042 -8.281 1.00 0.00 29 LEU A CA 10
ATOM 13789 C C . LEU A 1 29 ? -3.456 12.423 -8.905 1.00 0.00 29 LEU A C 10
ATOM 13790 O O . LEU A 1 29 ? -4.455 11.724 -8.733 1.00 0.00 29 LEU A O 10
ATOM 13806 N N . LYS A 1 30 ? -3.468 13.534 -9.632 1.00 0.00 30 LYS A N 10
ATOM 13807 C CA . LYS A 1 30 ? -4.636 13.928 -10.411 1.00 0.00 30 LYS A CA 10
ATOM 13808 C C . LYS A 1 30 ? -4.920 12.926 -11.523 1.00 0.00 30 LYS A C 10
ATOM 13809 O O . LYS A 1 30 ? -6.075 12.600 -11.797 1.00 0.00 30 LYS A O 10
ATOM 13828 N N . ASN A 1 31 ? -3.860 12.440 -12.160 1.00 0.00 31 ASN A N 10
ATOM 13829 C CA . ASN A 1 31 ? -3.982 11.379 -13.152 1.00 0.00 31 ASN A CA 10
ATOM 13830 C C . ASN A 1 31 ? -4.347 10.052 -12.496 1.00 0.00 31 ASN A C 10
ATOM 13831 O O . ASN A 1 31 ? -5.072 9.242 -13.074 1.00 0.00 31 ASN A O 10
ATOM 13842 N N . PHE A 1 32 ? -3.842 9.837 -11.286 1.00 0.00 32 PHE A N 10
ATOM 13843 C CA . PHE A 1 32 ? -4.246 8.691 -10.480 1.00 0.00 32 PHE A CA 10
ATOM 13844 C C . PHE A 1 32 ? -5.736 8.739 -10.163 1.00 0.00 32 PHE A C 10
ATOM 13845 O O . PHE A 1 32 ? -6.436 7.733 -10.273 1.00 0.00 32 PHE A O 10
ATOM 13862 N N . GLY A 1 33 ? -6.214 9.914 -9.769 1.00 0.00 33 GLY A N 10
ATOM 13863 C CA . GLY A 1 33 ? -7.628 10.105 -9.474 1.00 0.00 33 GLY A CA 10
ATOM 13864 C C . GLY A 1 33 ? -7.850 10.379 -7.991 1.00 0.00 33 GLY A C 10
ATOM 13865 O O . GLY A 1 33 ? -8.961 10.236 -7.483 1.00 0.00 33 GLY A O 10
ATOM 13869 N N . ALA A 1 34 ? -6.785 10.775 -7.302 1.00 0.00 34 ALA A N 10
ATOM 13870 C CA . ALA A 1 34 ? -6.853 11.037 -5.870 1.00 0.00 34 ALA A CA 10
ATOM 13871 C C . ALA A 1 34 ? -7.317 12.460 -5.591 1.00 0.00 34 ALA A C 10
ATOM 13872 O O . ALA A 1 34 ? -6.775 13.420 -6.142 1.00 0.00 34 ALA A O 10
ATOM 13879 N N . LYS A 1 35 ? -8.323 12.592 -4.734 1.00 0.00 35 LYS A N 10
ATOM 13880 C CA . LYS A 1 35 ? -8.799 13.902 -4.307 1.00 0.00 35 LYS A CA 10
ATOM 13881 C C . LYS A 1 35 ? -7.979 14.433 -3.139 1.00 0.00 35 LYS A C 10
ATOM 13882 O O . LYS A 1 35 ? -7.061 13.767 -2.658 1.00 0.00 35 LYS A O 10
ATOM 13901 N N . ALA A 1 36 ? -8.313 15.635 -2.684 1.00 0.00 36 ALA A N 10
ATOM 13902 C CA . ALA A 1 36 ? -7.611 16.256 -1.567 1.00 0.00 36 ALA A CA 10
ATOM 13903 C C . ALA A 1 36 ? -7.752 15.426 -0.297 1.00 0.00 36 ALA A C 10
ATOM 13904 O O . ALA A 1 36 ? -6.820 15.332 0.501 1.00 0.00 36 ALA A O 10
ATOM 13911 N N . GLN A 1 37 ? -8.923 14.824 -0.117 1.00 0.00 37 GLN A N 10
ATOM 13912 C CA . GLN A 1 37 ? -9.164 13.941 1.018 1.00 0.00 37 GLN A CA 10
ATOM 13913 C C . GLN A 1 37 ? -8.420 12.622 0.857 1.00 0.00 37 GLN A C 10
ATOM 13914 O O . GLN A 1 37 ? -7.950 12.040 1.835 1.00 0.00 37 GLN A O 10
ATOM 13928 N N . ASP A 1 38 ? -8.316 12.154 -0.382 1.00 0.00 38 ASP A N 10
ATOM 13929 C CA . ASP A 1 38 ? -7.640 10.895 -0.671 1.00 0.00 38 ASP A CA 10
ATOM 13930 C C . ASP A 1 38 ? -6.154 10.982 -0.347 1.00 0.00 38 ASP A C 10
ATOM 13931 O O . ASP A 1 38 ? -5.578 10.054 0.221 1.00 0.00 38 ASP A O 10
ATOM 13940 N N . VAL A 1 39 ? -5.538 12.101 -0.712 1.00 0.00 39 VAL A N 10
ATOM 13941 C CA . VAL A 1 39 ? -4.107 12.290 -0.506 1.00 0.00 39 VAL A CA 10
ATOM 13942 C C . VAL A 1 39 ? -3.806 12.697 0.930 1.00 0.00 39 VAL A C 10
ATOM 13943 O O . VAL A 1 39 ? -2.681 12.546 1.407 1.00 0.00 39 VAL A O 10
ATOM 13956 N N . GLY A 1 40 ? -4.819 13.215 1.618 1.00 0.00 40 GLY A N 10
ATOM 13957 C CA . GLY A 1 40 ? -4.712 13.496 3.045 1.00 0.00 40 GLY A CA 10
ATOM 13958 C C . GLY A 1 40 ? -4.694 12.208 3.859 1.00 0.00 40 GLY A C 10
ATOM 13959 O O . GLY A 1 40 ? -3.942 12.085 4.825 1.00 0.00 40 GLY A O 10
ATOM 13963 N N . VAL A 1 41 ? -5.528 11.253 3.464 1.00 0.00 41 VAL A N 10
ATOM 13964 C CA . VAL A 1 41 ? -5.565 9.949 4.117 1.00 0.00 41 VAL A CA 10
ATOM 13965 C C . VAL A 1 41 ? -4.387 9.085 3.690 1.00 0.00 41 VAL A C 10
ATOM 13966 O O . VAL A 1 41 ? -3.743 8.441 4.518 1.00 0.00 41 VAL A O 10
ATOM 13979 N N . ASP A 1 42 ? -4.109 9.073 2.390 1.00 0.00 42 ASP A N 10
ATOM 13980 C CA . ASP A 1 42 ? -3.027 8.261 1.845 1.00 0.00 42 ASP A CA 10
ATOM 13981 C C . ASP A 1 42 ? -1.671 8.752 2.334 1.00 0.00 42 ASP A C 10
ATOM 13982 O O . ASP A 1 42 ? -1.534 9.895 2.769 1.00 0.00 42 ASP A O 10
ATOM 13991 N N . GLY A 1 43 ? -0.670 7.881 2.259 1.00 0.00 43 GLY A N 10
ATOM 13992 C CA . GLY A 1 43 ? 0.667 8.207 2.742 1.00 0.00 43 GLY A CA 10
ATOM 13993 C C . GLY A 1 43 ? 1.384 9.150 1.783 1.00 0.00 43 GLY A C 10
ATOM 13994 O O . GLY A 1 43 ? 2.296 8.742 1.064 1.00 0.00 43 GLY A O 10
ATOM 13998 N N . ALA A 1 44 ? 0.967 10.410 1.778 1.00 0.00 44 ALA A N 10
ATOM 13999 C CA . ALA A 1 44 ? 1.601 11.424 0.944 1.00 0.00 44 ALA A CA 10
ATOM 14000 C C . ALA A 1 44 ? 2.439 12.382 1.782 1.00 0.00 44 ALA A C 10
ATOM 14001 O O . ALA A 1 44 ? 2.060 12.742 2.896 1.00 0.00 44 ALA A O 10
ATOM 14008 N N . TRP A 1 45 ? 3.581 12.790 1.239 1.00 0.00 45 TRP A N 10
ATOM 14009 C CA . TRP A 1 45 ? 4.477 13.704 1.937 1.00 0.00 45 TRP A CA 10
ATOM 14010 C C . TRP A 1 45 ? 5.507 14.299 0.986 1.00 0.00 45 TRP A C 10
ATOM 14011 O O . TRP A 1 45 ? 6.100 13.589 0.173 1.00 0.00 45 TRP A O 10
ATOM 14032 N N . THR A 1 46 ? 5.716 15.607 1.091 1.00 0.00 46 THR A N 10
ATOM 14033 C CA . THR A 1 46 ? 6.750 16.283 0.315 1.00 0.00 46 THR A CA 10
ATOM 14034 C C . THR A 1 46 ? 7.929 16.679 1.196 1.00 0.00 46 THR A C 10
ATOM 14035 O O . THR A 1 46 ? 7.751 17.292 2.248 1.00 0.00 46 THR A O 10
ATOM 14046 N N . TYR A 1 47 ? 9.132 16.327 0.757 1.00 0.00 47 TYR A N 10
ATOM 14047 C CA . TYR A 1 47 ? 10.335 16.573 1.543 1.00 0.00 47 TYR A CA 10
ATOM 14048 C C . TYR A 1 47 ? 11.552 16.756 0.645 1.00 0.00 47 TYR A C 10
ATOM 14049 O O . TYR A 1 47 ? 11.897 15.871 -0.138 1.00 0.00 47 TYR A O 10
ATOM 14067 N N . SER A 1 48 ? 12.198 17.911 0.763 1.00 0.00 48 SER A N 10
ATOM 14068 C CA . SER A 1 48 ? 13.469 18.150 0.088 1.00 0.00 48 SER A CA 10
ATOM 14069 C C . SER A 1 48 ? 14.621 17.486 0.831 1.00 0.00 48 SER A C 10
ATOM 14070 O O . SER A 1 48 ? 14.544 17.257 2.038 1.00 0.00 48 SER A O 10
ATOM 14078 N N . ASP A 1 49 ? 15.689 17.177 0.103 1.00 0.00 49 ASP A N 10
ATOM 14079 C CA . ASP A 1 49 ? 16.817 16.449 0.669 1.00 0.00 49 ASP A CA 10
ATOM 14080 C C . ASP A 1 49 ? 18.112 17.240 0.526 1.00 0.00 49 ASP A C 10
ATOM 14081 O O . ASP A 1 49 ? 18.839 17.088 -0.457 1.00 0.00 49 ASP A O 10
ATOM 14090 N N . PRO A 1 50 ? 18.394 18.085 1.511 1.00 0.00 50 PRO A N 10
ATOM 14091 C CA . PRO A 1 50 ? 19.582 18.931 1.478 1.00 0.00 50 PRO A CA 10
ATOM 14092 C C . PRO A 1 50 ? 20.828 18.145 1.863 1.00 0.00 50 PRO A C 10
ATOM 14093 O O . PRO A 1 50 ? 21.952 18.595 1.636 1.00 0.00 50 PRO A O 10
ATOM 14104 N N . THR A 1 51 ? 20.624 16.971 2.449 1.00 0.00 51 THR A N 10
ATOM 14105 C CA . THR A 1 51 ? 21.716 16.211 3.045 1.00 0.00 51 THR A CA 10
ATOM 14106 C C . THR A 1 51 ? 22.362 15.282 2.025 1.00 0.00 51 THR A C 10
ATOM 14107 O O . THR A 1 51 ? 23.496 14.837 2.208 1.00 0.00 51 THR A O 10
ATOM 14118 N N . LYS A 1 52 ? 21.634 14.991 0.953 1.00 0.00 52 LYS A N 10
ATOM 14119 C CA . LYS A 1 52 ? 22.137 14.117 -0.100 1.00 0.00 52 LYS A CA 10
ATOM 14120 C C . LYS A 1 52 ? 22.075 14.801 -1.460 1.00 0.00 52 LYS A C 10
ATOM 14121 O O . LYS A 1 52 ? 21.762 14.170 -2.469 1.00 0.00 52 LYS A O 10
ATOM 14140 N N . THR A 1 53 ? 22.377 16.096 -1.480 1.00 0.00 53 THR A N 10
ATOM 14141 C CA . THR A 1 53 ? 22.485 16.838 -2.730 1.00 0.00 53 THR A CA 10
ATOM 14142 C C . THR A 1 53 ? 23.821 16.574 -3.413 1.00 0.00 53 THR A C 10
ATOM 14143 O O . THR A 1 53 ? 24.685 15.890 -2.864 1.00 0.00 53 THR A O 10
ATOM 14154 N N . PHE A 1 54 ? 23.984 17.120 -4.613 1.00 0.00 54 PHE A N 10
ATOM 14155 C CA . PHE A 1 54 ? 25.203 16.919 -5.387 1.00 0.00 54 PHE A CA 10
ATOM 14156 C C . PHE A 1 54 ? 26.083 18.162 -5.363 1.00 0.00 54 PHE A C 10
ATOM 14157 O O . PHE A 1 54 ? 25.623 19.254 -5.031 1.00 0.00 54 PHE A O 10
ATOM 14174 N N . PRO A 1 55 ? 27.353 17.989 -5.718 1.00 0.00 55 PRO A N 10
ATOM 14175 C CA . PRO A 1 55 ? 28.305 19.092 -5.714 1.00 0.00 55 PRO A CA 10
ATOM 14176 C C . PRO A 1 55 ? 27.773 20.284 -6.499 1.00 0.00 55 PRO A C 10
ATOM 14177 O O . PRO A 1 55 ? 28.020 21.435 -6.142 1.00 0.00 55 PRO A O 10
ATOM 14188 N N . VAL A 1 56 ? 27.040 19.999 -7.570 1.00 0.00 56 VAL A N 10
ATOM 14189 C CA . VAL A 1 56 ? 26.476 21.047 -8.412 1.00 0.00 56 VAL A CA 10
ATOM 14190 C C . VAL A 1 56 ? 24.972 20.872 -8.579 1.00 0.00 56 VAL A C 10
ATOM 14191 O O . VAL A 1 56 ? 24.268 21.803 -8.967 1.00 0.00 56 VAL A O 10
ATOM 14204 N N . GLY A 1 57 ? 24.486 19.671 -8.283 1.00 0.00 57 GLY A N 10
ATOM 14205 C CA . GLY A 1 57 ? 23.077 19.347 -8.471 1.00 0.00 57 GLY A CA 10
ATOM 14206 C C . GLY A 1 57 ? 22.324 19.369 -7.147 1.00 0.00 57 GLY A C 10
ATOM 14207 O O . GLY A 1 57 ? 22.894 19.688 -6.104 1.00 0.00 57 GLY A O 10
ATOM 14211 N N . TYR A 1 58 ? 21.041 19.030 -7.197 1.00 0.00 58 TYR A N 10
ATOM 14212 C CA . TYR A 1 58 ? 20.203 19.026 -6.003 1.00 0.00 58 TYR A CA 10
ATOM 14213 C C . TYR A 1 58 ? 19.311 17.792 -5.961 1.00 0.00 58 TYR A C 10
ATOM 14214 O O . TYR A 1 58 ? 19.262 17.015 -6.914 1.00 0.00 58 TYR A O 10
ATOM 14232 N N . ARG A 1 59 ? 18.604 17.617 -4.849 1.00 0.00 59 ARG A N 10
ATOM 14233 C CA . ARG A 1 59 ? 17.808 16.416 -4.628 1.00 0.00 59 ARG A CA 10
ATOM 14234 C C . ARG A 1 59 ? 16.526 16.736 -3.869 1.00 0.00 59 ARG A C 10
ATOM 14235 O O . ARG A 1 59 ? 16.556 17.398 -2.833 1.00 0.00 59 ARG A O 10
ATOM 14256 N N . LEU A 1 60 ? 15.402 16.261 -4.393 1.00 0.00 60 LEU A N 10
ATOM 14257 C CA . LEU A 1 60 ? 14.135 16.322 -3.672 1.00 0.00 60 LEU A CA 10
ATOM 14258 C C . LEU A 1 60 ? 13.583 14.927 -3.409 1.00 0.00 60 LEU A C 10
ATOM 14259 O O . LEU A 1 60 ? 13.949 13.966 -4.087 1.00 0.00 60 LEU A O 10
ATOM 14275 N N . ILE A 1 61 ? 12.700 14.822 -2.423 1.00 0.00 61 ILE A N 10
ATOM 14276 C CA . ILE A 1 61 ? 12.012 13.568 -2.140 1.00 0.00 61 ILE A CA 10
ATOM 14277 C C . ILE A 1 61 ? 10.502 13.763 -2.104 1.00 0.00 61 ILE A C 10
ATOM 14278 O O . ILE A 1 61 ? 10.007 14.752 -1.562 1.00 0.00 61 ILE A O 10
ATOM 14294 N N . PHE A 1 62 ? 9.773 12.816 -2.683 1.00 0.00 62 PHE A N 10
ATOM 14295 C CA . PHE A 1 62 ? 8.316 12.849 -2.663 1.00 0.00 62 PHE A CA 10
ATOM 14296 C C . PHE A 1 62 ? 7.740 11.499 -2.257 1.00 0.00 62 PHE A C 10
ATOM 14297 O O . PHE A 1 62 ? 7.702 10.563 -3.055 1.00 0.00 62 PHE A O 10
ATOM 14314 N N . LYS A 1 63 ? 7.291 11.404 -1.009 1.00 0.00 63 LYS A N 10
ATOM 14315 C CA . LYS A 1 63 ? 6.787 10.146 -0.470 1.00 0.00 63 LYS A CA 10
ATOM 14316 C C . LYS A 1 63 ? 5.271 10.063 -0.593 1.00 0.00 63 LYS A C 10
ATOM 14317 O O . LYS A 1 63 ? 4.544 10.800 0.075 1.00 0.00 63 LYS A O 10
ATOM 14336 N N . VAL A 1 64 ? 4.799 9.163 -1.447 1.00 0.00 64 VAL A N 10
ATOM 14337 C CA . VAL A 1 64 ? 3.392 9.128 -1.824 1.00 0.00 64 VAL A CA 10
ATOM 14338 C C . VAL A 1 64 ? 2.903 7.696 -2.000 1.00 0.00 64 VAL A C 10
ATOM 14339 O O . VAL A 1 64 ? 3.661 6.817 -2.413 1.00 0.00 64 VAL A O 10
ATOM 14352 N N . GLU A 1 65 ? 1.634 7.465 -1.683 1.00 0.00 65 GLU A N 10
ATOM 14353 C CA . GLU A 1 65 ? 1.048 6.134 -1.785 1.00 0.00 65 GLU A CA 10
ATOM 14354 C C . GLU A 1 65 ? 0.305 5.957 -3.103 1.00 0.00 65 GLU A C 10
ATOM 14355 O O . GLU A 1 65 ? -0.850 6.363 -3.234 1.00 0.00 65 GLU A O 10
ATOM 14367 N N . MET A 1 66 ? 0.974 5.350 -4.077 1.00 0.00 66 MET A N 10
ATOM 14368 C CA . MET A 1 66 ? 0.423 5.225 -5.421 1.00 0.00 66 MET A CA 10
ATOM 14369 C C . MET A 1 66 ? 0.709 3.847 -6.007 1.00 0.00 66 MET A C 10
ATOM 14370 O O . MET A 1 66 ? 1.681 3.192 -5.631 1.00 0.00 66 MET A O 10
ATOM 14384 N N . PRO A 1 67 ? -0.146 3.413 -6.927 1.00 0.00 67 PRO A N 10
ATOM 14385 C CA . PRO A 1 67 ? 0.054 2.145 -7.619 1.00 0.00 67 PRO A CA 10
ATOM 14386 C C . PRO A 1 67 ? 1.192 2.241 -8.627 1.00 0.00 67 PRO A C 10
ATOM 14387 O O . PRO A 1 67 ? 1.450 3.306 -9.188 1.00 0.00 67 PRO A O 10
ATOM 14398 N N . GLU A 1 68 ? 1.870 1.121 -8.854 1.00 0.00 68 GLU A N 10
ATOM 14399 C CA . GLU A 1 68 ? 3.044 1.098 -9.718 1.00 0.00 68 GLU A CA 10
ATOM 14400 C C . GLU A 1 68 ? 2.739 1.714 -11.077 1.00 0.00 68 GLU A C 10
ATOM 14401 O O . GLU A 1 68 ? 3.561 2.438 -11.640 1.00 0.00 68 GLU A O 10
ATOM 14413 N N . ASP A 1 69 ? 1.553 1.422 -11.601 1.00 0.00 69 ASP A N 10
ATOM 14414 C CA . ASP A 1 69 ? 1.149 1.925 -12.908 1.00 0.00 69 ASP A CA 10
ATOM 14415 C C . ASP A 1 69 ? 1.166 3.448 -12.943 1.00 0.00 69 ASP A C 10
ATOM 14416 O O . ASP A 1 69 ? 1.485 4.052 -13.967 1.00 0.00 69 ASP A O 10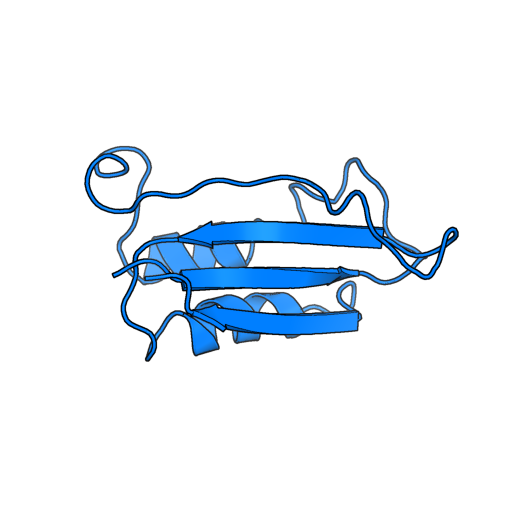
ATOM 14425 N N . ARG A 1 70 ? 0.822 4.064 -11.817 1.00 0.00 70 ARG A N 10
ATOM 14426 C CA . ARG A 1 70 ? 0.770 5.519 -11.725 1.00 0.00 70 ARG A CA 10
ATOM 14427 C C . ARG A 1 70 ? 2.071 6.082 -11.169 1.00 0.00 70 ARG A C 10
ATOM 14428 O O . ARG A 1 70 ? 2.337 7.279 -11.277 1.00 0.00 70 ARG A O 10
ATOM 14449 N N . VAL A 1 71 ? 2.881 5.212 -10.574 1.00 0.00 71 VAL A N 10
ATOM 14450 C CA . VAL A 1 71 ? 4.230 5.580 -10.162 1.00 0.00 71 VAL A CA 10
ATOM 14451 C C . VAL A 1 71 ? 5.128 5.819 -11.368 1.00 0.00 71 VAL A C 10
ATOM 14452 O O . VAL A 1 71 ? 6.036 6.650 -11.323 1.00 0.00 71 VAL A O 10
ATOM 14465 N N . ASN A 1 72 ? 4.869 5.089 -12.447 1.00 0.00 72 ASN A N 10
ATOM 14466 C CA . ASN A 1 72 ? 5.549 5.325 -13.715 1.00 0.00 72 ASN A CA 10
ATOM 14467 C C . ASN A 1 72 ? 5.197 6.695 -14.281 1.00 0.00 72 ASN A C 10
ATOM 14468 O O . ASN A 1 72 ? 6.043 7.369 -14.869 1.00 0.00 72 ASN A O 10
ATOM 14479 N N . ASP A 1 73 ? 3.945 7.100 -14.102 1.00 0.00 73 ASP A N 10
ATOM 14480 C CA . ASP A 1 73 ? 3.508 8.434 -14.495 1.00 0.00 73 ASP A CA 10
ATOM 14481 C C . ASP A 1 73 ? 3.900 9.473 -13.452 1.00 0.00 73 ASP A C 10
ATOM 14482 O O . ASP A 1 73 ? 4.103 10.643 -13.774 1.00 0.00 73 ASP A O 10
ATOM 14491 N N . LEU A 1 74 ? 4.005 9.037 -12.201 1.00 0.00 74 LEU A N 10
ATOM 14492 C CA . LEU A 1 74 ? 4.527 9.886 -11.136 1.00 0.00 74 LEU A CA 10
ATOM 14493 C C . LEU A 1 74 ? 5.913 10.412 -11.480 1.00 0.00 74 LEU A C 10
ATOM 14494 O O . LEU A 1 74 ? 6.159 11.618 -11.435 1.00 0.00 74 LEU A O 10
ATOM 14510 N N . ALA A 1 75 ? 6.818 9.502 -11.826 1.00 0.00 75 ALA A N 10
ATOM 14511 C CA . ALA A 1 75 ? 8.165 9.878 -12.237 1.00 0.00 75 ALA A CA 10
ATOM 14512 C C . ALA A 1 75 ? 8.155 10.557 -13.601 1.00 0.00 75 ALA A C 10
ATOM 14513 O O . ALA A 1 75 ? 8.961 11.447 -13.869 1.00 0.00 75 ALA A O 10
ATOM 14520 N N . ARG A 1 76 ? 7.237 10.129 -14.462 1.00 0.00 76 ARG A N 10
ATOM 14521 C CA . ARG A 1 76 ? 7.101 10.715 -15.791 1.00 0.00 76 ARG A CA 10
ATOM 14522 C C . ARG A 1 76 ? 6.744 12.194 -15.707 1.00 0.00 76 ARG A C 10
ATOM 14523 O O . ARG A 1 76 ? 7.328 13.023 -16.403 1.00 0.00 76 ARG A O 10
ATOM 14544 N N . GLN A 1 77 ? 5.783 12.517 -14.849 1.00 0.00 77 GLN A N 10
ATOM 14545 C CA . GLN A 1 77 ? 5.330 13.894 -14.689 1.00 0.00 77 GLN A CA 10
ATOM 14546 C C . GLN A 1 77 ? 6.368 14.734 -13.955 1.00 0.00 77 GLN A C 10
ATOM 14547 O O . GLN A 1 77 ? 6.622 15.881 -14.320 1.00 0.00 77 GLN A O 10
ATOM 14561 N N . LEU A 1 78 ? 6.966 14.154 -12.919 1.00 0.00 78 LEU A N 10
ATOM 14562 C CA . LEU A 1 78 ? 7.973 14.850 -12.128 1.00 0.00 78 LEU A CA 10
ATOM 14563 C C . LEU A 1 78 ? 9.218 15.143 -12.955 1.00 0.00 78 LEU A C 10
ATOM 14564 O O . LEU A 1 78 ? 9.777 16.238 -12.888 1.00 0.00 78 LEU A O 10
ATOM 14580 N N . ARG A 1 79 ? 9.649 14.158 -13.735 1.00 0.00 79 ARG A N 10
ATOM 14581 C CA . ARG A 1 79 ? 10.815 14.315 -14.595 1.00 0.00 79 ARG A CA 10
ATOM 14582 C C . ARG A 1 79 ? 10.510 15.229 -15.776 1.00 0.00 79 ARG A C 10
ATOM 14583 O O . ARG A 1 79 ? 11.405 15.872 -16.323 1.00 0.00 79 ARG A O 10
ATOM 14604 N N . GLN A 1 80 ? 9.240 15.281 -16.164 1.00 0.00 80 GLN A N 10
ATOM 14605 C CA . GLN A 1 80 ? 8.810 16.136 -17.264 1.00 0.00 80 GLN A CA 10
ATOM 14606 C C . GLN A 1 80 ? 9.152 17.596 -16.993 1.00 0.00 80 GLN A C 10
ATOM 14607 O O . GLN A 1 80 ? 9.420 18.362 -17.918 1.00 0.00 80 GLN A O 10
ATOM 14621 N N . ARG A 1 81 ? 9.138 17.975 -15.720 1.00 0.00 81 ARG A N 10
ATOM 14622 C CA . ARG A 1 81 ? 9.526 19.321 -15.318 1.00 0.00 81 ARG A CA 10
ATOM 14623 C C . ARG A 1 81 ? 10.961 19.628 -15.729 1.00 0.00 81 ARG A C 10
ATOM 14624 O O . ARG A 1 81 ? 11.859 18.807 -15.544 1.00 0.00 81 ARG A O 10
ATOM 14645 N N . ASP A 1 82 ? 11.169 20.814 -16.289 1.00 0.00 82 ASP A N 10
ATOM 14646 C CA . ASP A 1 82 ? 12.447 21.160 -16.900 1.00 0.00 82 ASP A CA 10
ATOM 14647 C C . ASP A 1 82 ? 13.455 21.613 -15.851 1.00 0.00 82 ASP A C 10
ATOM 14648 O O . ASP A 1 82 ? 14.563 22.032 -16.182 1.00 0.00 82 ASP A O 10
ATOM 14657 N N . ASN A 1 83 ? 13.062 21.525 -14.585 1.00 0.00 83 ASN A N 10
ATOM 14658 C CA . ASN A 1 83 ? 13.979 21.779 -13.479 1.00 0.00 83 ASN A CA 10
ATOM 14659 C C . ASN A 1 83 ? 14.490 20.476 -12.879 1.00 0.00 83 ASN A C 10
ATOM 14660 O O . ASN A 1 83 ? 15.232 20.483 -11.896 1.00 0.00 83 ASN A O 10
ATOM 14671 N N . VAL A 1 84 ? 14.090 19.358 -13.473 1.00 0.00 84 VAL A N 10
ATOM 14672 C CA . VAL A 1 84 ? 14.433 18.043 -12.945 1.00 0.00 84 VAL A CA 10
ATOM 14673 C C . VAL A 1 84 ? 15.285 17.258 -13.934 1.00 0.00 84 VAL A C 10
ATOM 14674 O O . VAL A 1 84 ? 15.020 17.261 -15.136 1.00 0.00 84 VAL A O 10
ATOM 14687 N N . SER A 1 85 ? 16.309 16.585 -13.421 1.00 0.00 85 SER A N 10
ATOM 14688 C CA . SER A 1 85 ? 17.196 15.784 -14.257 1.00 0.00 85 SER A CA 10
ATOM 14689 C C . SER A 1 85 ? 16.649 14.376 -14.447 1.00 0.00 85 SER A C 10
ATOM 14690 O O . SER A 1 85 ? 16.484 13.911 -15.576 1.00 0.00 85 SER A O 10
ATOM 14698 N N . ARG A 1 86 ? 16.370 13.699 -13.339 1.00 0.00 86 ARG A N 10
ATOM 14699 C CA . ARG A 1 86 ? 15.965 12.298 -13.376 1.00 0.00 86 ARG A CA 10
ATOM 14700 C C . ARG A 1 86 ? 15.217 11.907 -12.109 1.00 0.00 86 ARG A C 10
ATOM 14701 O O . ARG A 1 86 ? 15.688 12.152 -10.998 1.00 0.00 86 ARG A O 10
ATOM 14722 N N . VAL A 1 87 ? 14.049 11.298 -12.282 1.00 0.00 87 VAL A N 10
ATOM 14723 C CA . VAL A 1 87 ? 13.250 10.840 -11.152 1.00 0.00 87 VAL A CA 10
ATOM 14724 C C . VAL A 1 87 ? 13.289 9.322 -11.028 1.00 0.00 87 VAL A C 10
ATOM 14725 O O . VAL A 1 87 ? 12.965 8.603 -11.973 1.00 0.00 87 VAL A O 10
ATOM 14738 N N . GLU A 1 88 ? 13.691 8.840 -9.856 1.00 0.00 88 GLU A N 10
ATOM 14739 C CA . GLU A 1 88 ? 13.710 7.408 -9.583 1.00 0.00 88 GLU A CA 10
ATOM 14740 C C . GLU A 1 88 ? 12.925 7.077 -8.320 1.00 0.00 88 GLU A C 10
ATOM 14741 O O . GLU A 1 88 ? 13.247 7.558 -7.234 1.00 0.00 88 GLU A O 10
ATOM 14753 N N . VAL A 1 89 ? 11.893 6.253 -8.469 1.00 0.00 89 VAL A N 10
ATOM 14754 C CA . VAL A 1 89 ? 10.984 5.957 -7.368 1.00 0.00 89 VAL A CA 10
ATOM 14755 C C . VAL A 1 89 ? 11.300 4.604 -6.742 1.00 0.00 89 VAL A C 10
ATOM 14756 O O . VAL A 1 89 ? 11.505 3.616 -7.447 1.00 0.00 89 VAL A O 10
ATOM 14769 N N . THR A 1 90 ? 11.338 4.566 -5.415 1.00 0.00 90 THR A N 10
ATOM 14770 C CA . THR A 1 90 ? 11.552 3.319 -4.690 1.00 0.00 90 THR A CA 10
ATOM 14771 C C . THR A 1 90 ? 10.310 2.920 -3.902 1.00 0.00 90 THR A C 10
ATOM 14772 O O . THR A 1 90 ? 9.407 3.730 -3.695 1.00 0.00 90 THR A O 10
ATOM 14783 N N . ARG A 1 91 ? 10.272 1.665 -3.466 1.00 0.00 91 ARG A N 10
ATOM 14784 C CA . ARG A 1 91 ? 9.120 1.142 -2.739 1.00 0.00 91 ARG A CA 10
ATOM 14785 C C . ARG A 1 91 ? 9.342 1.210 -1.234 1.00 0.00 91 ARG A C 10
ATOM 14786 O O . ARG A 1 91 ? 10.374 0.770 -0.729 1.00 0.00 91 ARG A O 10
ATOM 14807 N N . TYR A 1 92 ? 8.365 1.763 -0.522 1.00 0.00 92 TYR A N 10
ATOM 14808 C CA . TYR A 1 92 ? 8.467 1.921 0.924 1.00 0.00 92 TYR A CA 10
ATOM 14809 C C . TYR A 1 92 ? 7.705 0.823 1.653 1.00 0.00 92 TYR A C 10
ATOM 14810 O O . TYR A 1 92 ? 8.235 0.184 2.562 1.00 0.00 92 TYR A O 10
ATOM 14828 N N . LYS A 1 93 ? 6.457 0.606 1.249 1.00 0.00 93 LYS A N 10
ATOM 14829 C CA . LYS A 1 93 ? 5.599 -0.374 1.903 1.00 0.00 93 LYS A CA 10
ATOM 14830 C C . LYS A 1 93 ? 4.792 -1.167 0.882 1.00 0.00 93 LYS A C 10
ATOM 14831 O O . LYS A 1 93 ? 5.302 -2.079 0.291 1.00 0.00 93 LYS A O 10
#

Solvent-accessible surface area: 5987 Å² total; per-residue (Å²): 70,36,23,11,0,98,1,39,3,43,73,190,11,86,155,56,69,23,106,63,3,15,67,22,4,54,64,3,20,134,117,46,45,14,118,91,174,57,75,79,117,6,31,51,141,80,63,65,19,113,102,90,94,126,107,108,7,51,54,4,12,7,46,0,63,26,74,83,121,92,0,79,42,0,5,115,72,0,100,123,101,131,71,9,57,115,2,86,42,73,152,146,155

Nearest PDB structures (foldseek):
  7mn2-assembly1_A  TM=8.882E-01  e=6.270E-16  Thermus thermophilus
  6i69-assembly1_A  TM=6.199E-01  e=4.350E-08  Thermus thermophilus HB8
  8ud7-assembly1_1f  TM=6.101E-01  e=8.887E-08  Thermus thermophilus HB8
  2bvz-assembly1_A  TM=6.233E-01  e=1.152E-07  Thermus thermophilus
  2bxj-assembly2_B  TM=6.223E-01  e=1.152E-07  Thermus thermophilus

Foldseek 3Di:
DKKKKKFKFDLPADCVCVVVVVCLLVVLVVVQVADPVRFVPWFWDWAFDPPPADPRIGITMIITRGDPVSVVSSQVSSCVDPRTDGMDMGDDD